Protein 6T3T (pdb70)

Nearest PDB structures (foldseek):
  6t3t-assembly1_D  TM=1.001E+00  e=2.899E-50  Methylacidiphilum fumariolicum SolV
  2ehh-assembly1_D  TM=9.920E-01  e=2.069E-32  Aquifex aeolicus
  2vc6-assembly1_A  TM=9.892E-01  e=1.452E-30  Sinorhizobium meliloti
  3si9-assembly1_C  TM=9.862E-01  e=2.769E-30  Bartonella henselae
  6xgs-assembly1_D  TM=9.864E-01  e=9.546E-30  Brucella suis 1330

Solvent-accessible surface area: 40709 Å² total; per-residue (Å²): 129,25,80,8,0,7,0,3,1,2,1,1,0,87,107,44,125,27,25,131,108,12,0,62,146,16,0,58,82,0,36,113,17,131,5,57,0,0,2,0,2,11,9,3,0,4,28,28,17,18,57,72,120,37,18,14,42,0,3,88,9,0,20,107,27,0,136,169,121,24,103,7,3,0,6,2,20,1,12,13,6,72,84,0,44,84,10,0,86,36,3,60,164,40,43,11,34,0,0,6,0,13,0,0,32,9,6,90,2,27,62,33,0,0,23,107,0,0,21,32,0,2,89,35,14,94,17,48,0,0,0,10,0,17,40,63,20,0,16,20,38,1,31,29,83,1,0,81,73,0,29,116,136,14,190,24,4,43,0,1,12,1,13,25,53,46,6,40,47,0,3,54,1,35,72,33,15,82,63,137,15,0,6,0,0,16,31,12,5,9,5,0,2,0,1,1,0,14,0,15,0,0,2,0,26,0,0,2,12,24,4,75,6,4,0,5,3,1,52,11,2,58,105,26,91,4,75,62,0,48,77,0,0,65,16,0,4,12,0,6,75,5,5,105,51,23,22,18,2,3,0,0,0,2,0,1,24,77,53,66,74,15,52,76,49,28,47,60,0,8,3,56,15,68,99,120,28,71,96,79,0,110,45,4,4,73,150,3,94,104,78,5,52,152,19,86,147,14,47,74,186,20,64,9,0,6,0,4,3,0,1,0,0,86,118,47,126,23,22,132,157,0,0,82,118,12,0,58,64,3,34,112,21,120,6,56,0,0,2,0,4,12,9,4,0,3,24,26,15,17,45,87,116,34,18,13,35,1,3,77,14,0,18,109,27,0,131,138,121,25,84,4,4,0,7,1,17,8,13,14,5,74,67,0,37,79,10,0,103,42,2,68,142,30,32,10,37,0,0,4,0,12,0,0,34,10,6,92,3,26,63,54,0,0,32,106,0,0,20,30,0,2,91,35,16,94,15,47,0,2,0,11,0,16,39,64,20,0,16,17,40,1,32,22,92,2,0,83,70,0,21,86,140,13,173,31,3,38,0,0,13,2,13,32,54,44,7,37,49,0,4,55,0,40,79,31,11,80,85,159,15,12,4,0,0,18,36,15,8,10,4,0,1,0,0,0,0,18,1,36,0,0,2,0,29,0,0,8,11,17,6,72,5,3,1,4,2,1,52,12,0,51,99,27,96,4,74,58,0,58,77,0,0,62,14,0,2,11,0,6,99,9,6,126,46,21,29,16,2,5,0,0,0,3,0,2,22,75,56,58,53,13,56,85,54,28,44,44,0,7,2,68,17,73,101,105,22,52,114,111,0,98,78,16,12,74,139,2,99,94,48,7,64,157,22,86,150,13,53,78,119,15,77,10,1,10,0,4,0,0,0,1,0,76,120,41,123,26,6,130,109,2,0,80,94,16,0,57,79,0,29,118,22,134,5,56,0,0,2,0,2,10,9,4,0,4,26,28,16,18,55,98,131,34,17,14,47,0,2,89,5,0,19,102,22,0,118,157,110,25,98,7,6,0,6,1,20,8,12,12,5,75,68,0,54,87,15,0,79,33,2,49,147,38,38,13,33,0,0,4,0,11,0,0,32,9,8,89,3,30,60,54,0,0,33,101,0,0,20,31,0,2,88,46,13,90,15,49,0,2,0,11,1,17,40,66,20,0,17,20,40,0,31,27,87,1,0,82,71,0,27,115,155,12,175,12,4,42,0,0,14,1,12,31,53,44,9,38,46,0,1,55,0,39,60,28,14,103,51,132,15,1,4,0,0,18,31,11,4,14,6,0,0,1,0,0,3,18,0,21,0,0,2,0,25,0,0,2,10,20,4,58,6,4,1,5,4,2,61,10,2,49,105,23,94,4,74,57,0,53,77,0,1,63,13,0,3,12,0,4,91,8,7,104,44,22,23,22,2,2,0,0,0,1,0,0,27,71,34,79,69,14,48,81,51,27,42,46,0,7,3,63,15,79,93,109,24,57,93,121,0,93,61,12,11,73,166,3,101,120,67,6,64,156,22,86,149,9,54,77,135,16,88,7,1,7,0,4,1,0,1,0,2,88,130,40,127,41,26,114,141,2,0,66,125,14,0,60,75,0,36,115,20,136,6,58,0,0,2,0,2,12,10,4,0,3,26,29,15,17,43,105,123,38,16,10,61,1,2,89,5,0,17,106,27,0,137,145,122,26,85,8,3,0,7,2,19,2,12,11,6,75,86,0,57,86,10,0,67,41,2,55,154,35,33,9,32,0,0,4,0,11,0,0,31,9,6,94,3,26,58,33,0,0,35,95,0,0,20,29,0,2,89,48,12,103,16,44,0,2,0,10,0,18,36,63,18,0,18,18,42,1,31,28,87,1,0,78,74,0,26,113,156,14,200,26,4,42,0,1,15,1,14,31,50,43,7,40,43,0,5,54,1,39,82,26,13,82,71,76,13,1,6,0,0,17,27,14,2,6,4,0,0,0,0,0,0,13,0,23,0,0,2,1,23,0,0,1,13,21,4,61,5,4,1,5,3,0,52,12,0,44,100,22,89,5,72,60,0,58,87,0,0,41,9,0,3,9,0,5,87,9,5,99,49,22,24,20,2,1,0,0,0,10,0,1,28,75,54,62,71,13,62,63,49,29,46,58,0,6,2,63,18,73,97,107,25,57,90,112,0,93,63,9,8,61,119,3,100,121,40,6,64,136,11,84,146,14,54,76

CATH classification: 3.20.20.70

B-factor: mean 24.42, std 7.98, range [11.38, 72.19]

Radius of gyration: 30.97 Å; Cα contacts (8 Å, |Δi|>4): 2619; chains: 4; bounding box: 78×54×77 Å

Structure (mmCIF, N/CA/C/O backbone):
data_6T3T
#
_entry.id   6T3T
#
_cell.length_a   109.060
_cell.length_b   109.060
_cell.length_c   107.840
_cell.angle_alpha   90.000
_cell.angle_beta   90.000
_cell.angle_gamma   90.000
#
_symmetry.space_group_name_H-M   'P 42'
#
loop_
_entity.id
_entity.type
_entity.pdbx_description
1 polymer '4-hydroxy-tetrahydrodipicolinate synthase'
2 non-polymer 'SULFATE ION'
3 water water
#
loop_
_atom_site.group_PDB
_atom_site.id
_atom_site.type_symbol
_atom_site.label_atom_id
_atom_site.label_alt_id
_atom_site.label_comp_id
_atom_site.label_asym_id
_atom_site.label_entity_id
_atom_site.label_seq_id
_atom_site.pdbx_PDB_ins_code
_atom_site.Cartn_x
_atom_site.Cartn_y
_atom_site.Cartn_z
_atom_site.occupancy
_atom_site.B_iso_or_equiv
_atom_site.auth_seq_id
_atom_site.auth_comp_id
_atom_site.auth_asym_id
_atom_site.auth_atom_id
_atom_site.pdbx_PDB_model_num
ATOM 1 N N . LYS A 1 2 ? -5.792 35.386 -31.026 1.00 33.59 2 LYS B N 1
ATOM 2 C CA . LYS A 1 2 ? -4.650 35.147 -30.157 1.00 28.64 2 LYS B CA 1
ATOM 3 C C . LYS A 1 2 ? -4.207 33.674 -30.271 1.00 23.19 2 LYS B C 1
ATOM 4 O O . LYS A 1 2 ? -5.008 32.792 -30.592 1.00 22.48 2 LYS B O 1
ATOM 10 N N . ILE A 1 3 ? -2.971 33.387 -29.888 1.00 28.64 3 ILE B N 1
ATOM 11 C CA . ILE A 1 3 ? -2.409 32.049 -29.989 1.00 23.40 3 ILE B CA 1
ATOM 12 C C . ILE A 1 3 ? -2.547 31.376 -28.634 1.00 23.28 3 ILE B C 1
ATOM 13 O O . ILE A 1 3 ? -2.020 31.870 -27.634 1.00 19.42 3 ILE B O 1
ATOM 18 N N . GLN A 1 4 ? -3.277 30.260 -28.596 1.00 20.01 4 GLN B N 1
ATOM 19 C CA . GLN A 1 4 ? -3.593 29.580 -27.347 1.00 20.74 4 GLN B CA 1
ATOM 20 C C . GLN A 1 4 ? -3.691 28.089 -27.602 1.00 18.77 4 GLN B C 1
ATOM 21 O O . GLN A 1 4 ? -3.831 27.643 -28.740 1.00 15.52 4 GLN B O 1
ATOM 27 N N . GLY A 1 5 ? -3.540 27.318 -26.533 1.00 19.11 5 GLY B N 1
ATOM 28 C CA . GLY A 1 5 ? -3.701 25.889 -26.655 1.00 16.16 5 GLY B CA 1
ATOM 29 C C . GLY A 1 5 ? -2.391 25.144 -26.814 1.00 17.57 5 GLY B C 1
ATOM 30 O O . GLY A 1 5 ? -1.350 25.585 -26.328 1.00 19.70 5 GLY B O 1
ATOM 31 N N . THR A 1 6 ? -2.439 24.013 -27.510 1.00 21.78 6 THR B N 1
ATOM 32 C CA . THR A 1 6 ? -1.322 23.076 -27.583 1.00 20.39 6 THR B CA 1
ATOM 33 C C . THR A 1 6 ? -0.845 22.940 -29.020 1.00 18.81 6 THR B C 1
ATOM 34 O O . THR A 1 6 ? -1.623 22.553 -29.905 1.00 18.88 6 THR B O 1
ATOM 38 N N . TYR A 1 7 ? 0.440 23.217 -29.222 1.00 16.00 7 TYR B N 1
ATOM 39 C CA . TYR A 1 7 ? 1.136 23.107 -30.493 1.00 14.90 7 TYR B CA 1
ATOM 40 C C . TYR A 1 7 ? 2.238 22.066 -30.358 1.00 15.95 7 TYR B C 1
ATOM 41 O O . TYR A 1 7 ? 3.014 22.096 -29.402 1.00 20.84 7 TYR B O 1
ATOM 50 N N . THR A 1 8 ? 2.330 21.148 -31.303 1.00 17.37 8 THR B N 1
ATOM 51 C CA . THR A 1 8 ? 3.273 20.047 -31.185 1.00 14.24 8 THR B CA 1
ATOM 52 C C . THR A 1 8 ? 4.527 20.366 -31.993 1.00 13.03 8 THR B C 1
ATOM 53 O O . THR A 1 8 ? 4.441 20.568 -33.204 1.00 14.66 8 THR B O 1
ATOM 57 N N . ALA A 1 9 ? 5.682 20.449 -31.325 1.00 13.11 9 ALA B N 1
ATOM 58 C CA . ALA A 1 9 ? 6.970 20.488 -32.018 1.00 17.07 9 ALA B CA 1
ATOM 59 C C . ALA A 1 9 ? 7.256 19.065 -32.489 1.00 17.00 9 ALA B C 1
ATOM 60 O O . ALA A 1 9 ? 7.627 18.199 -31.695 1.00 18.45 9 ALA B O 1
ATOM 62 N N . ILE A 1 10 ? 7.003 18.796 -33.770 1.00 16.96 10 ILE B N 1
ATOM 63 C CA . ILE A 1 10 ? 7.072 17.435 -34.281 1.00 17.80 10 ILE B CA 1
ATOM 64 C C . ILE A 1 10 ? 8.511 17.043 -34.558 1.00 15.01 10 ILE B C 1
ATOM 65 O O . ILE A 1 10 ? 9.338 17.871 -34.975 1.00 18.94 10 ILE B O 1
ATOM 70 N N . ILE A 1 11 ? 8.801 15.752 -34.350 1.00 16.13 11 ILE B N 1
ATOM 71 C CA . ILE A 1 11 ? 10.038 15.159 -34.882 1.00 16.16 11 ILE B CA 1
ATOM 72 C C . ILE A 1 11 ? 10.049 15.279 -36.416 1.00 15.79 11 ILE B C 1
ATOM 73 O O . ILE A 1 11 ? 9.009 15.415 -37.060 1.00 18.47 11 ILE B O 1
ATOM 78 N N . SER A 1 12 ? 11.240 15.181 -37.004 1.00 17.75 12 SER B N 1
ATOM 79 C CA . SER A 1 12 ? 11.364 15.013 -38.445 1.00 19.30 12 SER B CA 1
ATOM 80 C C . SER A 1 12 ? 11.589 13.523 -38.647 1.00 22.97 12 SER B C 1
ATOM 81 O O . SER A 1 12 ? 12.682 13.024 -38.338 1.00 24.50 12 SER B O 1
ATOM 84 N N . PRO A 1 13 ? 10.591 12.755 -39.096 1.00 20.83 13 PRO B N 1
ATOM 85 C CA . PRO A 1 13 ? 10.799 11.308 -39.222 1.00 19.67 13 PRO B CA 1
ATOM 86 C C . PRO A 1 13 ? 11.743 11.014 -40.378 1.00 21.91 13 PRO B C 1
ATOM 87 O O . PRO A 1 13 ? 11.638 11.614 -41.448 1.00 20.87 13 PRO B O 1
ATOM 91 N N . PHE A 1 14 ? 12.739 10.168 -40.110 1.00 19.77 14 PHE B N 1
ATOM 92 C CA . PHE A 1 14 ? 13.705 9.757 -41.114 1.00 20.63 14 PHE B CA 1
ATOM 93 C C . PHE A 1 14 ? 13.583 8.270 -41.390 1.00 23.58 14 PHE B C 1
ATOM 94 O O . PHE A 1 14 ? 13.428 7.466 -40.462 1.00 24.37 14 PHE B O 1
ATOM 102 N N . HIS A 1 15 ? 13.797 7.907 -42.651 1.00 25.18 15 HIS B N 1
ATOM 103 C CA . HIS A 1 15 ? 13.864 6.511 -43.054 1.00 29.79 15 HIS B CA 1
ATOM 104 C C . HIS A 1 15 ? 14.893 6.400 -44.166 1.00 29.75 15 HIS B C 1
ATOM 105 O O . HIS A 1 15 ? 14.695 6.960 -45.256 1.00 23.13 15 HIS B O 1
ATOM 112 N N . ASN A 1 16 ? 15.972 5.664 -43.892 1.00 27.86 16 ASN B N 1
ATOM 113 C CA . ASN A 1 16 ? 17.053 5.466 -44.853 1.00 32.73 16 ASN B CA 1
ATOM 114 C C . ASN A 1 16 ? 17.659 6.796 -45.294 1.00 29.43 16 ASN B C 1
ATOM 115 O O . ASN A 1 16 ? 17.833 7.075 -46.480 1.00 32.18 16 ASN B O 1
ATOM 120 N N . GLY A 1 17 ? 17.958 7.630 -44.317 1.00 27.83 17 GLY B N 1
ATOM 121 C CA . GLY A 1 17 ? 18.638 8.871 -44.589 1.00 28.51 17 GLY B CA 1
ATOM 122 C C . GLY A 1 17 ? 17.807 9.931 -45.245 1.00 29.38 17 GLY B C 1
ATOM 123 O O . GLY A 1 17 ? 18.331 10.988 -45.601 1.00 29.20 17 GLY B O 1
ATOM 124 N N . GLN A 1 18 ? 16.502 9.733 -45.354 1.00 31.55 18 GLN B N 1
ATOM 125 C CA . GLN A 1 18 ? 15.672 10.733 -46.025 1.00 34.18 18 GLN B CA 1
ATOM 126 C C . GLN A 1 18 ? 14.416 10.937 -45.194 1.00 31.91 18 GLN B C 1
ATOM 127 O O . GLN A 1 18 ? 14.126 10.151 -44.280 1.00 26.90 18 GLN B O 1
ATOM 133 N N . ILE A 1 19 ? 13.677 12.002 -45.511 1.00 30.56 19 ILE B N 1
ATOM 134 C CA . ILE A 1 19 ? 12.401 12.264 -44.855 1.00 27.58 19 ILE B CA 1
ATOM 135 C C . ILE A 1 19 ? 11.465 11.085 -45.093 1.00 31.80 19 ILE B C 1
ATOM 136 O O . ILE A 1 19 ? 11.330 10.597 -46.219 1.00 36.07 19 ILE B O 1
ATOM 141 N N . ASP A 1 20 ? 10.868 10.579 -44.015 1.00 24.78 20 ASP B N 1
ATOM 142 C CA . ASP A 1 20 ? 9.896 9.491 -44.065 1.00 27.26 20 ASP B CA 1
ATOM 143 C C . ASP A 1 20 ? 8.498 10.099 -44.225 1.00 26.08 20 ASP B C 1
ATOM 144 O O . ASP A 1 20 ? 7.887 10.557 -43.250 1.00 24.78 20 ASP B O 1
ATOM 149 N N . ARG A 1 21 ? 7.988 10.106 -45.464 1.00 24.99 21 ARG B N 1
ATOM 150 C CA . ARG A 1 21 ? 6.745 10.828 -45.745 1.00 29.50 21 ARG B CA 1
ATOM 151 C C . ARG A 1 21 ? 5.531 10.121 -45.161 1.00 21.02 21 ARG B C 1
ATOM 152 O O . ARG A 1 21 ? 4.617 10.770 -44.651 1.00 19.58 21 ARG B O 1
ATOM 160 N N . LYS A 1 22 ? 5.513 8.797 -45.226 1.00 23.70 22 LYS B N 1
ATOM 161 C CA . LYS A 1 22 ? 4.415 8.044 -44.644 1.00 26.54 22 LYS B CA 1
ATOM 162 C C . LYS A 1 22 ? 4.356 8.234 -43.129 1.00 23.61 22 LYS B C 1
ATOM 163 O O . LYS A 1 22 ? 3.277 8.435 -42.560 1.00 20.62 22 LYS B O 1
ATOM 169 N N . ALA A 1 23 ? 5.510 8.177 -42.457 1.00 26.06 23 ALA B N 1
ATOM 170 C CA . ALA A 1 23 ? 5.532 8.378 -41.009 1.00 20.08 23 ALA B CA 1
ATOM 171 C C . ALA A 1 23 ? 5.077 9.783 -40.654 1.00 20.99 23 ALA B C 1
ATOM 172 O O . ALA A 1 23 ? 4.355 9.985 -39.671 1.00 20.35 23 ALA B O 1
ATOM 174 N N . LEU A 1 24 ? 5.494 10.764 -41.447 1.00 17.96 24 LEU B N 1
ATOM 175 C CA . LEU A 1 24 ? 5.080 12.138 -41.207 1.00 20.47 24 LEU B CA 1
ATOM 176 C C . LEU A 1 24 ? 3.570 12.280 -41.343 1.00 22.31 24 LEU B C 1
ATOM 177 O O . LEU A 1 24 ? 2.921 12.925 -40.511 1.00 23.38 24 LEU B O 1
ATOM 182 N N . GLU A 1 25 ? 3.000 11.717 -42.412 1.00 17.01 25 GLU B N 1
ATOM 183 C CA . GLU A 1 25 ? 1.560 11.762 -42.594 1.00 19.28 25 GLU B CA 1
ATOM 184 C C . GLU A 1 25 ? 0.849 11.111 -41.417 1.00 19.89 25 GLU B C 1
ATOM 185 O O . GLU A 1 25 ? -0.145 11.636 -40.911 1.00 18.59 25 GLU B O 1
ATOM 191 N N . ARG A 1 26 ? 1.308 9.932 -40.996 1.00 20.07 26 ARG B N 1
ATOM 192 C CA . ARG A 1 26 ? 0.602 9.278 -39.900 1.00 25.44 26 ARG B CA 1
ATOM 193 C C . ARG A 1 26 ? 0.677 10.115 -38.635 1.00 20.44 26 ARG B C 1
ATOM 194 O O . ARG A 1 26 ? -0.310 10.223 -37.901 1.00 18.59 26 ARG B O 1
ATOM 202 N N . LEU A 1 27 ? 1.853 10.677 -38.341 1.00 19.28 27 LEU B N 1
ATOM 203 C CA . LEU A 1 27 ? 2.012 11.477 -37.128 1.00 20.29 27 LEU B CA 1
ATOM 204 C C . LEU A 1 27 ? 1.135 12.723 -37.178 1.00 20.47 27 LEU B C 1
ATOM 205 O O . LEU A 1 27 ? 0.496 13.090 -36.179 1.00 19.00 27 LEU B O 1
ATOM 210 N N . LEU A 1 28 ? 1.090 13.387 -38.343 1.00 22.21 28 LEU B N 1
ATOM 211 C CA . LEU A 1 28 ? 0.289 14.596 -38.473 1.00 19.35 28 LEU B CA 1
ATOM 212 C C . LEU A 1 28 ? -1.197 14.294 -38.302 1.00 19.23 28 LEU B C 1
ATOM 213 O O . LEU A 1 28 ? -1.909 15.034 -37.622 1.00 22.29 28 LEU B O 1
ATOM 218 N N . GLU A 1 29 ? -1.679 13.200 -38.895 1.00 23.82 29 GLU B N 1
ATOM 219 C CA . GLU A 1 29 ? -3.082 12.827 -38.725 1.00 20.01 29 GLU B CA 1
ATOM 220 C C . GLU A 1 29 ? -3.405 12.519 -37.269 1.00 23.54 29 GLU B C 1
ATOM 221 O O . GLU A 1 29 ? -4.478 12.878 -36.779 1.00 20.46 29 GLU B O 1
ATOM 227 N N . HIS A 1 30 ? -2.509 11.819 -36.570 1.00 21.28 30 HIS B N 1
ATOM 228 C CA . HIS A 1 30 ? -2.760 11.527 -35.158 1.00 22.75 30 HIS B CA 1
ATOM 229 C C . HIS A 1 30 ? -2.872 12.821 -34.352 1.00 19.70 30 HIS B C 1
ATOM 230 O O . HIS A 1 30 ? -3.689 12.910 -33.427 1.00 17.86 30 HIS B O 1
ATOM 237 N N . GLN A 1 31 ? -2.080 13.849 -34.711 1.00 17.84 31 GLN B N 1
ATOM 238 C CA . GLN A 1 31 ? -2.196 15.142 -34.035 1.00 16.65 31 GLN B CA 1
ATOM 239 C C . GLN A 1 31 ? -3.569 15.772 -34.293 1.00 17.78 31 GLN B C 1
ATOM 240 O O . GLN A 1 31 ? -4.265 16.171 -33.352 1.00 13.74 31 GLN B O 1
ATOM 246 N N . ILE A 1 32 ? -3.971 15.859 -35.566 1.00 18.33 32 ILE B N 1
ATOM 247 C CA . ILE A 1 32 ? -5.234 16.502 -35.944 1.00 16.32 32 ILE B CA 1
ATOM 248 C C . ILE A 1 32 ? -6.421 15.811 -35.282 1.00 19.64 32 ILE B C 1
ATOM 249 O O . ILE A 1 32 ? -7.436 16.445 -34.971 1.00 20.97 32 ILE B O 1
ATOM 254 N N . GLU A 1 33 ? -6.339 14.490 -35.119 1.00 16.34 33 GLU B N 1
ATOM 255 C CA . GLU A 1 33 ? -7.433 13.704 -34.547 1.00 23.71 33 GLU B CA 1
ATOM 256 C C . GLU A 1 33 ? -7.534 13.844 -33.043 1.00 17.91 33 GLU B C 1
ATOM 257 O O . GLU A 1 33 ? -8.461 13.291 -32.445 1.00 19.77 33 GLU B O 1
ATOM 263 N N . ASN A 1 34 ? -6.589 14.532 -32.415 1.00 18.29 34 ASN B N 1
ATOM 264 C CA . ASN A 1 34 ? -6.513 14.523 -30.972 1.00 19.43 34 ASN B CA 1
ATOM 265 C C . ASN A 1 34 ? -6.402 15.918 -30.402 1.00 17.91 34 ASN B C 1
ATOM 266 O O . ASN A 1 34 ? -5.691 16.152 -29.422 1.00 20.02 34 ASN B O 1
ATOM 271 N N . ARG A 1 35 ? -7.128 16.861 -31.002 1.00 17.09 35 ARG B N 1
ATOM 272 C CA . ARG A 1 35 ? -7.410 18.169 -30.410 1.00 18.69 35 ARG B CA 1
ATOM 273 C C . ARG A 1 35 ? -6.156 19.033 -30.262 1.00 19.24 35 ARG B C 1
ATOM 274 O O . ARG A 1 35 ? -6.026 19.804 -29.311 1.00 19.86 35 ARG B O 1
ATOM 282 N N . ILE A 1 36 ? -5.223 18.902 -31.188 1.00 12.68 36 ILE B N 1
ATOM 283 C CA . ILE A 1 36 ? -4.033 19.728 -31.214 1.00 14.96 36 ILE B CA 1
ATOM 284 C C . ILE A 1 36 ? -4.326 20.992 -32.023 1.00 20.34 36 ILE B C 1
ATOM 285 O O . ILE A 1 36 ? -4.943 20.939 -33.102 1.00 15.86 36 ILE B O 1
ATOM 290 N N . ASP A 1 37 ? -3.914 22.139 -31.490 1.00 18.94 37 ASP B N 1
ATOM 291 C CA . ASP A 1 37 ? -4.253 23.394 -32.144 1.00 20.92 37 ASP B CA 1
ATOM 292 C C . ASP A 1 37 ? -3.337 23.722 -33.307 1.00 20.69 37 ASP B C 1
ATOM 293 O O . ASP A 1 37 ? -3.750 24.476 -34.199 1.00 16.95 37 ASP B O 1
ATOM 298 N N . GLY A 1 38 ? -2.122 23.190 -33.319 1.00 13.47 38 GLY B N 1
ATOM 299 C CA . GLY A 1 38 ? -1.215 23.525 -34.399 1.00 19.54 38 GLY B CA 1
ATOM 300 C C . GLY A 1 38 ? 0.065 22.736 -34.289 1.00 17.30 38 GLY B C 1
ATOM 301 O O . GLY A 1 38 ? 0.288 21.991 -33.329 1.00 17.58 38 GLY B O 1
ATOM 302 N N . ILE A 1 39 ? 0.919 22.929 -35.290 1.00 16.01 39 ILE B N 1
ATOM 303 C CA . ILE A 1 39 ? 2.144 22.160 -35.473 1.00 15.55 39 ILE B CA 1
ATOM 304 C C . ILE A 1 39 ? 3.317 23.127 -35.610 1.00 17.76 39 ILE B C 1
ATOM 305 O O . ILE A 1 39 ? 3.210 24.155 -36.287 1.00 16.55 39 ILE B O 1
ATOM 310 N N . VAL A 1 40 ? 4.437 22.796 -34.977 1.00 15.58 40 VAL B N 1
ATOM 311 C CA . VAL A 1 40 ? 5.703 23.491 -35.195 1.00 17.62 40 VAL B CA 1
ATOM 312 C C . VAL A 1 40 ? 6.661 22.528 -35.886 1.00 17.04 40 VAL B C 1
ATOM 313 O O . VAL A 1 40 ? 7.313 21.718 -35.220 1.00 18.66 40 VAL B O 1
ATOM 317 N N . PRO A 1 41 ? 6.755 22.548 -37.205 1.00 18.50 41 PRO B N 1
ATOM 318 C CA . PRO A 1 41 ? 7.717 21.679 -37.881 1.00 18.71 41 PRO B CA 1
ATOM 319 C C . PRO A 1 41 ? 9.101 22.295 -37.856 1.00 18.84 41 PRO B C 1
ATOM 320 O O . PRO A 1 41 ? 9.253 23.515 -37.790 1.00 22.60 41 PRO B O 1
ATOM 324 N N . VAL A 1 42 ? 10.106 21.420 -37.909 1.00 20.38 42 VAL B N 1
ATOM 325 C CA . VAL A 1 42 ? 11.532 21.732 -38.046 1.00 24.71 42 VAL B CA 1
ATOM 326 C C . VAL A 1 42 ? 12.032 22.772 -37.047 1.00 25.86 42 VAL B C 1
ATOM 327 O O . VAL A 1 42 ? 12.745 23.719 -37.416 1.00 28.02 42 VAL B O 1
ATOM 331 N N . GLY A 1 43 ? 11.719 22.561 -35.772 1.00 21.98 43 GLY B N 1
ATOM 332 C CA . GLY A 1 43 ? 12.409 23.209 -34.669 1.00 23.55 43 GLY B CA 1
ATOM 333 C C . GLY A 1 43 ? 13.517 22.313 -34.152 1.00 22.37 43 GLY B C 1
ATOM 334 O O . GLY A 1 43 ? 14.034 21.466 -34.881 1.00 20.57 43 GLY B O 1
ATOM 335 N N . THR A 1 44 ? 13.863 22.478 -32.863 1.00 25.33 44 THR B N 1
ATOM 336 C CA . THR A 1 44 ? 14.869 21.609 -32.233 1.00 24.94 44 THR B CA 1
ATOM 337 C C . THR A 1 44 ? 14.423 20.156 -32.255 1.00 22.85 44 THR B C 1
ATOM 338 O O . THR A 1 44 ? 15.202 19.241 -32.567 1.00 22.17 44 THR B O 1
ATOM 342 N N . THR A 1 45 ? 13.167 19.927 -31.886 1.00 21.91 45 THR B N 1
ATOM 343 C CA . THR A 1 45 ? 12.629 18.577 -31.855 1.00 21.54 45 THR B CA 1
ATOM 344 C C . THR A 1 45 ? 12.676 17.949 -33.241 1.00 19.92 45 THR B C 1
ATOM 345 O O . THR A 1 45 ? 12.839 16.729 -33.355 1.00 18.85 45 THR B O 1
ATOM 349 N N . GLY A 1 46 ? 12.600 18.766 -34.299 1.00 22.63 46 GLY B N 1
ATOM 350 C CA . GLY A 1 46 ? 12.743 18.303 -35.665 1.00 16.60 46 GLY B CA 1
ATOM 351 C C . GLY A 1 46 ? 14.163 18.263 -36.185 1.00 18.51 46 GLY B C 1
ATOM 352 O O . GLY A 1 46 ? 14.359 18.064 -37.389 1.00 18.26 46 GLY B O 1
ATOM 353 N N . GLU A 1 47 ? 15.161 18.407 -35.308 1.00 22.82 47 GLU B N 1
ATOM 354 C CA . GLU A 1 47 ? 16.573 18.320 -35.697 1.00 21.78 47 GLU B CA 1
ATOM 355 C C . GLU A 1 47 ? 16.918 19.293 -36.829 1.00 19.21 47 GLU B C 1
ATOM 356 O O . GLU A 1 47 ? 17.586 18.937 -37.804 1.00 19.51 47 GLU B O 1
ATOM 362 N N . SER A 1 48 ? 16.433 20.528 -36.713 1.00 22.23 48 SER B N 1
ATOM 363 C CA . SER A 1 48 ? 16.771 21.535 -37.717 1.00 23.68 48 SER B CA 1
ATOM 364 C C . SER A 1 48 ? 18.267 21.651 -38.008 1.00 24.84 48 SER B C 1
ATOM 365 O O . SER A 1 48 ? 18.606 21.867 -39.183 1.00 22.15 48 SER B O 1
ATOM 368 N N . PRO A 1 49 ? 19.197 21.509 -37.040 1.00 23.40 49 PRO B N 1
ATOM 369 C CA . PRO A 1 49 ? 20.631 21.648 -37.396 1.00 22.82 49 PRO B CA 1
ATOM 370 C C . PRO A 1 49 ? 21.130 20.665 -38.443 1.00 25.40 49 PRO B C 1
ATOM 371 O O . PRO A 1 49 ? 22.088 20.981 -39.160 1.00 21.44 49 PRO B O 1
ATOM 375 N N . THR A 1 50 ? 20.562 19.460 -38.524 1.00 21.54 50 THR B N 1
ATOM 376 C CA . THR A 1 50 ? 21.109 18.435 -39.400 1.00 22.67 50 THR B CA 1
ATOM 377 C C . THR A 1 50 ? 20.273 18.196 -40.643 1.00 21.78 50 THR B C 1
ATOM 378 O O . THR A 1 50 ? 20.540 17.234 -41.365 1.00 23.83 50 THR B O 1
ATOM 382 N N . LEU A 1 51 ? 19.252 19.011 -40.893 1.00 25.12 51 LEU B N 1
ATOM 383 C CA . LEU A 1 51 ? 18.547 19.001 -42.172 1.00 24.67 51 LEU B CA 1
ATOM 384 C C . LEU A 1 51 ? 19.299 19.885 -43.163 1.00 24.48 51 LEU B C 1
ATOM 385 O O . LEU A 1 51 ? 19.797 20.948 -42.787 1.00 19.66 51 LEU B O 1
ATOM 390 N N . SER A 1 52 ? 19.361 19.458 -44.425 1.00 22.12 52 SER B N 1
ATOM 391 C CA . SER A 1 52 ? 19.823 20.368 -45.464 1.00 27.90 52 SER B CA 1
ATOM 392 C C . SER A 1 52 ? 18.800 21.495 -45.654 1.00 33.89 52 SER B C 1
ATOM 393 O O . SER A 1 52 ? 17.658 21.421 -45.182 1.00 29.81 52 SER B O 1
ATOM 396 N N . TYR A 1 53 ? 19.195 22.540 -46.380 1.00 29.79 53 TYR B N 1
ATOM 397 C CA . TYR A 1 53 ? 18.255 23.639 -46.613 1.00 35.27 53 TYR B CA 1
ATOM 398 C C . TYR A 1 53 ? 16.978 23.139 -47.290 1.00 30.56 53 TYR B C 1
ATOM 399 O O . TYR A 1 53 ? 15.852 23.475 -46.901 1.00 32.37 53 TYR B O 1
ATOM 408 N N . GLU A 1 54 ? 17.148 22.359 -48.339 1.00 30.52 54 GLU B N 1
ATOM 409 C CA . GLU A 1 54 ? 16.040 21.792 -49.110 1.00 35.55 54 GLU B CA 1
ATOM 410 C C . GLU A 1 54 ? 15.260 20.738 -48.332 1.00 31.08 54 GLU B C 1
ATOM 411 O O . GLU A 1 54 ? 14.042 20.638 -48.493 1.00 29.35 54 GLU B O 1
ATOM 417 N N . GLU A 1 55 ? 15.916 19.980 -47.456 1.00 31.95 55 GLU B N 1
ATOM 418 C CA . GLU A 1 55 ? 15.135 19.175 -46.533 1.00 26.42 55 GLU B CA 1
ATOM 419 C C . GLU A 1 55 ? 14.320 20.071 -45.596 1.00 25.56 55 GLU B C 1
ATOM 420 O O . GLU A 1 55 ? 13.153 19.784 -45.331 1.00 27.64 55 GLU B O 1
ATOM 426 N N . HIS A 1 56 ? 14.913 21.168 -45.101 1.00 26.75 56 HIS B N 1
ATOM 427 C CA . HIS A 1 56 ? 14.196 22.128 -44.254 1.00 25.38 56 HIS B CA 1
ATOM 428 C C . HIS A 1 56 ? 12.949 22.661 -44.957 1.00 28.22 56 HIS B C 1
ATOM 429 O O . HIS A 1 56 ? 11.861 22.726 -44.376 1.00 29.27 56 HIS B O 1
ATOM 436 N N . ILE A 1 57 ? 13.104 23.057 -46.217 1.00 32.03 57 ILE B N 1
ATOM 437 C CA . ILE A 1 57 ? 11.982 23.579 -46.981 1.00 30.00 57 ILE B CA 1
ATOM 438 C C . ILE A 1 57 ? 10.959 22.483 -47.224 1.00 26.85 57 ILE B C 1
ATOM 439 O O . ILE A 1 57 ? 9.754 22.711 -47.091 1.00 28.02 57 ILE B O 1
ATOM 444 N N . GLU A 1 58 ? 11.420 21.268 -47.537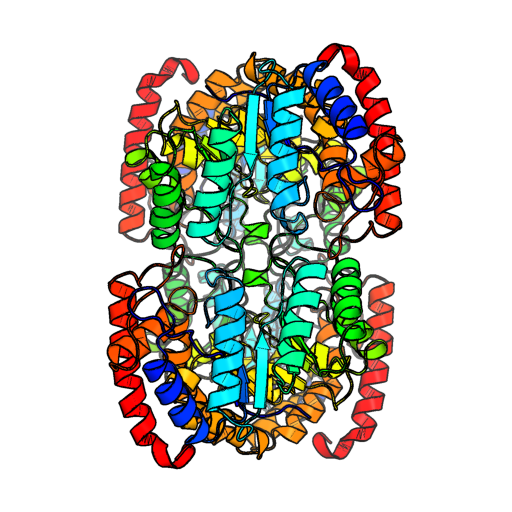 1.00 26.96 58 GLU B N 1
ATOM 445 C CA . GLU A 1 58 ? 10.504 20.175 -47.869 1.00 28.80 58 GLU B CA 1
ATOM 446 C C . GLU A 1 58 ? 9.665 19.718 -46.675 1.00 27.14 58 GLU B C 1
ATOM 447 O O . GLU A 1 58 ? 8.489 19.373 -46.840 1.00 25.18 58 GLU B O 1
ATOM 453 N N . LEU A 1 59 ? 10.245 19.668 -45.479 1.00 29.75 59 LEU B N 1
ATOM 454 C CA . LEU A 1 59 ? 9.456 19.267 -44.315 1.00 25.60 59 LEU B CA 1
ATOM 455 C C . LEU A 1 59 ? 8.351 20.273 -44.047 1.00 26.20 59 LEU B C 1
ATOM 456 O O . LEU A 1 59 ? 7.205 19.890 -43.758 1.00 22.20 59 LEU B O 1
ATOM 461 N N . VAL A 1 60 ? 8.650 21.566 -44.224 1.00 18.06 60 VAL B N 1
ATOM 462 C CA . VAL A 1 60 ? 7.617 22.570 -44.011 1.00 20.82 60 VAL B CA 1
ATOM 463 C C . VAL A 1 60 ? 6.539 22.462 -45.080 1.00 23.99 60 VAL B C 1
ATOM 464 O O . VAL A 1 60 ? 5.339 22.544 -44.784 1.00 22.24 60 VAL B O 1
ATOM 468 N N . ARG A 1 61 ? 6.943 22.221 -46.323 1.00 21.73 61 ARG B N 1
ATOM 469 C CA . ARG A 1 61 ? 5.974 22.087 -47.403 1.00 25.32 61 ARG B CA 1
ATOM 470 C C . ARG A 1 61 ? 5.100 20.858 -47.208 1.00 25.08 61 ARG B C 1
ATOM 471 O O . ARG A 1 61 ? 3.880 20.921 -47.403 1.00 22.35 61 ARG B O 1
ATOM 479 N N . LEU A 1 62 ? 5.716 19.720 -46.867 1.00 22.55 62 LEU B N 1
ATOM 480 C CA . LEU A 1 62 ? 4.949 18.497 -46.651 1.00 22.02 62 LEU B CA 1
ATOM 481 C C . LEU A 1 62 ? 3.943 18.669 -45.532 1.00 23.19 62 LEU B C 1
ATOM 482 O O . LEU A 1 62 ? 2.798 18.219 -45.644 1.00 22.59 62 LEU B O 1
ATOM 487 N N . THR A 1 63 ? 4.370 19.298 -44.432 1.00 18.93 63 THR B N 1
ATOM 488 C CA . THR A 1 63 ? 3.473 19.567 -43.320 1.00 22.85 63 THR B CA 1
ATOM 489 C C . THR A 1 63 ? 2.289 20.413 -43.779 1.00 22.73 63 THR B C 1
ATOM 490 O O . THR A 1 63 ? 1.141 20.094 -43.472 1.00 18.68 63 THR B O 1
ATOM 494 N N . ALA A 1 64 ? 2.550 21.480 -44.545 1.00 19.98 64 ALA B N 1
ATOM 495 C CA . ALA A 1 64 ? 1.452 22.308 -45.039 1.00 22.64 64 ALA B CA 1
ATOM 496 C C . ALA A 1 64 ? 0.553 21.511 -45.955 1.00 20.84 64 ALA B C 1
ATOM 497 O O . ALA A 1 64 ? -0.673 21.588 -45.846 1.00 20.76 64 ALA B O 1
ATOM 499 N N . GLU A 1 65 ? 1.143 20.727 -46.866 1.00 21.48 65 GLU B N 1
ATOM 500 C CA . GLU A 1 65 ? 0.324 19.954 -47.790 1.00 21.66 65 GLU B CA 1
ATOM 501 C C . GLU A 1 65 ? -0.540 18.940 -47.060 1.00 23.85 65 GLU B C 1
ATOM 502 O O . GLU A 1 65 ? -1.740 18.844 -47.338 1.00 22.49 65 GLU B O 1
ATOM 508 N N . ILE A 1 66 ? 0.042 18.214 -46.090 1.00 20.39 66 ILE B N 1
ATOM 509 C CA . ILE A 1 66 ? -0.711 17.185 -45.363 1.00 23.12 66 ILE B CA 1
ATOM 510 C C . ILE A 1 66 ? -1.804 17.816 -44.514 1.00 17.30 66 ILE B C 1
ATOM 511 O O . ILE A 1 66 ? -2.963 17.401 -44.574 1.00 17.46 66 ILE B O 1
ATOM 516 N N . VAL A 1 67 ? -1.460 18.865 -43.764 1.00 16.42 67 VAL B N 1
ATOM 517 C CA . VAL A 1 67 ? -2.391 19.475 -42.824 1.00 21.34 67 VAL B CA 1
ATOM 518 C C . VAL A 1 67 ? -3.517 20.156 -43.573 1.00 15.90 67 VAL B C 1
ATOM 519 O O . VAL A 1 67 ? -4.662 20.150 -43.109 1.00 19.87 67 VAL B O 1
ATOM 523 N N . GLU A 1 68 ? -3.230 20.737 -44.744 1.00 20.50 68 GLU B N 1
ATOM 524 C CA . GLU A 1 68 ? -4.250 21.420 -45.561 1.00 22.49 68 GLU B CA 1
ATOM 525 C C . GLU A 1 68 ? -5.156 22.317 -44.717 1.00 21.75 68 GLU B C 1
ATOM 526 O O . GLU A 1 68 ? -6.392 22.267 -44.810 1.00 17.57 68 GLU B O 1
ATOM 532 N N . LYS A 1 69 ? -4.518 23.150 -43.895 1.00 19.78 69 LYS B N 1
ATOM 533 C CA . LYS A 1 69 ? -5.131 24.220 -43.115 1.00 20.41 69 LYS B CA 1
ATOM 534 C C . LYS A 1 69 ? -6.101 23.736 -42.040 1.00 18.59 69 LYS B C 1
ATOM 535 O O . LYS A 1 69 ? -6.816 24.550 -41.462 1.00 18.76 69 LYS B O 1
ATOM 541 N N . ARG A 1 70 ? -6.157 22.439 -41.745 1.00 19.24 70 ARG B N 1
ATOM 542 C CA . ARG A 1 70 ? -7.091 21.992 -40.712 1.00 18.78 70 ARG B CA 1
ATOM 543 C C . ARG A 1 70 ? -6.683 22.507 -39.335 1.00 19.79 70 ARG B C 1
ATOM 544 O O . ARG A 1 70 ? -7.542 22.854 -38.524 1.00 17.49 70 ARG B O 1
ATOM 552 N N . ILE A 1 71 ? -5.381 22.580 -39.062 1.00 19.30 71 ILE B N 1
ATOM 553 C CA . ILE A 1 71 ? -4.857 23.201 -37.852 1.00 15.28 71 ILE B CA 1
ATOM 554 C C . ILE A 1 71 ? -3.690 24.113 -38.257 1.00 19.96 71 ILE B C 1
ATOM 555 O O . ILE A 1 71 ? -3.197 24.069 -39.391 1.00 17.70 71 ILE B O 1
ATOM 560 N N . LYS A 1 72 ? -3.221 24.921 -37.304 1.00 18.76 72 LYS B N 1
ATOM 561 C CA . LYS A 1 72 ? -2.232 25.949 -37.618 1.00 20.49 72 LYS B CA 1
ATOM 562 C C . LYS A 1 72 ? -0.833 25.368 -37.749 1.00 20.07 72 LYS B C 1
ATOM 563 O O . LYS A 1 72 ? -0.495 24.344 -37.151 1.00 16.98 72 LYS B O 1
ATOM 569 N N . ILE A 1 73 ? -0.002 26.057 -38.516 1.00 17.32 73 ILE B N 1
ATOM 570 C CA . ILE A 1 73 ? 1.407 25.719 -38.634 1.00 20.84 73 ILE B CA 1
ATOM 571 C C . ILE A 1 73 ? 2.228 26.965 -38.333 1.00 24.20 73 ILE B C 1
ATOM 572 O O . ILE A 1 73 ? 2.052 28.004 -38.990 1.00 18.66 73 ILE B O 1
ATOM 577 N N . PHE A 1 74 ? 3.116 26.868 -37.341 1.00 19.66 74 PHE B N 1
ATOM 578 C CA . PHE A 1 74 ? 4.140 27.879 -37.108 1.00 19.94 74 PHE B CA 1
ATOM 579 C C . PHE A 1 74 ? 5.480 27.207 -37.350 1.00 20.27 74 PHE B C 1
ATOM 580 O O . PHE A 1 74 ? 5.935 26.398 -36.532 1.00 17.30 74 PHE B O 1
ATOM 588 N N . ALA A 1 75 ? 6.090 27.525 -38.488 1.00 18.20 75 ALA B N 1
ATOM 589 C CA . ALA A 1 75 ? 7.319 26.877 -38.911 1.00 17.84 75 ALA B CA 1
ATOM 590 C C . ALA A 1 75 ? 8.542 27.459 -38.202 1.00 17.02 75 ALA B C 1
ATOM 591 O O . ALA A 1 75 ? 8.669 28.673 -38.043 1.00 17.81 75 ALA B O 1
ATOM 593 N N . GLY A 1 76 ? 9.459 26.586 -37.810 1.00 16.55 76 GLY B N 1
ATOM 594 C CA . GLY A 1 76 ? 10.743 27.031 -37.312 1.00 22.74 76 GLY B CA 1
ATOM 595 C C . GLY A 1 76 ? 11.646 27.578 -38.406 1.00 22.21 76 GLY B C 1
ATOM 596 O O . GLY A 1 76 ? 12.116 26.849 -39.289 1.00 22.49 76 GLY B O 1
ATOM 597 N N . THR A 1 77 ? 11.905 28.885 -38.346 1.00 24.59 77 THR B N 1
ATOM 598 C CA . THR A 1 77 ? 12.719 29.564 -39.349 1.00 20.40 77 THR B CA 1
ATOM 599 C C . THR A 1 77 ? 13.826 30.404 -38.710 1.00 20.63 77 THR B C 1
ATOM 600 O O . THR A 1 77 ? 14.322 31.347 -39.328 1.00 22.03 77 THR B O 1
ATOM 604 N N . GLY A 1 78 ? 14.201 30.114 -37.479 1.00 20.98 78 GLY B N 1
ATOM 605 C CA . GLY A 1 78 ? 15.260 30.881 -36.852 1.00 23.15 78 GLY B CA 1
ATOM 606 C C . GLY A 1 78 ? 16.668 30.499 -37.304 1.00 21.47 78 GLY B C 1
ATOM 607 O O . GLY A 1 78 ? 16.943 29.442 -37.876 1.00 24.89 78 GLY B O 1
ATOM 608 N N . SER A 1 79 ? 17.603 31.394 -37.018 1.00 23.79 79 SER B N 1
ATOM 609 C CA . SER A 1 79 ? 19.000 31.156 -37.346 1.00 21.99 79 SER B CA 1
ATOM 610 C C . SER A 1 79 ? 19.819 32.091 -36.484 1.00 17.59 79 SER B C 1
ATOM 611 O O . SER A 1 79 ? 19.296 33.066 -35.950 1.00 19.60 79 SER B O 1
ATOM 614 N N . ASN A 1 80 ? 21.100 31.777 -36.317 1.00 18.62 80 ASN B N 1
ATOM 615 C CA . ASN A 1 80 ? 21.958 32.784 -35.700 1.00 21.86 80 ASN B CA 1
ATOM 616 C C . ASN A 1 80 ? 22.530 33.747 -36.736 1.00 19.14 80 ASN B C 1
ATOM 617 O O . ASN A 1 80 ? 23.367 34.586 -36.394 1.00 19.45 80 ASN B O 1
ATOM 622 N N . SER A 1 81 ? 22.123 33.602 -37.995 1.00 18.63 81 SER B N 1
ATOM 623 C CA . SER A 1 81 ? 22.334 34.594 -39.040 1.00 21.09 81 SER B CA 1
ATOM 624 C C . SER A 1 81 ? 21.004 35.268 -39.348 1.00 22.61 81 SER B C 1
ATOM 625 O O . SER A 1 81 ? 20.042 34.601 -39.770 1.00 19.42 81 SER B O 1
ATOM 628 N N . THR A 1 82 ? 20.957 36.586 -39.148 1.00 17.72 82 THR B N 1
ATOM 629 C CA . THR A 1 82 ? 19.733 37.326 -39.415 1.00 20.40 82 THR B CA 1
ATOM 630 C C . THR A 1 82 ? 19.318 37.175 -40.874 1.00 20.09 82 THR B C 1
ATOM 631 O O . THR A 1 82 ? 18.143 36.966 -41.170 1.00 18.92 82 THR B O 1
ATOM 635 N N . ALA A 1 83 ? 20.276 37.253 -41.801 1.00 22.47 83 ALA B N 1
ATOM 636 C CA . ALA A 1 83 ? 19.935 37.088 -43.212 1.00 22.79 83 ALA B CA 1
ATOM 637 C C . ALA A 1 83 ? 19.338 35.713 -43.494 1.00 24.13 83 ALA B C 1
ATOM 638 O O . ALA A 1 83 ? 18.321 35.606 -44.185 1.00 18.51 83 ALA B O 1
ATOM 640 N N . GLU A 1 84 ? 19.934 34.649 -42.944 1.00 23.17 84 GLU B N 1
ATOM 641 C CA . GLU A 1 84 ? 19.399 33.315 -43.205 1.00 25.57 84 GLU B CA 1
ATOM 642 C C . GLU A 1 84 ? 18.016 33.134 -42.597 1.00 25.95 84 GLU B C 1
ATOM 643 O O . GLU A 1 84 ? 17.186 32.406 -43.160 1.00 20.19 84 GLU B O 1
ATOM 649 N N . ALA A 1 85 ? 17.770 33.742 -41.424 1.00 20.12 85 ALA B N 1
ATOM 650 C CA . ALA A 1 85 ? 16.440 33.684 -40.824 1.00 22.69 85 ALA B CA 1
ATOM 651 C C . ALA A 1 85 ? 15.418 34.403 -41.701 1.00 20.81 85 ALA B C 1
ATOM 652 O O . ALA A 1 85 ? 14.284 33.945 -41.854 1.00 19.20 85 ALA B O 1
ATOM 654 N N . ILE A 1 86 ? 15.800 35.542 -42.271 1.00 23.63 86 ILE B N 1
ATOM 655 C CA . ILE A 1 86 ? 14.913 36.250 -43.191 1.00 22.68 86 ILE B CA 1
ATOM 656 C C . ILE A 1 86 ? 14.588 35.369 -44.389 1.00 24.15 86 ILE B C 1
ATOM 657 O O . ILE A 1 86 ? 13.422 35.208 -44.773 1.00 24.86 86 ILE B O 1
ATOM 662 N N . HIS A 1 87 ? 15.608 34.731 -44.956 1.00 20.27 87 HIS B N 1
ATOM 663 C CA . HIS A 1 87 ? 15.393 33.897 -46.134 1.00 23.71 87 HIS B CA 1
ATOM 664 C C . HIS A 1 87 ? 14.491 32.722 -45.807 1.00 22.99 87 HIS B C 1
ATOM 665 O O . HIS A 1 87 ? 13.512 32.468 -46.515 1.00 24.99 87 HIS B O 1
ATOM 672 N N . LEU A 1 88 ? 14.774 32.029 -44.696 1.00 26.21 88 LEU B N 1
ATOM 673 C CA . LEU A 1 88 ? 13.931 30.919 -44.248 1.00 22.07 88 LEU B CA 1
ATOM 674 C C . LEU A 1 88 ? 12.508 31.383 -43.980 1.00 19.43 88 LEU B C 1
ATOM 675 O O . LEU A 1 88 ? 11.545 30.701 -44.351 1.00 23.64 88 LEU B O 1
ATOM 680 N N . THR A 1 89 ? 12.346 32.543 -43.351 1.00 18.79 89 THR B N 1
ATOM 681 C CA . THR A 1 89 ? 10.989 33.004 -43.072 1.00 24.17 89 THR B CA 1
ATOM 682 C C . THR A 1 89 ? 10.241 33.320 -44.359 1.00 23.30 89 THR B C 1
ATOM 683 O O . THR A 1 89 ? 9.059 32.988 -44.500 1.00 17.40 89 THR B O 1
ATOM 687 N N . LYS A 1 90 ? 10.915 33.934 -45.327 1.00 22.26 90 LYS B N 1
ATOM 688 C CA . LYS A 1 90 ? 10.223 34.238 -46.570 1.00 18.96 90 LYS B CA 1
ATOM 689 C C . LYS A 1 90 ? 9.834 32.964 -47.293 1.00 22.28 90 LYS B C 1
ATOM 690 O O . LYS A 1 90 ? 8.742 32.877 -47.862 1.00 24.30 90 LYS B O 1
ATOM 696 N N . GLU A 1 91 ? 10.691 31.946 -47.244 1.00 20.11 91 GLU B N 1
ATOM 697 C CA . GLU A 1 91 ? 10.328 30.689 -47.876 1.00 23.10 91 GLU B CA 1
ATOM 698 C C . GLU A 1 91 ? 9.105 30.071 -47.219 1.00 26.07 91 GLU B C 1
ATOM 699 O O . GLU A 1 91 ? 8.219 29.547 -47.913 1.00 22.84 91 GLU B O 1
ATOM 705 N N . ALA A 1 92 ? 9.012 30.158 -45.889 1.00 23.36 92 ALA B N 1
ATOM 706 C CA . ALA A 1 92 ? 7.836 29.622 -45.208 1.00 23.72 92 ALA B CA 1
ATOM 707 C C . ALA A 1 92 ? 6.585 30.386 -45.600 1.00 19.89 92 ALA B C 1
ATOM 708 O O . ALA A 1 92 ? 5.497 29.805 -45.713 1.00 21.98 92 ALA B O 1
ATOM 710 N N . GLU A 1 93 ? 6.703 31.704 -45.720 1.00 25.08 93 GLU B N 1
ATOM 711 C CA . GLU A 1 93 ? 5.574 32.499 -46.166 1.00 24.92 93 GLU B CA 1
ATOM 712 C C . GLU A 1 93 ? 5.141 32.095 -47.579 1.00 23.29 93 GLU B C 1
ATOM 713 O O . GLU A 1 93 ? 3.944 31.925 -47.842 1.00 23.17 93 GLU B O 1
ATOM 719 N N . LYS A 1 94 ? 6.096 31.848 -48.477 1.00 24.17 94 LYS B N 1
ATOM 720 C CA . LYS A 1 94 ? 5.708 31.419 -49.825 1.00 26.26 94 LYS B CA 1
ATOM 721 C C . LYS A 1 94 ? 5.014 30.068 -49.800 1.00 25.19 94 LYS B C 1
ATOM 722 O O . LYS A 1 94 ? 4.090 29.836 -50.580 1.00 24.56 94 LYS B O 1
ATOM 728 N N . ILE A 1 95 ? 5.445 29.159 -48.916 1.00 25.69 95 ILE B N 1
ATOM 729 C CA . ILE A 1 95 ? 4.747 27.880 -48.775 1.00 26.70 95 ILE B CA 1
ATOM 730 C C . ILE A 1 95 ? 3.334 28.102 -48.229 1.00 29.61 95 ILE B C 1
ATOM 731 O O . ILE A 1 95 ? 2.393 27.372 -48.587 1.00 29.50 95 ILE B O 1
ATOM 736 N N . GLY A 1 96 ? 3.156 29.093 -47.354 1.00 27.96 96 GLY B N 1
ATOM 737 C CA . GLY A 1 96 ? 1.825 29.462 -46.887 1.00 27.39 96 GLY B CA 1
ATOM 738 C C . GLY A 1 96 ? 1.475 29.013 -45.483 1.00 33.72 96 GLY B C 1
ATOM 739 O O . GLY A 1 96 ? 0.339 28.609 -45.225 1.00 41.83 96 GLY B O 1
ATOM 740 N N . VAL A 1 97 ? 2.397 29.160 -44.540 1.00 29.11 97 VAL B N 1
ATOM 741 C CA . VAL A 1 97 ? 2.137 28.746 -43.165 1.00 25.82 97 VAL B CA 1
ATOM 742 C C . VAL A 1 97 ? 1.350 29.838 -42.451 1.00 27.78 97 VAL B C 1
ATOM 743 O O . VAL A 1 97 ? 1.124 30.923 -42.993 1.00 24.79 97 VAL B O 1
ATOM 747 N N . ASP A 1 98 ? 0.925 29.567 -41.224 1.00 20.75 98 ASP B N 1
ATOM 748 C CA . ASP A 1 98 ? 0.230 30.592 -40.470 1.00 24.27 98 ASP B CA 1
ATOM 749 C C . ASP A 1 98 ? 1.167 31.543 -39.735 1.00 24.68 98 ASP B C 1
ATOM 750 O O . ASP A 1 98 ? 0.736 32.648 -39.399 1.00 23.80 98 ASP B O 1
ATOM 755 N N . GLY A 1 99 ? 2.419 31.156 -39.502 1.00 21.19 99 GLY B N 1
ATOM 756 C CA . GLY A 1 99 ? 3.359 31.979 -38.754 1.00 19.64 99 GLY B CA 1
ATOM 757 C C . GLY A 1 99 ? 4.678 31.246 -38.605 1.00 16.36 99 GLY B C 1
ATOM 758 O O . GLY A 1 99 ? 4.816 30.101 -39.026 1.00 22.11 99 GLY B O 1
ATOM 759 N N . VAL A 1 100 ? 5.649 31.894 -37.944 1.00 19.60 100 VAL B N 1
ATOM 760 C CA . VAL A 1 100 ? 6.968 31.288 -37.774 1.00 20.94 100 VAL B CA 1
ATOM 761 C C . VAL A 1 100 ? 7.408 31.385 -36.322 1.00 21.05 100 VAL B C 1
ATOM 762 O O . VAL A 1 100 ? 6.977 32.267 -35.577 1.00 16.67 100 VAL B O 1
ATOM 766 N N . LEU A 1 101 ? 8.229 30.419 -35.912 1.00 20.11 101 LEU B N 1
ATOM 767 C CA . LEU A 1 101 ? 8.864 30.411 -34.600 1.00 21.74 101 LEU B CA 1
ATOM 768 C C . LEU A 1 101 ? 10.337 30.736 -34.783 1.00 21.40 101 LEU B C 1
ATOM 769 O O . LEU A 1 101 ? 11.043 30.020 -35.494 1.00 23.41 101 LEU B O 1
ATOM 774 N N . LEU A 1 102 ? 10.813 31.788 -34.112 1.00 18.39 102 LEU B N 1
ATOM 775 C CA . LEU A 1 102 ? 12.179 32.289 -34.292 1.00 21.66 102 LEU B CA 1
ATOM 776 C C . LEU A 1 102 ? 12.975 32.087 -32.993 1.00 19.60 102 LEU B C 1
ATOM 777 O O . LEU A 1 102 ? 12.812 32.836 -32.030 1.00 19.24 102 LEU B O 1
ATOM 782 N N . VAL A 1 103 ? 13.825 31.063 -32.965 1.00 18.37 103 VAL B N 1
ATOM 783 C CA . VAL A 1 103 ? 14.732 30.900 -31.832 1.00 19.84 103 VAL B CA 1
ATOM 784 C C . VAL A 1 103 ? 15.676 32.090 -31.787 1.00 21.31 103 VAL B C 1
ATOM 785 O O . VAL A 1 103 ? 16.060 32.654 -32.828 1.00 17.62 103 VAL B O 1
ATOM 789 N N . SER A 1 104 ? 16.059 32.493 -30.573 1.00 19.82 104 SER B N 1
ATOM 790 C CA . SER A 1 104 ? 17.063 33.533 -30.491 1.00 21.00 104 SER B CA 1
ATOM 791 C C . SER A 1 104 ? 18.380 32.981 -31.043 1.00 22.12 104 SER B C 1
ATOM 792 O O . SER A 1 104 ? 18.620 31.769 -30.996 1.00 16.56 104 SER B O 1
ATOM 795 N N . PRO A 1 105 ? 19.209 33.839 -31.644 1.00 20.16 105 PRO B N 1
ATOM 796 C CA . PRO A 1 105 ? 20.523 33.395 -32.118 1.00 17.71 105 PRO B CA 1
ATOM 797 C C . PRO A 1 105 ? 21.269 32.588 -31.069 1.00 16.50 105 PRO B C 1
ATOM 798 O O . PRO A 1 105 ? 21.293 32.934 -29.888 1.00 19.00 105 PRO B O 1
ATOM 802 N N . TYR A 1 106 ? 21.830 31.475 -31.507 1.00 14.50 106 TYR B N 1
ATOM 803 C CA . TYR A 1 106 ? 22.624 30.584 -30.682 1.00 16.54 106 TYR B CA 1
ATOM 804 C C . TYR A 1 106 ? 24.101 30.777 -31.045 1.00 16.93 106 TYR B C 1
ATOM 805 O O . TYR A 1 106 ? 24.435 31.197 -32.163 1.00 16.65 106 TYR B O 1
ATOM 814 N N . TYR A 1 107 ? 24.966 30.520 -30.066 1.00 18.24 107 TYR B N 1
ATOM 815 C CA . TYR A 1 107 ? 26.423 30.426 -30.227 1.00 21.42 107 TYR B CA 1
ATOM 816 C C . TYR A 1 107 ? 27.136 31.784 -30.341 1.00 22.88 107 TYR B C 1
ATOM 817 O O . TYR A 1 107 ? 28.169 31.983 -29.695 1.00 17.00 107 TYR B O 1
ATOM 826 N N . ASN A 1 108 ? 26.625 32.717 -31.154 1.00 18.26 108 ASN B N 1
ATOM 827 C CA . ASN A 1 108 ? 27.351 33.984 -31.281 1.00 22.40 108 ASN B CA 1
ATOM 828 C C . ASN A 1 108 ? 26.995 34.982 -30.189 1.00 21.12 108 ASN B C 1
ATOM 829 O O . ASN A 1 108 ? 27.645 36.027 -30.102 1.00 20.33 108 ASN B O 1
ATOM 834 N N . ARG A 1 109 ? 26.045 34.646 -29.322 1.00 18.04 109 ARG B N 1
ATOM 835 C CA . ARG A 1 109 ? 25.763 35.384 -28.093 1.00 20.74 109 ARG B CA 1
ATOM 836 C C . ARG A 1 109 ? 25.604 36.895 -28.274 1.00 19.57 109 ARG B C 1
ATOM 837 O O . ARG A 1 109 ? 26.285 37.674 -27.598 1.00 21.66 109 ARG B O 1
ATOM 845 N N . PRO A 1 110 ? 24.676 37.342 -29.122 1.00 19.76 110 PRO B N 1
ATOM 846 C CA . PRO A 1 110 ? 24.498 38.788 -29.313 1.00 17.63 110 PRO B CA 1
ATOM 847 C C . PRO A 1 110 ? 24.001 39.478 -28.049 1.00 19.69 110 PRO B C 1
ATOM 848 O O . PRO A 1 110 ? 23.356 38.880 -27.190 1.00 20.38 110 PRO B O 1
ATOM 852 N N . SER A 1 111 ? 24.313 40.772 -27.963 1.00 17.96 111 SER B N 1
ATOM 853 C CA . SER A 1 111 ? 23.786 41.643 -26.934 1.00 22.24 111 SER B CA 1
ATOM 854 C C . SER A 1 111 ? 22.270 41.812 -27.107 1.00 21.09 111 SER B C 1
ATOM 855 O O . SER A 1 111 ? 21.686 41.447 -28.132 1.00 16.68 111 SER B O 1
ATOM 858 N N . GLN A 1 112 ? 21.637 42.391 -26.082 1.00 18.01 112 GLN B N 1
ATOM 859 C CA . GLN A 1 112 ? 20.201 42.622 -26.149 1.00 19.24 112 GLN B CA 1
ATOM 860 C C . GLN A 1 112 ? 19.847 43.514 -27.324 1.00 22.22 112 GLN B C 1
ATOM 861 O O . GLN A 1 112 ? 18.806 43.323 -27.960 1.00 18.59 112 GLN B O 1
ATOM 867 N N . GLU A 1 113 ? 20.686 44.517 -27.600 1.00 20.25 113 GLU B N 1
ATOM 868 C CA . GLU A 1 113 ? 20.471 45.370 -28.763 1.00 21.98 113 GLU B CA 1
ATOM 869 C C . GLU A 1 113 ? 20.611 44.577 -30.050 1.00 22.29 113 GLU B C 1
ATOM 870 O O . GLU A 1 113 ? 19.857 44.795 -31.009 1.00 20.86 113 GLU B O 1
ATOM 876 N N . GLY A 1 114 ? 21.579 43.655 -30.093 1.00 20.81 114 GLY B N 1
ATOM 877 C CA . GLY A 1 114 ? 21.667 42.744 -31.217 1.00 18.67 114 GLY B CA 1
ATOM 878 C C . GLY A 1 114 ? 20.412 41.909 -31.394 1.00 21.14 114 GLY B C 1
ATOM 879 O O . GLY A 1 114 ? 19.980 41.657 -32.515 1.00 21.83 114 GLY B O 1
ATOM 880 N N . LEU A 1 115 ? 19.841 41.419 -30.290 1.00 24.42 115 LEU B N 1
ATOM 881 C CA . LEU A 1 115 ? 18.604 40.648 -30.383 1.00 23.46 115 LEU B CA 1
ATOM 882 C C . LEU A 1 115 ? 17.452 41.502 -30.904 1.00 19.05 115 LEU B C 1
ATOM 883 O O . LEU A 1 115 ? 16.667 41.061 -31.755 1.00 17.75 115 LEU B O 1
ATOM 888 N N . PHE A 1 116 ? 17.351 42.730 -30.409 1.00 17.66 116 PHE B N 1
ATOM 889 C CA . PHE A 1 116 ? 16.327 43.656 -30.875 1.00 20.39 116 PHE B CA 1
ATOM 890 C C . PHE A 1 116 ? 16.453 43.922 -32.376 1.00 19.55 116 PHE B C 1
ATOM 891 O O . PHE A 1 116 ? 15.463 43.848 -33.114 1.00 19.70 116 PHE B O 1
ATOM 899 N N . ARG A 1 117 ? 17.665 44.227 -32.852 1.00 21.84 117 ARG B N 1
ATOM 900 C CA . ARG A 1 117 ? 17.860 44.428 -34.291 1.00 20.77 117 ARG B CA 1
ATOM 901 C C . ARG A 1 117 ? 17.603 43.153 -35.085 1.00 20.17 117 ARG B C 1
ATOM 902 O O . ARG A 1 117 ? 17.054 43.209 -36.190 1.00 19.85 117 ARG B O 1
ATOM 910 N N . HIS A 1 118 ? 18.014 41.996 -34.552 1.00 19.18 118 HIS B N 1
ATOM 911 C CA . HIS A 1 118 ? 17.817 40.733 -35.258 1.00 18.65 118 HIS B CA 1
ATOM 912 C C . HIS A 1 118 ? 16.330 40.458 -35.458 1.00 17.31 118 HIS B C 1
ATOM 913 O O . HIS A 1 118 ? 15.859 40.236 -36.582 1.00 19.84 118 HIS B O 1
ATOM 920 N N . PHE A 1 119 ? 15.577 40.452 -34.368 1.00 16.02 119 PHE B N 1
ATOM 921 C CA . PHE A 1 119 ? 14.161 40.125 -34.474 1.00 19.03 119 PHE B CA 1
ATOM 922 C C . PHE A 1 119 ? 13.392 41.229 -35.202 1.00 22.17 119 PHE B C 1
ATOM 923 O O . PHE A 1 119 ? 12.524 40.928 -36.032 1.00 18.64 119 PHE B O 1
ATOM 931 N N . SER A 1 120 ? 13.755 42.509 -34.988 1.00 19.18 120 SER B N 1
ATOM 932 C CA . SER A 1 120 ? 13.059 43.583 -35.706 1.00 21.75 120 SER B CA 1
ATOM 933 C C . SER A 1 120 ? 13.254 43.464 -37.213 1.00 18.29 120 SER B C 1
ATOM 934 O O . SER A 1 120 ? 12.305 43.659 -37.980 1.00 24.54 120 SER B O 1
ATOM 937 N N . ALA A 1 121 ? 14.465 43.143 -37.651 1.00 16.55 121 ALA B N 1
ATOM 938 C CA . ALA A 1 121 ? 14.725 43.022 -39.077 1.00 21.05 121 ALA B CA 1
ATOM 939 C C . ALA A 1 121 ? 13.911 41.892 -39.693 1.00 21.64 121 ALA B C 1
ATOM 940 O O . ALA A 1 121 ? 13.398 42.041 -40.799 1.00 20.96 121 ALA B O 1
ATOM 942 N N . ILE A 1 122 ? 13.790 40.751 -38.987 1.00 19.15 122 ILE B N 1
ATOM 943 C CA . ILE A 1 122 ? 12.996 39.624 -39.488 1.00 21.73 122 ILE B CA 1
ATOM 944 C C . ILE A 1 122 ? 11.515 39.980 -39.496 1.00 22.75 122 ILE B C 1
ATOM 945 O O . ILE A 1 122 ? 10.806 39.731 -40.477 1.00 22.41 122 ILE B O 1
ATOM 950 N N . ALA A 1 123 ? 11.030 40.584 -38.407 1.00 17.34 123 ALA B N 1
ATOM 951 C CA . ALA A 1 123 ? 9.632 40.989 -38.359 1.00 25.56 123 ALA B CA 1
ATOM 952 C C . ALA A 1 123 ? 9.282 41.936 -39.505 1.00 25.75 123 ALA B C 1
ATOM 953 O O . ALA A 1 123 ? 8.224 41.796 -40.137 1.00 23.51 123 ALA B O 1
ATOM 955 N N . ALA A 1 124 ? 10.159 42.903 -39.786 1.00 27.31 124 ALA B N 1
ATOM 956 C CA . ALA A 1 124 ? 9.909 43.866 -40.859 1.00 23.80 124 ALA B CA 1
ATOM 957 C C . ALA A 1 124 ? 9.911 43.226 -42.242 1.00 27.65 124 ALA B C 1
ATOM 958 O O . ALA A 1 124 ? 9.348 43.796 -43.187 1.00 22.99 124 ALA B O 1
ATOM 960 N N . SER A 1 125 ? 10.554 42.076 -42.396 1.00 21.88 125 SER B N 1
ATOM 961 C CA . SER A 1 125 ? 10.637 41.477 -43.710 1.00 21.90 125 SER B CA 1
ATOM 962 C C . SER A 1 125 ? 9.401 40.673 -44.066 1.00 27.38 125 SER B C 1
ATOM 963 O O . SER A 1 125 ? 9.271 40.276 -45.227 1.00 25.12 125 SER B O 1
ATOM 966 N N . THR A 1 126 ? 8.484 40.437 -43.117 1.00 25.94 126 THR B N 1
ATOM 967 C CA . THR A 1 126 ? 7.386 39.513 -43.362 1.00 25.51 126 THR B CA 1
ATOM 968 C C . THR A 1 126 ? 6.080 40.044 -42.793 1.00 20.15 126 THR B C 1
ATOM 969 O O . THR A 1 126 ? 6.072 40.789 -41.813 1.00 21.81 126 THR B O 1
ATOM 973 N N . SER A 1 127 ? 4.969 39.636 -43.406 1.00 23.35 127 SER B N 1
ATOM 974 C CA . SER A 1 127 ? 3.654 39.890 -42.829 1.00 24.57 127 SER B CA 1
ATOM 975 C C . SER A 1 127 ? 3.181 38.762 -41.920 1.00 21.75 127 SER B C 1
ATOM 976 O O . SER A 1 127 ? 2.117 38.888 -41.300 1.00 28.88 127 SER B O 1
ATOM 979 N N . LEU A 1 128 ? 3.927 37.669 -41.835 1.00 21.21 128 LEU B N 1
ATOM 980 C CA . LEU A 1 128 ? 3.525 36.554 -40.987 1.00 24.07 128 LEU B CA 1
ATOM 981 C C . LEU A 1 128 ? 3.556 36.946 -39.505 1.00 21.19 128 LEU B C 1
ATOM 982 O O . LEU A 1 128 ? 4.424 37.725 -39.075 1.00 21.67 128 LEU B O 1
ATOM 987 N N . PRO A 1 129 ? 2.631 36.429 -38.700 1.00 21.67 129 PRO B N 1
ATOM 988 C CA . PRO A 1 129 ? 2.805 36.506 -37.241 1.00 22.27 129 PRO B CA 1
ATOM 989 C C . PRO A 1 129 ? 4.053 35.745 -36.828 1.00 20.09 129 PRO B C 1
ATOM 990 O O . PRO A 1 129 ? 4.414 34.740 -37.441 1.00 18.31 129 PRO B O 1
ATOM 994 N N . ILE A 1 130 ? 4.690 36.214 -35.748 1.00 21.93 130 ILE B N 1
ATOM 995 C CA . ILE A 1 130 ? 5.961 35.675 -35.275 1.00 18.72 130 ILE B CA 1
ATOM 996 C C . ILE A 1 130 ? 5.848 35.276 -33.807 1.00 24.20 130 ILE B C 1
ATOM 997 O O . ILE A 1 130 ? 5.298 36.026 -32.998 1.00 21.21 130 ILE B O 1
ATOM 1002 N N . LEU A 1 131 ? 6.329 34.082 -33.475 1.00 21.46 131 LEU B N 1
ATOM 1003 C CA . LEU A 1 131 ? 6.566 33.685 -32.088 1.00 21.64 131 LEU B CA 1
ATOM 1004 C C . LEU A 1 131 ? 8.069 33.724 -31.835 1.00 18.65 131 LEU B C 1
ATOM 1005 O O . LEU A 1 131 ? 8.837 33.098 -32.572 1.00 16.89 131 LEU B O 1
ATOM 1010 N N . LEU A 1 132 ? 8.487 34.492 -30.834 1.00 17.14 132 LEU B N 1
ATOM 1011 C CA . LEU A 1 132 ? 9.859 34.443 -30.360 1.00 18.67 132 LEU B CA 1
ATOM 1012 C C . LEU A 1 132 ? 10.086 33.132 -29.625 1.00 20.18 132 LEU B C 1
ATOM 1013 O O . LEU A 1 132 ? 9.142 32.458 -29.202 1.00 16.95 132 LEU B O 1
ATOM 1018 N N . TYR A 1 133 ? 11.353 32.764 -29.457 1.00 20.41 133 TYR B N 1
ATOM 1019 C CA . TYR A 1 133 ? 11.649 31.514 -28.774 1.00 15.93 133 TYR B CA 1
ATOM 1020 C C . TYR A 1 133 ? 12.895 31.711 -27.918 1.00 18.53 133 TYR B C 1
ATOM 1021 O O . TYR A 1 133 ? 14.004 31.815 -28.439 1.00 19.31 133 TYR B O 1
ATOM 1030 N N . ASN A 1 134 ? 12.696 31.804 -26.605 1.00 20.15 134 ASN B N 1
ATOM 1031 C CA . ASN A 1 134 ? 13.780 32.034 -25.660 1.00 19.16 134 ASN B CA 1
ATOM 1032 C C . ASN A 1 134 ? 14.185 30.701 -25.050 1.00 17.81 134 ASN B C 1
ATOM 1033 O O . ASN A 1 134 ? 13.370 30.050 -24.390 1.00 20.63 134 ASN B O 1
ATOM 1038 N N . ILE A 1 135 ? 15.426 30.287 -25.278 1.00 19.01 135 ILE B N 1
ATOM 1039 C CA . ILE A 1 135 ? 15.922 29.056 -24.665 1.00 18.67 135 ILE B CA 1
ATOM 1040 C C . ILE A 1 135 ? 17.409 29.230 -24.367 1.00 19.91 135 ILE B C 1
ATOM 1041 O O . ILE A 1 135 ? 18.269 28.805 -25.159 1.00 19.61 135 ILE B O 1
ATOM 1046 N N . PRO A 1 136 ? 17.743 29.876 -23.240 1.00 16.87 136 PRO B N 1
ATOM 1047 C CA . PRO A 1 136 ? 19.150 30.163 -22.927 1.00 18.57 136 PRO B CA 1
ATOM 1048 C C . PRO A 1 136 ? 20.033 28.939 -22.728 1.00 18.31 136 PRO B C 1
ATOM 1049 O O . PRO A 1 136 ? 21.240 29.035 -22.969 1.00 14.89 136 PRO B O 1
ATOM 1053 N N . SER A 1 137 ? 19.501 27.818 -22.226 1.00 19.67 137 SER B N 1
ATOM 1054 C CA . SER A 1 137 ? 20.350 26.645 -22.003 1.00 19.70 137 SER B CA 1
ATOM 1055 C C . SER A 1 137 ? 20.950 26.116 -23.309 1.00 20.80 137 SER B C 1
ATOM 1056 O O . SER A 1 137 ? 22.045 25.538 -23.307 1.00 19.71 137 SER B O 1
ATOM 1059 N N . ARG A 1 138 ? 20.265 26.311 -24.429 1.00 15.49 138 ARG B N 1
ATOM 1060 C CA . ARG A 1 138 ? 20.774 25.883 -25.724 1.00 16.33 138 ARG B CA 1
ATOM 1061 C C . ARG A 1 138 ? 21.478 26.983 -26.503 1.00 21.64 138 ARG B C 1
ATOM 1062 O O . ARG A 1 138 ? 22.375 26.688 -27.299 1.00 19.19 138 ARG B O 1
ATOM 1070 N N . CYS A 1 139 ? 21.093 28.236 -26.297 1.00 14.81 139 CYS B N 1
ATOM 1071 C CA . CYS A 1 139 ? 21.559 29.319 -27.143 1.00 16.52 139 CYS B CA 1
ATOM 1072 C C . CYS A 1 139 ? 22.735 30.073 -26.561 1.00 16.71 139 CYS B C 1
ATOM 1073 O O . CYS A 1 139 ? 23.544 30.606 -27.331 1.00 23.27 139 CYS B O 1
ATOM 1076 N N . GLY A 1 140 ? 22.877 30.097 -25.236 1.00 18.70 140 GLY B N 1
ATOM 1077 C CA . GLY A 1 140 ? 23.895 30.909 -24.603 1.00 20.87 140 GLY B CA 1
ATOM 1078 C C . GLY A 1 140 ? 23.499 32.348 -24.377 1.00 23.17 140 GLY B C 1
ATOM 1079 O O . GLY A 1 140 ? 24.363 33.160 -24.034 1.00 25.57 140 GLY B O 1
ATOM 1080 N N . VAL A 1 141 ? 22.224 32.690 -24.581 1.00 20.08 141 VAL B N 1
ATOM 1081 C CA . VAL A 1 141 ? 21.720 34.048 -24.424 1.00 22.74 141 VAL B CA 1
ATOM 1082 C C . VAL A 1 141 ? 20.236 33.968 -24.073 1.00 22.11 141 VAL B C 1
ATOM 1083 O O . VAL A 1 141 ? 19.544 33.016 -24.444 1.00 20.52 141 VAL B O 1
ATOM 1087 N N . ASP A 1 142 ? 19.750 34.974 -23.353 1.00 21.11 142 ASP B N 1
ATOM 1088 C CA . ASP A 1 142 ? 18.357 35.065 -22.935 1.00 22.41 142 ASP B CA 1
ATOM 1089 C C . ASP A 1 142 ? 17.731 36.284 -23.608 1.00 21.92 142 ASP B C 1
ATOM 1090 O O . ASP A 1 142 ? 18.388 37.318 -23.760 1.00 21.88 142 ASP B O 1
ATOM 1095 N N . ILE A 1 143 ? 16.476 36.182 -24.040 1.00 16.34 143 ILE B N 1
ATOM 1096 C CA . ILE A 1 143 ? 15.793 37.380 -24.507 1.00 15.51 143 ILE B CA 1
ATOM 1097 C C . ILE A 1 143 ? 15.261 38.080 -23.268 1.00 19.53 143 ILE B C 1
ATOM 1098 O O . ILE A 1 143 ? 14.343 37.580 -22.619 1.00 21.67 143 ILE B O 1
ATOM 1103 N N . ALA A 1 144 ? 15.876 39.202 -22.905 1.00 20.93 144 ALA B N 1
ATOM 1104 C CA . ALA A 1 144 ? 15.424 39.952 -21.740 1.00 19.02 144 ALA B CA 1
ATOM 1105 C C . ALA A 1 144 ? 13.983 40.430 -21.924 1.00 22.35 144 ALA B C 1
ATOM 1106 O O . ALA A 1 144 ? 13.525 40.688 -23.048 1.00 19.95 144 ALA B O 1
ATOM 1108 N N . VAL A 1 145 ? 13.284 40.551 -20.788 1.00 17.95 145 VAL B N 1
ATOM 1109 C CA . VAL A 1 145 ? 11.895 41.016 -20.755 1.00 21.95 145 VAL B CA 1
ATOM 1110 C C . VAL A 1 145 ? 11.772 42.380 -21.424 1.00 23.82 145 VAL B C 1
ATOM 1111 O O . VAL A 1 145 ? 10.830 42.634 -22.185 1.00 19.38 145 VAL B O 1
ATOM 1115 N N . ASP A 1 146 ? 12.694 43.295 -21.108 1.00 21.34 146 ASP B N 1
ATOM 1116 C CA . ASP A 1 146 ? 12.641 44.615 -21.720 1.00 23.48 146 ASP B CA 1
ATOM 1117 C C . ASP A 1 146 ? 12.811 44.524 -23.228 1.00 23.59 146 ASP B C 1
ATOM 1118 O O . ASP A 1 146 ? 12.142 45.249 -23.977 1.00 22.05 146 ASP B O 1
ATOM 1123 N N . THR A 1 147 ? 13.656 43.590 -23.689 1.00 19.86 147 THR B N 1
ATOM 1124 C CA . THR A 1 147 ? 13.854 43.381 -25.124 1.00 20.30 147 THR B CA 1
ATOM 1125 C C . THR A 1 147 ? 12.587 42.863 -25.779 1.00 17.89 147 THR B C 1
ATOM 1126 O O . THR A 1 147 ? 12.210 43.337 -26.853 1.00 18.32 147 THR B O 1
ATOM 1130 N N . VAL A 1 148 ? 11.923 41.885 -25.155 1.00 18.51 148 VAL B N 1
ATOM 1131 C CA . VAL A 1 148 ? 10.612 41.440 -25.638 1.00 19.41 148 VAL B CA 1
ATOM 1132 C C . VAL A 1 148 ? 9.632 42.614 -25.698 1.00 20.12 148 VAL B C 1
ATOM 1133 O O . VAL A 1 148 ? 8.881 42.768 -26.671 1.00 18.52 148 VAL B O 1
ATOM 1137 N N . LYS A 1 149 ? 9.620 43.461 -24.664 1.00 21.65 149 LYS B N 1
ATOM 1138 C CA . LYS A 1 149 ? 8.665 44.565 -24.636 1.00 24.23 149 LYS B CA 1
ATOM 1139 C C . LYS A 1 149 ? 8.916 45.540 -25.781 1.00 20.70 149 LYS B C 1
ATOM 1140 O O . LYS A 1 149 ? 7.986 45.908 -26.507 1.00 19.10 149 LYS B O 1
ATOM 1146 N N . ARG A 1 150 ? 10.184 45.921 -25.993 1.00 24.89 150 ARG B N 1
ATOM 1147 C CA . ARG A 1 150 ? 10.526 46.837 -27.088 1.00 24.16 150 ARG B CA 1
ATOM 1148 C C . ARG A 1 150 ? 10.188 46.228 -28.441 1.00 21.88 150 ARG B C 1
ATOM 1149 O O . ARG A 1 150 ? 9.690 46.916 -29.342 1.00 20.54 150 ARG B O 1
ATOM 1157 N N . LEU A 1 151 ? 10.480 44.940 -28.606 1.00 18.72 151 LEU B N 1
ATOM 1158 C CA . LEU A 1 151 ? 10.190 44.265 -29.866 1.00 21.63 151 LEU B CA 1
ATOM 1159 C C . LEU A 1 151 ? 8.696 44.331 -30.188 1.00 20.32 151 LEU B C 1
ATOM 1160 O O . LEU A 1 151 ? 8.309 44.472 -31.350 1.00 18.20 151 LEU B O 1
ATOM 1165 N N . VAL A 1 152 ? 7.843 44.195 -29.175 1.00 22.27 152 VAL B N 1
ATOM 1166 C CA . VAL A 1 152 ? 6.406 44.205 -29.410 1.00 20.03 152 VAL B CA 1
ATOM 1167 C C . VAL A 1 152 ? 5.902 45.622 -29.650 1.00 26.55 152 VAL B C 1
ATOM 1168 O O . VAL A 1 152 ? 5.008 45.835 -30.478 1.00 23.89 152 VAL B O 1
ATOM 1172 N N . GLU A 1 153 ? 6.469 46.606 -28.942 1.00 23.74 153 GLU B N 1
ATOM 1173 C CA . GLU A 1 153 ? 6.132 48.000 -29.222 1.00 25.89 153 GLU B CA 1
ATOM 1174 C C . GLU A 1 153 ? 6.368 48.334 -30.689 1.00 27.64 153 GLU B C 1
ATOM 1175 O O . GLU A 1 153 ? 5.552 49.021 -31.313 1.00 30.59 153 GLU B O 1
ATOM 1181 N N . LYS A 1 154 ? 7.448 47.814 -31.275 1.00 22.82 154 LYS B N 1
ATOM 1182 C CA . LYS A 1 154 ? 7.876 48.254 -32.598 1.00 23.31 154 LYS B CA 1
ATOM 1183 C C . LYS A 1 154 ? 7.510 47.297 -33.723 1.00 23.64 154 LYS B C 1
ATOM 1184 O O . LYS A 1 154 ? 7.594 47.685 -34.887 1.00 24.92 154 LYS B O 1
ATOM 1190 N N . ASN A 1 155 ? 7.047 46.094 -33.420 1.00 23.26 155 ASN B N 1
ATOM 1191 C CA . ASN A 1 155 ? 6.787 45.099 -34.456 1.00 20.69 155 ASN B CA 1
ATOM 1192 C C . ASN A 1 155 ? 5.451 44.459 -34.097 1.00 22.17 155 ASN B C 1
ATOM 1193 O O . ASN A 1 155 ? 5.401 43.554 -33.261 1.00 21.72 155 ASN B O 1
ATOM 1198 N N . LYS A 1 156 ? 4.381 44.939 -34.715 1.00 22.60 156 LYS B N 1
ATOM 1199 C CA . LYS A 1 156 ? 3.041 44.473 -34.419 1.00 26.63 156 LYS B CA 1
ATOM 1200 C C . LYS A 1 156 ? 2.806 43.010 -34.799 1.00 28.75 156 LYS B C 1
ATOM 1201 O O . LYS A 1 156 ? 1.829 42.414 -34.327 1.00 23.63 156 LYS B O 1
ATOM 1207 N N . ASN A 1 157 ? 3.628 42.423 -35.671 1.00 26.65 157 ASN B N 1
ATOM 1208 C CA . ASN A 1 157 ? 3.479 41.007 -36.001 1.00 20.92 157 ASN B CA 1
ATOM 1209 C C . ASN A 1 157 ? 4.245 40.057 -35.054 1.00 24.26 157 ASN B C 1
ATOM 1210 O O . ASN A 1 157 ? 4.218 38.833 -35.256 1.00 23.49 157 ASN B O 1
ATOM 1215 N N . ILE A 1 158 ? 4.885 40.559 -34.007 1.00 26.41 158 ILE B N 1
ATOM 1216 C CA . ILE A 1 158 ? 5.435 39.692 -32.965 1.00 25.73 158 ILE B CA 1
ATOM 1217 C C . ILE A 1 158 ? 4.348 39.496 -31.901 1.00 24.98 158 ILE B C 1
ATOM 1218 O O . ILE A 1 158 ? 4.117 40.374 -31.071 1.00 22.00 158 ILE B O 1
ATOM 1223 N N . VAL A 1 159 ? 3.736 38.310 -31.877 1.00 20.68 159 VAL B N 1
ATOM 1224 C CA . VAL A 1 159 ? 2.470 38.074 -31.195 1.00 21.45 159 VAL B CA 1
ATOM 1225 C C . VAL A 1 159 ? 2.617 37.189 -29.966 1.00 22.17 159 VAL B C 1
ATOM 1226 O O . VAL A 1 159 ? 1.620 36.943 -29.284 1.00 17.77 159 VAL B O 1
ATOM 1230 N N . GLY A 1 160 ? 3.802 36.657 -29.689 1.00 22.48 160 GLY B N 1
ATOM 1231 C CA . GLY A 1 160 ? 3.952 35.802 -28.528 1.00 14.90 160 GLY B CA 1
ATOM 1232 C C . GLY A 1 160 ? 5.369 35.282 -28.432 1.00 21.21 160 GLY B C 1
ATOM 1233 O O . GLY A 1 160 ? 6.239 35.641 -29.227 1.00 18.50 160 GLY B O 1
ATOM 1234 N N . ILE A 1 161 ? 5.575 34.389 -27.473 1.00 17.41 161 ILE B N 1
ATOM 1235 C CA . ILE A 1 161 ? 6.889 33.837 -27.200 1.00 15.14 161 ILE B CA 1
ATOM 1236 C C . ILE A 1 161 ? 6.708 32.412 -26.687 1.00 13.51 161 ILE B C 1
ATOM 1237 O O . ILE A 1 161 ? 5.818 32.131 -25.882 1.00 17.83 161 ILE B O 1
ATOM 1242 N N . LYS A 1 162 ? 7.525 31.508 -27.204 1.00 14.16 162 LYS B N 1
ATOM 1243 C CA . LYS A 1 162 ? 7.758 30.224 -26.564 1.00 15.84 162 LYS B CA 1
ATOM 1244 C C . LYS A 1 162 ? 8.833 30.463 -25.517 1.00 17.94 162 LYS B C 1
ATOM 1245 O O . LYS A 1 162 ? 10.011 30.635 -25.837 1.00 17.70 162 LYS B O 1
ATOM 1251 N N . GLU A 1 163 ? 8.429 30.502 -24.262 1.00 21.29 163 GLU B N 1
ATOM 1252 C CA . GLU A 1 163 ? 9.346 30.788 -23.170 1.00 20.25 163 GLU B CA 1
ATOM 1253 C C . GLU A 1 163 ? 9.904 29.464 -22.653 1.00 20.34 163 GLU B C 1
ATOM 1254 O O . GLU A 1 163 ? 9.179 28.644 -22.075 1.00 19.66 163 GLU B O 1
ATOM 1260 N N . ALA A 1 164 ? 11.177 29.211 -22.943 1.00 20.00 164 ALA B N 1
ATOM 1261 C CA . ALA A 1 164 ? 11.833 27.993 -22.498 1.00 17.26 164 ALA B CA 1
ATOM 1262 C C . ALA A 1 164 ? 13.069 28.332 -21.666 1.00 19.96 164 ALA B C 1
ATOM 1263 O O . ALA A 1 164 ? 14.089 27.644 -21.727 1.00 21.13 164 ALA B O 1
ATOM 1265 N N . GLY A 1 165 ? 12.999 29.423 -20.908 1.00 23.34 165 GLY B N 1
ATOM 1266 C CA . GLY A 1 165 ? 14.081 29.738 -19.994 1.00 20.82 165 GLY B CA 1
ATOM 1267 C C . GLY A 1 165 ? 14.114 28.949 -18.690 1.00 25.37 165 GLY B C 1
ATOM 1268 O O . GLY A 1 165 ? 14.984 29.202 -17.855 1.00 22.33 165 GLY B O 1
ATOM 1269 N N . GLY A 1 166 ? 13.179 28.024 -18.470 1.00 26.39 166 GLY B N 1
ATOM 1270 C CA . GLY A 1 166 ? 13.149 27.254 -17.236 1.00 23.83 166 GLY B CA 1
ATOM 1271 C C . GLY A 1 166 ? 12.793 28.028 -15.982 1.00 26.09 166 GLY B C 1
ATOM 1272 O O . GLY A 1 166 ? 13.041 27.549 -14.875 1.00 27.27 166 GLY B O 1
ATOM 1273 N N . SER A 1 167 ? 12.183 29.198 -16.114 1.00 24.35 167 SER B N 1
ATOM 1274 C CA . SER A 1 167 ? 11.909 30.075 -14.985 1.00 25.27 167 SER B CA 1
ATOM 1275 C C . SER A 1 167 ? 10.467 30.548 -15.079 1.00 23.67 167 SER B C 1
ATOM 1276 O O . SER A 1 167 ? 10.114 31.264 -16.027 1.00 21.50 167 SER B O 1
ATOM 1279 N N . VAL A 1 168 ? 9.640 30.151 -14.101 1.00 25.28 168 VAL B N 1
ATOM 1280 C CA . VAL A 1 168 ? 8.242 30.593 -14.057 1.00 19.50 168 VAL B CA 1
ATOM 1281 C C . VAL A 1 168 ? 8.181 32.074 -13.758 1.00 19.11 168 VAL B C 1
ATOM 1282 O O . VAL A 1 168 ? 7.255 32.771 -14.185 1.00 23.24 168 VAL B O 1
ATOM 1286 N N . ASP A 1 169 ? 9.157 32.574 -13.003 1.00 21.18 169 ASP B N 1
ATOM 1287 C CA . ASP A 1 169 ? 9.229 33.994 -12.691 1.00 26.07 169 ASP B CA 1
ATOM 1288 C C . ASP A 1 169 ? 9.338 34.852 -13.956 1.00 25.26 169 ASP B C 1
ATOM 1289 O O . ASP A 1 169 ? 8.847 35.987 -13.997 1.00 23.08 169 ASP B O 1
ATOM 1294 N N . ARG A 1 170 ? 10.007 34.339 -14.982 1.00 20.73 170 ARG B N 1
ATOM 1295 C CA . ARG A 1 170 ? 10.032 35.032 -16.260 1.00 20.67 170 ARG B CA 1
ATOM 1296 C C . ARG A 1 170 ? 8.625 35.264 -16.795 1.00 20.54 170 ARG B C 1
ATOM 1297 O O . ARG A 1 170 ? 8.338 36.321 -17.374 1.00 21.51 170 ARG B O 1
ATOM 1305 N N . VAL A 1 171 ? 7.719 34.301 -16.599 1.00 17.56 171 VAL B N 1
ATOM 1306 C CA . VAL A 1 171 ? 6.354 34.480 -17.084 1.00 18.86 171 VAL B CA 1
ATOM 1307 C C . VAL A 1 171 ? 5.676 35.638 -16.351 1.00 19.13 171 VAL B C 1
ATOM 1308 O O . VAL A 1 171 ? 5.061 36.516 -16.973 1.00 20.99 171 VAL B O 1
ATOM 1312 N N . SER A 1 172 ? 5.822 35.692 -15.029 1.00 17.43 172 SER B N 1
ATOM 1313 C CA . SER A 1 172 ? 5.248 36.810 -14.277 1.00 22.53 172 SER B CA 1
ATOM 1314 C C . SER A 1 172 ? 5.797 38.150 -14.749 1.00 21.04 172 SER B C 1
ATOM 1315 O O . SER A 1 172 ? 5.052 39.134 -14.824 1.00 22.71 172 SER B O 1
ATOM 1318 N N . GLN A 1 173 ? 7.105 38.220 -15.044 1.00 23.04 173 GLN B N 1
ATOM 1319 C CA . GLN A 1 173 ? 7.678 39.467 -15.559 1.00 20.28 173 GLN B CA 1
ATOM 1320 C C . GLN A 1 173 ? 7.124 39.800 -16.943 1.00 20.96 173 GLN B C 1
ATOM 1321 O O . GLN A 1 173 ? 6.817 40.965 -17.239 1.00 22.43 173 GLN B O 1
ATOM 1327 N N . LEU A 1 174 ? 6.993 38.794 -17.805 1.00 18.22 174 LEU B N 1
ATOM 1328 C CA . LEU A 1 174 ? 6.465 39.036 -19.144 1.00 15.63 174 LEU B CA 1
ATOM 1329 C C . LEU A 1 174 ? 5.024 39.541 -19.086 1.00 22.50 174 LEU B C 1
ATOM 1330 O O . LEU A 1 174 ? 4.658 40.480 -19.812 1.00 18.70 174 LEU B O 1
ATOM 1335 N N . VAL A 1 175 ? 4.181 38.935 -18.230 1.00 23.53 175 VAL B N 1
ATOM 1336 C CA . VAL A 1 175 ? 2.803 39.416 -18.112 1.00 20.24 175 VAL B CA 1
ATOM 1337 C C . VAL A 1 175 ? 2.774 40.836 -17.527 1.00 26.27 175 VAL B C 1
ATOM 1338 O O . VAL A 1 175 ? 2.005 41.686 -17.992 1.00 26.91 175 VAL B O 1
ATOM 1342 N N . GLU A 1 176 ? 3.652 41.148 -16.560 1.00 22.50 176 GLU B N 1
ATOM 1343 C CA . GLU A 1 176 ? 3.752 42.540 -16.107 1.00 26.62 176 GLU B CA 1
ATOM 1344 C C . GLU A 1 176 ? 4.031 43.483 -17.269 1.00 27.86 176 GLU B C 1
ATOM 1345 O O . GLU A 1 176 ? 3.450 44.567 -17.349 1.00 27.15 176 GLU B O 1
ATOM 1351 N N . ALA A 1 177 ? 4.936 43.095 -18.172 1.00 27.60 177 ALA B N 1
ATOM 1352 C CA . ALA A 1 177 ? 5.467 44.053 -19.129 1.00 26.20 177 ALA B CA 1
ATOM 1353 C C . ALA A 1 177 ? 4.700 44.116 -20.439 1.00 27.60 177 ALA B C 1
ATOM 1354 O O . ALA A 1 177 ? 4.797 45.128 -21.138 1.00 31.06 177 ALA B O 1
ATOM 1356 N N . LEU A 1 178 ? 3.932 43.099 -20.790 1.00 28.59 178 LEU B N 1
ATOM 1357 C CA . LEU A 1 178 ? 3.389 43.025 -22.134 1.00 28.84 178 LEU B CA 1
ATOM 1358 C C . LEU A 1 178 ? 1.869 43.062 -22.118 1.00 36.55 178 LEU B C 1
ATOM 1359 O O . LEU A 1 178 ? 1.248 42.842 -21.073 1.00 26.50 178 LEU B O 1
ATOM 1364 N N . PRO A 1 179 ? 1.238 43.442 -23.235 1.00 41.75 179 PRO B N 1
ATOM 1365 C CA . PRO A 1 179 ? -0.231 43.506 -23.267 1.00 40.75 179 PRO B CA 1
ATOM 1366 C C . PRO A 1 179 ? -0.836 42.117 -23.147 1.00 40.11 179 PRO B C 1
ATOM 1367 O O . PRO A 1 179 ? -0.175 41.092 -23.337 1.00 31.96 179 PRO B O 1
ATOM 1371 N N . GLY A 1 180 ? -2.144 42.094 -22.897 1.00 41.44 180 GLY B N 1
ATOM 1372 C CA . GLY A 1 180 ? -2.827 40.819 -22.776 1.00 41.02 180 GLY B CA 1
ATOM 1373 C C . GLY A 1 180 ? -2.904 40.034 -24.071 1.00 35.61 180 GLY B C 1
ATOM 1374 O O . GLY A 1 180 ? -2.984 38.799 -24.047 1.00 38.34 180 GLY B O 1
ATOM 1375 N N . GLU A 1 181 ? -2.892 40.723 -25.216 1.00 27.80 181 GLU B N 1
ATOM 1376 C CA . GLU A 1 181 ? -3.026 40.011 -26.481 1.00 36.05 181 GLU B CA 1
ATOM 1377 C C . GLU A 1 181 ? -1.771 39.223 -26.815 1.00 28.96 181 GLU B C 1
ATOM 1378 O O . GLU A 1 181 ? -1.832 38.309 -27.642 1.00 32.61 181 GLU B O 1
ATOM 1384 N N . PHE A 1 182 ? -0.647 39.566 -26.196 1.00 26.79 182 PHE B N 1
ATOM 1385 C CA . PHE A 1 182 ? 0.604 38.839 -26.380 1.00 25.61 182 PHE B CA 1
ATOM 1386 C C . PHE A 1 182 ? 0.522 37.488 -25.673 1.00 23.13 182 PHE B C 1
ATOM 1387 O O . PHE A 1 182 ? 0.090 37.411 -24.520 1.00 23.62 182 PHE B O 1
ATOM 1395 N N . SER A 1 183 ? 0.897 36.424 -26.369 1.00 20.06 183 SER B N 1
ATOM 1396 C CA . SER A 1 183 ? 0.707 35.063 -25.877 1.00 18.45 183 SER B CA 1
ATOM 1397 C C . SER A 1 183 ? 2.020 34.463 -25.396 1.00 19.22 183 SER B C 1
ATOM 1398 O O . SER A 1 183 ? 2.963 34.334 -26.178 1.00 18.30 183 SER B O 1
ATOM 1401 N N . ILE A 1 184 ? 2.097 34.105 -24.116 1.00 17.84 184 ILE B N 1
ATOM 1402 C CA . ILE A 1 184 ? 3.259 33.395 -23.598 1.00 16.61 184 ILE B CA 1
ATOM 1403 C C . ILE A 1 184 ? 2.943 31.910 -23.571 1.00 16.19 184 ILE B C 1
ATOM 1404 O O . ILE A 1 184 ? 1.962 31.490 -22.947 1.00 18.73 184 ILE B O 1
ATOM 1409 N N . LEU A 1 185 ? 3.777 31.112 -24.229 1.00 18.33 185 LEU B N 1
ATOM 1410 C CA . LEU A 1 185 ? 3.611 29.663 -24.288 1.00 14.50 185 LEU B CA 1
ATOM 1411 C C . LEU A 1 185 ? 4.743 28.974 -23.540 1.00 18.34 185 LEU B C 1
ATOM 1412 O O . LEU A 1 185 ? 5.905 29.420 -23.576 1.00 16.75 185 LEU B O 1
ATOM 1417 N N . SER A 1 186 ? 4.396 27.907 -22.826 1.00 20.02 186 SER B N 1
ATOM 1418 C CA . SER A 1 186 ? 5.432 27.069 -22.242 1.00 16.93 186 SER B CA 1
ATOM 1419 C C . SER A 1 186 ? 6.258 26.435 -23.349 1.00 22.34 186 SER B C 1
ATOM 1420 O O . SER A 1 186 ? 5.725 25.980 -24.367 1.00 18.61 186 SER B O 1
ATOM 1423 N N . GLY A 1 187 ? 7.573 26.428 -23.161 1.00 19.95 187 GLY B N 1
ATOM 1424 C CA . GLY A 1 187 ? 8.431 25.630 -23.992 1.00 20.72 187 GLY B CA 1
ATOM 1425 C C . GLY A 1 187 ? 8.962 24.403 -23.292 1.00 18.30 187 GLY B C 1
ATOM 1426 O O . GLY A 1 187 ? 9.895 23.771 -23.805 1.00 20.94 187 GLY B O 1
ATOM 1427 N N . ASP A 1 188 ? 8.412 24.036 -22.138 1.00 16.97 188 ASP B N 1
ATOM 1428 C CA . ASP A 1 188 ? 8.920 22.914 -21.341 1.00 17.87 188 ASP B CA 1
ATOM 1429 C C . ASP A 1 188 ? 7.705 22.228 -20.747 1.00 16.92 188 ASP B C 1
ATOM 1430 O O . ASP A 1 188 ? 6.988 22.840 -19.956 1.00 19.61 188 ASP B O 1
ATOM 1435 N N . ASP A 1 189 ? 7.454 20.978 -21.157 1.00 17.20 189 ASP B N 1
ATOM 1436 C CA . ASP A 1 189 ? 6.211 20.314 -20.780 1.00 15.99 189 ASP B CA 1
ATOM 1437 C C . ASP A 1 189 ? 6.041 20.262 -19.264 1.00 18.39 189 ASP B C 1
ATOM 1438 O O . ASP A 1 189 ? 4.925 20.412 -18.749 1.00 14.91 189 ASP B O 1
ATOM 1443 N N . ALA A 1 190 ? 7.143 20.048 -18.533 1.00 20.81 190 ALA B N 1
ATOM 1444 C CA . ALA A 1 190 ? 7.075 19.904 -17.084 1.00 18.67 190 ALA B CA 1
ATOM 1445 C C . ALA A 1 190 ? 6.676 21.197 -16.394 1.00 14.90 190 ALA B C 1
ATOM 1446 O O . ALA A 1 190 ? 6.165 21.149 -15.283 1.00 14.00 190 ALA B O 1
ATOM 1448 N N . LEU A 1 191 ? 6.861 22.349 -17.039 1.00 20.46 191 LEU B N 1
ATOM 1449 C CA . LEU A 1 191 ? 6.531 23.633 -16.438 1.00 16.96 191 LEU B CA 1
ATOM 1450 C C . LEU A 1 191 ? 5.248 24.235 -16.995 1.00 16.66 191 LEU B C 1
ATOM 1451 O O . LEU A 1 191 ? 4.884 25.342 -16.589 1.00 16.18 191 LEU B O 1
ATOM 1456 N N . THR A 1 192 ? 4.562 23.538 -17.921 1.00 13.95 192 THR B N 1
ATOM 1457 C CA . THR A 1 192 ? 3.360 24.088 -18.543 1.00 13.79 192 THR B CA 1
ATOM 1458 C C . THR A 1 192 ? 2.337 24.493 -17.487 1.00 19.09 192 THR B C 1
ATOM 1459 O O . THR A 1 192 ? 1.869 25.638 -17.475 1.00 15.37 192 THR B O 1
ATOM 1463 N N . LEU A 1 193 ? 2.007 23.579 -16.562 1.00 16.93 193 LEU B N 1
ATOM 1464 C CA . LEU A 1 193 ? 0.975 23.913 -15.581 1.00 18.61 193 LEU B CA 1
ATOM 1465 C C . LEU A 1 193 ? 1.344 25.105 -14.707 1.00 17.87 193 LEU B C 1
ATOM 1466 O O . LEU A 1 193 ? 0.497 25.997 -14.535 1.00 16.90 193 LEU B O 1
ATOM 1471 N N . PRO A 1 194 ? 2.537 25.179 -14.099 1.00 15.69 194 PRO B N 1
ATOM 1472 C CA . PRO A 1 194 ? 2.862 26.396 -13.338 1.00 16.26 194 PRO B CA 1
ATOM 1473 C C . PRO A 1 194 ? 2.951 27.638 -14.225 1.00 18.25 194 PRO B C 1
ATOM 1474 O O . PRO A 1 194 ? 2.647 28.745 -13.751 1.00 18.76 194 PRO B O 1
ATOM 1478 N N . PHE A 1 195 ? 3.340 27.488 -15.496 1.00 16.97 195 PHE B N 1
ATOM 1479 C CA . PHE A 1 195 ? 3.353 28.629 -16.410 1.00 19.41 195 PHE B CA 1
ATOM 1480 C C . PHE A 1 195 ? 1.943 29.176 -16.602 1.00 17.08 195 PHE B C 1
ATOM 1481 O O . PHE A 1 195 ? 1.729 30.386 -16.540 1.00 16.89 195 PHE B O 1
ATOM 1489 N N . LEU A 1 196 ? 0.970 28.282 -16.839 1.00 15.93 196 LEU B N 1
ATOM 1490 C CA . LEU A 1 196 ? -0.447 28.646 -16.949 1.00 16.13 196 LEU B CA 1
ATOM 1491 C C . LEU A 1 196 ? -0.960 29.415 -15.724 1.00 20.49 196 LEU B C 1
ATOM 1492 O O . LEU A 1 196 ? -1.734 30.371 -15.852 1.00 15.02 196 LEU B O 1
ATOM 1497 N N . SER A 1 197 ? -0.566 28.984 -14.520 1.00 21.01 197 SER B N 1
ATOM 1498 C CA . SER A 1 197 ? -1.106 29.586 -13.302 1.00 17.14 197 SER B CA 1
ATOM 1499 C C . SER A 1 197 ? -0.737 31.065 -13.173 1.00 17.89 197 SER B C 1
ATOM 1500 O O . SER A 1 197 ? -1.435 31.825 -12.489 1.00 16.88 197 SER B O 1
ATOM 1503 N N . VAL A 1 198 ? 0.358 31.495 -13.786 1.00 13.91 198 VAL B N 1
ATOM 1504 C CA . VAL A 1 198 ? 0.718 32.906 -13.715 1.00 17.09 198 VAL B CA 1
ATOM 1505 C C . VAL A 1 198 ? 0.545 33.621 -15.054 1.00 16.00 198 VAL B C 1
ATOM 1506 O O . VAL A 1 198 ? 1.030 34.734 -15.212 1.00 20.76 198 VAL B O 1
ATOM 1510 N N . GLY A 1 199 ? -0.131 33.007 -16.033 1.00 20.30 199 GLY B N 1
ATOM 1511 C CA . GLY A 1 199 ? -0.578 33.769 -17.198 1.00 20.12 199 GLY B CA 1
ATOM 1512 C C . GLY A 1 199 ? -0.246 33.282 -18.602 1.00 21.62 199 GLY B C 1
ATOM 1513 O O . GLY A 1 199 ? -0.739 33.851 -19.587 1.00 19.85 199 GLY B O 1
ATOM 1514 N N . ALA A 1 200 ? 0.520 32.198 -18.715 1.00 22.31 200 ALA B N 1
ATOM 1515 C CA . ALA A 1 200 ? 0.702 31.562 -20.008 1.00 14.55 200 ALA B CA 1
ATOM 1516 C C . ALA A 1 200 ? -0.633 31.006 -20.493 1.00 19.37 200 ALA B C 1
ATOM 1517 O O . ALA A 1 200 ? -1.544 30.738 -19.701 1.00 16.11 200 ALA B O 1
ATOM 1519 N N . VAL A 1 201 ? -0.734 30.808 -21.811 1.00 14.39 201 VAL B N 1
ATOM 1520 C CA . VAL A 1 201 ? -1.993 30.428 -22.435 1.00 15.29 201 VAL B CA 1
ATOM 1521 C C . VAL A 1 201 ? -1.831 29.193 -23.311 1.00 14.51 201 VAL B C 1
ATOM 1522 O O . VAL A 1 201 ? -2.714 28.877 -24.107 1.00 19.62 201 VAL B O 1
ATOM 1526 N N . GLY A 1 202 ? -0.713 28.492 -23.193 1.00 15.41 202 GLY B N 1
ATOM 1527 C CA . GLY A 1 202 ? -0.552 27.267 -23.944 1.00 14.17 202 GLY B CA 1
ATOM 1528 C C . GLY A 1 202 ? 0.884 26.785 -23.914 1.00 17.17 202 GLY B C 1
ATOM 1529 O O . GLY A 1 202 ? 1.709 27.250 -23.117 1.00 14.49 202 GLY B O 1
ATOM 1530 N N . VAL A 1 203 ? 1.165 25.840 -24.804 1.00 16.18 203 VAL B N 1
ATOM 1531 C CA . VAL A 1 203 ? 2.442 25.142 -24.793 1.00 14.02 203 VAL B CA 1
ATOM 1532 C C . VAL A 1 203 ? 2.840 24.795 -26.219 1.00 18.25 203 VAL B C 1
ATOM 1533 O O . VAL A 1 203 ? 2.002 24.425 -27.042 1.00 16.17 203 VAL B O 1
ATOM 1537 N N . VAL A 1 204 ? 4.121 24.948 -26.516 1.00 14.44 204 VAL B N 1
ATOM 1538 C CA . VAL A 1 204 ? 4.743 24.267 -27.633 1.00 13.56 204 VAL B CA 1
ATOM 1539 C C . VAL A 1 204 ? 5.399 23.025 -27.044 1.00 20.08 204 VAL B C 1
ATOM 1540 O O . VAL A 1 204 ? 6.429 23.115 -26.364 1.00 16.11 204 VAL B O 1
ATOM 1544 N N . SER A 1 205 ? 4.801 21.873 -27.313 1.00 14.16 205 SER B N 1
ATOM 1545 C CA . SER A 1 205 ? 4.986 20.668 -26.530 1.00 15.43 205 SER B CA 1
ATOM 1546 C C . SER A 1 205 ? 5.810 19.625 -27.268 1.00 17.43 205 SER B C 1
ATOM 1547 O O . SER A 1 205 ? 5.700 19.476 -28.486 1.00 15.87 205 SER B O 1
ATOM 1550 N N . VAL A 1 206 ? 6.637 18.911 -26.509 1.00 16.35 206 VAL B N 1
ATOM 1551 C CA . VAL A 1 206 ? 7.284 17.700 -26.990 1.00 16.95 206 VAL B CA 1
ATOM 1552 C C . VAL A 1 206 ? 6.445 16.481 -26.690 1.00 15.16 206 VAL B C 1
ATOM 1553 O O . VAL A 1 206 ? 6.290 15.621 -27.551 1.00 13.07 206 VAL B O 1
ATOM 1557 N N . ALA A 1 207 ? 5.910 16.397 -25.455 1.00 13.63 207 ALA B N 1
ATOM 1558 C CA . ALA A 1 207 ? 5.191 15.196 -25.032 1.00 17.69 207 ALA B CA 1
ATOM 1559 C C . ALA A 1 207 ? 3.981 14.917 -25.914 1.00 16.07 207 ALA B C 1
ATOM 1560 O O . ALA A 1 207 ? 3.605 13.756 -26.080 1.00 13.75 207 ALA B O 1
ATOM 1562 N N . SER A 1 208 ? 3.372 15.968 -26.485 1.00 15.73 208 SER B N 1
ATOM 1563 C CA . SER A 1 208 ? 2.181 15.815 -27.305 1.00 16.38 208 SER B CA 1
ATOM 1564 C C . SER A 1 208 ? 2.432 15.004 -28.571 1.00 16.49 208 SER B C 1
ATOM 1565 O O . SER A 1 208 ? 1.458 14.590 -29.201 1.00 15.95 208 SER B O 1
ATOM 1568 N N . ASN A 1 209 ? 3.702 14.792 -28.948 1.00 14.34 209 ASN B N 1
ATOM 1569 C CA . ASN A 1 209 ? 4.063 13.866 -30.021 1.00 16.81 209 ASN B CA 1
ATOM 1570 C C . ASN A 1 209 ? 3.553 12.469 -29.728 1.00 18.88 209 ASN B C 1
ATOM 1571 O O . ASN A 1 209 ? 3.174 11.720 -30.643 1.00 12.62 209 ASN B O 1
ATOM 1576 N N . LEU A 1 210 ? 3.599 12.090 -28.456 1.00 14.74 210 LEU B N 1
ATOM 1577 C CA . LEU A 1 210 ? 3.232 10.775 -27.979 1.00 16.71 210 LEU B CA 1
ATOM 1578 C C . LEU A 1 210 ? 1.807 10.733 -27.473 1.00 19.39 210 LEU B C 1
ATOM 1579 O O . LEU A 1 210 ? 1.062 9.808 -27.815 1.00 20.10 210 LEU B O 1
ATOM 1584 N N . PHE A 1 211 ? 1.412 11.747 -26.698 1.00 16.12 211 PHE B N 1
ATOM 1585 C CA . PHE A 1 211 ? 0.116 11.786 -26.018 1.00 16.08 211 PHE B CA 1
ATOM 1586 C C . PHE A 1 211 ? -0.553 13.122 -26.318 1.00 16.54 211 PHE B C 1
ATOM 1587 O O . PHE A 1 211 ? -0.702 13.972 -25.429 1.00 17.12 211 PHE B O 1
ATOM 1595 N N . PRO A 1 212 ? -0.975 13.332 -27.572 1.00 15.55 212 PRO B N 1
ATOM 1596 C CA . PRO A 1 212 ? -1.597 14.622 -27.938 1.00 14.82 212 PRO B CA 1
ATOM 1597 C C . PRO A 1 212 ? -2.865 14.946 -27.161 1.00 15.93 212 PRO B C 1
ATOM 1598 O O . PRO A 1 212 ? -3.012 16.062 -26.666 1.00 16.36 212 PRO B O 1
ATOM 1602 N N . ARG A 1 213 ? -3.794 14.008 -27.028 1.00 17.82 213 ARG B N 1
ATOM 1603 C CA . ARG A 1 213 ? -5.023 14.334 -26.303 1.00 19.58 213 ARG B CA 1
ATOM 1604 C C . ARG A 1 213 ? -4.796 14.649 -24.833 1.00 17.02 213 ARG B C 1
ATOM 1605 O O . ARG A 1 213 ? -5.361 15.646 -24.353 1.00 14.13 213 ARG B O 1
ATOM 1613 N N . PRO A 1 214 ? -4.051 13.844 -24.054 1.00 16.87 214 PRO B N 1
ATOM 1614 C CA . PRO A 1 214 ? -3.827 14.214 -22.643 1.00 14.18 214 PRO B CA 1
ATOM 1615 C C . PRO A 1 214 ? -3.082 15.534 -22.446 1.00 14.77 214 PRO B C 1
ATOM 1616 O O . PRO A 1 214 ? -3.411 16.294 -21.528 1.00 16.78 214 PRO B O 1
ATOM 1620 N N . VAL A 1 215 ? -2.045 15.803 -23.242 1.00 15.06 215 VAL B N 1
ATOM 1621 C CA . VAL A 1 215 ? -1.289 17.046 -23.084 1.00 16.31 215 VAL B CA 1
ATOM 1622 C C . VAL A 1 215 ? -2.168 18.248 -23.399 1.00 18.78 215 VAL B C 1
ATOM 1623 O O . VAL A 1 215 ? -2.146 19.257 -22.686 1.00 18.49 215 VAL B O 1
ATOM 1627 N N . SER A 1 216 ? -2.903 18.184 -24.516 1.00 18.25 216 SER B N 1
ATOM 1628 C CA . SER A 1 216 ? -3.820 19.267 -24.864 1.00 16.53 216 SER B CA 1
ATOM 1629 C C . SER A 1 216 ? -4.967 19.385 -23.860 1.00 17.01 216 SER B C 1
ATOM 1630 O O . SER A 1 216 ? -5.449 20.496 -23.598 1.00 17.18 216 SER B O 1
ATOM 1633 N N . ALA A 1 217 ? -5.431 18.262 -23.296 1.00 15.40 217 ALA B N 1
ATOM 1634 C CA . ALA A 1 217 ? -6.450 18.347 -22.251 1.00 21.08 217 ALA B CA 1
ATOM 1635 C C . ALA A 1 217 ? -5.899 19.052 -21.015 1.00 15.55 217 ALA B C 1
ATOM 1636 O O . ALA A 1 217 ? -6.607 19.834 -20.367 1.00 17.89 217 ALA B O 1
ATOM 1638 N N . LEU A 1 218 ? -4.627 18.818 -20.700 1.00 17.88 218 LEU B N 1
ATOM 1639 C CA . LEU A 1 218 ? -4.022 19.486 -19.553 1.00 19.11 218 LEU B CA 1
ATOM 1640 C C . LEU A 1 218 ? -4.183 20.994 -19.666 1.00 16.40 218 LEU B C 1
ATOM 1641 O O . LEU A 1 218 ? -4.589 21.666 -18.705 1.00 16.87 218 LEU B O 1
ATOM 1646 N N . VAL A 1 219 ? -3.889 21.545 -20.844 1.00 16.64 219 VAL B N 1
ATOM 1647 C CA . VAL A 1 219 ? -3.971 22.992 -21.016 1.00 18.99 219 VAL B CA 1
ATOM 1648 C C . VAL A 1 219 ? -5.426 23.460 -20.949 1.00 16.11 219 VAL B C 1
ATOM 1649 O O . VAL A 1 219 ? -5.746 24.448 -20.281 1.00 15.90 219 VAL B O 1
ATOM 1653 N N . ARG A 1 220 ? -6.324 22.761 -21.656 1.00 17.00 220 ARG B N 1
ATOM 1654 C CA . ARG A 1 220 ? -7.739 23.131 -21.666 1.00 19.36 220 ARG B CA 1
ATOM 1655 C C . ARG A 1 220 ? -8.328 23.107 -20.258 1.00 16.33 220 ARG B C 1
ATOM 1656 O O . ARG A 1 220 ? -9.046 24.030 -19.876 1.00 18.76 220 ARG B O 1
ATOM 1664 N N . LEU A 1 221 ? -8.021 22.060 -19.471 1.00 14.69 221 LEU B N 1
ATOM 1665 C CA . LEU A 1 221 ? -8.514 21.970 -18.097 1.00 18.23 221 LEU B CA 1
ATOM 1666 C C . LEU A 1 221 ? -8.166 23.218 -17.301 1.00 19.65 221 LEU B C 1
ATOM 1667 O O . LEU A 1 221 ? -9.031 23.822 -16.659 1.00 20.25 221 LEU B O 1
ATOM 1672 N N . TYR A 1 222 ? -6.921 23.669 -17.387 1.00 20.62 222 TYR B N 1
ATOM 1673 C CA . TYR A 1 222 ? -6.577 24.854 -16.619 1.00 23.21 222 TYR B CA 1
ATOM 1674 C C . TYR A 1 222 ? -7.289 26.087 -17.170 1.00 20.95 222 TYR B C 1
ATOM 1675 O O . TYR A 1 222 ? -7.843 26.884 -16.403 1.00 17.93 222 TYR B O 1
ATOM 1684 N N . LEU A 1 223 ? -7.318 26.245 -18.494 1.00 20.03 223 LEU B N 1
ATOM 1685 C CA . LEU A 1 223 ? -7.883 27.474 -19.053 1.00 21.49 223 LEU B CA 1
ATOM 1686 C C . LEU A 1 223 ? -9.377 27.588 -18.794 1.00 21.27 223 LEU B C 1
ATOM 1687 O O . LEU A 1 223 ? -9.918 28.706 -18.800 1.00 22.91 223 LEU B O 1
ATOM 1692 N N . GLU A 1 224 ? -10.076 26.464 -18.599 1.00 18.67 224 GLU B N 1
ATOM 1693 C CA . GLU A 1 224 ? -11.497 26.527 -18.274 1.00 16.72 224 GLU B CA 1
ATOM 1694 C C . GLU A 1 224 ? -11.784 26.485 -16.759 1.00 20.15 224 GLU B C 1
ATOM 1695 O O . GLU A 1 224 ? -12.940 26.299 -16.360 1.00 22.92 224 GLU B O 1
ATOM 1701 N N . GLY A 1 225 ? -10.784 26.743 -15.914 1.00 19.77 225 GLY B N 1
ATOM 1702 C CA . GLY A 1 225 ? -11.033 26.868 -14.488 1.00 21.51 225 GLY B CA 1
ATOM 1703 C C . GLY A 1 225 ? -11.178 25.571 -13.707 1.00 23.81 225 GLY B C 1
ATOM 1704 O O . GLY A 1 225 ? -11.936 25.514 -12.732 1.00 16.05 225 GLY B O 1
ATOM 1705 N N . LYS A 1 226 ? -10.474 24.521 -14.114 1.00 21.34 226 LYS B N 1
ATOM 1706 C CA . LYS A 1 226 ? -10.449 23.244 -13.409 1.00 20.71 226 LYS B CA 1
ATOM 1707 C C . LYS A 1 226 ? -9.018 22.957 -12.960 1.00 17.17 226 LYS B C 1
ATOM 1708 O O . LYS A 1 226 ? -8.359 22.046 -13.471 1.00 17.49 226 LYS B O 1
ATOM 1714 N N . PRO A 1 227 ? -8.504 23.718 -12.005 1.00 18.19 227 PRO B N 1
ATOM 1715 C CA . PRO A 1 227 ? -7.068 23.594 -11.700 1.00 20.52 227 PRO B CA 1
ATOM 1716 C C . PRO A 1 227 ? -6.692 22.237 -11.130 1.00 20.84 227 PRO B C 1
ATOM 1717 O O . PRO A 1 227 ? -5.581 21.754 -11.389 1.00 19.00 227 PRO B O 1
ATOM 1721 N N . PHE A 1 228 ? -7.601 21.585 -10.395 1.00 18.50 228 PHE B N 1
ATOM 1722 C CA . PHE A 1 228 ? -7.253 20.329 -9.731 1.00 22.52 228 PHE B CA 1
ATOM 1723 C C . PHE A 1 228 ? -7.264 19.128 -10.675 1.00 21.14 228 PHE B C 1
ATOM 1724 O O . PHE A 1 228 ? -6.416 18.236 -10.540 1.00 20.05 228 PHE B O 1
ATOM 1732 N N . GLU A 1 229 ? -8.197 19.073 -11.637 1.00 18.92 229 GLU B N 1
ATOM 1733 C CA . GLU A 1 229 ? -8.072 18.076 -12.701 1.00 18.79 229 GLU B CA 1
ATOM 1734 C C . GLU A 1 229 ? -6.821 18.330 -13.525 1.00 16.96 229 GLU B C 1
ATOM 1735 O O . GLU A 1 229 ? -6.110 17.391 -13.887 1.00 19.71 229 GLU B O 1
ATOM 1741 N N . ALA A 1 230 ? -6.517 19.604 -13.824 1.00 18.29 230 ALA B N 1
ATOM 1742 C CA . ALA A 1 230 ? -5.271 19.885 -14.528 1.00 19.20 230 ALA B CA 1
ATOM 1743 C C . ALA A 1 230 ? -4.063 19.366 -13.730 1.00 20.19 230 ALA B C 1
ATOM 1744 O O . ALA A 1 230 ? -3.198 18.669 -14.278 1.00 18.11 230 ALA B O 1
ATOM 1746 N N . ARG A 1 231 ? -4.021 19.644 -12.423 1.00 16.27 231 ARG B N 1
ATOM 1747 C CA . ARG A 1 231 ? -2.898 19.189 -11.599 1.00 20.44 231 ARG B CA 1
ATOM 1748 C C . ARG A 1 231 ? -2.786 17.664 -11.599 1.00 22.25 231 ARG B C 1
ATOM 1749 O O . ARG A 1 231 ? -1.682 17.108 -11.678 1.00 16.87 231 ARG B O 1
ATOM 1757 N N . GLN A 1 232 ? -3.934 16.986 -11.504 1.00 18.04 232 GLN B N 1
ATOM 1758 C CA . GLN A 1 232 ? -4.008 15.532 -11.559 1.00 21.55 232 GLN B CA 1
ATOM 1759 C C . GLN A 1 232 ? -3.382 14.993 -12.847 1.00 22.17 232 GLN B C 1
ATOM 1760 O O . GLN A 1 232 ? -2.611 14.023 -12.816 1.00 16.65 232 GLN B O 1
ATOM 1766 N N . LEU A 1 233 ? -3.720 15.604 -14.000 1.00 19.14 233 LEU B N 1
ATOM 1767 C CA . LEU A 1 233 ? -3.142 15.172 -15.271 1.00 18.52 233 LEU B CA 1
ATOM 1768 C C . LEU A 1 233 ? -1.660 15.469 -15.320 1.00 18.16 233 LEU B C 1
ATOM 1769 O O . LEU A 1 233 ? -0.873 14.638 -15.785 1.00 18.22 233 LEU B O 1
ATOM 1774 N N . HIS A 1 234 ? -1.268 16.646 -14.826 1.00 20.27 234 HIS B N 1
ATOM 1775 C CA . HIS A 1 234 ? 0.142 16.995 -14.718 1.00 16.89 234 HIS B CA 1
ATOM 1776 C C . HIS A 1 234 ? 0.915 15.950 -13.926 1.00 16.94 234 HIS B C 1
ATOM 1777 O O . HIS A 1 234 ? 1.983 15.496 -14.352 1.00 15.20 234 HIS B O 1
ATOM 1784 N N . GLN A 1 235 ? 0.375 15.519 -12.785 1.00 18.71 235 GLN B N 1
ATOM 1785 C CA . GLN A 1 235 ? 1.126 14.561 -11.967 1.00 20.26 235 GLN B CA 1
ATOM 1786 C C . GLN A 1 235 ? 1.165 13.195 -12.640 1.00 20.18 235 GLN B C 1
ATOM 1787 O O . GLN A 1 235 ? 2.177 12.477 -12.551 1.00 21.61 235 GLN B O 1
ATOM 1793 N N . THR A 1 236 ? 0.092 12.843 -13.350 1.00 18.92 236 THR B N 1
ATOM 1794 C CA . THR A 1 236 ? 0.071 11.608 -14.122 1.00 18.02 236 THR B CA 1
ATOM 1795 C C . THR A 1 236 ? 1.154 11.623 -15.188 1.00 18.43 236 THR B C 1
ATOM 1796 O O . THR A 1 236 ? 1.818 10.606 -15.420 1.00 17.33 236 THR B O 1
ATOM 1800 N N . LEU A 1 237 ? 1.326 12.762 -15.870 1.00 15.76 237 LEU B N 1
ATOM 1801 C CA . LEU A 1 237 ? 2.289 12.835 -16.956 1.00 16.41 237 LEU B CA 1
ATOM 1802 C C . LEU A 1 237 ? 3.692 13.220 -16.507 1.00 16.16 237 LEU B C 1
ATOM 1803 O O . LEU A 1 237 ? 4.634 13.017 -17.279 1.00 16.97 237 LEU B O 1
ATOM 1808 N N . TYR A 1 238 ? 3.857 13.753 -15.288 1.00 16.17 238 TYR B N 1
ATOM 1809 C CA . TYR A 1 238 ? 5.130 14.367 -14.899 1.00 18.35 238 TYR B CA 1
ATOM 1810 C C . TYR A 1 238 ? 6.355 13.469 -15.081 1.00 15.40 238 TYR B C 1
ATOM 1811 O O . TYR A 1 238 ? 7.380 13.962 -15.588 1.00 17.21 238 TYR B O 1
ATOM 1820 N N . PRO A 1 239 ? 6.353 12.194 -14.673 1.00 19.06 239 PRO B N 1
ATOM 1821 C CA . PRO A 1 239 ? 7.551 11.371 -14.914 1.00 17.30 239 PRO B CA 1
ATOM 1822 C C . PRO A 1 239 ? 7.881 11.205 -16.388 1.00 18.29 239 PRO B C 1
ATOM 1823 O O . PRO A 1 239 ? 9.069 11.172 -16.751 1.00 16.62 239 PRO B O 1
ATOM 1827 N N . LEU A 1 240 ? 6.873 11.141 -17.255 1.00 14.61 240 LEU B N 1
ATOM 1828 C CA . LEU A 1 240 ? 7.158 11.171 -18.689 1.00 15.57 240 LEU B CA 1
ATOM 1829 C C . LEU A 1 240 ? 7.789 12.505 -19.095 1.00 15.93 240 LEU B C 1
ATOM 1830 O O . LEU A 1 240 ? 8.790 12.528 -19.818 1.00 15.58 240 LEU B O 1
ATOM 1835 N N . PHE A 1 241 ? 7.218 13.631 -18.626 1.00 14.26 241 PHE B N 1
ATOM 1836 C CA . PHE A 1 241 ? 7.797 14.941 -18.934 1.00 14.54 241 PHE B CA 1
ATOM 1837 C C . PHE A 1 241 ? 9.274 14.991 -18.584 1.00 17.37 241 PHE B C 1
ATOM 1838 O O . PHE A 1 241 ? 10.081 15.572 -19.325 1.00 16.54 241 PHE B O 1
ATOM 1846 N N . ARG A 1 242 ? 9.627 14.433 -17.419 1.00 16.10 242 ARG B N 1
ATOM 1847 C CA . ARG A 1 242 ? 11.006 14.364 -16.948 1.00 17.73 242 ARG B CA 1
ATOM 1848 C C . ARG A 1 242 ? 11.873 13.494 -17.861 1.00 20.12 242 ARG B C 1
ATOM 1849 O O . ARG A 1 242 ? 12.960 13.902 -18.290 1.00 17.83 242 ARG B O 1
ATOM 1857 N N . ASP A 1 243 ? 11.420 12.279 -18.156 1.00 17.41 243 ASP B N 1
ATOM 1858 C CA . ASP A 1 243 ? 12.250 11.362 -18.921 1.00 17.39 243 ASP B CA 1
ATOM 1859 C C . ASP A 1 243 ? 12.318 11.699 -20.410 1.00 18.32 243 ASP B C 1
ATOM 1860 O O . ASP A 1 243 ? 13.218 11.206 -21.095 1.00 18.31 243 ASP B O 1
ATOM 1865 N N . LEU A 1 244 ? 11.434 12.549 -20.926 1.00 20.98 244 LEU B N 1
ATOM 1866 C CA . LEU A 1 244 ? 11.631 13.031 -22.294 1.00 17.02 244 LEU B CA 1
ATOM 1867 C C . LEU A 1 244 ? 12.795 14.000 -22.403 1.00 21.72 244 LEU B C 1
ATOM 1868 O O . LEU A 1 244 ? 13.122 14.414 -23.528 1.00 15.96 244 LEU B O 1
ATOM 1873 N N . MET A 1 245 ? 13.407 14.378 -21.261 1.00 17.70 245 MET B N 1
ATOM 1874 C CA . MET A 1 245 ? 14.653 15.144 -21.220 1.00 20.08 245 MET B CA 1
ATOM 1875 C C . MET A 1 245 ? 15.799 14.374 -20.561 1.00 17.82 245 MET B C 1
ATOM 1876 O O . MET A 1 245 ? 16.786 14.989 -20.160 1.00 18.79 245 MET B O 1
ATOM 1881 N N . ILE A 1 246 ? 15.706 13.045 -20.467 1.00 20.65 246 ILE B N 1
ATOM 1882 C CA . ILE A 1 246 ? 16.739 12.264 -19.781 1.00 21.12 246 ILE B CA 1
ATOM 1883 C C . ILE A 1 246 ? 18.093 12.433 -20.471 1.00 20.85 246 ILE B C 1
ATOM 1884 O O . ILE A 1 246 ? 19.142 12.404 -19.819 1.00 21.87 246 ILE B O 1
ATOM 1889 N N . GLU A 1 247 ? 18.092 12.566 -21.799 1.00 20.29 247 GLU B N 1
ATOM 1890 C CA . GLU A 1 247 ? 19.165 13.153 -22.591 1.00 19.39 247 GLU B CA 1
ATOM 1891 C C . GLU A 1 247 ? 18.505 14.167 -23.522 1.00 21.27 247 GLU B C 1
ATOM 1892 O O . GLU A 1 247 ? 17.279 14.312 -23.522 1.00 17.82 247 GLU B O 1
ATOM 1898 N N . THR A 1 248 ? 19.311 14.874 -24.319 1.00 18.26 248 THR B N 1
ATOM 1899 C CA . THR A 1 248 ? 18.804 16.020 -25.070 1.00 19.29 248 THR B CA 1
ATOM 1900 C C . THR A 1 248 ? 17.691 15.649 -26.052 1.00 19.68 248 THR B C 1
ATOM 1901 O O . THR A 1 248 ? 17.834 14.739 -26.878 1.00 18.90 248 THR B O 1
ATOM 1905 N N . ASN A 1 249 ? 16.563 16.337 -25.909 1.00 17.81 249 ASN B N 1
ATOM 1906 C CA . ASN A 1 249 ? 15.506 16.322 -26.901 1.00 20.05 249 ASN B CA 1
ATOM 1907 C C . ASN A 1 249 ? 16.098 16.604 -28.283 1.00 16.11 249 ASN B C 1
ATOM 1908 O O . ASN A 1 249 ? 16.914 17.515 -28.417 1.00 18.76 249 ASN B O 1
ATOM 1913 N N . PRO A 1 250 ? 15.707 15.864 -29.342 1.00 20.52 250 PRO B N 1
ATOM 1914 C CA . PRO A 1 250 ? 14.626 14.866 -29.455 1.00 18.06 250 PRO B CA 1
ATOM 1915 C C . PRO A 1 250 ? 14.996 13.395 -29.322 1.00 15.81 250 PRO B C 1
ATOM 1916 O O . PRO A 1 250 ? 14.195 12.576 -29.784 1.00 18.19 250 PRO B O 1
ATOM 1920 N N . VAL A 1 251 ? 16.149 13.031 -28.743 1.00 16.58 251 VAL B N 1
ATOM 1921 C CA . VAL A 1 251 ? 16.499 11.611 -28.662 1.00 15.46 251 VAL B CA 1
ATOM 1922 C C . VAL A 1 251 ? 15.472 10.812 -27.874 1.00 15.68 251 VAL B C 1
ATOM 1923 O O . VAL A 1 251 ? 15.020 9.769 -28.381 1.00 17.11 251 VAL B O 1
ATOM 1927 N N . PRO A 1 252 ? 15.055 11.218 -26.660 1.00 18.31 252 PRO B N 1
ATOM 1928 C CA . PRO A 1 252 ? 14.022 10.418 -25.959 1.00 18.59 252 PRO B CA 1
ATOM 1929 C C . PRO A 1 252 ? 12.695 10.358 -26.700 1.00 16.97 252 PRO B C 1
ATOM 1930 O O . PRO A 1 252 ? 12.136 9.265 -26.846 1.00 13.03 252 PRO B O 1
ATOM 1934 N N . VAL A 1 253 ? 12.162 11.491 -27.171 1.00 12.31 253 VAL B N 1
ATOM 1935 C CA . VAL A 1 253 ? 10.852 11.427 -27.814 1.00 13.24 253 VAL B CA 1
ATOM 1936 C C . VAL A 1 253 ? 10.927 10.635 -29.119 1.00 15.38 253 VAL B C 1
ATOM 1937 O O . VAL A 1 253 ? 10.018 9.869 -29.443 1.00 13.56 253 VAL B O 1
ATOM 1941 N N . LYS A 1 254 ? 12.017 10.758 -29.869 1.00 18.94 254 LYS B N 1
ATOM 1942 C CA . LYS A 1 254 ? 12.084 9.950 -31.085 1.00 18.66 254 LYS B CA 1
ATOM 1943 C C . LYS A 1 254 ? 12.299 8.473 -30.739 1.00 18.99 254 LYS B C 1
ATOM 1944 O O . LYS A 1 254 ? 11.759 7.592 -31.412 1.00 17.88 254 LYS B O 1
ATOM 1950 N N . THR A 1 255 ? 13.075 8.190 -29.690 1.00 15.18 255 THR B N 1
ATOM 1951 C CA . THR A 1 255 ? 13.212 6.820 -29.197 1.00 18.16 255 THR B CA 1
ATOM 1952 C C . THR A 1 255 ? 11.868 6.246 -28.753 1.00 21.79 255 THR B C 1
ATOM 1953 O O . THR A 1 255 ? 11.569 5.069 -28.999 1.00 15.75 255 THR B O 1
ATOM 1957 N N . ALA A 1 256 ? 11.057 7.052 -28.068 1.00 16.67 256 ALA B N 1
ATOM 1958 C CA . ALA A 1 256 ? 9.751 6.570 -27.629 1.00 15.92 256 ALA B CA 1
ATOM 1959 C C . ALA A 1 256 ? 8.857 6.248 -28.821 1.00 17.40 256 ALA B C 1
ATOM 1960 O O . ALA A 1 256 ? 8.262 5.170 -28.886 1.00 19.85 256 ALA B O 1
ATOM 1962 N N . LEU A 1 257 ? 8.793 7.155 -29.808 1.00 18.86 257 LEU B N 1
ATOM 1963 C CA . LEU A 1 257 ? 7.947 6.915 -30.975 1.00 22.33 257 LEU B CA 1
ATOM 1964 C C . LEU A 1 257 ? 8.423 5.693 -31.755 1.00 21.92 257 LEU B C 1
ATOM 1965 O O . LEU A 1 257 ? 7.606 4.936 -32.296 1.00 19.83 257 LEU B O 1
ATOM 1970 N N . ALA A 1 258 ? 9.741 5.472 -31.817 1.00 19.66 258 ALA B N 1
ATOM 1971 C CA . ALA A 1 258 ? 10.225 4.263 -32.492 1.00 20.81 258 ALA B CA 1
ATOM 1972 C C . ALA A 1 258 ? 9.864 3.008 -31.708 1.00 26.36 258 ALA B C 1
ATOM 1973 O O . ALA A 1 258 ? 9.615 1.950 -32.303 1.00 30.52 258 ALA B O 1
ATOM 1975 N N . MET A 1 259 ? 9.855 3.087 -30.378 1.00 22.24 259 MET B N 1
ATOM 1976 C CA . MET A 1 259 ? 9.450 1.928 -29.597 1.00 23.87 259 MET B CA 1
ATOM 1977 C C . MET A 1 259 ? 7.988 1.566 -29.869 1.00 23.60 259 MET B C 1
ATOM 1978 O O . MET A 1 259 ? 7.622 0.385 -29.821 1.00 22.55 259 MET B O 1
ATOM 1983 N N . GLU A 1 260 ? 7.158 2.556 -30.215 1.00 24.33 260 GLU B N 1
ATOM 1984 C CA . GLU A 1 260 ? 5.771 2.348 -30.619 1.00 23.83 260 GLU B CA 1
ATOM 1985 C C . GLU A 1 260 ? 5.619 1.984 -32.093 1.00 26.32 260 GLU B C 1
ATOM 1986 O O . GLU A 1 260 ? 4.486 1.842 -32.557 1.00 25.73 260 GLU B O 1
ATOM 1992 N N . GLY A 1 261 ? 6.725 1.803 -32.814 1.00 22.90 261 GLY B N 1
ATOM 1993 C CA . GLY A 1 261 ? 6.691 1.465 -34.226 1.00 21.43 261 GLY B CA 1
ATOM 1994 C C . GLY A 1 261 ? 6.258 2.595 -35.120 1.00 23.81 261 GLY B C 1
ATOM 1995 O O . GLY A 1 261 ? 5.770 2.351 -36.215 1.00 29.10 261 GLY B O 1
ATOM 1996 N N . LEU A 1 262 ? 6.392 3.838 -34.669 1.00 23.75 262 LEU B N 1
ATOM 1997 C CA . LEU A 1 262 ? 5.803 4.972 -35.358 1.00 22.82 262 LEU B CA 1
ATOM 1998 C C . LEU A 1 262 ? 6.805 5.711 -36.229 1.00 22.44 262 LEU B C 1
ATOM 1999 O O . LEU A 1 262 ? 6.403 6.501 -37.085 1.00 25.63 262 LEU B O 1
ATOM 2004 N N . THR A 1 263 ? 8.096 5.486 -36.008 1.00 20.02 263 THR B N 1
ATOM 2005 C CA . THR A 1 263 ? 9.141 6.084 -36.814 1.00 20.52 263 THR B CA 1
ATOM 2006 C C . THR A 1 263 ? 10.369 5.192 -36.668 1.00 24.10 263 THR B C 1
ATOM 2007 O O . THR A 1 263 ? 10.404 4.309 -35.810 1.00 23.83 263 THR B O 1
ATOM 2011 N N . ASP A 1 264 ? 11.331 5.357 -37.575 1.00 23.25 264 ASP B N 1
ATOM 2012 C CA . ASP A 1 264 ? 12.639 4.739 -37.398 1.00 26.43 264 ASP B CA 1
ATOM 2013 C C . ASP A 1 264 ? 13.448 5.497 -36.355 1.00 25.22 264 ASP B C 1
ATOM 2014 O O . ASP A 1 264 ? 13.449 6.730 -36.323 1.00 21.09 264 ASP B O 1
ATOM 2019 N N . LEU A 1 265 ? 14.167 4.757 -35.516 1.00 24.57 265 LEU B N 1
ATOM 2020 C CA . LEU A 1 265 ? 15.108 5.409 -34.613 1.00 23.44 265 LEU B CA 1
ATOM 2021 C C . LEU A 1 265 ? 16.352 5.726 -35.439 1.00 21.78 265 LEU B C 1
ATOM 2022 O O . LEU A 1 265 ? 17.366 5.027 -35.405 1.00 23.09 265 LEU B O 1
ATOM 2027 N N . GLU A 1 266 ? 16.197 6.724 -36.292 1.00 24.28 266 GLU B N 1
ATOM 2028 C CA . GLU A 1 266 ? 17.283 7.294 -37.076 1.00 26.31 266 GLU B CA 1
ATOM 2029 C C . GLU A 1 266 ? 17.539 8.706 -36.570 1.00 23.40 266 GLU B C 1
ATOM 2030 O O . GLU A 1 266 ? 16.674 9.578 -36.687 1.00 23.45 266 GLU B O 1
ATOM 2036 N N . LEU A 1 267 ? 18.702 8.912 -35.981 1.00 21.72 267 LEU B N 1
ATOM 2037 C CA . LEU A 1 267 ? 19.146 10.218 -35.535 1.00 27.97 267 LEU B CA 1
ATOM 2038 C C . LEU A 1 267 ? 20.350 10.640 -36.366 1.00 24.77 267 LEU B C 1
ATOM 2039 O O . LEU A 1 267 ? 21.209 9.814 -36.701 1.00 31.10 267 LEU B O 1
ATOM 2044 N N . ARG A 1 268 ? 20.425 11.916 -36.677 1.00 18.57 268 ARG B N 1
ATOM 2045 C CA . ARG A 1 268 ? 21.579 12.435 -37.398 1.00 18.78 268 ARG B CA 1
ATOM 2046 C C . ARG A 1 268 ? 22.615 12.969 -36.419 1.00 19.46 268 ARG B C 1
ATOM 2047 O O . ARG A 1 268 ? 22.283 13.743 -35.510 1.00 20.01 268 ARG B O 1
ATOM 2055 N N . LEU A 1 269 ? 23.862 12.553 -36.621 1.00 21.27 269 LEU B N 1
ATOM 2056 C CA . LEU A 1 269 ? 24.973 13.031 -35.822 1.00 17.97 269 LEU B CA 1
ATOM 2057 C C . LEU A 1 269 ? 25.059 14.551 -35.909 1.00 18.32 269 LEU B C 1
ATOM 2058 O O . LEU A 1 269 ? 24.918 15.119 -36.993 1.00 16.36 269 LEU B O 1
ATOM 2063 N N . PRO A 1 270 ? 25.362 15.242 -34.801 1.00 22.80 270 PRO B N 1
ATOM 2064 C CA . PRO A 1 270 ? 25.957 14.710 -33.565 1.00 18.93 270 PRO B CA 1
ATOM 2065 C C . PRO A 1 270 ? 24.999 14.071 -32.531 1.00 16.62 270 PRO B C 1
ATOM 2066 O O . PRO A 1 270 ? 25.458 13.706 -31.451 1.00 20.66 270 PRO B O 1
ATOM 2070 N N . LEU A 1 271 ? 23.710 13.937 -32.823 1.00 19.14 271 LEU B N 1
ATOM 2071 C CA . LEU A 1 271 ? 22.825 13.200 -31.918 1.00 22.08 271 LEU B CA 1
ATOM 2072 C C . LEU A 1 271 ? 23.072 11.692 -32.024 1.00 22.63 271 LEU B C 1
ATOM 2073 O O . LEU A 1 271 ? 23.343 11.167 -33.110 1.00 18.77 271 LEU B O 1
ATOM 2078 N N . ALA A 1 272 ? 22.981 11.001 -30.889 1.00 17.63 272 ALA B N 1
ATOM 2079 C CA . ALA A 1 272 ? 23.259 9.577 -30.766 1.00 23.28 272 ALA B CA 1
ATOM 2080 C C . ALA A 1 272 ? 22.195 8.948 -29.880 1.00 24.47 272 ALA B C 1
ATOM 2081 O O . ALA A 1 272 ? 21.555 9.646 -29.085 1.00 20.69 272 ALA B O 1
ATOM 2083 N N . PRO A 1 273 ? 21.979 7.633 -29.999 1.00 24.35 273 PRO B N 1
ATOM 2084 C CA . PRO A 1 273 ? 20.961 6.956 -29.174 1.00 21.31 273 PRO B CA 1
ATOM 2085 C C . PRO A 1 273 ? 21.264 7.044 -27.688 1.00 18.39 273 PRO B C 1
ATOM 2086 O O . PRO A 1 273 ? 22.391 7.296 -27.270 1.00 21.14 273 PRO B O 1
ATOM 2090 N N . LEU A 1 274 ? 20.228 6.804 -26.886 1.00 19.77 274 LEU B N 1
ATOM 2091 C CA . LEU A 1 274 ? 20.342 6.881 -25.433 1.00 20.21 274 LEU B CA 1
ATOM 2092 C C . LEU A 1 274 ? 21.334 5.856 -24.890 1.00 18.89 274 LEU B C 1
ATOM 2093 O O . LEU A 1 274 ? 21.497 4.765 -25.434 1.00 17.39 274 LEU B O 1
ATOM 2098 N N . GLN A 1 275 ? 21.984 6.214 -23.791 1.00 18.78 275 GLN B N 1
ATOM 2099 C CA . GLN A 1 275 ? 22.726 5.223 -23.021 1.00 24.57 275 GLN B CA 1
ATOM 2100 C C . GLN A 1 275 ? 21.757 4.170 -22.484 1.00 23.55 275 GLN B C 1
ATOM 2101 O O . GLN A 1 275 ? 20.617 4.498 -22.153 1.00 21.81 275 GLN B O 1
ATOM 2107 N N . PRO A 1 276 ? 22.184 2.902 -22.383 1.00 22.04 276 PRO B N 1
ATOM 2108 C CA . PRO A 1 276 ? 21.208 1.820 -22.123 1.00 23.88 276 PRO B CA 1
ATOM 2109 C C . PRO A 1 276 ? 20.384 2.003 -20.862 1.00 21.77 276 PRO B C 1
ATOM 2110 O O . PRO A 1 276 ? 19.194 1.676 -20.859 1.00 23.95 276 PRO B O 1
ATOM 2114 N N . GLN A 1 277 ? 20.977 2.529 -19.792 1.00 23.64 277 GLN B N 1
ATOM 2115 C CA . GLN A 1 277 ? 20.210 2.730 -18.571 1.00 24.96 277 GLN B CA 1
ATOM 2116 C C . GLN A 1 277 ? 19.119 3.765 -18.756 1.00 21.41 277 GLN B C 1
ATOM 2117 O O . GLN A 1 277 ? 18.060 3.659 -18.123 1.00 21.26 277 GLN B O 1
ATOM 2123 N N . ASN A 1 278 ? 19.354 4.779 -19.597 1.00 20.94 278 ASN B N 1
ATOM 2124 C CA . ASN A 1 278 ? 18.346 5.809 -19.824 1.00 18.68 278 ASN B CA 1
ATOM 2125 C C . ASN A 1 278 ? 17.262 5.303 -20.752 1.00 20.31 278 ASN B C 1
ATOM 2126 O O . ASN A 1 278 ? 16.087 5.668 -20.595 1.00 20.37 278 ASN B O 1
ATOM 2131 N N . LEU A 1 279 ? 17.647 4.454 -21.707 1.00 21.43 279 LEU B N 1
ATOM 2132 C CA . LEU A 1 279 ? 16.677 3.760 -22.539 1.00 22.25 279 LEU B CA 1
ATOM 2133 C C . LEU A 1 279 ? 15.727 2.933 -21.683 1.00 24.40 279 LEU B C 1
ATOM 2134 O O . LEU A 1 279 ? 14.509 2.955 -21.894 1.00 20.87 279 LEU B O 1
ATOM 2139 N N . GLU A 1 280 ? 16.274 2.191 -20.705 1.00 20.98 280 GLU B N 1
ATOM 2140 C CA . GLU A 1 280 ? 15.423 1.352 -19.872 1.00 21.01 280 GLU B CA 1
ATOM 2141 C C . GLU A 1 280 ? 14.493 2.193 -19.017 1.00 23.05 280 GLU B C 1
ATOM 2142 O O . GLU A 1 280 ? 13.314 1.857 -18.855 1.00 24.99 280 GLU B O 1
ATOM 2148 N N . LYS A 1 281 ? 15.025 3.258 -18.420 1.00 17.81 281 LYS B N 1
ATOM 2149 C CA . LYS A 1 281 ? 14.200 4.171 -17.645 1.00 21.35 281 LYS B CA 1
ATOM 2150 C C . LYS A 1 281 ? 13.076 4.740 -18.503 1.00 21.52 281 LYS B C 1
ATOM 2151 O O . LYS A 1 281 ? 11.917 4.770 -18.079 1.00 20.76 281 LYS B O 1
ATOM 2157 N N . LEU A 1 282 ? 13.409 5.196 -19.719 1.00 19.88 282 LEU B N 1
ATOM 2158 C CA . LEU A 1 282 ? 12.394 5.732 -20.622 1.00 22.42 282 LEU B CA 1
ATOM 2159 C C . LEU A 1 282 ? 11.342 4.672 -20.935 1.00 21.87 282 LEU B C 1
ATOM 2160 O O . LEU A 1 282 ? 10.137 4.940 -20.899 1.00 23.59 282 LEU B O 1
ATOM 2165 N N . LYS A 1 283 ? 11.791 3.467 -21.278 1.00 24.81 283 LYS B N 1
ATOM 2166 C CA . LYS A 1 283 ? 10.875 2.377 -21.594 1.00 26.31 283 LYS B CA 1
ATOM 2167 C C . LYS A 1 283 ? 9.930 2.097 -20.428 1.00 23.52 283 LYS B C 1
ATOM 2168 O O . LYS A 1 283 ? 8.716 1.986 -20.607 1.00 24.04 283 LYS B O 1
ATOM 2174 N N . THR A 1 284 ? 10.473 1.973 -19.217 1.00 25.80 284 THR B N 1
ATOM 2175 C CA . THR A 1 284 ? 9.604 1.690 -18.085 1.00 25.00 284 THR B CA 1
ATOM 2176 C C . THR A 1 284 ? 8.666 2.865 -17.803 1.00 25.35 284 THR B C 1
ATOM 2177 O O . THR A 1 284 ? 7.477 2.649 -17.539 1.00 20.43 284 THR B O 1
ATOM 2181 N N . THR A 1 285 ? 9.169 4.116 -17.868 1.00 21.94 285 THR B N 1
ATOM 2182 C CA . THR A 1 285 ? 8.285 5.269 -17.679 1.00 18.92 285 THR B CA 1
ATOM 2183 C C . THR A 1 285 ? 7.171 5.299 -18.736 1.00 20.92 285 THR B C 1
ATOM 2184 O O . THR A 1 285 ? 6.016 5.600 -18.422 1.00 20.24 285 THR B O 1
ATOM 2188 N N . LEU A 1 286 ? 7.500 4.996 -19.989 1.00 22.72 286 LEU B N 1
ATOM 2189 C CA . LEU A 1 286 ? 6.477 4.949 -21.038 1.00 20.47 286 LEU B CA 1
ATOM 2190 C C . LEU A 1 286 ? 5.344 3.997 -20.677 1.00 21.92 286 LEU B C 1
ATOM 2191 O O . LEU A 1 286 ? 4.160 4.341 -20.803 1.00 16.83 286 LEU B O 1
ATOM 2196 N N . SER A 1 287 ? 5.688 2.775 -20.265 1.00 21.73 287 SER B N 1
ATOM 2197 C CA . SER A 1 287 ? 4.663 1.785 -19.942 1.00 24.91 287 SER B CA 1
ATOM 2198 C C . SER A 1 287 ? 3.771 2.264 -18.805 1.00 19.86 287 SER B C 1
ATOM 2199 O O . SER A 1 287 ? 2.543 2.198 -18.894 1.00 23.96 287 SER B O 1
ATOM 2202 N N . ARG A 1 288 ? 4.382 2.750 -17.729 1.00 20.20 288 ARG B N 1
ATOM 2203 C CA . ARG A 1 288 ? 3.641 3.218 -16.559 1.00 24.02 288 ARG B CA 1
ATOM 2204 C C . ARG A 1 288 ? 2.697 4.357 -16.916 1.00 21.65 288 ARG B C 1
ATOM 2205 O O . ARG A 1 288 ? 1.597 4.464 -16.363 1.00 19.96 288 ARG B O 1
ATOM 2213 N N . THR A 1 289 ? 3.136 5.247 -17.802 1.00 20.19 289 THR B N 1
ATOM 2214 C CA . THR A 1 289 ? 2.328 6.404 -18.175 1.00 19.21 289 THR B CA 1
ATOM 2215 C C . THR A 1 289 ? 1.050 5.993 -18.891 1.00 17.94 289 THR B C 1
ATOM 2216 O O . THR A 1 289 ? -0.023 6.577 -18.665 1.00 16.09 289 THR B O 1
ATOM 2220 N N . LYS A 1 290 ? 1.154 5.011 -19.780 1.00 16.17 290 LYS B N 1
ATOM 2221 C CA . LYS A 1 290 ? -0.011 4.572 -20.535 1.00 20.92 290 LYS B CA 1
ATOM 2222 C C . LYS A 1 290 ? -1.087 4.041 -19.614 1.00 21.47 290 LYS B C 1
ATOM 2223 O O . LYS A 1 290 ? -2.262 4.419 -19.726 1.00 22.84 290 LYS B O 1
ATOM 2229 N N . GLU A 1 291 ? -0.693 3.179 -18.668 1.00 21.78 291 GLU B N 1
ATOM 2230 C CA . GLU A 1 291 ? -1.665 2.633 -17.732 1.00 19.50 291 GLU B CA 1
ATOM 2231 C C . GLU A 1 291 ? -2.213 3.723 -16.811 1.00 21.71 291 GLU B C 1
ATOM 2232 O O . GLU A 1 291 ? -3.421 3.765 -16.555 1.00 16.63 291 GLU B O 1
ATOM 2238 N N . LYS A 1 292 ? -1.361 4.633 -16.328 1.00 17.70 292 LYS B N 1
ATOM 2239 C CA . LYS A 1 292 ? -1.869 5.684 -15.443 1.00 15.33 292 LYS B CA 1
ATOM 2240 C C . LYS A 1 292 ? -2.845 6.610 -16.178 1.00 18.66 292 LYS B C 1
ATOM 2241 O O . LYS A 1 292 ? -3.872 7.013 -15.616 1.00 20.11 292 LYS B O 1
ATOM 2247 N N . LEU A 1 293 ? -2.542 6.958 -17.434 1.00 15.20 293 LEU B N 1
ATOM 2248 C CA . LEU A 1 293 ? -3.452 7.765 -18.238 1.00 14.86 293 LEU B CA 1
ATOM 2249 C C . LEU A 1 293 ? -4.800 7.068 -18.432 1.00 20.76 293 LEU B C 1
ATOM 2250 O O . LEU A 1 293 ? -5.854 7.724 -18.443 1.00 19.90 293 LEU B O 1
ATOM 2255 N N . ALA A 1 294 ? -4.786 5.737 -18.596 1.00 20.01 294 ALA B N 1
ATOM 2256 C CA . ALA A 1 294 ? -6.037 5.006 -18.761 1.00 19.94 294 ALA B CA 1
ATOM 2257 C C . ALA A 1 294 ? -6.900 5.117 -17.506 1.00 18.77 294 ALA B C 1
ATOM 2258 O O . ALA A 1 294 ? -8.123 5.219 -17.604 1.00 21.65 294 ALA B O 1
ATOM 2260 N N . LYS A 1 295 ? -6.278 5.213 -16.333 1.00 19.40 295 LYS B N 1
ATOM 2261 C CA . LYS A 1 295 ? -7.025 5.294 -15.089 1.00 18.96 295 LYS B CA 1
ATOM 2262 C C . LYS A 1 295 ? -7.604 6.682 -14.850 1.00 23.53 295 LYS B C 1
ATOM 2263 O O . LYS A 1 295 ? -8.493 6.823 -14.001 1.00 26.09 295 LYS B O 1
ATOM 2269 N N . VAL A 1 296 ? -7.122 7.707 -15.557 1.00 19.53 296 VAL B N 1
ATOM 2270 C CA . VAL A 1 296 ? -7.710 9.040 -15.432 1.00 20.45 296 VAL B CA 1
ATOM 2271 C C . VAL A 1 296 ? -8.278 9.451 -16.781 1.00 24.01 296 VAL B C 1
ATOM 2272 O O . VAL A 1 296 ? -8.280 10.638 -17.126 1.00 23.60 296 VAL B O 1
ATOM 2276 N N . GLU A 1 297 ? -8.784 8.470 -17.539 1.00 22.16 297 GLU B N 1
ATOM 2277 C CA . GLU A 1 297 ? -9.244 8.741 -18.894 1.00 22.79 297 GLU B CA 1
ATOM 2278 C C . GLU A 1 297 ? -10.372 9.765 -18.918 1.00 21.99 297 GLU B C 1
ATOM 2279 O O . GLU A 1 297 ? -10.478 10.536 -19.873 1.00 19.23 297 GLU B O 1
ATOM 2285 N N . HIS A 1 298 ? -11.170 9.845 -17.851 1.00 24.07 298 HIS B N 1
ATOM 2286 C CA . HIS A 1 298 ? -12.248 10.821 -17.822 1.00 26.01 298 HIS B CA 1
ATOM 2287 C C . HIS A 1 298 ? -11.736 12.258 -17.856 1.00 26.82 298 HIS B C 1
ATOM 2288 O O . HIS A 1 298 ? -12.512 13.170 -18.161 1.00 24.97 298 HIS B O 1
ATOM 2295 N N . LEU A 1 299 ? -10.453 12.484 -17.557 1.00 22.89 299 LEU B N 1
ATOM 2296 C CA . LEU A 1 299 ? -9.910 13.843 -17.577 1.00 23.24 299 LEU B CA 1
ATOM 2297 C C . LEU A 1 299 ? -9.555 14.316 -18.985 1.00 24.47 299 LEU B C 1
ATOM 2298 O O . LEU A 1 299 ? -9.521 15.523 -19.235 1.00 22.48 299 LEU B O 1
ATOM 2303 N N . TRP A 1 300 ? -9.256 13.412 -19.918 1.00 19.61 300 TRP B N 1
ATOM 2304 C CA . TRP A 1 300 ? -8.703 13.863 -21.193 1.00 20.61 300 TRP B CA 1
ATOM 2305 C C . TRP A 1 300 ? -9.385 13.329 -22.440 1.00 20.51 300 TRP B C 1
ATOM 2306 O O . TRP A 1 300 ? -9.154 13.898 -23.517 1.00 22.72 300 TRP B O 1
ATOM 2317 N N . ALA A 1 301 ? -10.203 12.278 -22.356 1.00 24.52 301 ALA B N 1
ATOM 2318 C CA . ALA A 1 301 ? -10.734 11.630 -23.571 1.00 28.91 301 ALA B CA 1
ATOM 2319 C C . ALA A 1 301 ? -11.909 12.353 -24.231 1.00 28.67 301 ALA B C 1
ATOM 2320 O O . ALA A 1 301 ? -12.416 13.345 -23.702 1.00 31.15 301 ALA B O 1
ATOM 2322 N N . LYS B 1 2 ? -2.307 19.290 10.176 1.00 36.56 2 LYS A N 1
ATOM 2323 C CA . LYS B 1 2 ? -2.813 20.071 9.031 1.00 42.04 2 LYS A CA 1
ATOM 2324 C C . LYS B 1 2 ? -2.050 21.376 8.831 1.00 25.58 2 LYS A C 1
ATOM 2325 O O . LYS B 1 2 ? -2.324 22.371 9.496 1.00 31.07 2 LYS A O 1
ATOM 2331 N N . ILE B 1 3 ? -1.062 21.359 7.946 1.00 35.40 3 ILE A N 1
ATOM 2332 C CA . ILE B 1 3 ? -0.266 22.545 7.661 1.00 27.53 3 ILE A CA 1
ATOM 2333 C C . ILE B 1 3 ? -0.677 23.066 6.290 1.00 29.72 3 ILE A C 1
ATOM 2334 O O . ILE B 1 3 ? -0.322 22.483 5.259 1.00 37.46 3 ILE A O 1
ATOM 2339 N N . GLN B 1 4 ? -1.406 24.170 6.268 1.00 24.04 4 GLN A N 1
ATOM 2340 C CA . GLN B 1 4 ? -1.865 24.692 4.993 1.00 28.10 4 GLN A CA 1
ATOM 2341 C C . GLN B 1 4 ? -2.120 26.181 5.166 1.00 21.56 4 GLN A C 1
ATOM 2342 O O . GLN B 1 4 ? -2.444 26.630 6.264 1.00 28.88 4 GLN A O 1
ATOM 2348 N N . GLY B 1 5 ? -2.024 26.943 4.084 1.00 22.90 5 GLY A N 1
ATOM 2349 C CA . GLY B 1 5 ? -2.299 28.373 4.223 1.00 22.45 5 GLY A CA 1
ATOM 2350 C C . GLY B 1 5 ? -1.089 29.287 4.284 1.00 20.38 5 GLY A C 1
ATOM 2351 O O . GLY B 1 5 ? -0.071 29.010 3.651 1.00 22.38 5 GLY A O 1
ATOM 2352 N N . THR B 1 6 ? -1.181 30.390 5.021 1.00 19.16 6 THR A N 1
ATOM 2353 C CA . THR B 1 6 ? -0.154 31.423 4.996 1.00 22.24 6 THR A CA 1
ATOM 2354 C C . THR B 1 6 ? 0.490 31.551 6.366 1.00 17.34 6 THR A C 1
ATOM 2355 O O . THR B 1 6 ? -0.194 31.847 7.347 1.00 19.15 6 THR A O 1
ATOM 2359 N N . TYR B 1 7 ? 1.808 31.389 6.417 1.00 14.72 7 TYR A N 1
ATOM 2360 C CA . TYR B 1 7 ? 2.564 31.547 7.647 1.00 17.32 7 TYR A CA 1
ATOM 2361 C C . TYR B 1 7 ? 3.550 32.682 7.445 1.00 17.07 7 TYR A C 1
ATOM 2362 O O . TYR B 1 7 ? 4.223 32.748 6.410 1.00 17.99 7 TYR A O 1
ATOM 2371 N N . THR B 1 8 ? 3.614 33.592 8.406 1.00 15.78 8 THR A N 1
ATOM 2372 C CA . THR B 1 8 ? 4.434 34.785 8.260 1.00 16.13 8 THR A CA 1
ATOM 2373 C C . THR B 1 8 ? 5.765 34.590 8.975 1.00 16.87 8 THR A C 1
ATOM 2374 O O . THR B 1 8 ? 5.791 34.332 10.181 1.00 13.81 8 THR A O 1
ATOM 2378 N N . ALA B 1 9 ? 6.861 34.681 8.219 1.00 14.07 9 ALA A N 1
ATOM 2379 C CA . ALA B 1 9 ? 8.206 34.812 8.782 1.00 18.11 9 ALA A CA 1
ATOM 2380 C C . ALA B 1 9 ? 8.368 36.254 9.251 1.00 14.00 9 ALA A C 1
ATOM 2381 O O . ALA B 1 9 ? 8.678 37.137 8.449 1.00 17.48 9 ALA A O 1
ATOM 2383 N N . ILE B 1 10 ? 8.164 36.506 10.548 1.00 17.92 10 ILE A N 1
ATOM 2384 C CA . ILE B 1 10 ? 8.111 37.877 11.062 1.00 15.44 10 ILE A CA 1
ATOM 2385 C C . ILE B 1 10 ? 9.518 38.448 11.192 1.00 18.59 10 ILE A C 1
ATOM 2386 O O . ILE B 1 10 ? 10.490 37.740 11.484 1.00 16.74 10 ILE A O 1
ATOM 2391 N N . ILE B 1 11 ? 9.619 39.760 10.980 1.00 13.42 11 ILE A N 1
ATOM 2392 C CA . ILE B 1 11 ? 10.817 40.483 11.375 1.00 14.82 11 ILE A CA 1
ATOM 2393 C C . ILE B 1 11 ? 10.995 40.375 12.882 1.00 18.99 11 ILE A C 1
ATOM 2394 O O . ILE B 1 11 ? 10.047 40.091 13.633 1.00 17.21 11 ILE A O 1
ATOM 2399 N N . SER B 1 12 ? 12.227 40.651 13.335 1.00 15.98 12 SER A N 1
ATOM 2400 C CA . SER B 1 12 ? 12.480 40.893 14.752 1.00 19.27 12 SER A CA 1
ATOM 2401 C C . SER B 1 12 ? 12.564 42.401 14.977 1.00 20.79 12 SER A C 1
ATOM 2402 O O . SER B 1 12 ? 13.588 43.017 14.628 1.00 18.67 12 SER A O 1
ATOM 2405 N N . PRO B 1 13 ? 11.542 43.039 15.554 1.00 16.94 13 PRO A N 1
ATOM 2406 C CA . PRO B 1 13 ? 11.603 44.494 15.764 1.00 20.15 13 PRO A CA 1
ATOM 2407 C C . PRO B 1 13 ? 12.570 44.869 16.882 1.00 21.07 13 PRO A C 1
ATOM 2408 O O . PRO B 1 13 ? 12.501 44.328 17.992 1.00 20.46 13 PRO A O 1
ATOM 2412 N N . PHE B 1 14 ? 13.460 45.819 16.588 1.00 24.28 14 PHE A N 1
ATOM 2413 C CA . PHE B 1 14 ? 14.460 46.324 17.522 1.00 21.66 14 PHE A CA 1
ATOM 2414 C C . PHE B 1 14 ? 14.216 47.787 17.907 1.00 26.53 14 PHE A C 1
ATOM 2415 O O . PHE B 1 14 ? 13.717 48.590 17.112 1.00 22.89 14 PHE A O 1
ATOM 2423 N N . HIS B 1 15 ? 14.616 48.137 19.133 1.00 25.19 15 HIS A N 1
ATOM 2424 C CA . HIS B 1 15 ? 14.584 49.519 19.598 1.00 27.60 15 HIS A CA 1
ATOM 2425 C C . HIS B 1 15 ? 15.718 49.737 20.595 1.00 28.64 15 HIS A C 1
ATOM 2426 O O . HIS B 1 15 ? 15.775 49.046 21.615 1.00 24.23 15 HIS A O 1
ATOM 2433 N N . ASN B 1 16 ? 16.642 50.655 20.290 1.00 23.29 16 ASN A N 1
ATOM 2434 C CA . ASN B 1 16 ? 17.754 50.957 21.193 1.00 31.06 16 ASN A CA 1
ATOM 2435 C C . ASN B 1 16 ? 18.544 49.694 21.538 1.00 30.31 16 ASN A C 1
ATOM 2436 O O . ASN B 1 16 ? 18.809 49.402 22.702 1.00 28.08 16 ASN A O 1
ATOM 2441 N N . GLY B 1 17 ? 18.884 48.918 20.509 1.00 30.20 17 GLY A N 1
ATOM 2442 C CA . GLY B 1 17 ? 19.679 47.715 20.682 1.00 23.24 17 GLY A CA 1
ATOM 2443 C C . GLY B 1 17 ? 18.975 46.536 21.326 1.00 23.25 17 GLY A C 1
ATOM 2444 O O . GLY B 1 17 ? 19.626 45.538 21.633 1.00 26.38 17 GLY A O 1
ATOM 2445 N N . GLN B 1 18 ? 17.666 46.580 21.530 1.00 23.80 18 GLN A N 1
ATOM 2446 C CA . GLN B 1 18 ? 17.006 45.443 22.156 1.00 29.98 18 GLN A CA 1
ATOM 2447 C C . GLN B 1 18 ? 15.705 45.120 21.431 1.00 24.04 18 GLN A C 1
ATOM 2448 O O . GLN B 1 18 ? 15.206 45.914 20.630 1.00 23.03 18 GLN A O 1
ATOM 2454 N N . ILE B 1 19 ? 15.149 43.936 21.743 1.00 23.83 19 ILE A N 1
ATOM 2455 C CA . ILE B 1 19 ? 13.847 43.534 21.202 1.00 23.90 19 ILE A CA 1
ATOM 2456 C C . ILE B 1 19 ? 12.785 44.542 21.618 1.00 25.60 19 ILE A C 1
ATOM 2457 O O . ILE B 1 19 ? 12.639 44.872 22.802 1.00 25.37 19 ILE A O 1
ATOM 2462 N N . ASP B 1 20 ? 12.029 45.028 20.637 1.00 25.18 20 ASP A N 1
ATOM 2463 C CA . ASP B 1 20 ? 10.939 45.975 20.858 1.00 27.11 20 ASP A CA 1
ATOM 2464 C C . ASP B 1 20 ? 9.661 45.178 21.096 1.00 23.91 20 ASP A C 1
ATOM 2465 O O . ASP B 1 20 ? 8.963 44.815 20.151 1.00 21.84 20 ASP A O 1
ATOM 2470 N N . ARG B 1 21 ? 9.317 44.961 22.366 1.00 22.76 21 ARG A N 1
ATOM 2471 C CA . ARG B 1 21 ? 8.185 44.094 22.679 1.00 23.68 21 ARG A CA 1
ATOM 2472 C C . ARG B 1 21 ? 6.876 44.739 22.254 1.00 27.49 21 ARG A C 1
ATOM 2473 O O . ARG B 1 21 ? 5.943 44.059 21.832 1.00 24.38 21 ARG A O 1
ATOM 2481 N N . LYS B 1 22 ? 6.787 46.056 22.407 1.00 24.25 22 LYS A N 1
ATOM 2482 C CA . LYS B 1 22 ? 5.579 46.780 22.064 1.00 25.66 22 LYS A CA 1
ATOM 2483 C C . LYS B 1 22 ? 5.346 46.683 20.558 1.00 26.96 22 LYS A C 1
ATOM 2484 O O . LYS B 1 22 ? 4.235 46.361 20.112 1.00 25.24 22 LYS A O 1
ATOM 2490 N N . ALA B 1 23 ? 6.398 46.881 19.760 1.00 22.22 23 ALA A N 1
ATOM 2491 C CA . ALA B 1 23 ? 6.289 46.722 18.298 1.00 27.07 23 ALA A CA 1
ATOM 2492 C C . ALA B 1 23 ? 5.949 45.291 17.923 1.00 23.12 23 ALA A C 1
ATOM 2493 O O . ALA B 1 23 ? 5.117 45.045 17.035 1.00 23.09 23 ALA A O 1
ATOM 2495 N N . LEU B 1 24 ? 6.592 44.333 18.594 1.00 21.66 24 LEU A N 1
ATOM 2496 C CA . LEU B 1 24 ? 6.300 42.930 18.351 1.00 19.46 24 LEU A CA 1
ATOM 2497 C C . LEU B 1 24 ? 4.837 42.622 18.631 1.00 22.39 24 LEU A C 1
ATOM 2498 O O . LEU B 1 24 ? 4.201 41.917 17.845 1.00 23.21 24 LEU A O 1
ATOM 2503 N N . GLU B 1 25 ? 4.286 43.137 19.749 1.00 21.97 25 GLU A N 1
ATOM 2504 C CA . GLU B 1 25 ? 2.868 42.941 20.052 1.00 22.19 25 GLU A CA 1
ATOM 2505 C C . GLU B 1 25 ? 1.995 43.437 18.914 1.00 20.89 25 GLU A C 1
ATOM 2506 O O . GLU B 1 25 ? 1.076 42.739 18.469 1.00 20.06 25 GLU A O 1
ATOM 2512 N N . ARG B 1 26 ? 2.269 44.647 18.435 1.00 25.22 26 ARG A N 1
ATOM 2513 C CA . ARG B 1 26 ? 1.477 45.238 17.358 1.00 23.50 26 ARG A CA 1
ATOM 2514 C C . ARG B 1 26 ? 1.573 44.423 16.066 1.00 25.03 26 ARG A C 1
ATOM 2515 O O . ARG B 1 26 ? 0.564 44.170 15.400 1.00 24.67 26 ARG A O 1
ATOM 2523 N N . LEU B 1 27 ? 2.783 44.031 15.670 1.00 22.53 27 LEU A N 1
ATOM 2524 C CA . LEU B 1 27 ? 2.940 43.253 14.436 1.00 19.78 27 LEU A CA 1
ATOM 2525 C C . LEU B 1 27 ? 2.153 41.951 14.494 1.00 21.87 27 LEU A C 1
ATOM 2526 O O . LEU B 1 27 ? 1.538 41.538 13.498 1.00 18.88 27 LEU A O 1
ATOM 2531 N N . LEU B 1 28 ? 2.203 41.270 15.639 1.00 19.08 28 LEU A N 1
ATOM 2532 C CA . LEU B 1 28 ? 1.528 39.983 15.789 1.00 19.58 28 LEU A CA 1
ATOM 2533 C C . LEU B 1 28 ? 0.009 40.128 15.735 1.00 22.29 28 LEU A C 1
ATOM 2534 O O . LEU B 1 28 ? -0.675 39.325 15.081 1.00 18.90 28 LEU A O 1
ATOM 2539 N N . GLU B 1 29 ? -0.541 41.135 16.422 1.00 20.41 29 GLU A N 1
ATOM 2540 C CA . GLU B 1 29 ? -1.981 41.368 16.356 1.00 21.84 29 GLU A CA 1
ATOM 2541 C C . GLU B 1 29 ? -2.421 41.700 14.931 1.00 20.94 29 GLU A C 1
ATOM 2542 O O . GLU B 1 29 ? -3.472 41.235 14.476 1.00 24.91 29 GLU A O 1
ATOM 2548 N N . HIS B 1 30 ? -1.629 42.508 14.213 1.00 21.62 30 HIS A N 1
ATOM 2549 C CA . HIS B 1 30 ? -1.930 42.822 12.821 1.00 19.80 30 HIS A CA 1
ATOM 2550 C C . HIS B 1 30 ? -1.972 41.556 11.965 1.00 23.92 30 HIS A C 1
ATOM 2551 O O . HIS B 1 30 ? -2.784 41.465 11.041 1.00 27.51 30 HIS A O 1
ATOM 2558 N N . GLN B 1 31 ? -1.101 40.568 12.247 1.00 19.84 31 GLN A N 1
ATOM 2559 C CA . GLN B 1 31 ? -1.167 39.287 11.535 1.00 18.55 31 GLN A CA 1
ATOM 2560 C C . GLN B 1 31 ? -2.437 38.526 11.885 1.00 16.44 31 GLN A C 1
ATOM 2561 O O . GLN B 1 31 ? -3.172 38.090 10.991 1.00 14.78 31 GLN A O 1
ATOM 2567 N N . ILE B 1 32 ? -2.725 38.371 13.189 1.00 16.71 32 ILE A N 1
ATOM 2568 C CA . ILE B 1 32 ? -3.865 37.552 13.614 1.00 18.74 32 ILE A CA 1
ATOM 2569 C C . ILE B 1 32 ? -5.177 38.076 13.025 1.00 17.51 32 ILE A C 1
ATOM 2570 O O . ILE B 1 32 ? -6.040 37.292 12.615 1.00 17.69 32 ILE A O 1
ATOM 2575 N N . GLU B 1 33 ? -5.330 39.406 12.941 1.00 22.67 33 GLU A N 1
ATOM 2576 C CA . GLU B 1 33 ? -6.519 40.084 12.420 1.00 17.09 33 GLU A CA 1
ATOM 2577 C C . GLU B 1 33 ? -6.609 40.055 10.903 1.00 25.14 33 GLU A C 1
ATOM 2578 O O . GLU B 1 33 ? -7.556 40.630 10.349 1.00 19.40 33 GLU A O 1
ATOM 2584 N N . ASN B 1 34 ? -5.628 39.487 10.206 1.00 22.32 34 ASN A N 1
ATOM 2585 C CA . ASN B 1 34 ? -5.638 39.566 8.756 1.00 19.71 34 ASN A CA 1
ATOM 2586 C C . ASN B 1 34 ? -5.474 38.202 8.133 1.00 17.41 34 ASN A C 1
ATOM 2587 O O . ASN B 1 34 ? -4.837 38.049 7.087 1.00 16.74 34 ASN A O 1
ATOM 2592 N N . ARG B 1 35 ? -6.105 37.210 8.762 1.00 20.91 35 ARG A N 1
ATOM 2593 C CA . ARG B 1 35 ? -6.361 35.877 8.203 1.00 21.02 35 ARG A CA 1
ATOM 2594 C C . ARG B 1 35 ? -5.078 35.061 7.990 1.00 20.57 35 ARG A C 1
ATOM 2595 O O . ARG B 1 35 ? -5.003 34.206 7.099 1.00 17.47 35 ARG A O 1
ATOM 2603 N N . ILE B 1 36 ? -4.097 35.280 8.865 1.00 16.76 36 ILE A N 1
ATOM 2604 C CA . ILE B 1 36 ? -2.833 34.557 8.863 1.00 15.56 36 ILE A CA 1
ATOM 2605 C C . ILE B 1 36 ? -2.975 33.277 9.690 1.00 18.83 36 ILE A C 1
ATOM 2606 O O . ILE B 1 36 ? -3.536 33.289 10.796 1.00 17.48 36 ILE A O 1
ATOM 2611 N N . ASP B 1 37 ? -2.479 32.160 9.145 1.00 20.52 37 ASP A N 1
ATOM 2612 C CA . ASP B 1 37 ? -2.624 30.854 9.780 1.00 17.50 37 ASP A CA 1
ATOM 2613 C C . ASP B 1 37 ? -1.571 30.592 10.854 1.00 19.21 37 ASP A C 1
ATOM 2614 O O . ASP B 1 37 ? -1.794 29.757 11.741 1.00 17.45 37 ASP A O 1
ATOM 2619 N N . GLY B 1 38 ? -0.426 31.262 10.796 1.00 15.03 38 GLY A N 1
ATOM 2620 C CA . GLY B 1 38 ? 0.580 31.017 11.817 1.00 18.94 38 GLY A CA 1
ATOM 2621 C C . GLY B 1 38 ? 1.773 31.929 11.644 1.00 17.97 38 GLY A C 1
ATOM 2622 O O . GLY B 1 38 ? 1.858 32.705 10.689 1.00 16.88 38 GLY A O 1
ATOM 2623 N N . ILE B 1 39 ? 2.724 31.792 12.571 1.00 15.20 39 ILE A N 1
ATOM 2624 C CA . ILE B 1 39 ? 3.890 32.661 12.661 1.00 14.86 39 ILE A CA 1
ATOM 2625 C C . ILE B 1 39 ? 5.143 31.803 12.692 1.00 18.50 39 ILE A C 1
ATOM 2626 O O . ILE B 1 39 ? 5.173 30.756 13.349 1.00 17.27 39 ILE A O 1
ATOM 2631 N N . VAL B 1 40 ? 6.176 32.250 11.983 1.00 15.29 40 VAL A N 1
ATOM 2632 C CA . VAL B 1 40 ? 7.508 31.654 12.073 1.00 16.06 40 VAL A CA 1
ATOM 2633 C C . VAL B 1 40 ? 8.435 32.698 12.677 1.00 17.48 40 VAL A C 1
ATOM 2634 O O . VAL B 1 40 ? 8.944 33.571 11.948 1.00 20.96 40 VAL A O 1
ATOM 2638 N N . PRO B 1 41 ? 8.652 32.684 13.988 1.00 16.25 41 PRO A N 1
ATOM 2639 C CA . PRO B 1 41 ? 9.595 33.633 14.582 1.00 18.34 41 PRO A CA 1
ATOM 2640 C C . PRO B 1 41 ? 11.028 33.179 14.391 1.00 19.55 41 PRO A C 1
ATOM 2641 O O . PRO B 1 41 ? 11.309 31.992 14.274 1.00 23.10 41 PRO A O 1
ATOM 2645 N N . VAL B 1 42 ? 11.937 34.155 14.398 1.00 21.43 42 VAL A N 1
ATOM 2646 C CA . VAL B 1 42 ? 13.388 33.944 14.408 1.00 24.84 42 VAL A CA 1
ATOM 2647 C C . VAL B 1 42 ? 13.871 33.000 13.293 1.00 26.37 42 VAL A C 1
ATOM 2648 O O . VAL B 1 42 ? 14.613 32.044 13.533 1.00 26.16 42 VAL A O 1
ATOM 2652 N N . GLY B 1 43 ? 13.460 33.278 12.064 1.00 22.61 43 GLY A N 1
ATOM 2653 C CA . GLY B 1 43 ? 14.120 32.783 10.872 1.00 24.71 43 GLY A CA 1
ATOM 2654 C C . GLY B 1 43 ? 15.045 33.827 10.289 1.00 23.08 43 GLY A C 1
ATOM 2655 O O . GLY B 1 43 ? 15.479 34.762 10.976 1.00 25.55 43 GLY A O 1
ATOM 2656 N N . THR B 1 44 ? 15.280 33.730 8.979 1.00 23.34 44 THR A N 1
ATOM 2657 C CA . THR B 1 44 ? 16.123 34.716 8.305 1.00 22.69 44 THR A CA 1
ATOM 2658 C C . THR B 1 44 ? 15.539 36.117 8.422 1.00 20.25 44 THR A C 1
ATOM 2659 O O . THR B 1 44 ? 16.248 37.089 8.730 1.00 19.28 44 THR A O 1
ATOM 2663 N N . THR B 1 45 ? 14.244 36.233 8.157 1.00 15.81 45 THR A N 1
ATOM 2664 C CA . THR B 1 45 ? 13.556 37.518 8.200 1.00 20.99 45 THR A CA 1
ATOM 2665 C C . THR B 1 45 ? 13.620 38.141 9.592 1.00 20.27 45 THR A C 1
ATOM 2666 O O . THR B 1 45 ? 13.609 39.376 9.725 1.00 20.89 45 THR A O 1
ATOM 2670 N N . GLY B 1 46 ? 13.698 37.320 10.638 1.00 21.85 46 GLY A N 1
ATOM 2671 C CA . GLY B 1 46 ? 13.884 37.810 11.996 1.00 18.56 46 GLY A CA 1
ATOM 2672 C C . GLY B 1 46 ? 15.331 38.022 12.417 1.00 20.24 46 GLY A C 1
ATOM 2673 O O . GLY B 1 46 ? 15.614 38.129 13.621 1.00 18.04 46 GLY A O 1
ATOM 2674 N N . GLU B 1 47 ? 16.263 38.041 11.456 1.00 18.24 47 GLU A N 1
ATOM 2675 C CA . GLU B 1 47 ? 17.682 38.300 11.726 1.00 20.63 47 GLU A CA 1
ATOM 2676 C C . GLU B 1 47 ? 18.238 37.365 12.804 1.00 21.45 47 GLU A C 1
ATOM 2677 O O . GLU B 1 47 ? 18.994 37.788 13.673 1.00 17.19 47 GLU A O 1
ATOM 2683 N N . SER B 1 48 ? 17.859 36.085 12.750 1.00 19.63 48 SER A N 1
ATOM 2684 C CA . SER B 1 48 ? 18.387 35.112 13.704 1.00 21.69 48 SER A CA 1
ATOM 2685 C C . SER B 1 48 ? 19.901 35.125 13.849 1.00 22.39 48 SER A C 1
ATOM 2686 O O . SER B 1 48 ? 20.364 34.954 14.987 1.00 23.05 48 SER A O 1
ATOM 2689 N N . PRO B 1 49 ? 20.719 35.330 12.797 1.00 21.68 49 PRO A N 1
ATOM 2690 C CA . PRO B 1 49 ? 22.179 35.323 13.017 1.00 21.52 49 PRO A CA 1
ATOM 2691 C C . PRO B 1 49 ? 22.669 36.346 14.022 1.00 24.78 49 PRO A C 1
ATOM 2692 O O . PRO B 1 49 ? 23.638 36.051 14.739 1.00 19.43 49 PRO A O 1
ATOM 2696 N N . THR B 1 50 ? 22.018 37.513 14.137 1.00 21.34 50 THR A N 1
ATOM 2697 C CA . THR B 1 50 ? 22.507 38.582 14.999 1.00 20.18 50 THR A CA 1
ATOM 2698 C C . THR B 1 50 ? 21.749 38.682 16.317 1.00 20.79 50 THR A C 1
ATOM 2699 O O . THR B 1 50 ? 21.981 39.619 17.084 1.00 19.51 50 THR A O 1
ATOM 2703 N N . LEU B 1 51 ? 20.859 37.739 16.601 1.00 20.51 51 LEU A N 1
ATOM 2704 C CA . LEU B 1 51 ? 20.286 37.621 17.931 1.00 21.23 51 LEU A CA 1
ATOM 2705 C C . LEU B 1 51 ? 21.255 36.856 18.829 1.00 22.74 51 LEU A C 1
ATOM 2706 O O . LEU B 1 51 ? 21.952 35.945 18.385 1.00 24.27 51 LEU A O 1
ATOM 2711 N N . SER B 1 52 ? 21.343 37.258 20.081 1.00 23.85 52 SER A N 1
ATOM 2712 C CA . SER B 1 52 ? 22.015 36.390 21.030 1.00 23.26 52 SER A CA 1
ATOM 2713 C C . SER B 1 52 ? 21.165 35.140 21.261 1.00 26.95 52 SER A C 1
ATOM 2714 O O . SER B 1 52 ? 19.950 35.140 21.028 1.00 25.90 52 SER A O 1
ATOM 2717 N N . TYR B 1 53 ? 21.790 34.104 21.825 1.00 24.85 53 TYR A N 1
ATOM 2718 C CA . TYR B 1 53 ? 21.055 32.872 22.096 1.00 30.01 53 TYR A CA 1
ATOM 2719 C C . TYR B 1 53 ? 19.852 33.150 22.981 1.00 28.42 53 TYR A C 1
ATOM 2720 O O . TYR B 1 53 ? 18.740 32.668 22.723 1.00 25.86 53 TYR A O 1
ATOM 2729 N N . GLU B 1 54 ? 20.070 33.909 24.049 1.00 22.97 54 GLU A N 1
ATOM 2730 C CA . GLU B 1 54 ? 18.986 34.279 24.944 1.00 23.27 54 GLU A CA 1
ATOM 2731 C C . GLU B 1 54 ? 17.915 35.115 24.229 1.00 28.46 54 GLU A C 1
ATOM 2732 O O . GLU B 1 54 ? 16.719 35.010 24.553 1.00 22.69 54 GLU A O 1
ATOM 2738 N N . GLU B 1 55 ? 18.320 35.987 23.289 1.00 21.88 55 GLU A N 1
ATOM 2739 C CA . GLU B 1 55 ? 17.320 36.726 22.507 1.00 26.36 55 GLU A CA 1
ATOM 2740 C C . GLU B 1 55 ? 16.507 35.777 21.620 1.00 23.13 55 GLU A C 1
ATOM 2741 O O . GLU B 1 55 ? 15.307 35.983 21.411 1.00 21.44 55 GLU A O 1
ATOM 2747 N N . HIS B 1 56 ? 17.170 34.774 21.045 1.00 23.25 56 HIS A N 1
ATOM 2748 C CA . HIS B 1 56 ? 16.499 33.774 20.231 1.00 26.66 56 HIS A CA 1
ATOM 2749 C C . HIS B 1 56 ? 15.389 33.099 21.023 1.00 27.66 56 HIS A C 1
ATOM 2750 O O . HIS B 1 56 ? 14.256 32.984 20.551 1.00 24.19 56 HIS A O 1
ATOM 2757 N N . ILE B 1 57 ? 15.688 32.667 22.247 1.00 24.77 57 ILE A N 1
ATOM 2758 C CA . ILE B 1 57 ? 14.659 32.027 23.061 1.00 24.02 57 ILE A CA 1
ATOM 2759 C C . ILE B 1 57 ? 13.599 33.042 23.458 1.00 22.01 57 ILE A C 1
ATOM 2760 O O . ILE B 1 57 ? 12.398 32.744 23.444 1.00 22.84 57 ILE A O 1
ATOM 2765 N N . GLU B 1 58 ? 14.024 34.268 23.788 1.00 25.35 58 GLU A N 1
ATOM 2766 C CA . GLU B 1 58 ? 13.089 35.276 24.277 1.00 25.29 58 GLU A CA 1
ATOM 2767 C C . GLU B 1 58 ? 12.099 35.703 23.197 1.00 28.69 58 GLU A C 1
ATOM 2768 O O . GLU B 1 58 ? 10.900 35.877 23.473 1.00 23.49 58 GLU A O 1
ATOM 2774 N N . LEU B 1 59 ? 12.561 35.847 21.957 1.00 22.38 59 LEU A N 1
ATOM 2775 C CA . LEU B 1 59 ? 11.629 36.199 20.893 1.00 24.04 59 LEU A CA 1
ATOM 2776 C C . LEU B 1 59 ? 10.606 35.086 20.701 1.00 22.19 59 LEU A C 1
ATOM 2777 O O . LEU B 1 59 ? 9.416 35.352 20.469 1.00 21.50 59 LEU A O 1
ATOM 2782 N N . VAL B 1 60 ? 11.042 33.831 20.845 1.00 19.06 60 VAL A N 1
ATOM 2783 C CA . VAL B 1 60 ? 10.100 32.725 20.739 1.00 20.20 60 VAL A CA 1
ATOM 2784 C C . VAL B 1 60 ? 9.136 32.726 21.918 1.00 21.84 60 VAL A C 1
ATOM 2785 O O . VAL B 1 60 ? 7.931 32.505 21.742 1.00 20.61 60 VAL A O 1
ATOM 2789 N N . ARG B 1 61 ? 9.629 33.029 23.122 1.00 20.97 61 ARG A N 1
ATOM 2790 C CA . ARG B 1 61 ? 8.740 33.099 24.281 1.00 25.26 61 ARG A CA 1
ATOM 2791 C C . ARG B 1 61 ? 7.709 34.203 24.122 1.00 18.90 61 ARG A C 1
ATOM 2792 O O . ARG B 1 61 ? 6.521 33.987 24.376 1.00 23.25 61 ARG A O 1
ATOM 2800 N N . LEU B 1 62 ? 8.148 35.397 23.713 1.00 15.13 62 LEU A N 1
ATOM 2801 C CA . LEU B 1 62 ? 7.224 36.519 23.545 1.00 22.86 62 LEU A CA 1
ATOM 2802 C C . LEU B 1 62 ? 6.168 36.226 22.485 1.00 24.85 62 LEU A C 1
ATOM 2803 O O . LEU B 1 62 ? 4.996 36.590 22.654 1.00 24.23 62 LEU A O 1
ATOM 2808 N N . THR B 1 63 ? 6.570 35.630 21.355 1.00 19.91 63 THR A N 1
ATOM 2809 C CA . THR B 1 63 ? 5.590 35.302 20.319 1.00 21.35 63 THR A CA 1
ATOM 2810 C C . THR B 1 63 ? 4.509 34.385 20.879 1.00 21.31 63 THR A C 1
ATOM 2811 O O . THR B 1 63 ? 3.311 34.657 20.734 1.00 18.05 63 THR A O 1
ATOM 2815 N N . ALA B 1 64 ? 4.923 33.332 21.591 1.00 18.94 64 ALA A N 1
ATOM 2816 C CA . ALA B 1 64 ? 3.961 32.408 22.179 1.00 18.85 64 ALA A CA 1
ATOM 2817 C C . ALA B 1 64 ? 3.060 33.115 23.195 1.00 22.98 64 ALA A C 1
ATOM 2818 O O . ALA B 1 64 ? 1.829 32.963 23.158 1.00 23.55 64 ALA A O 1
ATOM 2820 N N . GLU B 1 65 ? 3.656 33.934 24.080 1.00 22.56 65 GLU A N 1
ATOM 2821 C CA . GLU B 1 65 ? 2.884 34.657 25.098 1.00 25.51 65 GLU A CA 1
ATOM 2822 C C . GLU B 1 65 ? 1.898 35.651 24.479 1.00 24.41 65 GLU A C 1
ATOM 2823 O O . GLU B 1 65 ? 0.794 35.847 24.996 1.00 23.38 65 GLU A O 1
ATOM 2829 N N . ILE B 1 66 ? 2.314 36.364 23.439 1.00 23.08 66 ILE A N 1
ATOM 2830 C CA . ILE B 1 66 ? 1.398 37.280 22.775 1.00 23.78 66 ILE A CA 1
ATOM 2831 C C . ILE B 1 66 ? 0.315 36.505 22.018 1.00 23.17 66 ILE A C 1
ATOM 2832 O O . ILE B 1 66 ? -0.869 36.867 22.039 1.00 23.60 66 ILE A O 1
ATOM 2837 N N . VAL B 1 67 ? 0.703 35.431 21.332 1.00 26.24 67 VAL A N 1
ATOM 2838 C CA . VAL B 1 67 ? -0.219 34.756 20.430 1.00 21.19 67 VAL A CA 1
ATOM 2839 C C . VAL B 1 67 ? -1.315 34.000 21.203 1.00 19.23 67 VAL A C 1
ATOM 2840 O O . VAL B 1 67 ? -2.445 33.889 20.714 1.00 17.97 67 VAL A O 1
ATOM 2844 N N . GLU B 1 68 ? -0.990 33.434 22.390 1.00 24.33 68 GLU A N 1
ATOM 2845 C CA . GLU B 1 68 ? -1.877 32.489 23.134 1.00 27.08 68 GLU A CA 1
ATOM 2846 C C . GLU B 1 68 ? -2.627 31.518 22.288 1.00 25.18 68 GLU A C 1
ATOM 2847 O O . GLU B 1 68 ? -3.864 31.489 22.327 1.00 25.72 68 GLU A O 1
ATOM 2853 N N . LYS B 1 69 ? -1.923 30.736 21.493 1.00 24.15 69 LYS A N 1
ATOM 2854 C CA . LYS B 1 69 ? -2.579 29.616 20.851 1.00 20.13 69 LYS A CA 1
ATOM 2855 C C . LYS B 1 69 ? -3.668 30.055 19.875 1.00 20.68 69 LYS A C 1
ATOM 2856 O O . LYS B 1 69 ? -4.395 29.214 19.358 1.00 20.99 69 LYS A O 1
ATOM 2862 N N . ARG B 1 70 ? -3.790 31.349 19.599 1.00 18.33 70 ARG A N 1
ATOM 2863 C CA . ARG B 1 70 ? -4.813 31.754 18.640 1.00 18.78 70 ARG A CA 1
ATOM 2864 C C . ARG B 1 70 ? -4.440 31.345 17.224 1.00 17.48 70 ARG A C 1
ATOM 2865 O O . ARG B 1 70 ? -5.308 30.956 16.439 1.00 22.60 70 ARG A O 1
ATOM 2873 N N . ILE B 1 71 ? -3.155 31.417 16.872 1.00 18.24 71 ILE A N 1
ATOM 2874 C CA . ILE B 1 71 ? -2.694 30.867 15.604 1.00 19.31 71 ILE A CA 1
ATOM 2875 C C . ILE B 1 71 ? -1.433 30.045 15.861 1.00 18.22 71 ILE A C 1
ATOM 2876 O O . ILE B 1 71 ? -0.869 30.051 16.959 1.00 17.80 71 ILE A O 1
ATOM 2881 N N . LYS B 1 72 ? -1.009 29.311 14.834 1.00 16.06 72 LYS A N 1
ATOM 2882 C CA . LYS B 1 72 ? 0.067 28.354 14.990 1.00 17.60 72 LYS A CA 1
ATOM 2883 C C . LYS B 1 72 ? 1.415 29.050 15.046 1.00 17.14 72 LYS A C 1
ATOM 2884 O O . LYS B 1 72 ? 1.587 30.158 14.532 1.00 19.43 72 LYS A O 1
ATOM 2890 N N . ILE B 1 73 ? 2.364 28.413 15.733 1.00 16.62 73 ILE A N 1
ATOM 2891 C CA . ILE B 1 73 ? 3.743 28.879 15.774 1.00 19.70 73 ILE A CA 1
ATOM 2892 C C . ILE B 1 73 ? 4.674 27.737 15.396 1.00 19.56 73 ILE A C 1
ATOM 2893 O O . ILE B 1 73 ? 4.683 26.696 16.064 1.00 15.14 73 ILE A O 1
ATOM 2898 N N . PHE B 1 74 ? 5.480 27.944 14.342 1.00 19.00 74 PHE A N 1
ATOM 2899 C CA . PHE B 1 74 ? 6.612 27.071 14.042 1.00 19.36 74 PHE A CA 1
ATOM 2900 C C . PHE B 1 74 ? 7.888 27.892 14.226 1.00 19.91 74 PHE A C 1
ATOM 2901 O O . PHE B 1 74 ? 8.214 28.739 13.385 1.00 18.57 74 PHE A O 1
ATOM 2909 N N . ALA B 1 75 ? 8.604 27.651 15.329 1.00 16.98 75 ALA A N 1
ATOM 2910 C CA . ALA B 1 75 ? 9.790 28.443 15.624 1.00 20.38 75 ALA A CA 1
ATOM 2911 C C . ALA B 1 75 ? 10.996 27.984 14.799 1.00 16.14 75 ALA A C 1
ATOM 2912 O O . ALA B 1 75 ? 11.225 26.788 14.593 1.00 22.39 75 ALA A O 1
ATOM 2914 N N . GLY B 1 76 ? 11.767 28.949 14.321 1.00 18.97 76 GLY A N 1
ATOM 2915 C CA . GLY B 1 76 ? 13.045 28.651 13.701 1.00 16.12 76 GLY A CA 1
ATOM 2916 C C . GLY B 1 76 ? 14.052 28.219 14.749 1.00 19.04 76 GLY A C 1
ATOM 2917 O O . GLY B 1 76 ? 14.402 29.007 15.633 1.00 22.94 76 GLY A O 1
ATOM 2918 N N . THR B 1 77 ? 14.480 26.952 14.709 1.00 15.12 77 THR A N 1
ATOM 2919 C CA . THR B 1 77 ? 15.417 26.443 15.705 1.00 16.69 77 THR A CA 1
ATOM 2920 C C . THR B 1 77 ? 16.580 25.716 15.044 1.00 19.70 77 THR A C 1
ATOM 2921 O O . THR B 1 77 ? 17.309 24.967 15.717 1.00 19.07 77 THR A O 1
ATOM 2925 N N . GLY B 1 78 ? 16.780 25.926 13.742 1.00 18.72 78 GLY A N 1
ATOM 2926 C CA . GLY B 1 78 ? 17.867 25.262 13.048 1.00 16.93 78 GLY A CA 1
ATOM 2927 C C . GLY B 1 78 ? 19.197 25.911 13.344 1.00 16.76 78 GLY A C 1
ATOM 2928 O O . GLY B 1 78 ? 19.275 27.016 13.894 1.00 17.16 78 GLY A O 1
ATOM 2929 N N . SER B 1 79 ? 20.250 25.183 12.992 1.00 18.40 79 SER A N 1
ATOM 2930 C CA . SER B 1 79 ? 21.625 25.604 13.211 1.00 16.05 79 SER A CA 1
ATOM 2931 C C . SER B 1 79 ? 22.487 24.786 12.279 1.00 17.12 79 SER A C 1
ATOM 2932 O O . SER B 1 79 ? 22.058 23.748 11.772 1.00 20.01 79 SER A O 1
ATOM 2935 N N . ASN B 1 80 ? 23.693 25.262 12.028 1.00 18.25 80 ASN A N 1
ATOM 2936 C CA . ASN B 1 80 ? 24.605 24.392 11.316 1.00 18.91 80 ASN A CA 1
ATOM 2937 C C . ASN B 1 80 ? 25.399 23.495 12.263 1.00 19.52 80 ASN A C 1
ATOM 2938 O O . ASN B 1 80 ? 26.237 22.727 11.789 1.00 18.21 80 ASN A O 1
ATOM 2943 N N . SER B 1 81 ? 25.117 23.545 13.571 1.00 12.83 81 SER A N 1
ATOM 2944 C CA . SER B 1 81 ? 25.534 22.522 14.534 1.00 15.44 81 SER A CA 1
ATOM 2945 C C . SER B 1 81 ? 24.312 21.692 14.936 1.00 16.04 81 SER A C 1
ATOM 2946 O O . SER B 1 81 ? 23.292 22.248 15.358 1.00 15.13 81 SER A O 1
ATOM 2949 N N . THR B 1 82 ? 24.403 20.371 14.772 1.00 15.67 82 THR A N 1
ATOM 2950 C CA . THR B 1 82 ? 23.290 19.494 15.142 1.00 18.00 82 THR A CA 1
ATOM 2951 C C . THR B 1 82 ? 22.948 19.599 16.630 1.00 17.13 82 THR A C 1
ATOM 2952 O O . THR B 1 82 ? 21.771 19.714 17.002 1.00 18.10 82 THR A O 1
ATOM 2956 N N . ALA B 1 83 ? 23.973 19.567 17.492 1.00 14.44 83 ALA A N 1
ATOM 2957 C CA . ALA B 1 83 ? 23.783 19.715 18.935 1.00 20.12 83 ALA A CA 1
ATOM 2958 C C . ALA B 1 83 ? 23.102 21.040 19.280 1.00 18.37 83 ALA A C 1
ATOM 2959 O O . ALA B 1 83 ? 22.267 21.104 20.190 1.00 15.78 83 ALA A O 1
ATOM 2961 N N . GLU B 1 84 ? 23.472 22.114 18.593 1.00 12.71 84 GLU A N 1
ATOM 2962 C CA . GLU B 1 84 ? 22.841 23.397 18.861 1.00 15.80 84 GLU A CA 1
ATOM 2963 C C . GLU B 1 84 ? 21.382 23.408 18.429 1.00 23.10 84 GLU A C 1
ATOM 2964 O O . GLU B 1 84 ? 20.536 24.005 19.106 1.00 23.48 84 GLU A O 1
ATOM 2970 N N . ALA B 1 85 ? 21.070 22.781 17.293 1.00 16.50 85 ALA A N 1
ATOM 2971 C CA . ALA B 1 85 ? 19.678 22.738 16.848 1.00 17.62 85 ALA A CA 1
ATOM 2972 C C . ALA B 1 85 ? 18.819 21.953 17.820 1.00 17.64 85 ALA A C 1
ATOM 2973 O O . ALA B 1 85 ? 17.683 22.347 18.115 1.00 16.30 85 ALA A O 1
ATOM 2975 N N . ILE B 1 86 ? 19.347 20.830 18.325 1.00 19.17 86 ILE A N 1
ATOM 2976 C CA . ILE B 1 86 ? 18.607 20.025 19.298 1.00 19.58 86 ILE A CA 1
ATOM 2977 C C . ILE B 1 86 ? 18.267 20.860 20.526 1.00 20.23 86 ILE A C 1
ATOM 2978 O O . ILE B 1 86 ? 17.115 20.883 20.986 1.00 20.46 86 ILE A O 1
ATOM 2983 N N . HIS B 1 87 ? 19.254 21.605 21.036 1.00 17.49 87 HIS A N 1
ATOM 2984 C CA . HIS B 1 87 ? 19.032 22.447 22.213 1.00 21.56 87 HIS A CA 1
ATOM 2985 C C . HIS B 1 87 ? 18.018 23.554 21.931 1.00 20.06 87 HIS A C 1
ATOM 2986 O O . HIS B 1 87 ? 17.124 23.802 22.745 1.00 22.41 87 HIS A O 1
ATOM 2993 N N . LEU B 1 88 ? 18.131 24.230 20.783 1.00 17.35 88 LEU A N 1
ATOM 2994 C CA . LEU B 1 88 ? 17.153 25.259 20.445 1.00 18.78 88 LEU A CA 1
ATOM 2995 C C . LEU B 1 88 ? 15.758 24.672 20.338 1.00 21.88 88 LEU A C 1
ATOM 2996 O O . LEU B 1 88 ? 14.767 25.309 20.735 1.00 19.75 88 LEU A O 1
ATOM 3001 N N . THR B 1 89 ? 15.657 23.479 19.750 1.00 21.48 89 THR A N 1
ATOM 3002 C CA . THR B 1 89 ? 14.360 22.840 19.552 1.00 19.06 89 THR A CA 1
ATOM 3003 C C . THR B 1 89 ? 13.724 22.478 20.888 1.00 19.62 89 THR A C 1
ATOM 3004 O O . THR B 1 89 ? 12.515 22.662 21.081 1.00 19.30 89 THR A O 1
ATOM 3008 N N . LYS B 1 90 ? 14.527 21.983 21.831 1.00 20.29 90 LYS A N 1
ATOM 3009 C CA . LYS B 1 90 ? 13.989 21.661 23.143 1.00 17.65 90 LYS A CA 1
ATOM 3010 C C . LYS B 1 90 ? 13.529 22.922 23.876 1.00 19.71 90 LYS A C 1
ATOM 3011 O O . LYS B 1 90 ? 12.470 22.921 24.503 1.00 18.62 90 LYS A O 1
ATOM 3017 N N . GLU B 1 91 ? 14.271 24.022 23.761 1.00 20.10 91 GLU A N 1
ATOM 3018 C CA . GLU B 1 91 ? 13.816 25.252 24.395 1.00 23.00 91 GLU A CA 1
ATOM 3019 C C . GLU B 1 91 ? 12.470 25.690 23.825 1.00 24.41 91 GLU A C 1
ATOM 3020 O O . GLU B 1 91 ? 11.593 26.144 24.569 1.00 22.71 91 GLU A O 1
ATOM 3026 N N . ALA B 1 92 ? 12.281 25.526 22.510 1.00 23.14 92 ALA A N 1
ATOM 3027 C CA . ALA B 1 92 ? 11.001 25.840 21.879 1.00 20.40 92 ALA A CA 1
ATOM 3028 C C . ALA B 1 92 ? 9.906 24.907 22.372 1.00 23.28 92 ALA A C 1
ATOM 3029 O O . ALA B 1 92 ? 8.778 25.350 22.636 1.00 23.87 92 ALA A O 1
ATOM 3031 N N . GLU B 1 93 ? 10.218 23.611 22.512 1.00 23.29 93 GLU A N 1
ATOM 3032 C CA . GLU B 1 93 ? 9.229 22.680 23.053 1.00 27.42 93 GLU A CA 1
ATOM 3033 C C . GLU B 1 93 ? 8.814 23.082 24.460 1.00 26.33 93 GLU A C 1
ATOM 3034 O O . GLU B 1 93 ? 7.640 22.960 24.823 1.00 25.97 93 GLU A O 1
ATOM 3040 N N . LYS B 1 94 ? 9.767 23.558 25.269 1.00 23.25 94 LYS A N 1
ATOM 3041 C CA . LYS B 1 94 ? 9.435 23.991 26.624 1.00 25.19 94 LYS A CA 1
ATOM 3042 C C . LYS B 1 94 ? 8.556 25.235 26.616 1.00 32.74 94 LYS A C 1
ATOM 3043 O O . LYS B 1 94 ? 7.666 25.373 27.465 1.00 31.88 94 LYS A O 1
ATOM 3049 N N . ILE B 1 95 ? 8.792 26.156 25.674 1.00 29.82 95 ILE A N 1
ATOM 3050 C CA . ILE B 1 95 ? 7.944 27.340 25.557 1.00 26.26 95 ILE A CA 1
ATOM 3051 C C . ILE B 1 95 ? 6.519 26.936 25.196 1.00 25.38 95 ILE A C 1
ATOM 3052 O O . ILE B 1 95 ? 5.545 27.531 25.678 1.00 33.25 95 ILE A O 1
ATOM 3057 N N . GLY B 1 96 ? 6.372 25.921 24.350 1.00 27.38 96 GLY A N 1
ATOM 3058 C CA . GLY B 1 96 ? 5.074 25.399 23.980 1.00 28.68 96 GLY A CA 1
ATOM 3059 C C . GLY B 1 96 ? 4.592 25.740 22.577 1.00 35.96 96 GLY A C 1
ATOM 3060 O O . GLY B 1 96 ? 3.436 26.139 22.408 1.00 39.06 96 GLY A O 1
ATOM 3061 N N . VAL B 1 97 ? 5.436 25.575 21.564 1.00 26.50 97 VAL A N 1
ATOM 3062 C CA . VAL B 1 97 ? 5.067 25.888 20.183 1.00 23.10 97 VAL A CA 1
ATOM 3063 C C . VAL B 1 97 ? 4.348 24.736 19.487 1.00 21.28 97 VAL A C 1
ATOM 3064 O O . VAL B 1 97 ? 4.315 23.608 19.977 1.00 18.52 97 VAL A O 1
ATOM 3068 N N . ASP B 1 98 ? 3.849 24.986 18.284 1.00 19.70 98 ASP A N 1
ATOM 3069 C CA . ASP B 1 98 ? 3.196 23.922 17.538 1.00 19.82 98 ASP A CA 1
ATOM 3070 C C . ASP B 1 98 ? 4.193 23.066 16.782 1.00 20.93 98 ASP A C 1
ATOM 3071 O O . ASP B 1 98 ? 3.885 21.929 16.424 1.00 20.37 98 ASP A O 1
ATOM 3076 N N . GLY B 1 99 ? 5.381 23.588 16.542 1.00 19.56 99 GLY A N 1
ATOM 3077 C CA . GLY B 1 99 ? 6.318 22.863 15.723 1.00 21.66 99 GLY A CA 1
ATOM 3078 C C . GLY B 1 99 ? 7.547 23.698 15.510 1.00 19.79 99 GLY A C 1
ATOM 3079 O O . GLY B 1 99 ? 7.672 24.825 16.007 1.00 16.62 99 GLY A O 1
ATOM 3080 N N . VAL B 1 100 ? 8.438 23.144 14.720 1.00 18.18 100 VAL A N 1
ATOM 3081 C CA . VAL B 1 100 ? 9.717 23.788 14.514 1.00 20.05 100 VAL A CA 1
ATOM 3082 C C . VAL B 1 100 ? 10.072 23.760 13.030 1.00 17.89 100 VAL A C 1
ATOM 3083 O O . VAL B 1 100 ? 9.721 22.832 12.301 1.00 16.96 100 VAL A O 1
ATOM 3087 N N . LEU B 1 101 ? 10.717 24.817 12.574 1.00 21.54 101 LEU A N 1
ATOM 3088 C CA . LEU B 1 101 ? 11.220 24.930 11.207 1.00 19.22 101 LEU A CA 1
ATOM 3089 C C . LEU B 1 101 ? 12.742 24.882 11.253 1.00 15.95 101 LEU A C 1
ATOM 3090 O O . LEU B 1 101 ? 13.357 25.688 11.954 1.00 18.62 101 LEU A O 1
ATOM 3095 N N . LEU B 1 102 ? 13.340 23.941 10.526 1.00 16.72 102 LEU A N 1
ATOM 3096 C CA . LEU B 1 102 ? 14.778 23.655 10.597 1.00 18.75 102 LEU A CA 1
ATOM 3097 C C . LEU B 1 102 ? 15.439 23.924 9.245 1.00 17.47 102 LEU A C 1
ATOM 3098 O O . LEU B 1 102 ? 15.331 23.122 8.311 1.00 14.94 102 LEU A O 1
ATOM 3103 N N . VAL B 1 103 ? 16.119 25.065 9.150 1.00 22.30 103 VAL A N 1
ATOM 3104 C CA . VAL B 1 103 ? 16.904 25.364 7.970 1.00 18.09 103 VAL A CA 1
ATOM 3105 C C . VAL B 1 103 ? 18.006 24.334 7.857 1.00 18.15 103 VAL A C 1
ATOM 3106 O O . VAL B 1 103 ? 18.498 23.799 8.860 1.00 19.04 103 VAL A O 1
ATOM 3110 N N . SER B 1 104 ? 18.379 24.016 6.622 1.00 16.27 104 SER A N 1
ATOM 3111 C CA . SER B 1 104 ? 19.489 23.105 6.450 1.00 19.59 104 SER A CA 1
ATOM 3112 C C . SER B 1 104 ? 20.768 23.771 6.951 1.00 17.72 104 SER A C 1
ATOM 3113 O O . SER B 1 104 ? 20.867 25.003 6.963 1.00 18.48 104 SER A O 1
ATOM 3116 N N . PRO B 1 105 ? 21.720 22.987 7.468 1.00 18.04 105 PRO A N 1
ATOM 3117 C CA . PRO B 1 105 ? 23.002 23.564 7.895 1.00 14.65 105 PRO A CA 1
ATOM 3118 C C . PRO B 1 105 ? 23.593 24.434 6.796 1.00 20.72 105 PRO A C 1
ATOM 3119 O O . PRO B 1 105 ? 23.689 24.022 5.639 1.00 21.45 105 PRO A O 1
ATOM 3123 N N . TYR B 1 106 ? 24.009 25.636 7.169 1.00 19.45 106 TYR A N 1
ATOM 3124 C CA . TYR B 1 106 ? 24.590 26.604 6.251 1.00 14.75 106 TYR A CA 1
ATOM 3125 C C . TYR B 1 106 ? 26.101 26.579 6.436 1.00 22.24 106 TYR A C 1
ATOM 3126 O O . TYR B 1 106 ? 26.604 26.150 7.481 1.00 17.85 106 TYR A O 1
ATOM 3135 N N . TYR B 1 107 ? 26.820 26.914 5.366 1.00 17.17 107 TYR A N 1
ATOM 3136 C CA . TYR B 1 107 ? 28.265 27.126 5.448 1.00 18.76 107 TYR A CA 1
ATOM 3137 C C . TYR B 1 107 ? 29.116 25.855 5.511 1.00 18.11 107 TYR A C 1
ATOM 3138 O O . TYR B 1 107 ? 30.122 25.787 4.808 1.00 20.35 107 TYR A O 1
ATOM 3147 N N . ASN B 1 108 ? 28.790 24.860 6.346 1.00 18.74 108 ASN A N 1
ATOM 3148 C CA . ASN B 1 108 ? 29.667 23.687 6.393 1.00 18.04 108 ASN A CA 1
ATOM 3149 C C . ASN B 1 108 ? 29.328 22.623 5.346 1.00 17.41 108 ASN A C 1
ATOM 3150 O O . ASN B 1 108 ? 30.059 21.628 5.240 1.00 16.00 108 ASN A O 1
ATOM 3155 N N . ARG B 1 109 ? 28.257 22.817 4.578 1.00 16.67 109 ARG A N 1
ATOM 3156 C CA . ARG B 1 109 ? 27.933 22.006 3.409 1.00 17.10 109 ARG A CA 1
ATOM 3157 C C . ARG B 1 109 ? 27.971 20.491 3.633 1.00 17.09 109 ARG A C 1
ATOM 3158 O O . ARG B 1 109 ? 28.666 19.769 2.908 1.00 17.99 109 ARG A O 1
ATOM 3166 N N . PRO B 1 110 ? 27.175 19.958 4.554 1.00 19.85 110 PRO A N 1
ATOM 3167 C CA . PRO B 1 110 ? 27.238 18.512 4.796 1.00 19.91 110 PRO A CA 1
ATOM 3168 C C . PRO B 1 110 ? 26.788 17.715 3.571 1.00 20.53 110 PRO A C 1
ATOM 3169 O O . PRO B 1 110 ? 26.096 18.219 2.682 1.00 18.44 110 PRO A O 1
ATOM 3173 N N . SER B 1 111 ? 27.288 16.487 3.492 1.00 16.06 111 SER A N 1
ATOM 3174 C CA . SER B 1 111 ? 26.825 15.537 2.495 1.00 21.48 111 SER A CA 1
ATOM 3175 C C . SER B 1 111 ? 25.350 15.196 2.760 1.00 18.80 111 SER A C 1
ATOM 3176 O O . SER B 1 111 ? 24.795 15.523 3.817 1.00 15.89 111 SER A O 1
ATOM 3179 N N . GLN B 1 112 ? 24.713 14.534 1.784 1.00 17.13 112 GLN A N 1
ATOM 3180 C CA . GLN B 1 112 ? 23.310 14.144 1.933 1.00 17.13 112 GLN A CA 1
ATOM 3181 C C . GLN B 1 112 ? 23.111 13.239 3.128 1.00 17.33 112 GLN A C 1
ATOM 3182 O O . GLN B 1 112 ? 22.112 13.344 3.854 1.00 19.09 112 GLN A O 1
ATOM 3188 N N . GLU B 1 113 ? 24.039 12.323 3.338 1.00 15.92 113 GLU A N 1
ATOM 3189 C CA . GLU B 1 113 ? 23.975 11.482 4.518 1.00 19.95 113 GLU A CA 1
ATOM 3190 C C . GLU B 1 113 ? 24.147 12.313 5.786 1.00 19.21 113 GLU A C 1
ATOM 3191 O O . GLU B 1 113 ? 23.466 12.079 6.795 1.00 17.72 113 GLU A O 1
ATOM 3197 N N . GLY B 1 114 ? 25.040 13.299 5.744 1.00 19.72 114 GLY A N 1
ATOM 3198 C CA . GLY B 1 114 ? 25.141 14.232 6.853 1.00 12.74 114 GLY A CA 1
ATOM 3199 C C . GLY B 1 114 ? 23.833 14.952 7.134 1.00 15.39 114 GLY A C 1
ATOM 3200 O O . GLY B 1 114 ? 23.421 15.062 8.287 1.00 13.58 114 GLY A O 1
ATOM 3201 N N . LEU B 1 115 ? 23.147 15.431 6.075 1.00 12.31 115 LEU A N 1
ATOM 3202 C CA . LEU B 1 115 ? 21.847 16.072 6.251 1.00 13.99 115 LEU A CA 1
ATOM 3203 C C . LEU B 1 115 ? 20.829 15.092 6.835 1.00 16.07 115 LEU A C 1
ATOM 3204 O O . LEU B 1 115 ? 20.070 15.446 7.749 1.00 13.10 115 LEU A O 1
ATOM 3209 N N . PHE B 1 116 ? 20.829 13.843 6.346 1.00 14.73 116 PHE A N 1
ATOM 3210 C CA . PHE B 1 116 ? 19.934 12.821 6.897 1.00 18.24 116 PHE A CA 1
ATOM 3211 C C . PHE B 1 116 ? 20.150 12.641 8.405 1.00 14.42 116 PHE A C 1
ATOM 3212 O O . PHE B 1 116 ? 19.197 12.634 9.191 1.00 14.04 116 PHE A O 1
ATOM 3220 N N . ARG B 1 117 ? 21.403 12.505 8.829 1.00 15.57 117 ARG A N 1
ATOM 3221 C CA . ARG B 1 117 ? 21.667 12.296 10.251 1.00 16.96 117 ARG A CA 1
ATOM 3222 C C . ARG B 1 117 ? 21.397 13.545 11.068 1.00 14.80 117 ARG A C 1
ATOM 3223 O O . ARG B 1 117 ? 20.921 13.447 12.198 1.00 18.06 117 ARG A O 1
ATOM 3231 N N . HIS B 1 118 ? 21.685 14.721 10.510 1.00 13.07 118 HIS A N 1
ATOM 3232 C CA . HIS B 1 118 ? 21.428 15.976 11.209 1.00 18.02 118 HIS A CA 1
ATOM 3233 C C . HIS B 1 118 ? 19.950 16.102 11.543 1.00 18.62 118 HIS A C 1
ATOM 3234 O O . HIS B 1 118 ? 19.562 16.232 12.715 1.00 16.44 118 HIS A O 1
ATOM 3241 N N . PHE B 1 119 ? 19.105 16.042 10.511 1.00 17.76 119 PHE A N 1
ATOM 3242 C CA . PHE B 1 119 ? 17.679 16.208 10.710 1.00 14.65 119 PHE A CA 1
ATOM 3243 C C . PHE B 1 119 ? 17.078 15.037 11.490 1.00 17.69 119 PHE A C 1
ATOM 3244 O O . PHE B 1 119 ? 16.160 15.245 12.295 1.00 17.09 119 PHE A O 1
ATOM 3252 N N . SER B 1 120 ? 17.582 13.814 11.278 1.00 18.08 120 SER A N 1
ATOM 3253 C CA . SER B 1 120 ? 17.089 12.659 12.040 1.00 16.03 120 SER A CA 1
ATOM 3254 C C . SER B 1 120 ? 17.391 12.796 13.525 1.00 18.88 120 SER A C 1
ATOM 3255 O O . SER B 1 120 ? 16.574 12.402 14.361 1.00 19.05 120 SER A O 1
ATOM 3258 N N . ALA B 1 121 ? 18.587 13.291 13.878 1.00 17.97 121 ALA A N 1
ATOM 3259 C CA . ALA B 1 121 ? 18.915 13.430 15.294 1.00 18.41 121 ALA A CA 1
ATOM 3260 C C . ALA B 1 121 ? 18.013 14.456 15.973 1.00 18.15 121 ALA A C 1
ATOM 3261 O O . ALA B 1 121 ? 17.574 14.249 17.107 1.00 21.09 121 ALA A O 1
ATOM 3263 N N . ILE B 1 122 ? 17.714 15.566 15.299 1.00 16.33 122 ILE A N 1
ATOM 3264 C CA . ILE B 1 122 ? 16.832 16.555 15.909 1.00 15.28 122 ILE A CA 1
ATOM 3265 C C . ILE B 1 122 ? 15.432 15.981 16.043 1.00 18.50 122 ILE A C 1
ATOM 3266 O O . ILE B 1 122 ? 14.818 16.058 17.116 1.00 18.04 122 ILE A O 1
ATOM 3271 N N . ALA B 1 123 ? 14.928 15.329 14.980 1.00 15.75 123 ALA A N 1
ATOM 3272 C CA . ALA B 1 123 ? 13.584 14.750 15.046 1.00 17.37 123 ALA A CA 1
ATOM 3273 C C . ALA B 1 123 ? 13.463 13.738 16.179 1.00 20.76 123 ALA A C 1
ATOM 3274 O O . ALA B 1 123 ? 12.478 13.745 16.921 1.00 14.34 123 ALA A O 1
ATOM 3276 N N . ALA B 1 124 ? 14.455 12.867 16.329 1.00 19.03 124 ALA A N 1
ATOM 3277 C CA . ALA B 1 124 ? 14.417 11.891 17.410 1.00 22.93 124 ALA A CA 1
ATOM 3278 C C . ALA B 1 124 ? 14.507 12.546 18.777 1.00 22.64 124 ALA A C 1
ATOM 3279 O O . ALA B 1 124 ? 14.231 11.885 19.782 1.00 23.33 124 ALA A O 1
ATOM 3281 N N . SER B 1 125 ? 14.987 13.782 18.849 1.00 16.79 125 SER A N 1
ATOM 3282 C CA . SER B 1 125 ? 15.143 14.440 20.134 1.00 22.20 125 SER A CA 1
ATOM 3283 C C . SER B 1 125 ? 13.874 15.132 20.625 1.00 23.93 125 SER A C 1
ATOM 3284 O O . SER B 1 125 ? 13.826 15.521 21.793 1.00 20.55 125 SER A O 1
ATOM 3287 N N . THR B 1 126 ? 12.831 15.249 19.801 1.00 23.45 126 THR A N 1
ATOM 3288 C CA . THR B 1 126 ? 11.689 16.096 20.137 1.00 18.64 126 THR A CA 1
ATOM 3289 C C . THR B 1 126 ? 10.402 15.385 19.780 1.00 20.61 126 THR A C 1
ATOM 3290 O O . THR B 1 126 ? 10.369 14.509 18.917 1.00 21.71 126 THR A O 1
ATOM 3294 N N . SER B 1 127 ? 9.337 15.766 20.456 1.00 24.28 127 SER A N 1
ATOM 3295 C CA . SER B 1 127 ? 8.026 15.335 20.016 1.00 23.88 127 SER A CA 1
ATOM 3296 C C . SER B 1 127 ? 7.381 16.316 19.047 1.00 23.01 127 SER A C 1
ATOM 3297 O O . SER B 1 127 ? 6.338 15.988 18.469 1.00 26.88 127 SER A O 1
ATOM 3300 N N . LEU B 1 128 ? 7.972 17.494 18.827 1.00 23.89 128 LEU A N 1
ATOM 3301 C CA . LEU B 1 128 ? 7.337 18.475 17.950 1.00 19.92 128 LEU A CA 1
ATOM 3302 C C . LEU B 1 128 ? 7.325 18.001 16.495 1.00 21.88 128 LEU A C 1
ATOM 3303 O O . LEU B 1 128 ? 8.247 17.306 16.053 1.00 19.85 128 LEU A O 1
ATOM 3308 N N . PRO B 1 129 ? 6.279 18.357 15.734 1.00 21.51 129 PRO A N 1
ATOM 3309 C CA . PRO B 1 129 ? 6.359 18.267 14.269 1.00 20.20 129 PRO A CA 1
ATOM 3310 C C . PRO B 1 129 ? 7.438 19.190 13.728 1.00 17.95 129 PRO A C 1
ATOM 3311 O O . PRO B 1 129 ? 7.708 20.262 14.285 1.00 19.62 129 PRO A O 1
ATOM 3315 N N . ILE B 1 130 ? 8.022 18.780 12.603 1.00 17.98 130 ILE A N 1
ATOM 3316 C CA . ILE B 1 130 ? 9.168 19.463 12.010 1.00 16.05 130 ILE A CA 1
ATOM 3317 C C . ILE B 1 130 ? 8.912 19.787 10.531 1.00 16.94 130 ILE A C 1
ATOM 3318 O O . ILE B 1 130 ? 8.538 18.915 9.730 1.00 15.28 130 ILE A O 1
ATOM 3323 N N . LEU B 1 131 ? 9.158 21.030 10.165 1.00 16.98 131 LEU A N 1
ATOM 3324 C CA . LEU B 1 131 ? 9.227 21.437 8.771 1.00 15.28 131 LEU A CA 1
ATOM 3325 C C . LEU B 1 131 ? 10.698 21.578 8.392 1.00 18.24 131 LEU A C 1
ATOM 3326 O O . LEU B 1 131 ? 11.441 22.338 9.034 1.00 17.68 131 LEU A O 1
ATOM 3331 N N . LEU B 1 132 ? 11.118 20.852 7.364 1.00 18.38 132 LEU A N 1
ATOM 3332 C CA . LEU B 1 132 ? 12.423 21.119 6.783 1.00 17.48 132 LEU A CA 1
ATOM 3333 C C . LEU B 1 132 ? 12.366 22.445 6.040 1.00 16.13 132 LEU A C 1
ATOM 3334 O O . LEU B 1 132 ? 11.288 22.921 5.683 1.00 15.60 132 LEU A O 1
ATOM 3339 N N . TYR B 1 133 ? 13.543 23.034 5.792 1.00 12.48 133 TYR A N 1
ATOM 3340 C CA . TYR B 1 133 ? 13.659 24.336 5.138 1.00 14.94 133 TYR A CA 1
ATOM 3341 C C . TYR B 1 133 ? 14.871 24.284 4.213 1.00 21.00 133 TYR A C 1
ATOM 3342 O O . TYR B 1 133 ? 16.019 24.305 4.681 1.00 19.49 133 TYR A O 1
ATOM 3351 N N . ASN B 1 134 ? 14.601 24.188 2.907 1.00 21.50 134 ASN A N 1
ATOM 3352 C CA . ASN B 1 134 ? 15.620 24.047 1.870 1.00 21.00 134 ASN A CA 1
ATOM 3353 C C . ASN B 1 134 ? 15.871 25.410 1.239 1.00 17.16 134 ASN A C 1
ATOM 3354 O O . ASN B 1 134 ? 14.985 25.948 0.574 1.00 15.70 134 ASN A O 1
ATOM 3359 N N . ILE B 1 135 ? 17.074 25.959 1.427 1.00 17.43 135 ILE A N 1
ATOM 3360 C CA . ILE B 1 135 ? 17.417 27.228 0.780 1.00 16.06 135 ILE A CA 1
ATOM 3361 C C . ILE B 1 135 ? 18.905 27.284 0.422 1.00 19.69 135 ILE A C 1
ATOM 3362 O O . ILE B 1 135 ? 19.714 27.931 1.113 1.00 15.36 135 ILE A O 1
ATOM 3367 N N . PRO B 1 136 ? 19.286 26.644 -0.699 1.00 16.59 136 PRO A N 1
ATOM 3368 C CA . PRO B 1 136 ? 20.710 26.574 -1.097 1.00 17.39 136 PRO A CA 1
ATOM 3369 C C . PRO B 1 136 ? 21.372 27.933 -1.346 1.00 20.51 136 PRO A C 1
ATOM 3370 O O . PRO B 1 136 ? 22.578 28.064 -1.112 1.00 18.69 136 PRO A O 1
ATOM 3374 N N . SER B 1 137 ? 20.637 28.944 -1.838 1.00 18.42 137 SER A N 1
ATOM 3375 C CA . SER B 1 137 ? 21.282 30.230 -2.107 1.00 21.36 137 SER A CA 1
ATOM 3376 C C . SER B 1 137 ? 21.856 30.844 -0.840 1.00 21.58 137 SER A C 1
ATOM 3377 O O . SER B 1 137 ? 22.778 31.658 -0.911 1.00 24.43 137 SER A O 1
ATOM 3380 N N . ARG B 1 138 ? 21.270 30.548 0.318 1.00 22.07 138 ARG A N 1
ATOM 3381 C CA . ARG B 1 138 ? 21.838 31.020 1.571 1.00 18.01 138 ARG A CA 1
ATOM 3382 C C . ARG B 1 138 ? 22.686 29.963 2.266 1.00 19.97 138 ARG A C 1
ATOM 3383 O O . ARG B 1 138 ? 23.559 30.314 3.060 1.00 23.98 138 ARG A O 1
ATOM 3391 N N . CYS B 1 139 ? 22.427 28.683 2.029 1.00 16.29 139 CYS A N 1
ATOM 3392 C CA . CYS B 1 139 ? 23.084 27.630 2.787 1.00 20.63 139 CYS A CA 1
ATOM 3393 C C . CYS B 1 139 ? 24.286 27.051 2.068 1.00 18.77 139 CYS A C 1
ATOM 3394 O O . CYS B 1 139 ? 25.230 26.613 2.725 1.00 18.19 139 CYS A O 1
ATOM 3397 N N . GLY B 1 140 ? 24.294 27.063 0.741 1.00 16.41 140 GLY A N 1
ATOM 3398 C CA . GLY B 1 140 ? 25.356 26.393 0.039 1.00 16.15 140 GLY A CA 1
ATOM 3399 C C . GLY B 1 140 ? 25.154 24.910 -0.102 1.00 21.02 140 GLY A C 1
ATOM 3400 O O . GLY B 1 140 ? 26.080 24.217 -0.545 1.00 21.99 140 GLY A O 1
ATOM 3401 N N . VAL B 1 141 ? 23.976 24.398 0.266 1.00 17.13 141 VAL A N 1
ATOM 3402 C CA . VAL B 1 141 ? 23.670 22.982 0.161 1.00 18.11 141 VAL A CA 1
ATOM 3403 C C . VAL B 1 141 ? 22.177 22.858 -0.083 1.00 23.03 141 VAL A C 1
ATOM 3404 O O . VAL B 1 141 ? 21.388 23.727 0.304 1.00 19.65 141 VAL A O 1
ATOM 3408 N N . ASP B 1 142 ? 21.798 21.782 -0.755 1.00 17.00 142 ASP A N 1
ATOM 3409 C CA . ASP B 1 142 ? 20.418 21.478 -1.083 1.00 23.65 142 ASP A CA 1
ATOM 3410 C C . ASP B 1 142 ? 20.011 20.167 -0.406 1.00 21.95 142 ASP A C 1
ATOM 3411 O O . ASP B 1 142 ? 20.843 19.271 -0.234 1.00 22.36 142 ASP A O 1
ATOM 3416 N N . ILE B 1 143 ? 18.756 20.078 0.049 1.00 23.20 143 ILE A N 1
ATOM 3417 C CA . ILE B 1 143 ? 18.205 18.823 0.562 1.00 20.31 143 ILE A CA 1
ATOM 3418 C C . ILE B 1 143 ? 17.663 18.037 -0.625 1.00 20.57 143 ILE A C 1
ATOM 3419 O O . ILE B 1 143 ? 16.581 18.349 -1.138 1.00 20.09 143 ILE A O 1
ATOM 3424 N N . ALA B 1 144 ? 18.375 16.990 -1.027 1.00 20.50 144 ALA A N 1
ATOM 3425 C CA . ALA B 1 144 ? 17.959 16.223 -2.192 1.00 20.01 144 ALA A CA 1
ATOM 3426 C C . 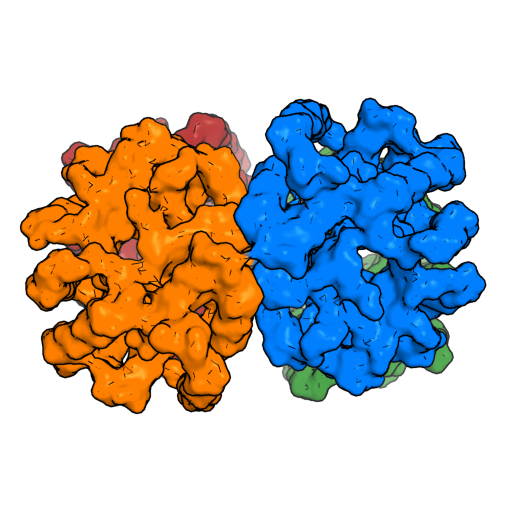ALA B 1 144 ? 16.606 15.573 -1.949 1.00 19.79 144 ALA A C 1
ATOM 3427 O O . ALA B 1 144 ? 16.261 15.217 -0.818 1.00 18.54 144 ALA A O 1
ATOM 3429 N N . VAL B 1 145 ? 15.843 15.394 -3.037 1.00 17.06 145 VAL A N 1
ATOM 3430 C CA . VAL B 1 145 ? 14.509 14.805 -2.915 1.00 18.32 145 VAL A CA 1
ATOM 3431 C C . VAL B 1 145 ? 14.568 13.459 -2.206 1.00 18.78 145 VAL A C 1
ATOM 3432 O O . VAL B 1 145 ? 13.755 13.178 -1.318 1.00 16.13 145 VAL A O 1
ATOM 3436 N N . ASP B 1 146 ? 15.515 12.595 -2.599 1.00 17.62 146 ASP A N 1
ATOM 3437 C CA . ASP B 1 146 ? 15.607 11.282 -1.964 1.00 21.40 146 ASP A CA 1
ATOM 3438 C C . ASP B 1 146 ? 15.957 11.403 -0.478 1.00 23.32 146 ASP A C 1
ATOM 3439 O O . ASP B 1 146 ? 15.540 10.557 0.329 1.00 18.51 146 ASP A O 1
ATOM 3444 N N . THR B 1 147 ? 16.726 12.435 -0.101 1.00 16.40 147 THR A N 1
ATOM 3445 C CA . THR B 1 147 ? 16.997 12.661 1.316 1.00 16.69 147 THR A CA 1
ATOM 3446 C C . THR B 1 147 ? 15.721 13.063 2.057 1.00 16.56 147 THR A C 1
ATOM 3447 O O . THR B 1 147 ? 15.425 12.515 3.123 1.00 16.92 147 THR A O 1
ATOM 3451 N N . VAL B 1 148 ? 14.931 13.999 1.498 1.00 16.64 148 VAL A N 1
ATOM 3452 C CA . VAL B 1 148 ? 13.632 14.295 2.100 1.00 16.72 148 VAL A CA 1
ATOM 3453 C C . VAL B 1 148 ? 12.809 13.018 2.227 1.00 20.27 148 VAL A C 1
ATOM 3454 O O . VAL B 1 148 ? 12.192 12.761 3.264 1.00 16.42 148 VAL A O 1
ATOM 3458 N N . LYS B 1 149 ? 12.815 12.185 1.183 1.00 18.77 149 LYS A N 1
ATOM 3459 C CA . LYS B 1 149 ? 12.011 10.968 1.195 1.00 21.13 149 LYS A CA 1
ATOM 3460 C C . LYS B 1 149 ? 12.454 10.011 2.307 1.00 20.97 149 LYS A C 1
ATOM 3461 O O . LYS B 1 149 ? 11.617 9.469 3.034 1.00 22.57 149 LYS A O 1
ATOM 3467 N N . ARG B 1 150 ? 13.763 9.794 2.462 1.00 18.18 150 ARG A N 1
ATOM 3468 C CA . ARG B 1 150 ? 14.227 8.946 3.569 1.00 19.90 150 ARG A CA 1
ATOM 3469 C C . ARG B 1 150 ? 13.913 9.557 4.938 1.00 19.98 150 ARG A C 1
ATOM 3470 O O . ARG B 1 150 ? 13.538 8.833 5.866 1.00 22.65 150 ARG A O 1
ATOM 3478 N N . LEU B 1 151 ? 14.074 10.882 5.085 1.00 16.50 151 LEU A N 1
ATOM 3479 C CA . LEU B 1 151 ? 13.788 11.542 6.358 1.00 18.71 151 LEU A CA 1
ATOM 3480 C C . LEU B 1 151 ? 12.358 11.285 6.792 1.00 18.63 151 LEU A C 1
ATOM 3481 O O . LEU B 1 151 ? 12.105 10.920 7.942 1.00 17.58 151 LEU A O 1
ATOM 3486 N N . VAL B 1 152 ? 11.418 11.381 5.854 1.00 18.99 152 VAL A N 1
ATOM 3487 C CA . VAL B 1 152 ? 10.014 11.217 6.194 1.00 20.22 152 VAL A CA 1
ATOM 3488 C C . VAL B 1 152 ? 9.699 9.747 6.464 1.00 17.87 152 VAL A C 1
ATOM 3489 O O . VAL B 1 152 ? 8.965 9.429 7.409 1.00 19.70 152 VAL A O 1
ATOM 3493 N N . GLU B 1 153 ? 10.302 8.829 5.689 1.00 18.76 153 GLU A N 1
ATOM 3494 C CA . GLU B 1 153 ? 10.164 7.391 5.958 1.00 17.60 153 GLU A CA 1
ATOM 3495 C C . GLU B 1 153 ? 10.618 7.016 7.365 1.00 18.77 153 GLU A C 1
ATOM 3496 O O . GLU B 1 153 ? 9.986 6.187 8.026 1.00 20.74 153 GLU A O 1
ATOM 3502 N N . LYS B 1 154 ? 11.728 7.586 7.831 1.00 18.03 154 LYS A N 1
ATOM 3503 C CA . LYS B 1 154 ? 12.369 7.134 9.066 1.00 18.56 154 LYS A CA 1
ATOM 3504 C C . LYS B 1 154 ? 12.135 8.061 10.267 1.00 20.57 154 LYS A C 1
ATOM 3505 O O . LYS B 1 154 ? 12.643 7.786 11.359 1.00 21.82 154 LYS A O 1
ATOM 3511 N N . ASN B 1 155 ? 11.419 9.166 10.088 1.00 18.71 155 ASN A N 1
ATOM 3512 C CA . ASN B 1 155 ? 11.133 10.133 11.161 1.00 22.54 155 ASN A CA 1
ATOM 3513 C C . ASN B 1 155 ? 9.670 10.527 11.007 1.00 24.33 155 ASN A C 1
ATOM 3514 O O . ASN B 1 155 ? 9.352 11.354 10.152 1.00 23.27 155 ASN A O 1
ATOM 3519 N N . LYS B 1 156 ? 8.782 9.939 11.808 1.00 22.88 156 LYS A N 1
ATOM 3520 C CA . LYS B 1 156 ? 7.358 10.241 11.637 1.00 28.82 156 LYS A CA 1
ATOM 3521 C C . LYS B 1 156 ? 7.000 11.699 11.935 1.00 24.09 156 LYS A C 1
ATOM 3522 O O . LYS B 1 156 ? 5.966 12.179 11.449 1.00 21.20 156 LYS A O 1
ATOM 3528 N N . ASN B 1 157 ? 7.811 12.425 12.704 1.00 23.63 157 ASN A N 1
ATOM 3529 C CA . ASN B 1 157 ? 7.499 13.822 12.967 1.00 22.00 157 ASN A CA 1
ATOM 3530 C C . ASN B 1 157 ? 8.076 14.813 11.941 1.00 22.43 157 ASN A C 1
ATOM 3531 O O . ASN B 1 157 ? 8.009 16.023 12.188 1.00 23.85 157 ASN A O 1
ATOM 3536 N N . ILE B 1 158 ? 8.660 14.358 10.834 1.00 21.27 158 ILE A N 1
ATOM 3537 C CA . ILE B 1 158 ? 9.017 15.270 9.740 1.00 22.10 158 ILE A CA 1
ATOM 3538 C C . ILE B 1 158 ? 7.819 15.320 8.798 1.00 24.16 158 ILE A C 1
ATOM 3539 O O . ILE B 1 158 ? 7.516 14.337 8.113 1.00 21.96 158 ILE A O 1
ATOM 3544 N N . VAL B 1 159 ? 7.094 16.436 8.803 1.00 19.45 159 VAL A N 1
ATOM 3545 C CA . VAL B 1 159 ? 5.770 16.475 8.201 1.00 21.93 159 VAL A CA 1
ATOM 3546 C C . VAL B 1 159 ? 5.666 17.462 7.040 1.00 21.77 159 VAL A C 1
ATOM 3547 O O . VAL B 1 159 ? 4.624 17.511 6.375 1.00 18.43 159 VAL A O 1
ATOM 3551 N N . GLY B 1 160 ? 6.716 18.219 6.749 1.00 18.56 160 GLY A N 1
ATOM 3552 C CA . GLY B 1 160 ? 6.646 19.138 5.625 1.00 18.52 160 GLY A CA 1
ATOM 3553 C C . GLY B 1 160 ? 7.968 19.829 5.371 1.00 18.93 160 GLY A C 1
ATOM 3554 O O . GLY B 1 160 ? 9.000 19.498 5.979 1.00 19.11 160 GLY A O 1
ATOM 3555 N N . ILE B 1 161 ? 7.931 20.770 4.424 1.00 16.51 161 ILE A N 1
ATOM 3556 C CA . ILE B 1 161 ? 9.120 21.482 3.970 1.00 14.75 161 ILE A CA 1
ATOM 3557 C C . ILE B 1 161 ? 8.744 22.867 3.450 1.00 18.21 161 ILE A C 1
ATOM 3558 O O . ILE B 1 161 ? 7.771 23.029 2.702 1.00 16.73 161 ILE A O 1
ATOM 3563 N N . LYS B 1 162 ? 9.513 23.860 3.878 1.00 12.71 162 LYS A N 1
ATOM 3564 C CA . LYS B 1 162 ? 9.574 25.165 3.233 1.00 14.91 162 LYS A CA 1
ATOM 3565 C C . LYS B 1 162 ? 10.600 25.020 2.122 1.00 17.62 162 LYS A C 1
ATOM 3566 O O . LYS B 1 162 ? 11.796 24.881 2.392 1.00 16.41 162 LYS A O 1
ATOM 3572 N N . GLU B 1 163 ? 10.119 24.948 0.885 1.00 16.63 163 GLU A N 1
ATOM 3573 C CA . GLU B 1 163 ? 10.957 24.738 -0.289 1.00 15.43 163 GLU A CA 1
ATOM 3574 C C . GLU B 1 163 ? 11.292 26.104 -0.878 1.00 18.39 163 GLU A C 1
ATOM 3575 O O . GLU B 1 163 ? 10.445 26.744 -1.500 1.00 18.76 163 GLU A O 1
ATOM 3581 N N . ALA B 1 164 ? 12.528 26.564 -0.673 1.00 17.95 164 ALA A N 1
ATOM 3582 C CA . ALA B 1 164 ? 12.980 27.863 -1.166 1.00 16.50 164 ALA A CA 1
ATOM 3583 C C . ALA B 1 164 ? 14.184 27.718 -2.091 1.00 18.15 164 ALA A C 1
ATOM 3584 O O . ALA B 1 164 ? 15.053 28.585 -2.126 1.00 21.50 164 ALA A O 1
ATOM 3586 N N . GLY B 1 165 ? 14.253 26.613 -2.825 1.00 22.24 165 GLY A N 1
ATOM 3587 C CA . GLY B 1 165 ? 15.285 26.335 -3.806 1.00 22.74 165 GLY A CA 1
ATOM 3588 C C . GLY B 1 165 ? 15.115 27.060 -5.111 1.00 21.17 165 GLY A C 1
ATOM 3589 O O . GLY B 1 165 ? 15.911 26.857 -6.029 1.00 28.87 165 GLY A O 1
ATOM 3590 N N . GLY B 1 166 ? 14.082 27.893 -5.226 1.00 23.79 166 GLY A N 1
ATOM 3591 C CA . GLY B 1 166 ? 13.818 28.646 -6.441 1.00 18.36 166 GLY A CA 1
ATOM 3592 C C . GLY B 1 166 ? 13.350 27.840 -7.627 1.00 22.00 166 GLY A C 1
ATOM 3593 O O . GLY B 1 166 ? 13.441 28.324 -8.752 1.00 29.10 166 GLY A O 1
ATOM 3594 N N . SER B 1 167 ? 12.841 26.629 -7.422 1.00 21.24 167 SER A N 1
ATOM 3595 C CA . SER B 1 167 ? 12.547 25.728 -8.532 1.00 21.43 167 SER A CA 1
ATOM 3596 C C . SER B 1 167 ? 11.177 25.102 -8.349 1.00 20.66 167 SER A C 1
ATOM 3597 O O . SER B 1 167 ? 10.991 24.274 -7.451 1.00 18.79 167 SER A O 1
ATOM 3600 N N . VAL B 1 168 ? 10.234 25.442 -9.227 1.00 18.26 168 VAL A N 1
ATOM 3601 C CA . VAL B 1 168 ? 8.921 24.822 -9.108 1.00 15.24 168 VAL A CA 1
ATOM 3602 C C . VAL B 1 168 ? 8.990 23.359 -9.508 1.00 17.09 168 VAL A C 1
ATOM 3603 O O . VAL B 1 168 ? 8.223 22.539 -9.000 1.00 16.72 168 VAL A O 1
ATOM 3607 N N . ASP B 1 169 ? 9.895 23.004 -10.423 1.00 20.53 169 ASP A N 1
ATOM 3608 C CA . ASP B 1 169 ? 10.059 21.601 -10.777 1.00 18.98 169 ASP A CA 1
ATOM 3609 C C . ASP B 1 169 ? 10.407 20.745 -9.563 1.00 18.13 169 ASP A C 1
ATOM 3610 O O . ASP B 1 169 ? 10.025 19.574 -9.502 1.00 19.26 169 ASP A O 1
ATOM 3615 N N . ARG B 1 170 ? 11.158 21.300 -8.612 1.00 20.44 170 ARG A N 1
ATOM 3616 C CA . ARG B 1 170 ? 11.466 20.578 -7.374 1.00 21.14 170 ARG A CA 1
ATOM 3617 C C . ARG B 1 170 ? 10.185 20.138 -6.650 1.00 18.23 170 ARG A C 1
ATOM 3618 O O . ARG B 1 170 ? 10.122 19.045 -6.067 1.00 17.66 170 ARG A O 1
ATOM 3626 N N . VAL B 1 171 ? 9.145 20.963 -6.708 1.00 17.16 171 VAL A N 1
ATOM 3627 C CA . VAL B 1 171 ? 7.873 20.626 -6.083 1.00 16.75 171 VAL A CA 1
ATOM 3628 C C . VAL B 1 171 ? 7.236 19.416 -6.760 1.00 19.06 171 VAL A C 1
ATOM 3629 O O . VAL B 1 171 ? 6.719 18.516 -6.089 1.00 13.67 171 VAL A O 1
ATOM 3633 N N . SER B 1 172 ? 7.227 19.392 -8.101 1.00 16.39 172 SER A N 1
ATOM 3634 C CA . SER B 1 172 ? 6.686 18.228 -8.805 1.00 19.66 172 SER A CA 1
ATOM 3635 C C . SER B 1 172 ? 7.437 16.955 -8.407 1.00 18.13 172 SER A C 1
ATOM 3636 O O . SER B 1 172 ? 6.842 15.889 -8.256 1.00 16.13 172 SER A O 1
ATOM 3639 N N . GLN B 1 173 ? 8.753 17.053 -8.234 1.00 15.80 173 GLN A N 1
ATOM 3640 C CA . GLN B 1 173 ? 9.524 15.892 -7.806 1.00 19.59 173 GLN A CA 1
ATOM 3641 C C . GLN B 1 173 ? 9.180 15.477 -6.385 1.00 18.95 173 GLN A C 1
ATOM 3642 O O . GLN B 1 173 ? 9.057 14.280 -6.097 1.00 16.21 173 GLN A O 1
ATOM 3648 N N . LEU B 1 174 ? 9.025 16.448 -5.478 1.00 22.72 174 LEU A N 1
ATOM 3649 C CA . LEU B 1 174 ? 8.688 16.118 -4.096 1.00 17.22 174 LEU A CA 1
ATOM 3650 C C . LEU B 1 174 ? 7.330 15.426 -4.012 1.00 17.32 174 LEU A C 1
ATOM 3651 O O . LEU B 1 174 ? 7.176 14.426 -3.300 1.00 20.25 174 LEU A O 1
ATOM 3656 N N . VAL B 1 175 ? 6.331 15.936 -4.733 1.00 14.28 175 VAL A N 1
ATOM 3657 C CA . VAL B 1 175 ? 5.002 15.325 -4.678 1.00 21.89 175 VAL A CA 1
ATOM 3658 C C . VAL B 1 175 ? 5.040 13.921 -5.262 1.00 22.06 175 VAL A C 1
ATOM 3659 O O . VAL B 1 175 ? 4.376 13.008 -4.762 1.00 21.57 175 VAL A O 1
ATOM 3663 N N . GLU B 1 176 ? 5.810 13.730 -6.340 1.00 20.98 176 GLU A N 1
ATOM 3664 C CA . GLU B 1 176 ? 6.011 12.397 -6.895 1.00 18.94 176 GLU A CA 1
ATOM 3665 C C . GLU B 1 176 ? 6.646 11.459 -5.876 1.00 21.87 176 GLU A C 1
ATOM 3666 O O . GLU B 1 176 ? 6.231 10.308 -5.734 1.00 20.16 176 GLU A O 1
ATOM 3672 N N . ALA B 1 177 ? 7.624 11.939 -5.118 1.00 20.84 177 ALA A N 1
ATOM 3673 C CA . ALA B 1 177 ? 8.403 11.015 -4.310 1.00 18.00 177 ALA A CA 1
ATOM 3674 C C . ALA B 1 177 ? 7.805 10.805 -2.925 1.00 26.90 177 ALA A C 1
ATOM 3675 O O . ALA B 1 177 ? 8.115 9.798 -2.278 1.00 24.12 177 ALA A O 1
ATOM 3677 N N . LEU B 1 178 ? 6.932 11.700 -2.475 1.00 18.53 178 LEU A N 1
ATOM 3678 C CA . LEU B 1 178 ? 6.523 11.746 -1.083 1.00 24.64 178 LEU A CA 1
ATOM 3679 C C . LEU B 1 178 ? 5.029 11.508 -0.921 1.00 28.46 178 LEU A C 1
ATOM 3680 O O . LEU B 1 178 ? 4.253 11.653 -1.879 1.00 26.60 178 LEU A O 1
ATOM 3685 N N . PRO B 1 179 ? 4.597 11.093 0.277 1.00 34.40 179 PRO A N 1
ATOM 3686 C CA . PRO B 1 179 ? 3.164 10.860 0.502 1.00 35.72 179 PRO A CA 1
ATOM 3687 C C . PRO B 1 179 ? 2.388 12.166 0.362 1.00 31.12 179 PRO A C 1
ATOM 3688 O O . PRO B 1 179 ? 2.881 13.239 0.724 1.00 32.49 179 PRO A O 1
ATOM 3692 N N . GLY B 1 180 ? 1.158 12.059 -0.162 1.00 34.92 180 GLY A N 1
ATOM 3693 C CA . GLY B 1 180 ? 0.314 13.241 -0.359 1.00 28.65 180 GLY A CA 1
ATOM 3694 C C . GLY B 1 180 ? 0.104 14.059 0.899 1.00 28.20 180 GLY A C 1
ATOM 3695 O O . GLY B 1 180 ? -0.098 15.277 0.828 1.00 30.19 180 GLY A O 1
ATOM 3696 N N . GLU B 1 181 ? 0.188 13.411 2.062 1.00 22.92 181 GLU A N 1
ATOM 3697 C CA . GLU B 1 181 ? 0.053 14.054 3.366 1.00 30.49 181 GLU A CA 1
ATOM 3698 C C . GLU B 1 181 ? 1.218 14.997 3.711 1.00 35.03 181 GLU A C 1
ATOM 3699 O O . GLU B 1 181 ? 1.083 15.833 4.618 1.00 34.44 181 GLU A O 1
ATOM 3705 N N . PHE B 1 182 ? 2.363 14.851 3.051 1.00 26.32 182 PHE A N 1
ATOM 3706 C CA . PHE B 1 182 ? 3.512 15.711 3.295 1.00 22.84 182 PHE A CA 1
ATOM 3707 C C . PHE B 1 182 ? 3.184 17.117 2.789 1.00 22.17 182 PHE A C 1
ATOM 3708 O O . PHE B 1 182 ? 2.670 17.262 1.680 1.00 20.00 182 PHE A O 1
ATOM 3716 N N . SER B 1 183 ? 3.439 18.151 3.602 1.00 17.37 183 SER A N 1
ATOM 3717 C CA . SER B 1 183 ? 3.000 19.517 3.273 1.00 21.50 183 SER A CA 1
ATOM 3718 C C . SER B 1 183 ? 4.185 20.309 2.725 1.00 14.41 183 SER A C 1
ATOM 3719 O O . SER B 1 183 ? 5.149 20.593 3.448 1.00 19.94 183 SER A O 1
ATOM 3722 N N . ILE B 1 184 ? 4.096 20.689 1.463 1.00 16.93 184 ILE A N 1
ATOM 3723 C CA . ILE B 1 184 ? 5.109 21.501 0.801 1.00 14.70 184 ILE A CA 1
ATOM 3724 C C . ILE B 1 184 ? 4.626 22.946 0.823 1.00 15.89 184 ILE A C 1
ATOM 3725 O O . ILE B 1 184 ? 3.507 23.238 0.385 1.00 13.48 184 ILE A O 1
ATOM 3730 N N . LEU B 1 185 ? 5.434 23.833 1.395 1.00 17.88 185 LEU A N 1
ATOM 3731 C CA . LEU B 1 185 ? 5.121 25.256 1.479 1.00 18.67 185 LEU A CA 1
ATOM 3732 C C . LEU B 1 185 ? 6.102 26.046 0.621 1.00 18.55 185 LEU A C 1
ATOM 3733 O O . LEU B 1 185 ? 7.317 25.794 0.651 1.00 17.96 185 LEU A O 1
ATOM 3738 N N . SER B 1 186 ? 5.576 27.018 -0.112 1.00 13.78 186 SER A N 1
ATOM 3739 C CA . SER B 1 186 ? 6.447 27.950 -0.809 1.00 17.89 186 SER A CA 1
ATOM 3740 C C . SER B 1 186 ? 7.278 28.713 0.207 1.00 17.88 186 SER A C 1
ATOM 3741 O O . SER B 1 186 ? 6.788 29.086 1.281 1.00 16.95 186 SER A O 1
ATOM 3744 N N . GLY B 1 187 ? 8.558 28.892 -0.109 1.00 19.28 187 GLY A N 1
ATOM 3745 C CA . GLY B 1 187 ? 9.418 29.793 0.628 1.00 16.12 187 GLY A CA 1
ATOM 3746 C C . GLY B 1 187 ? 9.739 31.060 -0.126 1.00 22.02 187 GLY A C 1
ATOM 3747 O O . GLY B 1 187 ? 10.705 31.746 0.231 1.00 22.04 187 GLY A O 1
ATOM 3748 N N . ASP B 1 188 ? 9.011 31.370 -1.197 1.00 22.45 188 ASP A N 1
ATOM 3749 C CA . ASP B 1 188 ? 9.329 32.528 -2.032 1.00 20.93 188 ASP A CA 1
ATOM 3750 C C . ASP B 1 188 ? 7.996 33.078 -2.509 1.00 20.26 188 ASP A C 1
ATOM 3751 O O . ASP B 1 188 ? 7.334 32.420 -3.310 1.00 17.29 188 ASP A O 1
ATOM 3756 N N . ASP B 1 189 ? 7.631 34.289 -2.058 1.00 17.41 189 ASP A N 1
ATOM 3757 C CA . ASP B 1 189 ? 6.287 34.799 -2.322 1.00 18.00 189 ASP A CA 1
ATOM 3758 C C . ASP B 1 189 ? 5.970 34.790 -3.813 1.00 17.97 189 ASP A C 1
ATOM 3759 O O . ASP B 1 189 ? 4.832 34.511 -4.205 1.00 18.04 189 ASP A O 1
ATOM 3764 N N . ALA B 1 190 ? 6.961 35.107 -4.658 1.00 17.10 190 ALA A N 1
ATOM 3765 C CA . ALA B 1 190 ? 6.745 35.194 -6.102 1.00 19.68 190 ALA A CA 1
ATOM 3766 C C . ALA B 1 190 ? 6.478 33.842 -6.749 1.00 19.32 190 ALA A C 1
ATOM 3767 O O . ALA B 1 190 ? 5.965 33.809 -7.871 1.00 17.20 190 ALA A O 1
ATOM 3769 N N . LEU B 1 191 ? 6.839 32.735 -6.093 1.00 18.24 191 LEU A N 1
ATOM 3770 C CA . LEU B 1 191 ? 6.610 31.393 -6.626 1.00 17.54 191 LEU A CA 1
ATOM 3771 C C . LEU B 1 191 ? 5.429 30.689 -5.968 1.00 18.97 191 LEU A C 1
ATOM 3772 O O . LEU B 1 191 ? 5.098 29.568 -6.369 1.00 15.24 191 LEU A O 1
ATOM 3777 N N . THR B 1 192 ? 4.750 31.343 -5.010 1.00 12.69 192 THR A N 1
ATOM 3778 C CA . THR B 1 192 ? 3.668 30.677 -4.288 1.00 16.82 192 THR A CA 1
ATOM 3779 C C . THR B 1 192 ? 2.607 30.132 -5.244 1.00 18.07 192 THR A C 1
ATOM 3780 O O . THR B 1 192 ? 2.251 28.946 -5.172 1.00 18.18 192 THR A O 1
ATOM 3784 N N . LEU B 1 193 ? 2.084 30.981 -6.145 1.00 16.37 193 LEU A N 1
ATOM 3785 C CA . LEU B 1 193 ? 1.007 30.525 -7.026 1.00 15.29 193 LEU A CA 1
ATOM 3786 C C . LEU B 1 193 ? 1.449 29.372 -7.916 1.00 15.77 193 LEU A C 1
ATOM 3787 O O . LEU B 1 193 ? 0.694 28.391 -8.029 1.00 17.84 193 LEU A O 1
ATOM 3792 N N . PRO B 1 194 ? 2.603 29.422 -8.598 1.00 15.86 194 PRO A N 1
ATOM 3793 C CA . PRO B 1 194 ? 3.029 28.231 -9.352 1.00 15.08 194 PRO A CA 1
ATOM 3794 C C . PRO B 1 194 ? 3.293 27.013 -8.480 1.00 16.60 194 PRO A C 1
ATOM 3795 O O . PRO B 1 194 ? 3.048 25.893 -8.949 1.00 13.61 194 PRO A O 1
ATOM 3799 N N . PHE B 1 195 ? 3.778 27.179 -7.241 1.00 14.40 195 PHE A N 1
ATOM 3800 C CA . PHE B 1 195 ? 3.951 26.013 -6.375 1.00 15.04 195 PHE A CA 1
ATOM 3801 C C . PHE B 1 195 ? 2.593 25.379 -6.069 1.00 17.64 195 PHE A C 1
ATOM 3802 O O . PHE B 1 195 ? 2.422 24.154 -6.153 1.00 17.36 195 PHE A O 1
ATOM 3810 N N . LEU B 1 196 ? 1.625 26.207 -5.684 1.00 13.53 196 LEU A N 1
ATOM 3811 C CA . LEU B 1 196 ? 0.270 25.723 -5.426 1.00 19.37 196 LEU A CA 1
ATOM 3812 C C . LEU B 1 196 ? -0.279 24.952 -6.626 1.00 22.16 196 LEU A C 1
ATOM 3813 O O . LEU B 1 196 ? -0.932 23.912 -6.458 1.00 20.92 196 LEU A O 1
ATOM 3818 N N . SER B 1 197 ? -0.015 25.436 -7.853 1.00 16.46 197 SER A N 1
ATOM 3819 C CA . SER B 1 197 ? -0.627 24.795 -9.013 1.00 20.18 197 SER A CA 1
ATOM 3820 C C . SER B 1 197 ? -0.178 23.344 -9.174 1.00 17.26 197 SER A C 1
ATOM 3821 O O . SER B 1 197 ? -0.925 22.541 -9.732 1.00 17.72 197 SER A O 1
ATOM 3824 N N . VAL B 1 198 ? 1.007 22.982 -8.684 1.00 18.10 198 VAL A N 1
ATOM 3825 C CA . VAL B 1 198 ? 1.499 21.615 -8.800 1.00 16.61 198 VAL A CA 1
ATOM 3826 C C . VAL B 1 198 ? 1.515 20.891 -7.457 1.00 16.94 198 VAL A C 1
ATOM 3827 O O . VAL B 1 198 ? 2.188 19.881 -7.331 1.00 22.51 198 VAL A O 1
ATOM 3831 N N . GLY B 1 199 ? 0.843 21.406 -6.429 1.00 17.29 199 GLY A N 1
ATOM 3832 C CA . GLY B 1 199 ? 0.575 20.592 -5.247 1.00 20.03 199 GLY A CA 1
ATOM 3833 C C . GLY B 1 199 ? 1.088 21.116 -3.920 1.00 23.76 199 GLY A C 1
ATOM 3834 O O . GLY B 1 199 ? 0.862 20.449 -2.902 1.00 23.61 199 GLY A O 1
ATOM 3835 N N . ALA B 1 200 ? 1.804 22.244 -3.846 1.00 16.06 200 ALA A N 1
ATOM 3836 C CA . ALA B 1 200 ? 2.070 22.844 -2.537 1.00 17.60 200 ALA A CA 1
ATOM 3837 C C . ALA B 1 200 ? 0.751 23.275 -1.886 1.00 19.10 200 ALA A C 1
ATOM 3838 O O . ALA B 1 200 ? -0.288 23.382 -2.547 1.00 16.31 200 ALA A O 1
ATOM 3840 N N . VAL B 1 201 ? 0.797 23.528 -0.577 1.00 16.02 201 VAL A N 1
ATOM 3841 C CA . VAL B 1 201 ? -0.426 23.809 0.171 1.00 15.53 201 VAL A CA 1
ATOM 3842 C C . VAL B 1 201 ? -0.341 25.109 0.957 1.00 14.97 201 VAL A C 1
ATOM 3843 O O . VAL B 1 201 ? -1.224 25.400 1.763 1.00 22.51 201 VAL A O 1
ATOM 3847 N N . GLY B 1 202 ? 0.679 25.927 0.724 1.00 15.68 202 GLY A N 1
ATOM 3848 C CA . GLY B 1 202 ? 0.728 27.202 1.411 1.00 13.97 202 GLY A CA 1
ATOM 3849 C C . GLY B 1 202 ? 2.076 27.873 1.258 1.00 16.15 202 GLY A C 1
ATOM 3850 O O . GLY B 1 202 ? 2.861 27.503 0.394 1.00 15.76 202 GLY A O 1
ATOM 3851 N N . VAL B 1 203 ? 2.328 28.858 2.130 1.00 17.54 203 VAL A N 1
ATOM 3852 C CA . VAL B 1 203 ? 3.507 29.714 2.047 1.00 15.67 203 VAL A CA 1
ATOM 3853 C C . VAL B 1 203 ? 3.970 30.098 3.453 1.00 15.53 203 VAL A C 1
ATOM 3854 O O . VAL B 1 203 ? 3.171 30.350 4.360 1.00 18.69 203 VAL A O 1
ATOM 3858 N N . VAL B 1 204 ? 5.278 30.074 3.633 1.00 17.19 204 VAL A N 1
ATOM 3859 C CA . VAL B 1 204 ? 5.956 30.826 4.673 1.00 12.48 204 VAL A CA 1
ATOM 3860 C C . VAL B 1 204 ? 6.438 32.091 3.984 1.00 19.07 204 VAL A C 1
ATOM 3861 O O . VAL B 1 204 ? 7.397 32.038 3.198 1.00 15.77 204 VAL A O 1
ATOM 3865 N N . SER B 1 205 ? 5.775 33.215 4.284 1.00 15.69 205 SER A N 1
ATOM 3866 C CA . SER B 1 205 ? 5.797 34.419 3.465 1.00 16.69 205 SER A CA 1
ATOM 3867 C C . SER B 1 205 ? 6.590 35.535 4.125 1.00 18.76 205 SER A C 1
ATOM 3868 O O . SER B 1 205 ? 6.482 35.757 5.335 1.00 18.15 205 SER A O 1
ATOM 3871 N N . VAL B 1 206 ? 7.326 36.287 3.309 1.00 17.15 206 VAL A N 1
ATOM 3872 C CA . VAL B 1 206 ? 7.880 37.555 3.769 1.00 17.99 206 VAL A CA 1
ATOM 3873 C C . VAL B 1 206 ? 6.880 38.679 3.554 1.00 16.78 206 VAL A C 1
ATOM 3874 O O . VAL B 1 206 ? 6.688 39.519 4.436 1.00 15.75 206 VAL A O 1
ATOM 3878 N N . ALA B 1 207 ? 6.245 38.706 2.370 1.00 17.29 207 ALA A N 1
ATOM 3879 C CA . ALA B 1 207 ? 5.362 39.809 2.017 1.00 14.60 207 ALA A CA 1
ATOM 3880 C C . ALA B 1 207 ? 4.176 39.916 2.978 1.00 18.00 207 ALA A C 1
ATOM 3881 O O . ALA B 1 207 ? 3.626 41.006 3.159 1.00 15.38 207 ALA A O 1
ATOM 3883 N N . SER B 1 208 ? 3.760 38.798 3.590 1.00 14.39 208 SER A N 1
ATOM 3884 C CA . SER B 1 208 ? 2.617 38.876 4.494 1.00 17.74 208 SER A CA 1
ATOM 3885 C C . SER B 1 208 ? 2.895 39.763 5.704 1.00 15.78 208 SER A C 1
ATOM 3886 O O . SER B 1 208 ? 1.942 40.143 6.380 1.00 18.31 208 SER A O 1
ATOM 3889 N N . ASN B 1 209 ? 4.161 40.105 5.977 1.00 16.95 209 ASN A N 1
ATOM 3890 C CA . ASN B 1 209 ? 4.484 41.106 7.002 1.00 19.38 209 ASN A CA 1
ATOM 3891 C C . ASN B 1 209 ? 3.798 42.437 6.728 1.00 20.15 209 ASN A C 1
ATOM 3892 O O . ASN B 1 209 ? 3.458 43.156 7.666 1.00 17.66 209 ASN A O 1
ATOM 3897 N N . LEU B 1 210 ? 3.687 42.821 5.450 1.00 20.36 210 LEU A N 1
ATOM 3898 C CA . LEU B 1 210 ? 3.113 44.093 5.009 1.00 17.83 210 LEU A CA 1
ATOM 3899 C C . LEU B 1 210 ? 1.668 43.963 4.568 1.00 21.27 210 LEU A C 1
ATOM 3900 O O . LEU B 1 210 ? 0.826 44.777 4.963 1.00 16.67 210 LEU A O 1
ATOM 3905 N N . PHE B 1 211 ? 1.369 42.910 3.800 1.00 20.79 211 PHE A N 1
ATOM 3906 C CA . PHE B 1 211 ? 0.063 42.698 3.183 1.00 17.64 211 PHE A CA 1
ATOM 3907 C C . PHE B 1 211 ? -0.455 41.314 3.576 1.00 18.71 211 PHE A C 1
ATOM 3908 O O . PHE B 1 211 ? -0.576 40.414 2.741 1.00 17.37 211 PHE A O 1
ATOM 3916 N N . PRO B 1 212 ? -0.757 41.110 4.860 1.00 16.59 212 PRO A N 1
ATOM 3917 C CA . PRO B 1 212 ? -1.219 39.773 5.291 1.00 17.03 212 PRO A CA 1
ATOM 3918 C C . PRO B 1 212 ? -2.520 39.331 4.630 1.00 18.20 212 PRO A C 1
ATOM 3919 O O . PRO B 1 212 ? -2.614 38.191 4.137 1.00 16.65 212 PRO A O 1
ATOM 3923 N N . ARG B 1 213 ? -3.523 40.200 4.563 1.00 14.68 213 ARG A N 1
ATOM 3924 C CA . ARG B 1 213 ? -4.779 39.757 3.957 1.00 19.94 213 ARG A CA 1
ATOM 3925 C C . ARG B 1 213 ? -4.628 39.442 2.477 1.00 18.22 213 ARG A C 1
ATOM 3926 O O . ARG B 1 213 ? -5.023 38.333 2.062 1.00 19.16 213 ARG A O 1
ATOM 3934 N N . PRO B 1 214 ? -4.029 40.307 1.640 1.00 15.02 214 PRO A N 1
ATOM 3935 C CA . PRO B 1 214 ? -3.889 39.937 0.217 1.00 16.64 214 PRO A CA 1
ATOM 3936 C C . PRO B 1 214 ? -3.047 38.687 -0.000 1.00 15.74 214 PRO A C 1
ATOM 3937 O O . PRO B 1 214 ? -3.437 37.856 -0.822 1.00 21.09 214 PRO A O 1
ATOM 3941 N N . VAL B 1 215 ? -1.906 38.520 0.694 1.00 15.42 215 VAL A N 1
ATOM 3942 C CA . VAL B 1 215 ? -1.103 37.310 0.485 1.00 16.97 215 VAL A CA 1
ATOM 3943 C C . VAL B 1 215 ? -1.905 36.087 0.899 1.00 18.95 215 VAL A C 1
ATOM 3944 O O . VAL B 1 215 ? -2.001 35.098 0.165 1.00 18.62 215 VAL A O 1
ATOM 3948 N N . SER B 1 216 ? -2.538 36.167 2.062 1.00 17.53 216 SER A N 1
ATOM 3949 C CA . SER B 1 216 ? -3.348 35.059 2.547 1.00 17.84 216 SER A CA 1
ATOM 3950 C C . SER B 1 216 ? -4.505 34.758 1.603 1.00 19.67 216 SER A C 1
ATOM 3951 O O . SER B 1 216 ? -4.834 33.586 1.371 1.00 19.24 216 SER A O 1
ATOM 3954 N N . ALA B 1 217 ? -5.126 35.800 1.033 1.00 17.74 217 ALA A N 1
ATOM 3955 C CA . ALA B 1 217 ? -6.212 35.583 0.072 1.00 17.28 217 ALA A CA 1
ATOM 3956 C C . ALA B 1 217 ? -5.716 34.920 -1.217 1.00 18.93 217 ALA A C 1
ATOM 3957 O O . ALA B 1 217 ? -6.406 34.063 -1.795 1.00 17.11 217 ALA A O 1
ATOM 3959 N N . LEU B 1 218 ? -4.512 35.282 -1.672 1.00 18.93 218 LEU A N 1
ATOM 3960 C CA . LEU B 1 218 ? -3.961 34.640 -2.860 1.00 16.89 218 LEU A CA 1
ATOM 3961 C C . LEU B 1 218 ? -3.973 33.114 -2.709 1.00 18.87 218 LEU A C 1
ATOM 3962 O O . LEU B 1 218 ? -4.397 32.392 -3.621 1.00 16.64 218 LEU A O 1
ATOM 3967 N N . VAL B 1 219 ? -3.525 32.609 -1.553 1.00 18.79 219 VAL A N 1
ATOM 3968 C CA . VAL B 1 219 ? -3.449 31.162 -1.332 1.00 19.16 219 VAL A CA 1
ATOM 3969 C C . VAL B 1 219 ? -4.847 30.543 -1.237 1.00 22.56 219 VAL A C 1
ATOM 3970 O O . VAL B 1 219 ? -5.113 29.487 -1.821 1.00 22.20 219 VAL A O 1
ATOM 3974 N N . ARG B 1 220 ? -5.743 31.169 -0.463 1.00 15.31 220 ARG A N 1
ATOM 3975 C CA . ARG B 1 220 ? -7.116 30.675 -0.304 1.00 18.62 220 ARG A CA 1
ATOM 3976 C C . ARG B 1 220 ? -7.847 30.605 -1.642 1.00 19.09 220 ARG A C 1
ATOM 3977 O O . ARG B 1 220 ? -8.581 29.648 -1.908 1.00 19.63 220 ARG A O 1
ATOM 3985 N N . LEU B 1 221 ? -7.705 31.638 -2.472 1.00 17.09 221 LEU A N 1
ATOM 3986 C CA . LEU B 1 221 ? -8.366 31.633 -3.771 1.00 21.96 221 LEU A CA 1
ATOM 3987 C C . LEU B 1 221 ? -7.983 30.406 -4.583 1.00 21.94 221 LEU A C 1
ATOM 3988 O O . LEU B 1 221 ? -8.848 29.767 -5.189 1.00 18.56 221 LEU A O 1
ATOM 3993 N N . TYR B 1 222 ? -6.684 30.061 -4.625 1.00 19.74 222 TYR A N 1
ATOM 3994 C CA . TYR B 1 222 ? -6.330 28.890 -5.423 1.00 25.41 222 TYR A CA 1
ATOM 3995 C C . TYR B 1 222 ? -6.883 27.627 -4.786 1.00 21.45 222 TYR A C 1
ATOM 3996 O O . TYR B 1 222 ? -7.389 26.744 -5.487 1.00 21.07 222 TYR A O 1
ATOM 4005 N N . LEU B 1 223 ? -6.768 27.515 -3.463 1.00 20.25 223 LEU A N 1
ATOM 4006 C CA . LEU B 1 223 ? -7.225 26.315 -2.761 1.00 26.15 223 LEU A CA 1
ATOM 4007 C C . LEU B 1 223 ? -8.740 26.142 -2.857 1.00 24.68 223 LEU A C 1
ATOM 4008 O O . LEU B 1 223 ? -9.238 25.016 -2.774 1.00 24.81 223 LEU A O 1
ATOM 4013 N N . GLU B 1 224 ? -9.488 27.227 -3.031 1.00 24.95 224 GLU A N 1
ATOM 4014 C CA . GLU B 1 224 ? -10.919 27.113 -3.271 1.00 22.81 224 GLU A CA 1
ATOM 4015 C C . GLU B 1 224 ? -11.250 27.007 -4.757 1.00 22.28 224 GLU A C 1
ATOM 4016 O O . GLU B 1 224 ? -12.408 27.207 -5.135 1.00 25.02 224 GLU A O 1
ATOM 4022 N N . GLY B 1 225 ? -10.259 26.722 -5.606 1.00 22.49 225 GLY A N 1
ATOM 4023 C CA . GLY B 1 225 ? -10.539 26.449 -6.998 1.00 18.09 225 GLY A CA 1
ATOM 4024 C C . GLY B 1 225 ? -10.880 27.679 -7.808 1.00 25.13 225 GLY A C 1
ATOM 4025 O O . GLY B 1 225 ? -11.669 27.594 -8.752 1.00 18.94 225 GLY A O 1
ATOM 4026 N N . LYS B 1 226 ? -10.309 28.830 -7.455 1.00 20.63 226 LYS A N 1
ATOM 4027 C CA . LYS B 1 226 ? -10.529 30.091 -8.161 1.00 21.22 226 LYS A CA 1
ATOM 4028 C C . LYS B 1 226 ? -9.196 30.563 -8.730 1.00 24.32 226 LYS A C 1
ATOM 4029 O O . LYS B 1 226 ? -8.674 31.616 -8.338 1.00 20.30 226 LYS A O 1
ATOM 4035 N N . PRO B 1 227 ? -8.642 29.829 -9.694 1.00 21.40 227 PRO A N 1
ATOM 4036 C CA . PRO B 1 227 ? -7.287 30.155 -10.155 1.00 23.00 227 PRO A CA 1
ATOM 4037 C C . PRO B 1 227 ? -7.170 31.526 -10.801 1.00 21.64 227 PRO A C 1
ATOM 4038 O O . PRO B 1 227 ? -6.103 32.143 -10.728 1.00 20.40 227 PRO A O 1
ATOM 4042 N N . PHE B 1 228 ? -8.224 32.024 -11.447 1.00 21.97 228 PHE A N 1
ATOM 4043 C CA . PHE B 1 228 ? -8.067 33.262 -12.204 1.00 23.81 228 PHE A CA 1
ATOM 4044 C C . PHE B 1 228 ? -8.056 34.469 -11.286 1.00 21.71 228 PHE A C 1
ATOM 4045 O O . PHE B 1 228 ? -7.340 35.440 -11.548 1.00 20.15 228 PHE A O 1
ATOM 4053 N N . GLU B 1 229 ? -8.860 34.427 -10.218 1.00 19.58 229 GLU A N 1
ATOM 4054 C CA . GLU B 1 229 ? -8.776 35.440 -9.178 1.00 21.99 229 GLU A CA 1
ATOM 4055 C C . GLU B 1 229 ? -7.451 35.347 -8.421 1.00 24.74 229 GLU A C 1
ATOM 4056 O O . GLU B 1 229 ? -6.847 36.372 -8.102 1.00 17.04 229 GLU A O 1
ATOM 4062 N N . ALA B 1 230 ? -6.983 34.133 -8.106 1.00 19.72 230 ALA A N 1
ATOM 4063 C CA . ALA B 1 230 ? -5.666 34.028 -7.483 1.00 22.32 230 ALA A CA 1
ATOM 4064 C C . ALA B 1 230 ? -4.605 34.669 -8.374 1.00 20.24 230 ALA A C 1
ATOM 4065 O O . ALA B 1 230 ? -3.766 35.444 -7.902 1.00 20.78 230 ALA A O 1
ATOM 4067 N N . ARG B 1 231 ? -4.649 34.382 -9.672 1.00 19.87 231 ARG A N 1
ATOM 4068 C CA . ARG B 1 231 ? -3.686 34.975 -10.594 1.00 20.63 231 ARG A CA 1
ATOM 4069 C C . ARG B 1 231 ? -3.796 36.496 -10.602 1.00 23.82 231 ARG A C 1
ATOM 4070 O O . ARG B 1 231 ? -2.789 37.211 -10.709 1.00 17.36 231 ARG A O 1
ATOM 4078 N N . GLN B 1 232 ? -5.022 37.005 -10.517 1.00 24.48 232 GLN A N 1
ATOM 4079 C CA . GLN B 1 232 ? -5.244 38.443 -10.426 1.00 25.20 232 GLN A CA 1
ATOM 4080 C C . GLN B 1 232 ? -4.504 39.038 -9.230 1.00 21.23 232 GLN A C 1
ATOM 4081 O O . GLN B 1 232 ? -3.865 40.088 -9.339 1.00 21.34 232 GLN A O 1
ATOM 4087 N N . LEU B 1 233 ? -4.616 38.395 -8.066 1.00 20.62 233 LEU A N 1
ATOM 4088 C CA . LEU B 1 233 ? -3.911 38.860 -6.873 1.00 18.72 233 LEU A CA 1
ATOM 4089 C C . LEU B 1 233 ? -2.404 38.674 -6.986 1.00 19.58 233 LEU A C 1
ATOM 4090 O O . LEU B 1 233 ? -1.632 39.556 -6.560 1.00 14.79 233 LEU A O 1
ATOM 4095 N N . HIS B 1 234 ? -1.962 37.534 -7.539 1.00 13.16 234 HIS A N 1
ATOM 4096 C CA . HIS B 1 234 ? -0.538 37.313 -7.737 1.00 17.45 234 HIS A CA 1
ATOM 4097 C C . HIS B 1 234 ? 0.041 38.438 -8.558 1.00 17.50 234 HIS A C 1
ATOM 4098 O O . HIS B 1 234 ? 1.064 39.036 -8.186 1.00 16.08 234 HIS A O 1
ATOM 4105 N N . GLN B 1 235 ? -0.667 38.780 -9.655 1.00 20.48 235 GLN A N 1
ATOM 4106 C CA . GLN B 1 235 ? -0.157 39.760 -10.584 1.00 19.66 235 GLN A CA 1
ATOM 4107 C C . GLN B 1 235 ? -0.223 41.156 -9.950 1.00 21.32 235 GLN A C 1
ATOM 4108 O O . GLN B 1 235 ? 0.678 41.961 -10.167 1.00 17.28 235 GLN A O 1
ATOM 4114 N N . THR B 1 236 ? -1.227 41.415 -9.085 1.00 17.84 236 THR A N 1
ATOM 4115 C CA . THR B 1 236 ? -1.274 42.681 -8.324 1.00 18.77 236 THR A CA 1
ATOM 4116 C C . THR B 1 236 ? -0.090 42.851 -7.369 1.00 17.45 236 THR A C 1
ATOM 4117 O O . THR B 1 236 ? 0.459 43.941 -7.255 1.00 18.59 236 THR A O 1
ATOM 4121 N N . LEU B 1 237 ? 0.303 41.778 -6.667 1.00 15.71 237 LEU A N 1
ATOM 4122 C CA . LEU B 1 237 ? 1.372 41.831 -5.675 1.00 13.95 237 LEU A CA 1
ATOM 4123 C C . LEU B 1 237 ? 2.752 41.555 -6.264 1.00 17.73 237 LEU A C 1
ATOM 4124 O O . LEU B 1 237 ? 3.758 41.774 -5.573 1.00 14.86 237 LEU A O 1
ATOM 4129 N N . TYR B 1 238 ? 2.822 41.056 -7.501 1.00 14.85 238 TYR A N 1
ATOM 4130 C CA . TYR B 1 238 ? 4.095 40.564 -8.010 1.00 15.23 238 TYR A CA 1
ATOM 4131 C C . TYR B 1 238 ? 5.216 41.598 -7.951 1.00 14.86 238 TYR A C 1
ATOM 4132 O O . TYR B 1 238 ? 6.327 41.232 -7.541 1.00 16.98 238 TYR A O 1
ATOM 4141 N N . PRO B 1 239 ? 5.027 42.859 -8.362 1.00 19.58 239 PRO A N 1
ATOM 4142 C CA . PRO B 1 239 ? 6.142 43.831 -8.268 1.00 18.71 239 PRO A CA 1
ATOM 4143 C C . PRO B 1 239 ? 6.633 44.054 -6.854 1.00 20.76 239 PRO A C 1
ATOM 4144 O O . PRO B 1 239 ? 7.838 44.245 -6.637 1.00 16.89 239 PRO A O 1
ATOM 4148 N N . LEU B 1 240 ? 5.727 44.009 -5.874 1.00 17.95 240 LEU A N 1
ATOM 4149 C CA . LEU B 1 240 ? 6.140 44.057 -4.479 1.00 18.11 240 LEU A CA 1
ATOM 4150 C C . LEU B 1 240 ? 6.965 42.819 -4.090 1.00 17.92 240 LEU A C 1
ATOM 4151 O O . LEU B 1 240 ? 7.992 42.937 -3.412 1.00 18.19 240 LEU A O 1
ATOM 4156 N N . PHE B 1 241 ? 6.501 41.621 -4.463 1.00 18.64 241 PHE A N 1
ATOM 4157 C CA . PHE B 1 241 ? 7.262 40.396 -4.197 1.00 16.72 241 PHE A CA 1
ATOM 4158 C C . PHE B 1 241 ? 8.688 40.538 -4.733 1.00 17.84 241 PHE A C 1
ATOM 4159 O O . PHE B 1 241 ? 9.664 40.103 -4.113 1.00 20.48 241 PHE A O 1
ATOM 4167 N N . ARG B 1 242 ? 8.809 41.118 -5.915 1.00 20.51 242 ARG A N 1
ATOM 4168 C CA . ARG B 1 242 ? 10.108 41.346 -6.527 1.00 27.94 242 ARG A CA 1
ATOM 4169 C C . ARG B 1 242 ? 10.943 42.306 -5.692 1.00 22.99 242 ARG A C 1
ATOM 4170 O O . ARG B 1 242 ? 12.093 42.009 -5.345 1.00 18.38 242 ARG A O 1
ATOM 4178 N N . ASP B 1 243 ? 10.362 43.455 -5.329 1.00 18.95 243 ASP A N 1
ATOM 4179 C CA . ASP B 1 243 ? 11.139 44.475 -4.641 1.00 20.62 243 ASP A CA 1
ATOM 4180 C C . ASP B 1 243 ? 11.422 44.133 -3.182 1.00 21.83 243 ASP A C 1
ATOM 4181 O O . ASP B 1 243 ? 12.308 44.755 -2.586 1.00 19.57 243 ASP A O 1
ATOM 4186 N N . LEU B 1 244 ? 10.718 43.150 -2.596 1.00 18.83 244 LEU A N 1
ATOM 4187 C CA . LEU B 1 244 ? 11.121 42.709 -1.257 1.00 19.80 244 LEU A CA 1
ATOM 4188 C C . LEU B 1 244 ? 12.429 41.914 -1.291 1.00 17.62 244 LEU A C 1
ATOM 4189 O O . LEU B 1 244 ? 12.968 41.547 -0.241 1.00 16.33 244 LEU A O 1
ATOM 4194 N N . MET B 1 245 ? 12.966 41.659 -2.478 1.00 18.11 245 MET A N 1
ATOM 4195 C CA . MET B 1 245 ? 14.296 41.083 -2.612 1.00 21.16 245 MET A CA 1
ATOM 4196 C C . MET B 1 245 ? 15.255 42.023 -3.338 1.00 20.42 245 MET A C 1
ATOM 4197 O O . MET B 1 245 ? 16.324 41.586 -3.785 1.00 21.55 245 MET A O 1
ATOM 4202 N N . ILE B 1 246 ? 14.927 43.319 -3.424 1.00 20.49 246 ILE A N 1
ATOM 4203 C CA . ILE B 1 246 ? 15.795 44.252 -4.152 1.00 23.33 246 ILE A CA 1
ATOM 4204 C C . ILE B 1 246 ? 17.183 44.296 -3.513 1.00 27.55 246 ILE A C 1
ATOM 4205 O O . ILE B 1 246 ? 18.202 44.413 -4.208 1.00 26.52 246 ILE A O 1
ATOM 4210 N N . GLU B 1 247 ? 17.250 44.184 -2.184 1.00 22.56 247 GLU A N 1
ATOM 4211 C CA . GLU B 1 247 ? 18.463 43.769 -1.496 1.00 24.21 247 GLU A CA 1
ATOM 4212 C C . GLU B 1 247 ? 18.054 42.667 -0.529 1.00 23.37 247 GLU A C 1
ATOM 4213 O O . GLU B 1 247 ? 16.873 42.341 -0.414 1.00 22.53 247 GLU A O 1
ATOM 4219 N N . THR B 1 248 ? 19.027 42.097 0.172 1.00 24.00 248 THR A N 1
ATOM 4220 C CA . THR B 1 248 ? 18.772 40.890 0.944 1.00 21.40 248 THR A CA 1
ATOM 4221 C C . THR B 1 248 ? 17.666 41.108 1.966 1.00 17.73 248 THR A C 1
ATOM 4222 O O . THR B 1 248 ? 17.760 41.997 2.816 1.00 20.96 248 THR A O 1
ATOM 4226 N N . ASN B 1 249 ? 16.630 40.287 1.869 1.00 19.03 249 ASN A N 1
ATOM 4227 C CA . ASN B 1 249 ? 15.665 40.121 2.944 1.00 19.07 249 ASN A CA 1
ATOM 4228 C C . ASN B 1 249 ? 16.403 39.857 4.257 1.00 19.81 249 ASN A C 1
ATOM 4229 O O . ASN B 1 249 ? 17.282 38.976 4.300 1.00 19.14 249 ASN A O 1
ATOM 4234 N N . PRO B 1 250 ? 16.027 40.529 5.369 1.00 17.00 250 PRO A N 1
ATOM 4235 C CA . PRO B 1 250 ? 14.846 41.389 5.551 1.00 17.51 250 PRO A CA 1
ATOM 4236 C C . PRO B 1 250 ? 15.017 42.906 5.399 1.00 19.05 250 PRO A C 1
ATOM 4237 O O . PRO B 1 250 ? 14.139 43.609 5.904 1.00 14.75 250 PRO A O 1
ATOM 4241 N N . VAL B 1 251 ? 16.072 43.424 4.771 1.00 16.64 251 VAL A N 1
ATOM 4242 C CA . VAL B 1 251 ? 16.231 44.880 4.707 1.00 19.07 251 VAL A CA 1
ATOM 4243 C C . VAL B 1 251 ? 15.036 45.547 4.028 1.00 16.58 251 VAL A C 1
ATOM 4244 O O . VAL B 1 251 ? 14.482 46.499 4.602 1.00 16.44 251 VAL A O 1
ATOM 4248 N N . PRO B 1 252 ? 14.570 45.102 2.859 1.00 16.10 252 PRO A N 1
ATOM 4249 C CA . PRO B 1 252 ? 13.399 45.788 2.277 1.00 19.99 252 PRO A CA 1
ATOM 4250 C C . PRO B 1 252 ? 12.186 45.740 3.187 1.00 15.60 252 PRO A C 1
ATOM 4251 O O . PRO B 1 252 ? 11.596 46.794 3.468 1.00 19.11 252 PRO A O 1
ATOM 4255 N N . VAL B 1 253 ? 11.841 44.557 3.708 1.00 15.49 253 VAL A N 1
ATOM 4256 C CA . VAL B 1 253 ? 10.588 44.409 4.440 1.00 16.89 253 VAL A CA 1
ATOM 4257 C C . VAL B 1 253 ? 10.638 45.187 5.749 1.00 18.43 253 VAL A C 1
ATOM 4258 O O . VAL B 1 253 ? 9.662 45.855 6.122 1.00 15.29 253 VAL A O 1
ATOM 4262 N N . LYS B 1 254 ? 11.790 45.188 6.423 1.00 16.66 254 LYS A N 1
ATOM 4263 C CA . LYS B 1 254 ? 11.881 45.957 7.664 1.00 19.07 254 LYS A CA 1
ATOM 4264 C C . LYS B 1 254 ? 11.889 47.463 7.378 1.00 19.06 254 LYS A C 1
ATOM 4265 O O . LYS B 1 254 ? 11.212 48.234 8.078 1.00 17.05 254 LYS A O 1
ATOM 4271 N N . THR B 1 255 ? 12.563 47.883 6.295 1.00 14.60 255 THR A N 1
ATOM 4272 C CA . THR B 1 255 ? 12.492 49.282 5.860 1.00 18.47 255 THR A CA 1
ATOM 4273 C C . THR B 1 255 ? 11.052 49.686 5.535 1.00 21.62 255 THR A C 1
ATOM 4274 O O . THR B 1 255 ? 10.583 50.750 5.961 1.00 20.38 255 THR A O 1
ATOM 4278 N N . ALA B 1 256 ? 10.321 48.829 4.814 1.00 21.95 256 ALA A N 1
ATOM 4279 C CA . ALA B 1 256 ? 8.930 49.142 4.492 1.00 20.51 256 ALA A CA 1
ATOM 4280 C C . ALA B 1 256 ? 8.086 49.261 5.753 1.00 19.80 256 ALA A C 1
ATOM 4281 O O . ALA B 1 256 ? 7.275 50.183 5.875 1.00 22.06 256 ALA A O 1
ATOM 4283 N N . LEU B 1 257 ? 8.259 48.340 6.706 1.00 18.28 257 LEU A N 1
ATOM 4284 C CA . LEU B 1 257 ? 7.512 48.454 7.951 1.00 18.25 257 LEU A CA 1
ATOM 4285 C C . LEU B 1 257 ? 7.897 49.709 8.717 1.00 18.25 257 LEU A C 1
ATOM 4286 O O . LEU B 1 257 ? 7.039 50.361 9.317 1.00 19.96 257 LEU A O 1
ATOM 4291 N N . ALA B 1 258 ? 9.180 50.068 8.692 1.00 18.91 258 ALA A N 1
ATOM 4292 C CA . ALA B 1 258 ? 9.635 51.261 9.387 1.00 20.81 258 ALA A CA 1
ATOM 4293 C C . ALA B 1 258 ? 9.037 52.512 8.763 1.00 23.50 258 ALA A C 1
ATOM 4294 O O . ALA B 1 258 ? 8.636 53.434 9.476 1.00 27.98 258 ALA A O 1
ATOM 4296 N N . MET B 1 259 ? 8.907 52.531 7.439 1.00 26.95 259 MET A N 1
ATOM 4297 C CA . MET B 1 259 ? 8.242 53.649 6.775 1.00 30.21 259 MET A CA 1
ATOM 4298 C C . MET B 1 259 ? 6.771 53.724 7.133 1.00 31.32 259 MET A C 1
ATOM 4299 O O . MET B 1 259 ? 6.177 54.797 7.053 1.00 29.98 259 MET A O 1
ATOM 4304 N N . GLU B 1 260 ? 6.166 52.605 7.506 1.00 29.20 260 GLU A N 1
ATOM 4305 C CA . GLU B 1 260 ? 4.789 52.622 7.973 1.00 32.30 260 GLU A CA 1
ATOM 4306 C C . GLU B 1 260 ? 4.638 52.946 9.454 1.00 25.11 260 GLU A C 1
ATOM 4307 O O . GLU B 1 260 ? 3.509 52.946 9.945 1.00 27.07 260 GLU A O 1
ATOM 4313 N N . GLY B 1 261 ? 5.721 53.227 10.168 1.00 25.58 261 GLY A N 1
ATOM 4314 C CA . GLY B 1 261 ? 5.646 53.521 11.591 1.00 24.55 261 GLY A CA 1
ATOM 4315 C C . GLY B 1 261 ? 5.453 52.325 12.498 1.00 32.12 261 GLY A C 1
ATOM 4316 O O . GLY B 1 261 ? 4.989 52.482 13.634 1.00 31.21 261 GLY A O 1
ATOM 4317 N N . LEU B 1 262 ? 5.778 51.123 12.033 1.00 26.59 262 LEU A N 1
ATOM 4318 C CA . LEU B 1 262 ? 5.444 49.921 12.781 1.00 27.34 262 LEU A CA 1
ATOM 4319 C C . LEU B 1 262 ? 6.640 49.351 13.522 1.00 26.20 262 LEU A C 1
ATOM 4320 O O . LEU B 1 262 ? 6.463 48.526 14.422 1.00 28.43 262 LEU A O 1
ATOM 4325 N N . THR B 1 263 ? 7.844 49.765 13.152 1.00 22.29 263 THR A N 1
ATOM 4326 C CA . THR B 1 263 ? 9.049 49.356 13.851 1.00 24.46 263 THR A CA 1
ATOM 4327 C C . THR B 1 263 ? 10.111 50.409 13.583 1.00 25.14 263 THR A C 1
ATOM 4328 O O . THR B 1 263 ? 10.019 51.172 12.617 1.00 25.64 263 THR A O 1
ATOM 4332 N N . ASP B 1 264 ? 11.139 50.424 14.430 1.00 27.33 264 ASP A N 1
ATOM 4333 C CA . ASP B 1 264 ? 12.325 51.222 14.141 1.00 28.38 264 ASP A CA 1
ATOM 4334 C C . ASP B 1 264 ? 13.077 50.601 12.976 1.00 26.84 264 ASP A C 1
ATOM 4335 O O . ASP B 1 264 ? 13.099 49.379 12.819 1.00 23.29 264 ASP A O 1
ATOM 4340 N N . LEU B 1 265 ? 13.671 51.445 12.129 1.00 26.11 265 LEU A N 1
ATOM 4341 C CA . LEU B 1 265 ? 14.570 50.927 11.101 1.00 28.95 265 LEU A CA 1
ATOM 4342 C C . LEU B 1 265 ? 15.924 50.661 11.763 1.00 25.72 265 LEU A C 1
ATOM 4343 O O . LEU B 1 265 ? 16.923 51.346 11.544 1.00 26.45 265 LEU A O 1
ATOM 4348 N N . GLU B 1 266 ? 15.944 49.641 12.605 1.00 18.17 266 GLU A N 1
ATOM 4349 C CA . GLU B 1 266 ? 17.174 49.209 13.261 1.00 22.61 266 GLU A CA 1
ATOM 4350 C C . GLU B 1 266 ? 17.566 47.839 12.753 1.00 19.53 266 GLU A C 1
ATOM 4351 O O . GLU B 1 266 ? 16.812 46.875 12.934 1.00 21.02 266 GLU A O 1
ATOM 4357 N N . LEU B 1 267 ? 18.705 47.780 12.071 1.00 23.19 267 LEU A N 1
ATOM 4358 C CA . LEU B 1 267 ? 19.295 46.554 11.558 1.00 24.09 267 LEU A CA 1
ATOM 4359 C C . LEU B 1 267 ? 20.604 46.281 12.278 1.00 28.14 267 LEU A C 1
ATOM 4360 O O . LEU B 1 267 ? 21.378 47.205 12.530 1.00 27.17 267 LEU A O 1
ATOM 4365 N N . ARG B 1 268 ? 20.880 45.012 12.552 1.00 20.60 268 ARG A N 1
ATOM 4366 C CA . ARG B 1 268 ? 22.145 44.631 13.159 1.00 19.47 268 ARG A CA 1
ATOM 4367 C C . ARG B 1 268 ? 23.150 44.270 12.079 1.00 19.84 268 ARG A C 1
ATOM 4368 O O . ARG B 1 268 ? 22.805 43.594 11.110 1.00 17.62 268 ARG A O 1
ATOM 4376 N N . LEU B 1 269 ? 24.364 44.803 12.206 1.00 16.35 269 LEU A N 1
ATOM 4377 C CA . LEU B 1 269 ? 25.418 44.464 11.270 1.00 17.80 269 LEU A CA 1
ATOM 4378 C C . LEU B 1 269 ? 25.653 42.954 11.282 1.00 17.49 269 LEU A C 1
ATOM 4379 O O . LEU B 1 269 ? 25.637 42.322 12.355 1.00 16.94 269 LEU A O 1
ATOM 4384 N N . PRO B 1 270 ? 25.899 42.338 10.120 1.00 19.90 270 PRO A N 1
ATOM 4385 C CA . PRO B 1 270 ? 26.292 42.939 8.834 1.00 17.80 270 PRO A CA 1
ATOM 4386 C C . PRO B 1 270 ? 25.186 43.483 7.900 1.00 18.27 270 PRO A C 1
ATOM 4387 O O . PRO B 1 270 ? 25.520 43.954 6.812 1.00 16.96 270 PRO A O 1
ATOM 4391 N N . LEU B 1 271 ? 23.913 43.431 8.285 1.00 15.30 271 LEU A N 1
ATOM 4392 C CA . LEU B 1 271 ? 22.895 44.062 7.461 1.00 17.45 271 LEU A CA 1
ATOM 4393 C C . LEU B 1 271 ? 23.021 45.577 7.591 1.00 21.63 271 LEU A C 1
ATOM 4394 O O . LEU B 1 271 ? 23.374 46.091 8.659 1.00 20.36 271 LEU A O 1
ATOM 4399 N N . ALA B 1 272 ? 22.771 46.277 6.479 1.00 16.01 272 ALA A N 1
ATOM 4400 C CA . ALA B 1 272 ? 22.919 47.714 6.308 1.00 21.31 272 ALA A CA 1
ATOM 4401 C C . ALA B 1 272 ? 21.716 48.240 5.544 1.00 24.66 272 ALA A C 1
ATOM 4402 O O . ALA B 1 272 ? 21.105 47.493 4.766 1.00 21.72 272 ALA A O 1
ATOM 4404 N N . PRO B 1 273 ? 21.373 49.527 5.712 1.00 23.35 273 PRO A N 1
ATOM 4405 C CA . PRO B 1 273 ? 20.209 50.080 5.013 1.00 22.17 273 PRO A CA 1
ATOM 4406 C C . PRO B 1 273 ? 20.363 50.041 3.500 1.00 23.66 273 PRO A C 1
ATOM 4407 O O . PRO B 1 273 ? 21.468 49.998 2.956 1.00 23.99 273 PRO A O 1
ATOM 4411 N N . LEU B 1 274 ? 19.215 50.126 2.822 1.00 20.59 274 LEU A N 1
ATOM 4412 C CA . LEU B 1 274 ? 19.165 50.040 1.364 1.00 24.23 274 LEU A CA 1
ATOM 4413 C C . LEU B 1 274 ? 19.962 51.150 0.690 1.00 24.65 274 LEU A C 1
ATOM 4414 O O . LEU B 1 274 ? 20.029 52.280 1.176 1.00 25.95 274 LEU A O 1
ATOM 4419 N N . GLN B 1 275 ? 20.473 50.840 -0.494 1.00 25.91 275 GLN A N 1
ATOM 4420 C CA . GLN B 1 275 ? 20.976 51.883 -1.383 1.00 31.58 275 GLN A CA 1
ATOM 4421 C C . GLN B 1 275 ? 19.859 52.871 -1.724 1.00 25.94 275 GLN A C 1
ATOM 4422 O O . GLN B 1 275 ? 18.694 52.474 -1.861 1.00 25.77 275 GLN A O 1
ATOM 4428 N N . PRO B 1 276 ? 20.170 54.168 -1.852 1.00 28.85 276 PRO A N 1
ATOM 4429 C CA . PRO B 1 276 ? 19.086 55.165 -1.996 1.00 28.14 276 PRO A CA 1
ATOM 4430 C C . PRO B 1 276 ? 18.198 54.932 -3.215 1.00 25.09 276 PRO A C 1
ATOM 4431 O O . PRO B 1 276 ? 16.983 55.152 -3.146 1.00 28.45 276 PRO A O 1
ATOM 4435 N N . GLN B 1 277 ? 18.770 54.493 -4.336 1.00 30.86 277 GLN A N 1
ATOM 4436 C CA . GLN B 1 277 ? 17.949 54.206 -5.511 1.00 32.25 277 GLN A CA 1
ATOM 4437 C C . GLN B 1 277 ? 17.008 53.026 -5.270 1.00 30.49 277 GLN A C 1
ATOM 4438 O O . GLN B 1 277 ? 15.916 52.977 -5.850 1.00 29.12 277 GLN A O 1
ATOM 4444 N N . ASN B 1 278 ? 17.416 52.059 -4.439 1.00 31.41 278 ASN A N 1
ATOM 4445 C CA . ASN B 1 278 ? 16.544 50.930 -4.129 1.00 27.18 278 ASN A CA 1
ATOM 4446 C C . ASN B 1 278 ? 15.464 51.315 -3.128 1.00 24.22 278 ASN A C 1
ATOM 4447 O O . ASN B 1 278 ? 14.315 50.858 -3.236 1.00 25.96 278 ASN A O 1
ATOM 4452 N N . LEU B 1 279 ? 15.807 52.187 -2.179 1.00 22.88 279 LEU A N 1
ATOM 4453 C CA . LEU B 1 279 ? 14.806 52.755 -1.295 1.00 24.93 279 LEU A CA 1
ATOM 4454 C C . LEU B 1 279 ? 13.701 53.432 -2.089 1.00 25.96 279 LEU A C 1
ATOM 4455 O O . LEU B 1 279 ? 12.513 53.249 -1.786 1.00 24.82 279 LEU A O 1
ATOM 4460 N N . GLU B 1 280 ? 14.064 54.207 -3.118 1.00 24.44 280 GLU A N 1
ATOM 4461 C CA . GLU B 1 280 ? 13.023 54.891 -3.883 1.00 23.39 280 GLU A CA 1
ATOM 4462 C C . GLU B 1 280 ? 12.135 53.899 -4.622 1.00 22.11 280 GLU A C 1
ATOM 4463 O O . GLU B 1 280 ? 10.906 54.052 -4.621 1.00 19.70 280 GLU A O 1
ATOM 4469 N N . LYS B 1 281 ? 12.731 52.876 -5.247 1.00 24.57 281 LYS A N 1
ATOM 4470 C CA . LYS B 1 281 ? 11.927 51.848 -5.908 1.00 21.99 281 LYS A CA 1
ATOM 4471 C C . LYS B 1 281 ? 10.961 51.211 -4.927 1.00 23.11 281 LYS A C 1
ATOM 4472 O O . LYS B 1 281 ? 9.766 51.057 -5.214 1.00 24.09 281 LYS A O 1
ATOM 4478 N N . LEU B 1 282 ? 11.466 50.840 -3.753 1.00 21.72 282 LEU A N 1
ATOM 4479 C CA . LEU B 1 282 ? 10.613 50.232 -2.747 1.00 22.10 282 LEU A CA 1
ATOM 4480 C C . LEU B 1 282 ? 9.457 51.152 -2.391 1.00 22.77 282 LEU A C 1
ATOM 4481 O O . LEU B 1 282 ? 8.299 50.719 -2.382 1.00 22.32 282 LEU A O 1
ATOM 4486 N N . LYS B 1 283 ? 9.750 52.448 -2.138 1.00 22.07 283 LYS A N 1
ATOM 4487 C CA . LYS B 1 283 ? 8.698 53.378 -1.724 1.00 27.21 283 LYS A CA 1
ATOM 4488 C C . LYS B 1 283 ? 7.576 53.452 -2.748 1.00 22.16 283 LYS A C 1
ATOM 4489 O O . LYS B 1 283 ? 6.404 53.303 -2.402 1.00 28.43 283 LYS A O 1
ATOM 4495 N N . THR B 1 284 ? 7.918 53.694 -4.021 1.00 24.68 284 THR A N 1
ATOM 4496 C CA . THR B 1 284 ? 6.890 53.812 -5.052 1.00 25.26 284 THR A CA 1
ATOM 4497 C C . THR B 1 284 ? 6.161 52.483 -5.266 1.00 27.19 284 THR A C 1
ATOM 4498 O O . THR B 1 284 ? 4.936 52.464 -5.433 1.00 27.80 284 THR A O 1
ATOM 4502 N N . THR B 1 285 ? 6.888 51.361 -5.254 1.00 21.80 285 THR A N 1
ATOM 4503 C CA . THR B 1 285 ? 6.210 50.072 -5.377 1.00 27.58 285 THR A CA 1
ATOM 4504 C C . THR B 1 285 ? 5.206 49.875 -4.243 1.00 22.72 285 THR A C 1
ATOM 4505 O O . THR B 1 285 ? 4.097 49.395 -4.466 1.00 24.47 285 THR A O 1
ATOM 4509 N N . LEU B 1 286 ? 5.575 50.254 -3.022 1.00 24.61 286 LEU A N 1
ATOM 4510 C CA . LEU B 1 286 ? 4.648 50.129 -1.906 1.00 22.39 286 LEU A CA 1
ATOM 4511 C C . LEU B 1 286 ? 3.340 50.857 -2.193 1.00 24.23 286 LEU A C 1
ATOM 4512 O O . LEU B 1 286 ? 2.252 50.276 -2.079 1.00 25.51 286 LEU A O 1
ATOM 4517 N N . SER B 1 287 ? 3.434 52.139 -2.560 1.00 25.85 287 SER A N 1
ATOM 4518 C CA . SER B 1 287 ? 2.236 52.939 -2.819 1.00 28.33 287 SER A CA 1
ATOM 4519 C C . SER B 1 287 ? 1.472 52.405 -4.016 1.00 23.47 287 SER A C 1
ATOM 4520 O O . SER B 1 287 ? 0.241 52.289 -3.971 1.00 28.29 287 SER A O 1
ATOM 4523 N N . ARG B 1 288 ? 2.188 52.041 -5.084 1.00 25.45 288 ARG A N 1
ATOM 4524 C CA . ARG B 1 288 ? 1.545 51.462 -6.263 1.00 27.41 288 ARG A CA 1
ATOM 4525 C C . ARG B 1 288 ? 0.760 50.196 -5.903 1.00 25.00 288 ARG A C 1
ATOM 4526 O O . ARG B 1 288 ? -0.364 49.988 -6.387 1.00 24.73 288 ARG A O 1
ATOM 4534 N N . THR B 1 289 ? 1.319 49.356 -5.024 1.00 24.23 289 THR A N 1
ATOM 4535 C CA . THR B 1 289 ? 0.637 48.117 -4.642 1.00 21.38 289 THR A CA 1
ATOM 4536 C C . THR B 1 289 ? -0.675 48.418 -3.918 1.00 18.53 289 THR A C 1
ATOM 4537 O O . THR B 1 289 ? -1.711 47.804 -4.198 1.00 17.26 289 THR A O 1
ATOM 4541 N N . LYS B 1 290 ? -0.644 49.370 -2.985 1.00 21.74 290 LYS A N 1
ATOM 4542 C CA . LYS B 1 290 ? -1.852 49.788 -2.285 1.00 22.95 290 LYS A CA 1
ATOM 4543 C C . LYS B 1 290 ? -2.879 50.355 -3.261 1.00 23.61 290 LYS A C 1
ATOM 4544 O O . LYS B 1 290 ? -4.081 50.093 -3.137 1.00 23.79 290 LYS A O 1
ATOM 4550 N N . GLU B 1 291 ? -2.426 51.132 -4.242 1.00 20.38 291 GLU A N 1
ATOM 4551 C CA . GLU B 1 291 ? -3.353 51.657 -5.234 1.00 22.88 291 GLU A CA 1
ATOM 4552 C C . GLU B 1 291 ? -4.039 50.526 -5.983 1.00 26.23 291 GLU A C 1
ATOM 4553 O O . GLU B 1 291 ? -5.266 50.540 -6.175 1.00 26.25 291 GLU A O 1
ATOM 4559 N N . LYS B 1 292 ? -3.265 49.518 -6.392 1.00 22.23 292 LYS A N 1
ATOM 4560 C CA . LYS B 1 292 ? -3.838 48.410 -7.147 1.00 20.34 292 LYS A CA 1
ATOM 4561 C C . LYS B 1 292 ? -4.726 47.537 -6.275 1.00 23.03 292 LYS A C 1
ATOM 4562 O O . LYS B 1 292 ? -5.763 47.035 -6.737 1.00 26.07 292 LYS A O 1
ATOM 4568 N N . LEU B 1 293 ? -4.318 47.301 -5.026 1.00 22.45 293 LEU A N 1
ATOM 4569 C CA . LEU B 1 293 ? -5.148 46.507 -4.121 1.00 20.93 293 LEU A CA 1
ATOM 4570 C C . LEU B 1 293 ? -6.494 47.167 -3.891 1.00 20.32 293 LEU A C 1
ATOM 4571 O O . LEU B 1 293 ? -7.498 46.480 -3.676 1.00 22.69 293 LEU A O 1
ATOM 4576 N N . ALA B 1 294 ? -6.521 48.500 -3.872 1.00 25.21 294 ALA A N 1
ATOM 4577 C CA . ALA B 1 294 ? -7.777 49.211 -3.665 1.00 25.09 294 ALA A CA 1
ATOM 4578 C C . ALA B 1 294 ? -8.766 48.904 -4.788 1.00 27.93 294 ALA A C 1
ATOM 4579 O O . ALA B 1 294 ? -9.982 48.949 -4.578 1.00 31.87 294 ALA A O 1
ATOM 4581 N N . LYS B 1 295 ? -8.261 48.586 -5.984 1.00 27.65 295 LYS A N 1
ATOM 4582 C CA . LYS B 1 295 ? -9.112 48.302 -7.131 1.00 29.21 295 LYS A CA 1
ATOM 4583 C C . LYS B 1 295 ? -9.614 46.856 -7.199 1.00 32.60 295 LYS A C 1
ATOM 4584 O O . LYS B 1 295 ? -10.584 46.589 -7.912 1.00 36.87 295 LYS A O 1
ATOM 4590 N N . VAL B 1 296 ? -8.993 45.917 -6.485 1.00 29.52 296 VAL A N 1
ATOM 4591 C CA . VAL B 1 296 ? -9.422 44.522 -6.544 1.00 30.83 296 VAL A CA 1
ATOM 4592 C C . VAL B 1 296 ? -9.863 44.037 -5.178 1.00 28.10 296 VAL A C 1
ATOM 4593 O O . VAL B 1 296 ? -9.645 42.878 -4.815 1.00 24.05 296 VAL A O 1
ATOM 4597 N N . GLU B 1 297 ? -10.495 44.934 -4.425 1.00 28.51 297 GLU A N 1
ATOM 4598 C CA . GLU B 1 297 ? -10.771 44.697 -3.020 1.00 27.39 297 GLU A CA 1
ATOM 4599 C C . GLU B 1 297 ? -11.668 43.490 -2.792 1.00 29.14 297 GLU A C 1
ATOM 4600 O O . GLU B 1 297 ? -11.546 42.825 -1.757 1.00 24.84 297 GLU A O 1
ATOM 4606 N N . HIS B 1 298 ? -12.543 43.161 -3.750 1.00 27.12 298 HIS A N 1
ATOM 4607 C CA . HIS B 1 298 ? -13.416 42.012 -3.530 1.00 33.17 298 HIS A CA 1
ATOM 4608 C C . HIS B 1 298 ? -12.653 40.691 -3.473 1.00 30.80 298 HIS A C 1
ATOM 4609 O O . HIS B 1 298 ? -13.181 39.720 -2.921 1.00 26.06 298 HIS A O 1
ATOM 4616 N N . LEU B 1 299 ? -11.410 40.649 -3.967 1.00 29.61 299 LEU A N 1
ATOM 4617 C CA . LEU B 1 299 ? -10.658 39.399 -3.964 1.00 25.37 299 LEU A CA 1
ATOM 4618 C C . LEU B 1 299 ? -10.041 39.079 -2.597 1.00 21.90 299 LEU A C 1
ATOM 4619 O O . LEU B 1 299 ? -9.899 37.906 -2.246 1.00 29.88 299 LEU A O 1
ATOM 4624 N N . TRP B 1 300 ? -9.710 40.076 -1.798 1.00 20.80 300 TRP A N 1
ATOM 4625 C CA . TRP B 1 300 ? -8.940 39.838 -0.588 1.00 22.53 300 TRP A CA 1
ATOM 4626 C C . TRP B 1 300 ? -9.542 40.452 0.655 1.00 23.54 300 TRP A C 1
ATOM 4627 O O . TRP B 1 300 ? -9.140 40.070 1.767 1.00 22.39 300 TRP A O 1
ATOM 4638 N N . ALA B 1 301 ? -10.430 41.427 0.513 1.00 26.01 301 ALA A N 1
ATOM 4639 C CA . ALA B 1 301 ? -10.997 42.131 1.641 1.00 26.96 301 ALA A CA 1
ATOM 4640 C C . ALA B 1 301 ? -12.157 41.326 2.238 1.00 33.69 301 ALA A C 1
ATOM 4641 O O . ALA B 1 301 ? -11.994 40.617 3.225 1.00 35.82 301 ALA A O 1
ATOM 4643 N N . LYS C 1 2 ? 55.526 40.922 4.812 1.00 46.64 2 LYS C N 1
ATOM 4644 C CA . LYS C 1 2 ? 54.078 40.719 4.758 1.00 41.41 2 LYS C CA 1
ATOM 4645 C C . LYS C 1 2 ? 53.702 39.228 4.852 1.00 39.81 2 LYS C C 1
ATOM 4646 O O . LYS C 1 2 ? 54.450 38.430 5.422 1.00 47.64 2 LYS C O 1
ATOM 4652 N N . ILE C 1 3 ? 52.544 38.838 4.326 1.00 33.09 3 ILE C N 1
ATOM 4653 C CA . ILE C 1 3 ? 52.053 37.471 4.464 1.00 27.70 3 ILE C CA 1
ATOM 4654 C C . ILE C 1 3 ? 52.256 36.713 3.161 1.00 29.22 3 ILE C C 1
ATOM 4655 O O . ILE C 1 3 ? 51.652 37.043 2.136 1.00 30.88 3 ILE C O 1
ATOM 4660 N N . GLN C 1 4 ? 53.099 35.686 3.203 1.00 21.74 4 GLN C N 1
ATOM 4661 C CA . GLN C 1 4 ? 53.497 34.939 2.015 1.00 27.03 4 GLN C CA 1
ATOM 4662 C C . GLN C 1 4 ? 53.717 33.495 2.428 1.00 18.75 4 GLN C C 1
ATOM 4663 O O . GLN C 1 4 ? 53.915 33.198 3.603 1.00 21.56 4 GLN C O 1
ATOM 4669 N N . GLY C 1 5 ? 53.634 32.590 1.470 1.00 21.92 5 GLY C N 1
ATOM 4670 C CA . GLY C 1 5 ? 53.950 31.208 1.749 1.00 19.77 5 GLY C CA 1
ATOM 4671 C C . GLY C 1 5 ? 52.771 30.294 1.997 1.00 16.94 5 GLY C C 1
ATOM 4672 O O . GLY C 1 5 ? 51.685 30.505 1.467 1.00 19.99 5 GLY C O 1
ATOM 4673 N N . THR C 1 6 ? 52.973 29.277 2.819 1.00 15.33 6 THR C N 1
ATOM 4674 C CA . THR C 1 6 ? 52.003 28.204 3.017 1.00 17.72 6 THR C CA 1
ATOM 4675 C C . THR C 1 6 ? 51.507 28.222 4.460 1.00 20.44 6 THR C C 1
ATOM 4676 O O . THR C 1 6 ? 52.308 28.102 5.403 1.00 19.72 6 THR C O 1
ATOM 4680 N N . TYR C 1 7 ? 50.190 28.345 4.623 1.00 19.04 7 TYR C N 1
ATOM 4681 C CA . TYR C 1 7 ? 49.512 28.308 5.907 1.00 17.95 7 TYR C CA 1
ATOM 4682 C C . TYR C 1 7 ? 48.557 27.120 5.931 1.00 19.64 7 TYR C C 1
ATOM 4683 O O . TYR C 1 7 ? 47.859 26.856 4.947 1.00 23.08 7 TYR C O 1
ATOM 4692 N N . THR C 1 8 ? 48.563 26.365 7.031 1.00 19.81 8 THR C N 1
ATOM 4693 C CA . THR C 1 8 ? 47.764 25.156 7.142 1.00 17.79 8 THR C CA 1
ATOM 4694 C C . THR C 1 8 ? 46.490 25.476 7.923 1.00 18.93 8 THR C C 1
ATOM 4695 O O . THR C 1 8 ? 46.553 25.967 9.054 1.00 19.68 8 THR C O 1
ATOM 4699 N N . ALA C 1 9 ? 45.332 25.261 7.304 1.00 16.69 9 ALA C N 1
ATOM 4700 C CA . ALA C 1 9 ? 44.083 25.312 8.059 1.00 17.44 9 ALA C CA 1
ATOM 4701 C C . ALA C 1 9 ? 43.963 23.985 8.801 1.00 20.45 9 ALA C C 1
ATOM 4702 O O . ALA C 1 9 ? 43.561 22.984 8.214 1.00 20.04 9 ALA C O 1
ATOM 4704 N N . ILE C 1 10 ? 44.297 23.947 10.103 1.00 15.56 10 ILE C N 1
ATOM 4705 C CA . ILE C 1 10 ? 44.387 22.641 10.758 1.00 19.38 10 ILE C CA 1
ATOM 4706 C C . ILE C 1 10 ? 43.002 22.078 11.061 1.00 18.39 10 ILE C C 1
ATOM 4707 O O . ILE C 1 10 ? 42.061 22.799 11.402 1.00 16.71 10 ILE C O 1
ATOM 4712 N N . ILE C 1 11 ? 42.889 20.750 10.976 1.00 19.09 11 ILE C N 1
ATOM 4713 C CA . ILE C 1 11 ? 41.702 20.100 11.529 1.00 16.31 11 ILE C CA 1
ATOM 4714 C C . ILE C 1 11 ? 41.642 20.352 13.041 1.00 22.22 11 ILE C C 1
ATOM 4715 O O . ILE C 1 11 ? 42.636 20.706 13.685 1.00 19.30 11 ILE C O 1
ATOM 4720 N N . SER C 1 12 ? 40.453 20.142 13.614 1.00 17.06 12 SER C N 1
ATOM 4721 C CA . SER C 1 12 ? 40.348 20.058 15.062 1.00 20.42 12 SER C CA 1
ATOM 4722 C C . SER C 1 12 ? 40.277 18.582 15.461 1.00 20.90 12 SER C C 1
ATOM 4723 O O . SER C 1 12 ? 39.223 17.951 15.303 1.00 18.14 12 SER C O 1
ATOM 4726 N N . PRO C 1 13 ? 41.351 17.984 15.965 1.00 22.97 13 PRO C N 1
ATOM 4727 C CA . PRO C 1 13 ? 41.302 16.551 16.297 1.00 21.78 13 PRO C CA 1
ATOM 4728 C C . PRO C 1 13 ? 40.457 16.290 17.546 1.00 24.84 13 PRO C C 1
ATOM 4729 O O . PRO C 1 13 ? 40.591 16.973 18.571 1.00 22.52 13 PRO C O 1
ATOM 4733 N N . PHE C 1 14 ? 39.544 15.327 17.438 1.00 23.71 14 PHE C N 1
ATOM 4734 C CA . PHE C 1 14 ? 38.684 14.951 18.549 1.00 21.89 14 PHE C CA 1
ATOM 4735 C C . PHE C 1 14 ? 38.984 13.529 19.036 1.00 29.24 14 PHE C C 1
ATOM 4736 O O . PHE C 1 14 ? 39.321 12.634 18.249 1.00 24.27 14 PHE C O 1
ATOM 4744 N N . HIS C 1 15 ? 38.804 13.314 20.341 1.00 25.20 15 HIS C N 1
ATOM 4745 C CA . HIS C 1 15 ? 38.898 11.978 20.928 1.00 28.70 15 HIS C CA 1
ATOM 4746 C C . HIS C 1 15 ? 37.914 11.884 22.084 1.00 23.42 15 HIS C C 1
ATOM 4747 O O . HIS C 1 15 ? 38.043 12.631 23.052 1.00 28.66 15 HIS C O 1
ATOM 4754 N N . ASN C 1 16 ? 36.942 10.969 21.985 1.00 24.19 16 ASN C N 1
ATOM 4755 C CA . ASN C 1 16 ? 35.922 10.761 23.018 1.00 23.35 16 ASN C CA 1
ATOM 4756 C C . ASN C 1 16 ? 35.115 12.044 23.272 1.00 26.24 16 ASN C C 1
ATOM 4757 O O . ASN C 1 16 ? 34.854 12.429 24.408 1.00 26.82 16 ASN C O 1
ATOM 4762 N N . GLY C 1 17 ? 34.697 12.698 22.185 1.00 26.64 17 GLY C N 1
ATOM 4763 C CA . GLY C 1 17 ? 33.876 13.889 22.252 1.00 23.50 17 GLY C CA 1
ATOM 4764 C C . GLY C 1 17 ? 34.589 15.142 22.712 1.00 26.77 17 GLY C C 1
ATOM 4765 O O . GLY C 1 17 ? 33.941 16.152 22.993 1.00 26.45 17 GLY C O 1
ATOM 4766 N N . GLN C 1 18 ? 35.900 15.125 22.811 1.00 26.37 18 GLN C N 1
ATOM 4767 C CA . GLN C 1 18 ? 36.604 16.296 23.307 1.00 29.87 18 GLN C CA 1
ATOM 4768 C C . GLN C 1 18 ? 37.811 16.551 22.422 1.00 25.35 18 GLN C C 1
ATOM 4769 O O . GLN C 1 18 ? 38.225 15.691 21.637 1.00 24.80 18 GLN C O 1
ATOM 4775 N N . ILE C 1 19 ? 38.382 17.747 22.572 1.00 23.68 19 ILE C N 1
ATOM 4776 C CA . ILE C 1 19 ? 39.605 18.086 21.850 1.00 25.02 19 ILE C CA 1
ATOM 4777 C C . ILE C 1 19 ? 40.693 17.097 22.243 1.00 29.27 19 ILE C C 1
ATOM 4778 O O . ILE C 1 19 ? 40.929 16.831 23.429 1.00 28.57 19 ILE C O 1
ATOM 4783 N N . ASP C 1 20 ? 41.324 16.506 21.242 1.00 28.04 20 ASP C N 1
ATOM 4784 C CA . ASP C 1 20 ? 42.425 15.576 21.459 1.00 26.64 20 ASP C CA 1
ATOM 4785 C C . ASP C 1 20 ? 43.733 16.392 21.458 1.00 28.07 20 ASP C C 1
ATOM 4786 O O . ASP C 1 20 ? 44.266 16.728 20.403 1.00 21.60 20 ASP C O 1
ATOM 4791 N N . ARG C 1 21 ? 44.238 16.730 22.653 1.00 25.81 21 ARG C N 1
ATOM 4792 C CA . ARG C 1 21 ? 45.379 17.640 22.746 1.00 27.96 21 ARG C CA 1
ATOM 4793 C C . ARG C 1 21 ? 46.671 16.988 22.267 1.00 26.65 21 ARG C C 1
ATOM 4794 O O . ARG C 1 21 ? 47.485 17.641 21.618 1.00 25.70 21 ARG C O 1
ATOM 4802 N N . LYS C 1 22 ? 46.865 15.702 22.547 1.00 25.54 22 LYS C N 1
ATOM 4803 C CA . LYS C 1 22 ? 48.034 14.972 22.030 1.00 27.89 22 LYS C CA 1
ATOM 4804 C C . LYS C 1 22 ? 48.039 14.981 20.518 1.00 31.67 22 LYS C C 1
ATOM 4805 O O . LYS C 1 22 ? 49.104 15.095 19.884 1.00 26.70 22 LYS C O 1
ATOM 4811 N N . ALA C 1 23 ? 46.864 14.791 19.922 1.00 25.82 23 ALA C N 1
ATOM 4812 C CA . ALA C 1 23 ? 46.761 14.811 18.464 1.00 32.41 23 ALA C CA 1
ATOM 4813 C C . ALA C 1 23 ? 47.146 16.184 17.886 1.00 25.25 23 ALA C C 1
ATOM 4814 O O . ALA C 1 23 ? 47.892 16.264 16.911 1.00 22.17 23 ALA C O 1
ATOM 4816 N N . LEU C 1 24 ? 46.659 17.266 18.491 1.00 23.44 24 LEU C N 1
ATOM 4817 C CA . LEU C 1 24 ? 46.956 18.608 18.028 1.00 23.17 24 LEU C CA 1
ATOM 4818 C C . LEU C 1 24 ? 48.446 18.917 18.106 1.00 25.99 24 LEU C C 1
ATOM 4819 O O . LEU C 1 24 ? 49.045 19.428 17.141 1.00 21.13 24 LEU C O 1
ATOM 4824 N N . GLU C 1 25 ? 49.069 18.573 19.238 1.00 24.66 25 GLU C N 1
ATOM 4825 C CA . GLU C 1 25 ? 50.497 18.813 19.433 1.00 24.86 25 GLU C CA 1
ATOM 4826 C C . GLU C 1 25 ? 51.331 18.148 18.363 1.00 18.29 25 GLU C C 1
ATOM 4827 O O . GLU C 1 25 ? 52.233 18.751 17.788 1.00 26.95 25 GLU C O 1
ATOM 4833 N N . ARG C 1 26 ? 51.086 16.876 18.135 1.00 22.21 26 ARG C N 1
ATOM 4834 C CA . ARG C 1 26 ? 51.876 16.137 17.172 1.00 27.34 26 ARG C CA 1
ATOM 4835 C C . ARG C 1 26 ? 51.646 16.710 15.763 1.00 23.14 26 ARG C C 1
ATOM 4836 O O . ARG C 1 26 ? 52.593 16.928 14.994 1.00 21.09 26 ARG C O 1
ATOM 4844 N N . LEU C 1 27 ? 50.376 16.954 15.399 1.00 18.65 27 LEU C N 1
ATOM 4845 C CA . LEU C 1 27 ? 50.099 17.540 14.083 1.00 21.31 27 LEU C CA 1
ATOM 4846 C C . LEU C 1 27 ? 50.765 18.907 13.937 1.00 21.05 27 LEU C C 1
ATOM 4847 O O . LEU C 1 27 ? 51.386 19.197 12.914 1.00 25.41 27 LEU C O 1
ATOM 4852 N N . LEU C 1 28 ? 50.701 19.735 14.978 1.00 24.11 28 LEU C N 1
ATOM 4853 C CA . LEU C 1 28 ? 51.355 21.035 14.918 1.00 22.57 28 LEU C CA 1
ATOM 4854 C C . LEU C 1 28 ? 52.870 20.874 14.781 1.00 23.84 28 LEU C C 1
ATOM 4855 O O . LEU C 1 28 ? 53.509 21.574 13.984 1.00 22.26 28 LEU C O 1
ATOM 4860 N N . GLU C 1 29 ? 53.462 19.944 15.534 1.00 22.88 29 GLU C N 1
ATOM 4861 C CA . GLU C 1 29 ? 54.896 19.710 15.393 1.00 23.19 29 GLU C CA 1
ATOM 4862 C C . GLU C 1 29 ? 55.253 19.270 13.976 1.00 25.87 29 GLU C C 1
ATOM 4863 O O . GLU C 1 29 ? 56.205 19.782 13.379 1.00 24.06 29 GLU C O 1
ATOM 4869 N N . HIS C 1 30 ? 54.469 18.364 13.397 1.00 23.38 30 HIS C N 1
ATOM 4870 C CA . HIS C 1 30 ? 54.768 17.901 12.047 1.00 26.07 30 HIS C CA 1
ATOM 4871 C C . HIS C 1 30 ? 54.740 19.053 11.038 1.00 26.32 30 HIS C C 1
ATOM 4872 O O . HIS C 1 30 ? 55.556 19.087 10.106 1.00 23.48 30 HIS C O 1
ATOM 4879 N N . GLN C 1 31 ? 53.828 20.015 11.225 1.00 21.54 31 GLN C N 1
ATOM 4880 C CA . GLN C 1 31 ? 53.787 21.205 10.371 1.00 19.42 31 GLN C CA 1
ATOM 4881 C C . GLN C 1 31 ? 55.036 22.072 10.551 1.00 24.55 31 GLN C C 1
ATOM 4882 O O . GLN C 1 31 ? 55.719 22.420 9.573 1.00 22.43 31 GLN C O 1
ATOM 4888 N N . ILE C 1 32 ? 55.351 22.424 11.804 1.00 19.58 32 ILE C N 1
ATOM 4889 C CA . ILE C 1 32 ? 56.457 23.330 12.096 1.00 20.65 32 ILE C CA 1
ATOM 4890 C C . ILE C 1 32 ? 57.768 22.770 11.564 1.00 27.97 32 ILE C C 1
ATOM 4891 O O . ILE C 1 32 ? 58.614 23.516 11.055 1.00 27.20 32 ILE C O 1
ATOM 4896 N N . GLU C 1 33 ? 57.938 21.448 11.637 1.00 22.44 33 GLU C N 1
ATOM 4897 C CA . GLU C 1 33 ? 59.147 20.760 11.207 1.00 24.34 33 GLU C CA 1
ATOM 4898 C C . GLU C 1 33 ? 59.253 20.652 9.700 1.00 29.25 33 GLU C C 1
ATOM 4899 O O . GLU C 1 33 ? 60.258 20.131 9.197 1.00 26.58 33 GLU C O 1
ATOM 4905 N N . ASN C 1 34 ? 58.232 21.087 8.971 1.00 22.57 34 ASN C N 1
ATOM 4906 C CA . ASN C 1 34 ? 58.184 20.830 7.547 1.00 26.70 34 ASN C CA 1
ATOM 4907 C C . ASN C 1 34 ? 57.937 22.101 6.757 1.00 25.12 34 ASN C C 1
ATOM 4908 O O . ASN C 1 34 ? 57.185 22.110 5.774 1.00 25.18 34 ASN C O 1
ATOM 4913 N N . ARG C 1 35 ? 58.570 23.199 7.181 1.00 23.52 35 ARG C N 1
ATOM 4914 C CA . ARG C 1 35 ? 58.702 24.411 6.371 1.00 27.80 35 ARG C CA 1
ATOM 4915 C C . ARG C 1 35 ? 57.359 25.095 6.104 1.00 28.48 35 ARG C C 1
ATOM 4916 O O . ARG C 1 35 ? 57.162 25.728 5.060 1.00 24.41 35 ARG C O 1
ATOM 4924 N N . ILE C 1 36 ? 56.441 24.967 7.032 1.00 23.02 36 ILE C N 1
ATOM 4925 C CA . ILE C 1 36 ? 55.147 25.630 6.969 1.00 22.63 36 ILE C CA 1
ATOM 4926 C C . ILE C 1 36 ? 55.308 26.998 7.603 1.00 22.12 36 ILE C C 1
ATOM 4927 O O . ILE C 1 36 ? 55.998 27.133 8.623 1.00 21.51 36 ILE C O 1
ATOM 4932 N N . ASP C 1 37 ? 54.712 28.023 6.982 1.00 20.68 37 ASP C N 1
ATOM 4933 C CA . ASP C 1 37 ? 54.852 29.397 7.456 1.00 18.92 37 ASP C CA 1
ATOM 4934 C C . ASP C 1 37 ? 53.897 29.726 8.594 1.00 23.49 37 ASP C C 1
ATOM 4935 O O . ASP C 1 37 ? 54.176 30.630 9.386 1.00 25.96 37 ASP C O 1
ATOM 4940 N N . GLY C 1 38 ? 52.773 29.034 8.705 1.00 22.80 38 GLY C N 1
ATOM 4941 C CA . GLY C 1 38 ? 51.832 29.402 9.753 1.00 23.54 38 GLY C CA 1
ATOM 4942 C C . GLY C 1 38 ? 50.650 28.461 9.792 1.00 22.21 38 GLY C C 1
ATOM 4943 O O . GLY C 1 38 ? 50.525 27.551 8.967 1.00 19.77 38 GLY C O 1
ATOM 4944 N N . ILE C 1 39 ? 49.773 28.712 10.771 1.00 21.22 39 ILE C N 1
ATOM 4945 C CA . ILE C 1 39 ? 48.635 27.857 11.098 1.00 19.40 39 ILE C CA 1
ATOM 4946 C C . ILE C 1 39 ? 47.380 28.724 11.121 1.00 20.14 39 ILE C C 1
ATOM 4947 O O . ILE C 1 39 ? 47.411 29.860 11.613 1.00 21.20 39 ILE C O 1
ATOM 4952 N N . VAL C 1 40 ? 46.282 28.193 10.588 1.00 17.17 40 VAL C N 1
ATOM 4953 C CA . VAL C 1 40 ? 44.947 28.776 10.766 1.00 19.56 40 VAL C CA 1
ATOM 4954 C C . VAL C 1 40 ? 44.133 27.815 11.621 1.00 19.07 40 VAL C C 1
ATOM 4955 O O . VAL C 1 40 ? 43.576 26.849 11.099 1.00 20.99 40 VAL C O 1
ATOM 4959 N N . PRO C 1 41 ? 44.066 28.011 12.930 1.00 22.37 41 PRO C N 1
ATOM 4960 C CA . PRO C 1 41 ? 43.173 27.197 13.752 1.00 21.02 41 PRO C CA 1
ATOM 4961 C C . PRO C 1 41 ? 41.738 27.703 13.656 1.00 20.28 41 PRO C C 1
ATOM 4962 O O . PRO C 1 41 ? 41.465 28.852 13.284 1.00 20.95 41 PRO C O 1
ATOM 4966 N N . VAL C 1 42 ? 40.820 26.781 13.935 1.00 20.16 42 VAL C N 1
ATOM 4967 C CA . VAL C 1 42 ? 39.371 26.969 14.053 1.00 21.90 42 VAL C CA 1
ATOM 4968 C C . VAL C 1 42 ? 38.752 27.727 12.883 1.00 24.84 42 VAL C C 1
ATOM 4969 O O . VAL C 1 42 ? 37.888 28.589 13.070 1.00 27.93 42 VAL C O 1
ATOM 4973 N N . GLY C 1 43 ? 39.113 27.356 11.671 1.00 23.63 43 GLY C N 1
ATOM 4974 C CA . GLY C 1 43 ? 38.339 27.715 10.499 1.00 22.63 43 GLY C CA 1
ATOM 4975 C C . GLY C 1 43 ? 37.386 26.599 10.108 1.00 23.50 43 GLY C C 1
ATOM 4976 O O . GLY C 1 43 ? 36.956 25.794 10.950 1.00 21.68 43 GLY C O 1
ATOM 4977 N N . THR C 1 44 ? 37.055 26.556 8.814 1.00 24.47 44 THR C N 1
ATOM 4978 C CA . THR C 1 44 ? 36.182 25.514 8.281 1.00 23.31 44 THR C CA 1
ATOM 4979 C C . THR C 1 44 ? 36.809 24.139 8.423 1.00 22.11 44 THR C C 1
ATOM 4980 O O . THR C 1 44 ? 36.135 23.165 8.798 1.00 20.44 44 THR C O 1
ATOM 4984 N N . THR C 1 45 ? 38.090 24.029 8.065 1.00 22.60 45 THR C N 1
ATOM 4985 C CA . THR C 1 45 ? 38.772 22.746 8.183 1.00 21.61 45 THR C CA 1
ATOM 4986 C C . THR C 1 45 ? 38.789 22.283 9.622 1.00 19.86 45 THR C C 1
ATOM 4987 O O . THR C 1 45 ? 38.755 21.074 9.881 1.00 20.02 45 THR C O 1
ATOM 4991 N N . GLY C 1 46 ? 38.792 23.226 10.570 1.00 16.81 46 GLY C N 1
ATOM 4992 C CA . GLY C 1 46 ? 38.720 22.894 11.975 1.00 17.28 46 GLY C CA 1
ATOM 4993 C C . GLY C 1 46 ? 37.318 22.717 12.527 1.00 19.73 46 GLY C C 1
ATOM 4994 O O . GLY C 1 46 ? 37.161 22.697 13.751 1.00 18.55 46 GLY C O 1
ATOM 4995 N N . GLU C 1 47 ? 36.294 22.590 11.672 1.00 16.03 47 GLU C N 1
ATOM 4996 C CA . GLU C 1 47 ? 34.906 22.333 12.114 1.00 17.44 47 GLU C CA 1
ATOM 4997 C C . GLU C 1 47 ? 34.431 23.374 13.121 1.00 17.58 47 GLU C C 1
ATOM 4998 O O . GLU C 1 47 ? 33.708 23.059 14.073 1.00 18.37 47 GLU C O 1
ATOM 5004 N N . SER C 1 48 ? 34.817 24.626 12.904 1.00 16.67 48 SER C N 1
ATOM 5005 C CA . SER C 1 48 ? 34.382 25.694 13.798 1.00 18.81 48 SER C CA 1
ATOM 5006 C C . SER C 1 48 ? 32.876 25.725 14.037 1.00 18.20 48 SER C C 1
ATOM 5007 O O . SER C 1 48 ? 32.470 26.012 15.180 1.00 15.92 48 SER C O 1
ATOM 5010 N N . PRO C 1 49 ? 32.004 25.426 13.067 1.00 17.28 49 PRO C N 1
ATOM 5011 C CA . PRO C 1 49 ? 30.564 25.458 13.377 1.00 13.84 49 PRO C CA 1
ATOM 5012 C C . PRO C 1 49 ? 30.167 24.558 14.525 1.00 19.20 49 PRO C C 1
ATOM 5013 O O . PRO C 1 49 ? 29.170 24.841 15.200 1.00 21.15 49 PRO C O 1
ATOM 5017 N N . THR C 1 50 ? 30.878 23.457 14.759 1.00 18.38 50 THR C N 1
ATOM 5018 C CA . THR C 1 50 ? 30.429 22.498 15.767 1.00 19.30 50 THR C CA 1
ATOM 5019 C C . THR C 1 50 ? 31.247 22.553 17.050 1.00 19.84 50 THR C C 1
ATOM 5020 O O . THR C 1 50 ? 31.028 21.728 17.950 1.00 22.73 50 THR C O 1
ATOM 5024 N N . LEU C 1 51 ? 32.165 23.518 17.164 1.00 18.90 51 LEU C N 1
ATOM 5025 C CA . LEU C 1 51 ? 32.854 23.777 18.419 1.00 24.42 51 LEU C CA 1
ATOM 5026 C C . LEU C 1 51 ? 31.997 24.673 19.302 1.00 22.69 51 LEU C C 1
ATOM 5027 O O . LEU C 1 51 ? 31.367 25.617 18.829 1.00 19.54 51 LEU C O 1
ATOM 5032 N N . SER C 1 52 ? 31.982 24.378 20.593 1.00 26.38 52 SER C N 1
ATOM 5033 C CA . SER C 1 52 ? 31.426 25.335 21.525 1.00 24.90 52 SER C CA 1
ATOM 5034 C C . SER C 1 52 ? 32.317 26.575 21.565 1.00 27.44 52 SER C C 1
ATOM 5035 O O . SER C 1 52 ? 33.455 26.570 21.088 1.00 24.57 52 SER C O 1
ATOM 5038 N N . TYR C 1 53 ? 31.798 27.643 22.165 1.00 26.53 53 TYR C N 1
ATOM 5039 C CA . TYR C 1 53 ? 32.597 28.856 22.294 1.00 28.51 53 TYR C CA 1
ATOM 5040 C C . TYR C 1 53 ? 33.889 28.615 23.068 1.00 29.55 53 TYR C C 1
ATOM 5041 O O . TYR C 1 53 ? 34.969 29.026 22.626 1.00 28.77 53 TYR C O 1
ATOM 5050 N N . GLU C 1 54 ? 33.815 27.972 24.237 1.00 28.13 54 GLU C N 1
ATOM 5051 C CA . GLU C 1 54 ? 35.070 27.763 24.949 1.00 32.74 54 GLU C CA 1
ATOM 5052 C C . GLU C 1 54 ? 36.004 26.833 24.193 1.00 30.60 54 GLU C C 1
ATOM 5053 O O . GLU C 1 54 ? 37.221 26.970 24.317 1.00 30.55 54 GLU C O 1
ATOM 5059 N N . GLU C 1 55 ? 35.473 25.805 23.516 1.00 29.14 55 GLU C N 1
ATOM 5060 C CA . GLU C 1 55 ? 36.339 24.956 22.699 1.00 25.17 55 GLU C CA 1
ATOM 5061 C C . GLU C 1 55 ? 36.998 25.781 21.601 1.00 26.22 55 GLU C C 1
ATOM 5062 O O . GLU C 1 55 ? 38.182 25.593 21.296 1.00 25.14 55 GLU C O 1
ATOM 5068 N N . HIS C 1 56 ? 36.236 26.695 20.985 1.00 22.45 56 HIS C N 1
ATOM 5069 C CA . HIS C 1 56 ? 36.812 27.588 19.985 1.00 27.12 56 HIS C CA 1
ATOM 5070 C C . HIS C 1 56 ? 37.986 28.349 20.580 1.00 26.96 56 HIS C C 1
ATOM 5071 O O . HIS C 1 56 ? 39.082 28.368 20.021 1.00 24.32 56 HIS C O 1
ATOM 5078 N N . ILE C 1 57 ? 37.780 28.942 21.751 1.00 28.99 57 ILE C N 1
ATOM 5079 C CA . ILE C 1 57 ? 38.842 29.706 22.381 1.00 27.25 57 ILE C CA 1
ATOM 5080 C C . ILE C 1 57 ? 39.964 28.778 22.806 1.00 29.72 57 ILE C C 1
ATOM 5081 O O . ILE C 1 57 ? 41.148 29.066 22.583 1.00 27.37 57 ILE C O 1
ATOM 5086 N N . GLU C 1 58 ? 39.604 27.622 23.362 1.00 24.60 58 GLU C N 1
ATOM 5087 C CA . GLU C 1 58 ? 40.580 26.665 23.861 1.00 25.21 58 GLU C CA 1
ATOM 5088 C C . GLU C 1 58 ? 41.426 26.100 22.725 1.00 26.31 58 GLU C C 1
ATOM 5089 O O . GLU C 1 58 ? 42.618 25.821 22.906 1.00 25.11 58 GLU C O 1
ATOM 5095 N N . LEU C 1 59 ? 40.833 25.906 21.547 1.00 25.67 59 LEU C N 1
ATOM 5096 C CA . LEU C 1 59 ? 41.655 25.432 20.444 1.00 24.91 59 LEU C CA 1
ATOM 5097 C C . LEU C 1 59 ? 42.695 26.477 20.043 1.00 24.39 59 LEU C C 1
ATOM 5098 O O . LEU C 1 59 ? 43.840 26.130 19.746 1.00 23.69 59 LEU C O 1
ATOM 5103 N N . VAL C 1 60 ? 42.323 27.764 20.050 1.00 24.89 60 VAL C N 1
ATOM 5104 C CA . VAL C 1 60 ? 43.289 28.826 19.752 1.00 25.48 60 VAL C CA 1
ATOM 5105 C C . VAL C 1 60 ? 44.344 28.908 20.856 1.00 25.80 60 VAL C C 1
ATOM 5106 O O . VAL C 1 60 ? 45.523 29.167 20.592 1.00 20.37 60 VAL C O 1
ATOM 5110 N N . ARG C 1 61 ? 43.941 28.694 22.107 1.00 24.78 61 ARG C N 1
ATOM 5111 C CA . ARG C 1 61 ? 44.898 28.758 23.208 1.00 26.72 61 ARG C CA 1
ATOM 5112 C C . ARG C 1 61 ? 45.949 27.653 23.101 1.00 24.73 61 ARG C C 1
ATOM 5113 O O . ARG C 1 61 ? 47.150 27.911 23.229 1.00 25.94 61 ARG C O 1
ATOM 5121 N N . LEU C 1 62 ? 45.519 26.412 22.842 1.00 24.92 62 LEU C N 1
ATOM 5122 C CA . LEU C 1 62 ? 46.482 25.316 22.706 1.00 26.10 62 LEU C CA 1
ATOM 5123 C C . LEU C 1 62 ? 47.423 25.548 21.537 1.00 24.31 62 LEU C C 1
ATOM 5124 O O . LEU C 1 62 ? 48.636 25.344 21.654 1.00 22.59 62 LEU C O 1
ATOM 5129 N N . THR C 1 63 ? 46.873 25.969 20.398 1.00 23.26 63 THR C N 1
ATOM 5130 C CA . THR C 1 63 ? 47.689 26.222 19.222 1.00 23.90 63 THR C CA 1
ATOM 5131 C C . THR C 1 63 ? 48.784 27.237 19.536 1.00 22.17 63 THR C C 1
ATOM 5132 O O . THR C 1 63 ? 49.959 27.025 19.204 1.00 23.70 63 THR C O 1
ATOM 5136 N N . ALA C 1 64 ? 48.422 28.329 20.209 1.00 22.34 64 ALA C N 1
ATOM 5137 C CA . ALA C 1 64 ? 49.416 29.334 20.574 1.00 26.87 64 ALA C CA 1
ATOM 5138 C C . ALA C 1 64 ? 50.441 28.755 21.533 1.00 24.73 64 ALA C C 1
ATOM 5139 O O . ALA C 1 64 ? 51.641 29.005 21.391 1.00 27.30 64 ALA C O 1
ATOM 5141 N N . GLU C 1 65 ? 49.981 28.007 22.536 1.00 24.74 65 GLU C N 1
ATOM 5142 C CA . GLU C 1 65 ? 50.903 27.402 23.496 1.00 28.36 65 GLU C CA 1
ATOM 5143 C C . GLU C 1 65 ? 51.803 26.368 22.838 1.00 28.31 65 GLU C C 1
ATOM 5144 O O . GLU C 1 65 ? 52.997 26.298 23.147 1.00 33.30 65 GLU C O 1
ATOM 5150 N N . ILE C 1 66 ? 51.255 25.530 21.951 1.00 23.43 66 ILE C N 1
ATOM 5151 C CA . ILE C 1 66 ? 52.100 24.537 21.289 1.00 26.29 66 ILE C CA 1
ATOM 5152 C C . ILE C 1 66 ? 53.101 25.214 20.354 1.00 27.00 66 ILE C C 1
ATOM 5153 O O . ILE C 1 66 ? 54.282 24.852 20.315 1.00 26.99 66 ILE C O 1
ATOM 5158 N N . VAL C 1 67 ? 52.647 26.197 19.572 1.00 25.49 67 VAL C N 1
ATOM 5159 C CA . VAL C 1 67 ? 53.519 26.764 18.548 1.00 24.82 67 VAL C CA 1
ATOM 5160 C C . VAL C 1 67 ? 54.629 27.618 19.169 1.00 25.83 67 VAL C C 1
ATOM 5161 O O . VAL C 1 67 ? 55.768 27.626 18.684 1.00 24.47 67 VAL C O 1
ATOM 5165 N N . GLU C 1 68 ? 54.327 28.320 20.259 1.00 26.07 68 GLU C N 1
ATOM 5166 C CA . GLU C 1 68 ? 55.281 29.190 20.956 1.00 29.81 68 GLU C CA 1
ATOM 5167 C C . GLU C 1 68 ? 56.078 30.078 19.999 1.00 31.98 68 GLU C C 1
ATOM 5168 O O . GLU C 1 68 ? 57.309 30.132 20.045 1.00 24.91 68 GLU C O 1
ATOM 5174 N N . LYS C 1 69 ? 55.348 30.813 19.155 1.00 24.38 69 LYS C N 1
ATOM 5175 C CA . LYS C 1 69 ? 55.855 31.851 18.259 1.00 26.39 69 LYS C CA 1
ATOM 5176 C C . LYS C 1 69 ? 56.775 31.321 17.173 1.00 27.95 69 LYS C C 1
ATOM 5177 O O . LYS C 1 69 ? 57.379 32.129 16.461 1.00 30.61 69 LYS C O 1
ATOM 5183 N N . ARG C 1 70 ? 56.890 29.993 17.007 1.00 23.07 70 ARG C N 1
ATOM 5184 C CA . ARG C 1 70 ? 57.839 29.464 16.033 1.00 26.62 70 ARG C CA 1
ATOM 5185 C C . ARG C 1 70 ? 57.424 29.781 14.604 1.00 30.43 70 ARG C C 1
ATOM 5186 O O . ARG C 1 70 ? 58.289 30.000 13.748 1.00 25.28 70 ARG C O 1
ATOM 5194 N N . ILE C 1 71 ? 56.112 29.738 14.320 1.00 27.01 71 ILE C N 1
ATOM 5195 C CA . ILE C 1 71 ? 55.522 30.138 13.041 1.00 24.81 71 ILE C CA 1
ATOM 5196 C C . ILE C 1 71 ? 54.271 30.962 13.340 1.00 24.35 71 ILE C C 1
ATOM 5197 O O . ILE C 1 71 ? 53.862 31.120 14.493 1.00 26.07 71 ILE C O 1
ATOM 5202 N N . LYS C 1 72 ? 53.672 31.517 12.293 1.00 19.66 72 LYS C N 1
ATOM 5203 C CA . LYS C 1 72 ? 52.581 32.462 12.502 1.00 25.60 72 LYS C CA 1
ATOM 5204 C C . LYS C 1 72 ? 51.261 31.745 12.800 1.00 20.22 72 LYS C C 1
ATOM 5205 O O . LYS C 1 72 ? 51.035 30.616 12.369 1.00 21.34 72 LYS C O 1
ATOM 5211 N N . ILE C 1 73 ? 50.380 32.424 13.531 1.00 19.22 73 ILE C N 1
ATOM 5212 C CA . ILE C 1 73 ? 49.028 31.944 13.783 1.00 19.76 73 ILE C CA 1
ATOM 5213 C C . ILE C 1 73 ? 48.047 33.041 13.386 1.00 21.60 73 ILE C C 1
ATOM 5214 O O . ILE C 1 73 ? 48.076 34.135 13.964 1.00 22.65 73 ILE C O 1
ATOM 5219 N N . PHE C 1 74 ? 47.148 32.734 12.426 1.00 16.34 74 PHE C N 1
ATOM 5220 C CA . PHE C 1 74 ? 46.001 33.574 12.108 1.00 20.31 74 PHE C CA 1
ATOM 5221 C C . PHE C 1 74 ? 44.742 32.803 12.443 1.00 18.75 74 PHE C C 1
ATOM 5222 O O . PHE C 1 74 ? 44.363 31.881 11.715 1.00 21.39 74 PHE C O 1
ATOM 5230 N N . ALA C 1 75 ? 44.087 33.183 13.534 1.00 18.62 75 ALA C N 1
ATOM 5231 C CA . ALA C 1 75 ? 42.940 32.426 13.996 1.00 23.35 75 ALA C CA 1
ATOM 5232 C C . ALA C 1 75 ? 41.690 32.772 13.194 1.00 19.79 75 ALA C C 1
ATOM 5233 O O . ALA C 1 75 ? 41.440 33.934 12.851 1.00 20.70 75 ALA C O 1
ATOM 5235 N N . GLY C 1 76 ? 40.909 31.745 12.881 1.00 17.98 76 GLY C N 1
ATOM 5236 C CA . GLY C 1 76 ? 39.597 31.981 12.323 1.00 22.53 76 GLY C CA 1
ATOM 5237 C C . GLY C 1 76 ? 38.673 32.528 13.390 1.00 18.33 76 GLY C C 1
ATOM 5238 O O . GLY C 1 76 ? 38.366 31.856 14.380 1.00 20.08 76 GLY C O 1
ATOM 5239 N N . THR C 1 77 ? 38.253 33.770 13.217 1.00 21.13 77 THR C N 1
ATOM 5240 C CA . THR C 1 77 ? 37.421 34.431 14.213 1.00 21.72 77 THR C CA 1
ATOM 5241 C C . THR C 1 77 ? 36.226 35.123 13.580 1.00 21.10 77 THR C C 1
ATOM 5242 O O . THR C 1 77 ? 35.591 35.954 14.234 1.00 20.01 77 THR C O 1
ATOM 5246 N N . GLY C 1 78 ? 35.917 34.801 12.314 1.00 21.26 78 GLY C N 1
ATOM 5247 C CA . GLY C 1 78 ? 34.802 35.402 11.627 1.00 22.16 78 GLY C CA 1
ATOM 5248 C C . GLY C 1 78 ? 33.463 34.806 12.049 1.00 22.65 78 GLY C C 1
ATOM 5249 O O . GLY C 1 78 ? 33.369 33.734 12.644 1.00 22.38 78 GLY C O 1
ATOM 5250 N N . SER C 1 79 ? 32.408 35.523 11.695 1.00 19.28 79 SER C N 1
ATOM 5251 C CA . SER C 1 79 ? 31.051 35.168 12.064 1.00 18.49 79 SER C CA 1
ATOM 5252 C C . SER C 1 79 ? 30.130 35.924 11.125 1.00 20.02 79 SER C C 1
ATOM 5253 O O . SER C 1 79 ? 30.539 36.908 10.507 1.00 20.43 79 SER C O 1
ATOM 5256 N N . ASN C 1 80 ? 28.889 35.465 11.020 1.00 15.91 80 ASN C N 1
ATOM 5257 C CA . ASN C 1 80 ? 27.884 36.263 10.322 1.00 21.67 80 ASN C CA 1
ATOM 5258 C C . ASN C 1 80 ? 27.148 37.220 11.248 1.00 18.91 80 ASN C C 1
ATOM 5259 O O . ASN C 1 80 ? 26.190 37.863 10.813 1.00 16.92 80 ASN C O 1
ATOM 5264 N N . SER C 1 81 ? 27.547 37.293 12.513 1.00 16.96 81 SER C N 1
ATOM 5265 C CA . SER C 1 81 ? 27.190 38.384 13.410 1.00 20.99 81 SER C CA 1
ATOM 5266 C C . SER C 1 81 ? 28.414 39.288 13.591 1.00 17.36 81 SER C C 1
ATOM 5267 O O . SER C 1 81 ? 29.466 38.825 14.030 1.00 15.52 81 SER C O 1
ATOM 5270 N N . THR C 1 82 ? 28.281 40.577 13.266 1.00 16.33 82 THR C N 1
ATOM 5271 C CA . THR C 1 82 ? 29.429 41.474 13.431 1.00 15.12 82 THR C CA 1
ATOM 5272 C C . THR C 1 82 ? 29.879 41.532 14.891 1.00 17.26 82 THR C C 1
ATOM 5273 O O . THR C 1 82 ? 31.082 41.534 15.180 1.00 17.03 82 THR C O 1
ATOM 5277 N N . ALA C 1 83 ? 28.922 41.597 15.824 1.00 18.90 83 ALA C N 1
ATOM 5278 C CA . ALA C 1 83 ? 29.254 41.631 17.250 1.00 20.30 83 ALA C CA 1
ATOM 5279 C C . ALA C 1 83 ? 30.034 40.390 17.666 1.00 21.70 83 ALA C C 1
ATOM 5280 O O . ALA C 1 83 ? 30.987 40.471 18.453 1.00 19.36 83 ALA C O 1
ATOM 5282 N N . GLU C 1 84 ? 29.623 39.228 17.162 1.00 21.79 84 GLU C N 1
ATOM 5283 C CA . GLU C 1 84 ? 30.290 37.981 17.511 1.00 22.04 84 GLU C CA 1
ATOM 5284 C C . GLU C 1 84 ? 31.709 37.919 16.953 1.00 24.55 84 GLU C C 1
ATOM 5285 O O . GLU C 1 84 ? 32.644 37.493 17.648 1.00 21.98 84 GLU C O 1
ATOM 5291 N N . ALA C 1 85 ? 31.905 38.377 15.713 1.00 17.78 85 ALA C N 1
ATOM 5292 C CA . ALA C 1 85 ? 33.255 38.358 15.156 1.00 24.14 85 ALA C CA 1
ATOM 5293 C C . ALA C 1 85 ? 34.175 39.285 15.951 1.00 20.67 85 ALA C C 1
ATOM 5294 O O . ALA C 1 85 ? 35.360 38.990 16.139 1.00 18.66 85 ALA C O 1
ATOM 5296 N N . ILE C 1 86 ? 33.650 40.429 16.391 1.00 18.42 86 ILE C N 1
ATOM 5297 C CA . ILE C 1 86 ? 34.437 41.333 17.215 1.00 20.30 86 ILE C CA 1
ATOM 5298 C C . ILE C 1 86 ? 34.858 40.649 18.515 1.00 22.85 86 ILE C C 1
ATOM 5299 O O . ILE C 1 86 ? 36.019 40.735 18.935 1.00 19.55 86 ILE C O 1
ATOM 5304 N N . HIS C 1 87 ? 33.912 39.972 19.175 1.00 18.56 87 HIS C N 1
ATOM 5305 C CA . HIS C 1 87 ? 34.209 39.281 20.429 1.00 22.37 87 HIS C CA 1
ATOM 5306 C C . HIS C 1 87 ? 35.197 38.133 20.216 1.00 22.40 87 HIS C C 1
ATOM 5307 O O . HIS C 1 87 ? 36.121 37.954 21.010 1.00 21.31 87 HIS C O 1
ATOM 5314 N N . LEU C 1 88 ? 35.005 37.324 19.169 1.00 22.46 88 LEU C N 1
ATOM 5315 C CA . LEU C 1 88 ? 35.951 36.242 18.887 1.00 18.60 88 LEU C CA 1
ATOM 5316 C C . LEU C 1 88 ? 37.328 36.776 18.522 1.00 19.45 88 LEU C C 1
ATOM 5317 O O . LEU C 1 88 ? 38.348 36.223 18.948 1.00 19.34 88 LEU C O 1
ATOM 5322 N N . THR C 1 89 ? 37.376 37.833 17.708 1.00 17.22 89 THR C N 1
ATOM 5323 C CA . THR C 1 89 ? 38.660 38.407 17.340 1.00 19.09 89 THR C CA 1
ATOM 5324 C C . THR C 1 89 ? 39.378 38.968 18.563 1.00 21.05 89 THR C C 1
ATOM 5325 O O . THR C 1 89 ? 40.589 38.757 18.740 1.00 19.90 89 THR C O 1
ATOM 5329 N N . LYS C 1 90 ? 38.626 39.625 19.454 1.00 20.74 90 LYS C N 1
ATOM 5330 C CA . LYS C 1 90 ? 39.210 40.206 20.663 1.00 24.23 90 LYS C CA 1
ATOM 5331 C C . LYS C 1 90 ? 39.797 39.129 21.562 1.00 22.20 90 LYS C C 1
ATOM 5332 O O . LYS C 1 90 ? 40.905 39.281 22.099 1.00 24.14 90 LYS C O 1
ATOM 5338 N N . GLU C 1 91 ? 39.081 38.011 21.698 1.00 24.74 91 GLU C N 1
ATOM 5339 C CA . GLU C 1 91 ? 39.561 36.901 22.504 1.00 25.31 91 GLU C CA 1
ATOM 5340 C C . GLU C 1 91 ? 40.820 36.280 21.906 1.00 27.40 91 GLU C C 1
ATOM 5341 O O . GLU C 1 91 ? 41.726 35.883 22.649 1.00 32.36 91 GLU C O 1
ATOM 5347 N N . ALA C 1 92 ? 40.907 36.190 20.567 1.00 21.64 92 ALA C N 1
ATOM 5348 C CA . ALA C 1 92 ? 42.137 35.682 19.951 1.00 23.78 92 ALA C CA 1
ATOM 5349 C C . ALA C 1 92 ? 43.316 36.619 20.200 1.00 23.07 92 ALA C C 1
ATOM 5350 O O . ALA C 1 92 ? 44.441 36.165 20.423 1.00 21.25 92 ALA C O 1
ATOM 5352 N N . GLU C 1 93 ? 43.089 37.932 20.126 1.00 23.59 93 GLU C N 1
ATOM 5353 C CA . GLU C 1 93 ? 44.166 38.871 20.392 1.00 26.57 93 GLU C CA 1
ATOM 5354 C C . GLU C 1 93 ? 44.686 38.702 21.821 1.00 27.25 93 GLU C C 1
ATOM 5355 O O . GLU C 1 93 ? 45.899 38.741 22.055 1.00 22.65 93 GLU C O 1
ATOM 5361 N N . LYS C 1 94 ? 43.786 38.437 22.771 1.00 24.89 94 LYS C N 1
ATOM 5362 C CA . LYS C 1 94 ? 44.191 38.216 24.155 1.00 28.69 94 LYS C CA 1
ATOM 5363 C C . LYS C 1 94 ? 45.044 36.958 24.309 1.00 34.67 94 LYS C C 1
ATOM 5364 O O . LYS C 1 94 ? 45.947 36.922 25.158 1.00 29.89 94 LYS C O 1
ATOM 5370 N N . ILE C 1 95 ? 44.765 35.913 23.526 1.00 32.31 95 ILE C N 1
ATOM 5371 C CA . ILE C 1 95 ? 45.588 34.707 23.578 1.00 30.50 95 ILE C CA 1
ATOM 5372 C C . ILE C 1 95 ? 47.003 35.003 23.106 1.00 33.90 95 ILE C C 1
ATOM 5373 O O . ILE C 1 95 ? 47.978 34.433 23.615 1.00 29.63 95 ILE C O 1
ATOM 5378 N N . GLY C 1 96 ? 47.136 35.894 22.126 1.00 28.15 96 GLY C N 1
ATOM 5379 C CA . GLY C 1 96 ? 48.427 36.272 21.583 1.00 34.40 96 GLY C CA 1
ATOM 5380 C C . GLY C 1 96 ? 48.721 35.765 20.178 1.00 33.27 96 GLY C C 1
ATOM 5381 O O . GLY C 1 96 ? 49.807 35.246 19.933 1.00 42.61 96 GLY C O 1
ATOM 5382 N N . VAL C 1 97 ? 47.782 35.894 19.243 1.00 26.67 97 VAL C N 1
ATOM 5383 C CA . VAL C 1 97 ? 48.035 35.456 17.874 1.00 29.26 97 VAL C CA 1
ATOM 5384 C C . VAL C 1 97 ? 48.707 36.551 17.044 1.00 32.01 97 VAL C C 1
ATOM 5385 O O . VAL C 1 97 ? 48.886 37.680 17.508 1.00 25.88 97 VAL C O 1
ATOM 5389 N N . ASP C 1 98 ? 49.094 36.211 15.814 1.00 25.81 98 ASP C N 1
ATOM 5390 C CA . ASP C 1 98 ? 49.669 37.162 14.869 1.00 29.46 98 ASP C CA 1
ATOM 5391 C C . ASP C 1 98 ? 48.614 37.889 14.040 1.00 31.14 98 ASP C C 1
ATOM 5392 O O . ASP C 1 98 ? 48.917 38.921 13.442 1.00 28.01 98 ASP C O 1
ATOM 5397 N N . GLY C 1 99 ? 47.406 37.350 13.961 1.00 26.09 99 GLY C N 1
ATOM 5398 C CA . GLY C 1 99 ? 46.366 37.947 13.149 1.00 24.39 99 GLY C CA 1
ATOM 5399 C C . GLY C 1 99 ? 45.146 37.058 13.193 1.00 22.61 99 GLY C C 1
ATOM 5400 O O . GLY C 1 99 ? 45.109 36.058 13.914 1.00 23.80 99 GLY C O 1
ATOM 5401 N N . VAL C 1 100 ? 44.128 37.447 12.425 1.00 20.23 100 VAL C N 1
ATOM 5402 C CA . VAL C 1 100 ? 42.896 36.676 12.364 1.00 22.28 100 VAL C CA 1
ATOM 5403 C C . VAL C 1 100 ? 42.467 36.525 10.909 1.00 19.88 100 VAL C C 1
ATOM 5404 O O . VAL C 1 100 ? 42.807 37.346 10.046 1.00 17.07 100 VAL C O 1
ATOM 5408 N N . LEU C 1 101 ? 41.755 35.431 10.634 1.00 19.96 101 LEU C N 1
ATOM 5409 C CA . LEU C 1 101 ? 41.151 35.183 9.327 1.00 22.10 101 LEU C CA 1
ATOM 5410 C C . LEU C 1 101 ? 39.647 35.351 9.472 1.00 16.22 101 LEU C C 1
ATOM 5411 O O . LEU C 1 101 ? 39.029 34.674 10.298 1.00 22.81 101 LEU C O 1
ATOM 5416 N N . LEU C 1 102 ? 39.054 36.255 8.681 1.00 18.17 102 LEU C N 1
ATOM 5417 C CA . LEU C 1 102 ? 37.638 36.619 8.813 1.00 19.45 102 LEU C CA 1
ATOM 5418 C C . LEU C 1 102 ? 36.858 36.189 7.565 1.00 19.85 102 LEU C C 1
ATOM 5419 O O . LEU C 1 102 ? 36.874 36.889 6.552 1.00 18.38 102 LEU C O 1
ATOM 5424 N N . VAL C 1 103 ? 36.150 35.053 7.639 1.00 22.49 103 VAL C N 1
ATOM 5425 C CA . VAL C 1 103 ? 35.275 34.671 6.532 1.00 18.88 103 VAL C CA 1
ATOM 5426 C C . VAL C 1 103 ? 34.173 35.719 6.403 1.00 21.07 103 VAL C C 1
ATOM 5427 O O . VAL C 1 103 ? 33.745 36.325 7.390 1.00 23.14 103 VAL C O 1
ATOM 5431 N N . SER C 1 104 ? 33.721 35.962 5.173 1.00 16.71 104 SER C N 1
ATOM 5432 C CA . SER C 1 104 ? 32.619 36.890 5.018 1.00 20.39 104 SER C CA 1
ATOM 5433 C C . SER C 1 104 ? 31.348 36.282 5.613 1.00 19.56 104 SER C C 1
ATOM 5434 O O . SER C 1 104 ? 31.189 35.056 5.631 1.00 21.22 104 SER C O 1
ATOM 5437 N N . PRO C 1 105 ? 30.452 37.114 6.140 1.00 15.57 105 PRO C N 1
ATOM 5438 C CA . PRO C 1 105 ? 29.191 36.598 6.682 1.00 21.69 105 PRO C CA 1
ATOM 5439 C C . PRO C 1 105 ? 28.498 35.640 5.725 1.00 21.53 105 PRO C C 1
ATOM 5440 O O . PRO C 1 105 ? 28.279 35.953 4.547 1.00 20.77 105 PRO C O 1
ATOM 5444 N N . TYR C 1 106 ? 28.116 34.486 6.272 1.00 20.20 106 TYR C N 1
ATOM 5445 C CA . TYR C 1 106 ? 27.470 33.380 5.576 1.00 19.52 106 TYR C CA 1
ATOM 5446 C C . TYR C 1 106 ? 25.992 33.384 5.930 1.00 18.48 106 TYR C C 1
ATOM 5447 O O . TYR C 1 106 ? 25.589 33.892 6.988 1.00 20.86 106 TYR C O 1
ATOM 5456 N N . TYR C 1 107 ? 25.190 32.905 4.987 1.00 20.69 107 TYR C N 1
ATOM 5457 C CA . TYR C 1 107 ? 23.762 32.661 5.220 1.00 18.37 107 TYR C CA 1
ATOM 5458 C C . TYR C 1 107 ? 22.895 33.924 5.164 1.00 18.77 107 TYR C C 1
ATOM 5459 O O . TYR C 1 107 ? 21.880 33.914 4.458 1.00 18.23 107 TYR C O 1
ATOM 5468 N N . ASN C 1 108 ? 23.254 35.026 5.845 1.00 17.83 108 ASN C N 1
ATOM 5469 C CA . ASN C 1 108 ? 22.373 36.199 5.791 1.00 16.16 108 ASN C CA 1
ATOM 5470 C C . ASN C 1 108 ? 22.647 37.123 4.597 1.00 19.09 108 ASN C C 1
ATOM 5471 O O . ASN C 1 108 ? 21.900 38.087 4.391 1.00 15.82 108 ASN C O 1
ATOM 5476 N N . ARG C 1 109 ? 23.657 36.826 3.781 1.00 21.08 109 ARG C N 1
ATOM 5477 C CA . ARG C 1 109 ? 23.866 37.479 2.489 1.00 21.23 109 ARG C CA 1
ATOM 5478 C C . ARG C 1 109 ? 23.816 39.005 2.541 1.00 21.73 109 ARG C C 1
ATOM 5479 O O . ARG C 1 109 ? 23.030 39.637 1.807 1.00 21.99 109 ARG C O 1
ATOM 5487 N N . PRO C 1 110 ? 24.647 39.643 3.351 1.00 20.90 110 PRO C N 1
ATOM 5488 C CA . PRO C 1 110 ? 24.602 41.100 3.449 1.00 16.78 110 PRO C CA 1
ATOM 5489 C C . PRO C 1 110 ? 24.996 41.770 2.137 1.00 19.95 110 PRO C C 1
ATOM 5490 O O . PRO C 1 110 ? 25.675 41.192 1.287 1.00 18.57 110 PRO C O 1
ATOM 5494 N N . SER C 1 111 ? 24.517 43.004 1.970 1.00 15.18 111 SER C N 1
ATOM 5495 C CA . SER C 1 111 ? 24.919 43.820 0.829 1.00 20.12 111 SER C CA 1
ATOM 5496 C C . SER C 1 111 ? 26.406 44.192 0.931 1.00 22.17 111 SER C C 1
ATOM 5497 O O . SER C 1 111 ? 27.036 44.074 1.992 1.00 15.30 111 SER C O 1
ATOM 5500 N N . GLN C 1 112 ? 26.963 44.687 -0.191 1.00 20.21 112 GLN C N 1
ATOM 5501 C CA . GLN C 1 112 ? 28.370 45.092 -0.181 1.00 20.40 112 GLN C CA 1
ATOM 5502 C C . GLN C 1 112 ? 28.624 46.192 0.843 1.00 19.74 112 GLN C C 1
ATOM 5503 O O . GLN C 1 112 ? 29.626 46.149 1.563 1.00 18.63 112 GLN C O 1
ATOM 5509 N N . GLU C 1 113 ? 27.709 47.157 0.956 1.00 17.80 113 GLU C N 1
ATOM 5510 C CA . GLU C 1 113 ? 27.842 48.169 2.000 1.00 20.53 113 GLU C CA 1
ATOM 5511 C C . GLU C 1 113 ? 27.756 47.539 3.389 1.00 23.27 113 GLU C C 1
ATOM 5512 O O . GLU C 1 113 ? 28.492 47.930 4.313 1.00 21.29 113 GLU C O 1
ATOM 5518 N N . GLY C 1 114 ? 26.868 46.554 3.560 1.00 14.13 114 GLY C N 1
ATOM 5519 C CA . GLY C 1 114 ? 26.893 45.792 4.792 1.00 18.20 114 GLY C CA 1
ATOM 5520 C C . GLY C 1 114 ? 28.238 45.129 5.050 1.00 14.98 114 GLY C C 1
ATOM 5521 O O . GLY C 1 114 ? 28.728 45.125 6.180 1.00 14.15 114 GLY C O 1
ATOM 5522 N N . LEU C 1 115 ? 28.850 44.540 4.014 1.00 15.50 115 LEU C N 1
ATOM 5523 C CA . LEU C 1 115 ? 30.176 43.936 4.197 1.00 13.45 115 LEU C CA 1
ATOM 5524 C C . LEU C 1 115 ? 31.220 44.987 4.552 1.00 18.27 115 LEU C C 1
ATOM 5525 O O . LEU C 1 115 ? 32.140 44.724 5.337 1.00 12.84 115 LEU C O 1
ATOM 5530 N N . PHE C 1 116 ? 31.130 46.173 3.934 1.00 17.36 116 PHE C N 1
ATOM 5531 C CA . PHE C 1 116 ? 32.063 47.245 4.260 1.00 18.20 116 PHE C CA 1
ATOM 5532 C C . PHE C 1 116 ? 31.988 47.611 5.740 1.00 15.82 116 PHE C C 1
ATOM 5533 O O . PHE C 1 116 ? 33.012 47.749 6.416 1.00 12.99 116 PHE C O 1
ATOM 5541 N N . ARG C 1 117 ? 30.782 47.802 6.249 1.00 16.59 117 ARG C N 1
ATOM 5542 C CA A ARG C 1 117 ? 30.645 48.170 7.654 0.50 18.53 117 ARG C CA 1
ATOM 5543 C CA B ARG C 1 117 ? 30.632 48.169 7.652 0.50 18.51 117 ARG C CA 1
ATOM 5544 C C . ARG C 1 117 ? 30.966 47.001 8.577 1.00 16.37 117 ARG C C 1
ATOM 5545 O O . ARG C 1 117 ? 31.502 47.209 9.676 1.00 16.86 117 ARG C O 1
ATOM 5560 N N . HIS C 1 118 ? 30.678 45.772 8.142 1.00 17.05 118 HIS C N 1
ATOM 5561 C CA . HIS C 1 118 ? 31.014 44.586 8.918 1.00 13.13 118 HIS C CA 1
ATOM 5562 C C . HIS C 1 118 ? 32.518 44.496 9.144 1.00 18.46 118 HIS C C 1
ATOM 5563 O O . HIS C 1 118 ? 32.992 44.492 10.287 1.00 16.45 118 HIS C O 1
ATOM 5570 N N . PHE C 1 119 ? 33.296 44.457 8.050 1.00 16.90 119 PHE C N 1
ATOM 5571 C CA . PHE C 1 119 ? 34.733 44.268 8.183 1.00 16.13 119 PHE C CA 1
ATOM 5572 C C . PHE C 1 119 ? 35.422 45.495 8.783 1.00 14.86 119 PHE C C 1
ATOM 5573 O O . PHE C 1 119 ? 36.393 45.342 9.532 1.00 14.61 119 PHE C O 1
ATOM 5581 N N . SER C 1 120 ? 34.940 46.708 8.483 1.00 14.56 120 SER C N 1
ATOM 5582 C CA . SER C 1 120 ? 35.494 47.909 9.119 1.00 16.92 120 SER C CA 1
ATOM 5583 C C . SER C 1 120 ? 35.300 47.879 10.638 1.00 16.88 120 SER C C 1
ATOM 5584 O O . SER C 1 120 ? 36.228 48.201 11.397 1.00 16.37 120 SER C O 1
ATOM 5587 N N . ALA C 1 121 ? 34.108 47.455 11.098 1.00 16.90 121 ALA C N 1
ATOM 5588 C CA . ALA C 1 121 ? 33.830 47.397 12.534 1.00 16.87 121 ALA C CA 1
ATOM 5589 C C . ALA C 1 121 ? 34.750 46.406 13.236 1.00 17.64 121 ALA C C 1
ATOM 5590 O O . ALA C 1 121 ? 35.222 46.679 14.340 1.00 14.74 121 ALA C O 1
ATOM 5592 N N . ILE C 1 122 ? 35.023 45.251 12.612 1.00 15.49 122 ILE C N 1
ATOM 5593 C CA . ILE C 1 122 ? 35.966 44.301 13.200 1.00 15.39 122 ILE C CA 1
ATOM 5594 C C . ILE C 1 122 ? 37.397 44.834 13.144 1.00 16.01 122 ILE C C 1
ATOM 5595 O O . ILE C 1 122 ? 38.155 44.719 14.118 1.00 15.01 122 ILE C O 1
ATOM 5600 N N . ALA C 1 123 ? 37.804 45.373 11.985 1.00 13.21 123 ALA C N 1
ATOM 5601 C CA . ALA C 1 123 ? 39.167 45.883 11.825 1.00 17.46 123 ALA C CA 1
ATOM 5602 C C . ALA C 1 123 ? 39.488 46.980 12.830 1.00 20.72 123 ALA C C 1
ATOM 5603 O O . ALA C 1 123 ? 40.599 47.022 13.380 1.00 17.52 123 ALA C O 1
ATOM 5605 N N . ALA C 1 124 ? 38.539 47.903 13.033 1.00 18.17 124 ALA C N 1
ATOM 5606 C CA . ALA C 1 124 ? 38.688 49.001 13.976 1.00 18.84 124 ALA C CA 1
ATOM 5607 C C . ALA C 1 124 ? 38.723 48.517 15.408 1.00 22.40 124 ALA C C 1
ATOM 5608 O O . ALA C 1 124 ? 39.214 49.237 16.279 1.00 20.33 124 ALA C O 1
ATOM 5610 N N . SER C 1 125 ? 38.212 47.314 15.669 1.00 23.46 125 SER C N 1
ATOM 5611 C CA . SER C 1 125 ? 38.167 46.815 17.029 1.00 20.39 125 SER C CA 1
ATOM 5612 C C . SER C 1 125 ? 39.484 46.187 17.462 1.00 21.45 125 SER C C 1
ATOM 5613 O O . SER C 1 125 ? 39.632 45.868 18.646 1.00 19.66 125 SER C O 1
ATOM 5616 N N . THR C 1 126 ? 40.453 46.032 16.558 1.00 24.00 126 THR C N 1
ATOM 5617 C CA . THR C 1 126 ? 41.662 45.294 16.884 1.00 23.52 126 THR C CA 1
ATOM 5618 C C . THR C 1 126 ? 42.902 45.951 16.289 1.00 24.35 126 THR C C 1
ATOM 5619 O O . THR C 1 126 ? 42.839 46.657 15.277 1.00 23.16 126 THR C O 1
ATOM 5623 N N . SER C 1 127 ? 44.041 45.714 16.937 1.00 22.96 127 SER C N 1
ATOM 5624 C CA . SER C 1 127 ? 45.325 46.075 16.341 1.00 27.98 127 SER C CA 1
ATOM 5625 C C . SER C 1 127 ? 45.904 44.958 15.490 1.00 24.75 127 SER C C 1
ATOM 5626 O O . SER C 1 127 ? 46.893 45.187 14.784 1.00 32.39 127 SER C O 1
ATOM 5629 N N . LEU C 1 128 ? 45.276 43.790 15.505 1.00 23.18 128 LEU C N 1
ATOM 5630 C CA . LEU C 1 128 ? 45.753 42.626 14.776 1.00 25.03 128 LEU C CA 1
ATOM 5631 C C . LEU C 1 128 ? 45.686 42.844 13.266 1.00 21.78 128 LEU C C 1
ATOM 5632 O O . LEU C 1 128 ? 44.723 43.438 12.772 1.00 23.50 128 LEU C O 1
ATOM 5637 N N . PRO C 1 129 ? 46.649 42.320 12.505 1.00 23.76 129 PRO C N 1
ATOM 5638 C CA . PRO C 1 129 ? 46.463 42.218 11.046 1.00 22.78 129 PRO C CA 1
ATOM 5639 C C . PRO C 1 129 ? 45.295 41.301 10.698 1.00 19.53 129 PRO C C 1
ATOM 5640 O O . PRO C 1 129 ? 45.008 40.318 11.392 1.00 17.93 129 PRO C O 1
ATOM 5644 N N . ILE C 1 130 ? 44.621 41.610 9.596 1.00 18.25 130 ILE C N 1
ATOM 5645 C CA . ILE C 1 130 ? 43.406 40.887 9.233 1.00 16.26 130 ILE C CA 1
ATOM 5646 C C . ILE C 1 130 ? 43.529 40.356 7.816 1.00 15.83 130 ILE C C 1
ATOM 5647 O O . ILE C 1 130 ? 43.918 41.090 6.898 1.00 15.47 130 ILE C O 1
ATOM 5652 N N . LEU C 1 131 ? 43.218 39.074 7.650 1.00 19.54 131 LEU C N 1
ATOM 5653 C CA . LEU C 1 131 ? 43.018 38.475 6.338 1.00 16.09 131 LEU C CA 1
ATOM 5654 C C . LEU C 1 131 ? 41.519 38.292 6.134 1.00 16.63 131 LEU C C 1
ATOM 5655 O O . LEU C 1 131 ? 40.856 37.660 6.965 1.00 16.51 131 LEU C O 1
ATOM 5660 N N . LEU C 1 132 ? 40.983 38.882 5.062 1.00 15.06 132 LEU C N 1
ATOM 5661 C CA . LEU C 1 132 ? 39.633 38.582 4.619 1.00 17.95 132 LEU C CA 1
ATOM 5662 C C . LEU C 1 132 ? 39.598 37.182 4.017 1.00 16.43 132 LEU C C 1
ATOM 5663 O O . LEU C 1 132 ? 40.635 36.603 3.674 1.00 15.17 132 LEU C O 1
ATOM 5668 N N . TYR C 1 133 ? 38.391 36.630 3.891 1.00 17.57 133 TYR C N 1
ATOM 5669 C CA . TYR C 1 133 ? 38.235 35.267 3.382 1.00 16.17 133 TYR C CA 1
ATOM 5670 C C . TYR C 1 133 ? 36.953 35.209 2.555 1.00 19.64 133 TYR C C 1
ATOM 5671 O O . TYR C 1 133 ? 35.849 35.276 3.108 1.00 17.34 133 TYR C O 1
ATOM 5680 N N . ASN C 1 134 ? 37.110 35.140 1.231 1.00 16.82 134 ASN C N 1
ATOM 5681 C CA . ASN C 1 134 ? 36.003 35.114 0.278 1.00 18.29 134 ASN C CA 1
ATOM 5682 C C . ASN C 1 134 ? 35.746 33.669 -0.140 1.00 20.41 134 ASN C C 1
ATOM 5683 O O . ASN C 1 134 ? 36.615 33.032 -0.748 1.00 17.99 134 ASN C O 1
ATOM 5688 N N . ILE C 1 135 ? 34.567 33.152 0.181 1.00 17.97 135 ILE C N 1
ATOM 5689 C CA . ILE C 1 135 ? 34.212 31.814 -0.287 1.00 22.30 135 ILE C CA 1
ATOM 5690 C C . ILE C 1 135 ? 32.711 31.762 -0.569 1.00 19.59 135 ILE C C 1
ATOM 5691 O O . ILE C 1 135 ? 31.907 31.296 0.261 1.00 19.67 135 ILE C O 1
ATOM 5696 N N . PRO C 1 136 ? 32.300 32.244 -1.743 1.00 14.82 136 PRO C N 1
ATOM 5697 C CA . PRO C 1 136 ? 30.864 32.321 -2.060 1.00 21.40 136 PRO C CA 1
ATOM 5698 C C . PRO C 1 136 ? 30.140 30.988 -2.015 1.00 22.25 136 PRO C C 1
ATOM 5699 O O . PRO C 1 136 ? 28.951 30.953 -1.662 1.00 20.16 136 PRO C O 1
ATOM 5703 N N . SER C 1 137 ? 30.825 29.894 -2.361 1.00 20.98 137 SER C N 1
ATOM 5704 C CA . SER C 1 137 ? 30.163 28.596 -2.415 1.00 18.01 137 SER C CA 1
ATOM 5705 C C . SER C 1 137 ? 29.653 28.150 -1.048 1.00 19.39 137 SER C C 1
ATOM 5706 O O . SER C 1 137 ? 28.648 27.447 -0.968 1.00 19.70 137 SER C O 1
ATOM 5709 N N . ARG C 1 138 ? 30.300 28.572 0.037 1.00 21.20 138 ARG C N 1
ATOM 5710 C CA . ARG C 1 138 ? 29.831 28.260 1.383 1.00 21.16 138 ARG C CA 1
ATOM 5711 C C . ARG C 1 138 ? 28.985 29.370 1.997 1.00 21.82 138 ARG C C 1
ATOM 5712 O O . ARG C 1 138 ? 28.153 29.089 2.865 1.00 22.90 138 ARG C O 1
ATOM 5720 N N . CYS C 1 139 ? 29.181 30.623 1.587 1.00 18.75 139 CYS C N 1
ATOM 5721 C CA . CYS C 1 139 ? 28.572 31.744 2.292 1.00 20.72 139 CYS C CA 1
ATOM 5722 C C . CYS C 1 139 ? 27.295 32.251 1.655 1.00 20.66 139 CYS C C 1
ATOM 5723 O O . CYS C 1 139 ? 26.425 32.755 2.373 1.00 22.05 139 CYS C O 1
ATOM 5726 N N . GLY C 1 140 ? 27.160 32.112 0.338 1.00 21.94 140 GLY C N 1
ATOM 5727 C CA . GLY C 1 140 ? 26.056 32.696 -0.388 1.00 18.95 140 GLY C CA 1
ATOM 5728 C C . GLY C 1 140 ? 26.254 34.141 -0.765 1.00 20.25 140 GLY C C 1
ATOM 5729 O O . GLY C 1 140 ? 25.311 34.771 -1.245 1.00 20.45 140 GLY C O 1
ATOM 5730 N N . VAL C 1 141 ? 27.448 34.691 -0.554 1.00 20.66 141 VAL C N 1
ATOM 5731 C CA . VAL C 1 141 ? 27.746 36.073 -0.896 1.00 21.49 141 VAL C CA 1
ATOM 5732 C C . VAL C 1 141 ? 29.224 36.148 -1.223 1.00 21.85 141 VAL C C 1
ATOM 5733 O O . VAL C 1 141 ? 30.035 35.365 -0.719 1.00 19.61 141 VAL C O 1
ATOM 5737 N N . ASP C 1 142 ? 29.564 37.110 -2.071 1.00 18.07 142 ASP C N 1
ATOM 5738 C CA . ASP C 1 142 ? 30.917 37.355 -2.514 1.00 19.66 142 ASP C CA 1
ATOM 5739 C C . ASP C 1 142 ? 31.367 38.726 -2.031 1.00 18.80 142 ASP C C 1
ATOM 5740 O O . ASP C 1 142 ? 30.575 39.667 -2.025 1.00 23.01 142 ASP C O 1
ATOM 5745 N N . ILE C 1 143 ? 32.625 38.847 -1.605 1.00 19.30 143 ILE C N 1
ATOM 5746 C CA . ILE C 1 143 ? 33.189 40.164 -1.319 1.00 20.61 143 ILE C CA 1
ATOM 5747 C C . ILE C 1 143 ? 33.662 40.734 -2.651 1.00 19.73 143 ILE C C 1
ATOM 5748 O O . ILE C 1 143 ? 34.634 40.238 -3.218 1.00 25.71 143 ILE C O 1
ATOM 5753 N N . ALA C 1 144 ? 32.954 41.738 -3.171 1.00 19.51 144 ALA C N 1
ATOM 5754 C CA . ALA C 1 144 ? 33.324 42.335 -4.452 1.00 21.95 144 ALA C CA 1
ATOM 5755 C C . ALA C 1 144 ? 34.696 42.998 -4.366 1.00 21.62 144 ALA C C 1
ATOM 5756 O O . ALA C 1 144 ? 35.144 43.431 -3.297 1.00 17.41 144 ALA C O 1
ATOM 5758 N N . VAL C 1 145 ? 35.382 43.042 -5.510 1.00 22.35 145 VAL C N 1
ATOM 5759 C CA . VAL C 1 145 ? 36.709 43.649 -5.564 1.00 21.48 145 VAL C CA 1
ATOM 5760 C C . VAL C 1 145 ? 36.658 45.087 -5.066 1.00 20.45 145 VAL C C 1
ATOM 5761 O O . VAL C 1 145 ? 37.490 45.513 -4.258 1.00 20.60 145 VAL C O 1
ATOM 5765 N N . ASP C 1 146 ? 35.657 45.847 -5.523 1.00 21.51 146 ASP C N 1
ATOM 5766 C CA . ASP C 1 146 ? 35.502 47.234 -5.092 1.00 22.94 146 ASP C CA 1
ATOM 5767 C C . ASP C 1 146 ? 35.319 47.338 -3.585 1.00 21.50 146 ASP C C 1
ATOM 5768 O O . ASP C 1 146 ? 35.765 48.317 -2.977 1.00 20.09 146 ASP C O 1
ATOM 5773 N N . THR C 1 147 ? 34.663 46.349 -2.971 1.00 22.28 147 THR C N 1
ATOM 5774 C CA . THR C 1 147 ? 34.527 46.333 -1.520 1.00 18.79 147 THR C CA 1
ATOM 5775 C C . THR C 1 147 ? 35.875 46.105 -0.843 1.00 18.61 147 THR C C 1
ATOM 5776 O O . THR C 1 147 ? 36.232 46.825 0.094 1.00 15.35 147 THR C O 1
ATOM 5780 N N . VAL C 1 148 ? 36.652 45.125 -1.322 1.00 17.87 148 VAL C N 1
ATOM 5781 C CA . VAL C 1 148 ? 37.981 44.892 -0.747 1.00 17.18 148 VAL C CA 1
ATOM 5782 C C . VAL C 1 148 ? 38.822 46.161 -0.815 1.00 19.67 148 VAL C C 1
ATOM 5783 O O . VAL C 1 148 ? 39.534 46.519 0.144 1.00 15.60 148 VAL C O 1
ATOM 5787 N N . LYS C 1 149 ? 38.766 46.846 -1.956 1.00 15.24 149 LYS C N 1
ATOM 5788 C CA . LYS C 1 149 ? 39.578 48.041 -2.171 1.00 21.67 149 LYS C CA 1
ATOM 5789 C C . LYS C 1 149 ? 39.184 49.162 -1.213 1.00 19.23 149 LYS C C 1
ATOM 5790 O O . LYS C 1 149 ? 40.050 49.840 -0.651 1.00 17.40 149 LYS C O 1
ATOM 5796 N N . ARG C 1 150 ? 37.883 49.386 -1.048 1.00 17.01 150 ARG C N 1
ATOM 5797 C CA . ARG C 1 150 ? 37.396 50.378 -0.081 1.00 24.25 150 ARG C CA 1
ATOM 5798 C C . ARG C 1 150 ? 37.756 49.988 1.342 1.00 23.13 150 ARG C C 1
ATOM 5799 O O . ARG C 1 150 ? 38.123 50.846 2.154 1.00 22.95 150 ARG C O 1
ATOM 5807 N N . LEU C 1 151 ? 37.624 48.694 1.668 1.00 19.93 151 LEU C N 1
ATOM 5808 C CA . LEU C 1 151 ? 37.970 48.231 3.006 1.00 19.79 151 LEU C CA 1
ATOM 5809 C C . LEU C 1 151 ? 39.426 48.536 3.341 1.00 21.78 151 LEU C C 1
ATOM 5810 O O . LEU C 1 151 ? 39.707 49.085 4.410 1.00 23.13 151 LEU C O 1
ATOM 5815 N N . VAL C 1 152 ? 40.345 48.288 2.394 1.00 18.95 152 VAL C N 1
ATOM 5816 C CA . VAL C 1 152 ? 41.772 48.489 2.631 1.00 17.86 152 VAL C CA 1
ATOM 5817 C C . VAL C 1 152 ? 42.115 49.974 2.673 1.00 19.10 152 VAL C C 1
ATOM 5818 O O . VAL C 1 152 ? 42.979 50.394 3.438 1.00 18.37 152 VAL C O 1
ATOM 5822 N N . GLU C 1 153 ? 41.459 50.783 1.835 1.00 19.08 153 GLU C N 1
ATOM 5823 C CA . GLU C 1 153 ? 41.604 52.240 1.902 1.00 19.96 153 GLU C CA 1
ATOM 5824 C C . GLU C 1 153 ? 41.315 52.786 3.299 1.00 24.74 153 GLU C C 1
ATOM 5825 O O . GLU C 1 153 ? 41.985 53.714 3.762 1.00 25.67 153 GLU C O 1
ATOM 5831 N N . LYS C 1 154 ? 40.298 52.257 3.970 1.00 23.22 154 LYS C N 1
ATOM 5832 C CA . LYS C 1 154 ? 39.867 52.821 5.238 1.00 19.63 154 LYS C CA 1
ATOM 5833 C C . LYS C 1 154 ? 40.335 52.022 6.441 1.00 21.99 154 LYS C C 1
ATOM 5834 O O . LYS C 1 154 ? 40.078 52.463 7.564 1.00 23.14 154 LYS C O 1
ATOM 5840 N N . ASN C 1 155 ? 40.977 50.854 6.240 1.00 20.01 155 ASN C N 1
ATOM 5841 C CA . ASN C 1 155 ? 41.370 49.947 7.326 1.00 18.44 155 ASN C CA 1
ATOM 5842 C C . ASN C 1 155 ? 42.786 49.433 7.069 1.00 21.74 155 ASN C C 1
ATOM 5843 O O . ASN C 1 155 ? 42.965 48.402 6.401 1.00 20.12 155 ASN C O 1
ATOM 5848 N N . LYS C 1 156 ? 43.768 50.090 7.697 1.00 16.48 156 LYS C N 1
ATOM 5849 C CA . LYS C 1 156 ? 45.182 49.786 7.486 1.00 21.00 156 LYS C CA 1
ATOM 5850 C C . LYS C 1 156 ? 45.566 48.377 7.920 1.00 22.67 156 LYS C C 1
ATOM 5851 O O . LYS C 1 156 ? 46.572 47.849 7.437 1.00 27.54 156 LYS C O 1
ATOM 5857 N N . ASN C 1 157 ? 44.823 47.762 8.845 1.00 22.59 157 ASN C N 1
ATOM 5858 C CA . ASN C 1 157 ? 45.186 46.421 9.293 1.00 18.80 157 ASN C CA 1
ATOM 5859 C C . ASN C 1 157 ? 44.543 45.310 8.467 1.00 21.12 157 ASN C C 1
ATOM 5860 O O . ASN C 1 157 ? 44.757 44.134 8.766 1.00 21.31 157 ASN C O 1
ATOM 5865 N N . ILE C 1 158 ? 43.808 45.630 7.414 1.00 19.77 158 ILE C N 1
ATOM 5866 C CA . ILE C 1 158 ? 43.351 44.601 6.491 1.00 16.03 158 ILE C CA 1
ATOM 5867 C C . ILE C 1 158 ? 44.454 44.403 5.452 1.00 18.98 158 ILE C C 1
ATOM 5868 O O . ILE C 1 158 ? 44.720 45.278 4.630 1.00 20.46 158 ILE C O 1
ATOM 5873 N N . VAL C 1 159 ? 45.157 43.277 5.542 1.00 16.88 159 VAL C N 1
ATOM 5874 C CA . VAL C 1 159 ? 46.422 43.106 4.836 1.00 17.70 159 VAL C CA 1
ATOM 5875 C C . VAL C 1 159 ? 46.347 42.074 3.736 1.00 22.63 159 VAL C C 1
ATOM 5876 O O . VAL C 1 159 ? 47.310 41.947 2.970 1.00 23.29 159 VAL C O 1
ATOM 5880 N N . GLY C 1 160 ? 45.249 41.340 3.607 1.00 22.77 160 GLY C N 1
ATOM 5881 C CA . GLY C 1 160 ? 45.226 40.344 2.555 1.00 22.37 160 GLY C CA 1
ATOM 5882 C C . GLY C 1 160 ? 43.910 39.621 2.516 1.00 18.69 160 GLY C C 1
ATOM 5883 O O . GLY C 1 160 ? 42.982 39.940 3.265 1.00 19.84 160 GLY C O 1
ATOM 5884 N N . ILE C 1 161 ? 43.849 38.602 1.664 1.00 16.96 161 ILE C N 1
ATOM 5885 C CA . ILE C 1 161 ? 42.585 37.903 1.454 1.00 20.55 161 ILE C CA 1
ATOM 5886 C C . ILE C 1 161 ? 42.880 36.448 1.132 1.00 21.21 161 ILE C C 1
ATOM 5887 O O . ILE C 1 161 ? 43.758 36.147 0.324 1.00 22.05 161 ILE C O 1
ATOM 5892 N N . LYS C 1 162 ? 42.164 35.544 1.790 1.00 18.43 162 LYS C N 1
ATOM 5893 C CA . LYS C 1 162 ? 42.129 34.158 1.343 1.00 18.12 162 LYS C CA 1
ATOM 5894 C C . LYS C 1 162 ? 41.060 34.127 0.278 1.00 21.17 162 LYS C C 1
ATOM 5895 O O . LYS C 1 162 ? 39.873 34.247 0.572 1.00 15.02 162 LYS C O 1
ATOM 5901 N N . GLU C 1 163 ? 41.479 34.049 -0.973 1.00 22.53 163 GLU C N 1
ATOM 5902 C CA . GLU C 1 163 ? 40.545 34.140 -2.080 1.00 20.13 163 GLU C CA 1
ATOM 5903 C C . GLU C 1 163 ? 40.132 32.723 -2.449 1.00 19.55 163 GLU C C 1
ATOM 5904 O O . GLU C 1 163 ? 40.922 31.959 -3.010 1.00 22.25 163 GLU C O 1
ATOM 5910 N N . ALA C 1 164 ? 38.907 32.354 -2.092 1.00 21.51 164 ALA C N 1
ATOM 5911 C CA . ALA C 1 164 ? 38.398 31.020 -2.360 1.00 19.51 164 ALA C CA 1
ATOM 5912 C C . ALA C 1 164 ? 37.153 31.102 -3.238 1.00 19.81 164 ALA C C 1
ATOM 5913 O O . ALA C 1 164 ? 36.209 30.329 -3.089 1.00 24.36 164 ALA C O 1
ATOM 5915 N N . GLY C 1 165 ? 37.110 32.075 -4.127 1.00 20.40 165 GLY C N 1
ATOM 5916 C CA . GLY C 1 165 ? 35.982 32.105 -5.022 1.00 24.29 165 GLY C CA 1
ATOM 5917 C C . GLY C 1 165 ? 36.044 31.147 -6.188 1.00 23.88 165 GLY C C 1
ATOM 5918 O O . GLY C 1 165 ? 35.148 31.170 -7.028 1.00 30.26 165 GLY C O 1
ATOM 5919 N N . GLY C 1 166 ? 37.076 30.326 -6.300 1.00 27.07 166 GLY C N 1
ATOM 5920 C CA . GLY C 1 166 ? 37.180 29.442 -7.449 1.00 24.02 166 GLY C CA 1
ATOM 5921 C C . GLY C 1 166 ? 37.444 30.138 -8.766 1.00 30.95 166 GLY C C 1
ATOM 5922 O O . GLY C 1 166 ? 37.221 29.550 -9.822 1.00 34.29 166 GLY C O 1
ATOM 5923 N N . SER C 1 167 ? 37.941 31.370 -8.746 1.00 30.41 167 SER C N 1
ATOM 5924 C CA . SER C 1 167 ? 38.085 32.160 -9.968 1.00 29.21 167 SER C CA 1
ATOM 5925 C C . SER C 1 167 ? 39.482 32.763 -10.034 1.00 23.83 167 SER C C 1
ATOM 5926 O O . SER C 1 167 ? 39.823 33.621 -9.220 1.00 22.13 167 SER C O 1
ATOM 5929 N N . VAL C 1 168 ? 40.303 32.319 -10.993 1.00 23.90 168 VAL C N 1
ATOM 5930 C CA . VAL C 1 168 ? 41.620 32.937 -11.099 1.00 19.81 168 VAL C CA 1
ATOM 5931 C C . VAL C 1 168 ? 41.501 34.355 -11.653 1.00 21.66 168 VAL C C 1
ATOM 5932 O O . VAL C 1 168 ? 42.330 35.208 -11.334 1.00 22.20 168 VAL C O 1
ATOM 5936 N N . ASP C 1 169 ? 40.470 34.651 -12.458 1.00 22.83 169 ASP C N 1
ATOM 5937 C CA . ASP C 1 169 ? 40.283 36.028 -12.938 1.00 20.90 169 ASP C CA 1
ATOM 5938 C C . ASP C 1 169 ? 40.164 37.006 -11.779 1.00 25.28 169 ASP C C 1
ATOM 5939 O O . ASP C 1 169 ? 40.643 38.149 -11.859 1.00 21.35 169 ASP C O 1
ATOM 5944 N N . ARG C 1 170 ? 39.521 36.568 -10.690 1.00 21.63 170 ARG C N 1
ATOM 5945 C CA . ARG C 1 170 ? 39.373 37.402 -9.500 1.00 24.61 170 ARG C CA 1
ATOM 5946 C C . ARG C 1 170 ? 40.726 37.853 -8.949 1.00 19.58 170 ARG C C 1
ATOM 5947 O O . ARG C 1 170 ? 40.861 38.980 -8.463 1.00 22.34 170 ARG C O 1
ATOM 5955 N N . VAL C 1 171 ? 41.743 36.989 -9.020 1.00 18.34 171 VAL C N 1
ATOM 5956 C CA . VAL C 1 171 ? 43.059 37.358 -8.519 1.00 21.13 171 VAL C CA 1
ATOM 5957 C C . VAL C 1 171 ? 43.626 38.510 -9.348 1.00 20.70 171 VAL C C 1
ATOM 5958 O O . VAL C 1 171 ? 44.071 39.524 -8.798 1.00 17.05 171 VAL C O 1
ATOM 5962 N N . SER C 1 172 ? 43.551 38.406 -10.679 1.00 17.56 172 SER C N 1
ATOM 5963 C CA . SER C 1 172 ? 44.033 39.497 -11.533 1.00 20.14 172 SER C CA 1
ATOM 5964 C C . SER C 1 172 ? 43.281 40.788 -11.249 1.00 19.13 172 SER C C 1
ATOM 5965 O O . SER C 1 172 ? 43.854 41.886 -11.276 1.00 19.95 172 SER C O 1
ATOM 5968 N N . GLN C 1 173 ? 41.980 40.680 -10.994 1.00 20.64 173 GLN C N 1
ATOM 5969 C CA . GLN C 1 173 ? 41.223 41.872 -10.674 1.00 21.39 173 GLN C CA 1
ATOM 5970 C C . GLN C 1 173 ? 41.715 42.457 -9.361 1.00 21.58 173 GLN C C 1
ATOM 5971 O O . GLN C 1 173 ? 41.923 43.670 -9.261 1.00 17.09 173 GLN C O 1
ATOM 5977 N N . LEU C 1 174 ? 41.968 41.598 -8.363 1.00 19.11 174 LEU C N 1
ATOM 5978 C CA . LEU C 1 174 ? 42.459 42.093 -7.080 1.00 21.02 174 LEU C CA 1
ATOM 5979 C C . LEU C 1 174 ? 43.833 42.756 -7.229 1.00 21.40 174 LEU C C 1
ATOM 5980 O O . LEU C 1 174 ? 44.077 43.824 -6.651 1.00 20.82 174 LEU C O 1
ATOM 5985 N N . VAL C 1 175 ? 44.754 42.134 -7.981 1.00 21.42 175 VAL C N 1
ATOM 5986 C CA . VAL C 1 175 ? 46.082 42.749 -8.126 1.00 26.11 175 VAL C CA 1
ATOM 5987 C C . VAL C 1 175 ? 45.971 44.088 -8.854 1.00 20.56 175 VAL C C 1
ATOM 5988 O O . VAL C 1 175 ? 46.630 45.063 -8.482 1.00 23.59 175 VAL C O 1
ATOM 5992 N N . GLU C 1 176 ? 45.113 44.170 -9.876 1.00 21.13 176 GLU C N 1
ATOM 5993 C CA . GLU C 1 176 ? 44.893 45.448 -10.542 1.00 21.12 176 GLU C CA 1
ATOM 5994 C C . GLU C 1 176 ? 44.374 46.507 -9.566 1.00 27.46 176 GLU C C 1
ATOM 5995 O O . GLU C 1 176 ? 44.803 47.670 -9.613 1.00 18.11 176 GLU C O 1
ATOM 6001 N N . ALA C 1 177 ? 43.475 46.123 -8.651 1.00 21.85 177 ALA C N 1
ATOM 6002 C CA . ALA C 1 177 ? 42.786 47.114 -7.839 1.00 22.82 177 ALA C CA 1
ATOM 6003 C C . ALA C 1 177 ? 43.479 47.423 -6.519 1.00 21.72 177 ALA C C 1
ATOM 6004 O O . ALA C 1 177 ? 43.213 48.484 -5.948 1.00 29.09 177 ALA C O 1
ATOM 6006 N N . LEU C 1 178 ? 44.361 46.558 -6.024 1.00 24.38 178 LEU C N 1
ATOM 6007 C CA . LEU C 1 178 ? 44.863 46.684 -4.660 1.00 25.70 178 LEU C CA 1
ATOM 6008 C C . LEU C 1 178 ? 46.370 46.943 -4.626 1.00 33.98 178 LEU C C 1
ATOM 6009 O O . LEU C 1 178 ? 47.069 46.699 -5.616 1.00 34.17 178 LEU C O 1
ATOM 6014 N N . PRO C 1 179 ? 46.900 47.455 -3.489 1.00 38.77 179 PRO C N 1
ATOM 6015 C CA . PRO C 1 179 ? 48.279 48.010 -3.470 1.00 35.88 179 PRO C CA 1
ATOM 6016 C C . PRO C 1 179 ? 49.436 47.090 -3.834 1.00 40.31 179 PRO C C 1
ATOM 6017 O O . PRO C 1 179 ? 50.353 47.542 -4.531 1.00 47.82 179 PRO C O 1
ATOM 6021 N N . GLY C 1 180 ? 49.483 45.847 -3.379 1.00 40.16 180 GLY C N 1
ATOM 6022 C CA . GLY C 1 180 ? 50.615 44.980 -3.672 1.00 36.98 180 GLY C CA 1
ATOM 6023 C C . GLY C 1 180 ? 51.426 44.631 -2.440 1.00 39.86 180 GLY C C 1
ATOM 6024 O O . GLY C 1 180 ? 52.070 43.571 -2.409 1.00 33.52 180 GLY C O 1
ATOM 6025 N N . GLU C 1 181 ? 51.410 45.505 -1.425 1.00 33.59 181 GLU C N 1
ATOM 6026 C CA . GLU C 1 181 ? 51.607 45.022 -0.066 1.00 34.38 181 GLU C CA 1
ATOM 6027 C C . GLU C 1 181 ? 50.470 44.097 0.355 1.00 31.56 181 GLU C C 1
ATOM 6028 O O . GLU C 1 181 ? 50.655 43.259 1.251 1.00 30.54 181 GLU C O 1
ATOM 6034 N N . PHE C 1 182 ? 49.308 44.240 -0.276 1.00 24.67 182 PHE C N 1
ATOM 6035 C CA . PHE C 1 182 ? 48.158 43.383 -0.012 1.00 23.64 182 PHE C CA 1
ATOM 6036 C C . PHE C 1 182 ? 48.438 41.965 -0.520 1.00 24.00 182 PHE C C 1
ATOM 6037 O O . PHE C 1 182 ? 48.847 41.769 -1.668 1.00 22.79 182 PHE C O 1
ATOM 6045 N N . SER C 1 183 ? 48.206 40.974 0.330 1.00 22.04 183 SER C N 1
ATOM 6046 C CA . SER C 1 183 ? 48.609 39.601 0.067 1.00 23.14 183 SER C CA 1
ATOM 6047 C C . SER C 1 183 ? 47.404 38.772 -0.361 1.00 23.56 183 SER C C 1
ATOM 6048 O O . SER C 1 183 ? 46.499 38.525 0.440 1.00 21.65 183 SER C O 1
ATOM 6051 N N . ILE C 1 184 ? 47.410 38.287 -1.596 1.00 20.63 184 ILE C N 1
ATOM 6052 C CA . ILE C 1 184 ? 46.350 37.407 -2.075 1.00 22.04 184 ILE C CA 1
ATOM 6053 C C . ILE C 1 184 ? 46.840 35.985 -1.896 1.00 23.51 184 ILE C C 1
ATOM 6054 O O . ILE C 1 184 ? 47.890 35.614 -2.426 1.00 21.16 184 ILE C O 1
ATOM 6059 N N . LEU C 1 185 ? 46.095 35.192 -1.137 1.00 23.14 185 LEU C N 1
ATOM 6060 C CA . LEU C 1 185 ? 46.429 33.802 -0.865 1.00 17.01 185 LEU C CA 1
ATOM 6061 C C . LEU C 1 185 ? 45.389 32.907 -1.515 1.00 21.62 185 LEU C C 1
ATOM 6062 O O . LEU C 1 185 ? 44.186 33.195 -1.448 1.00 14.83 185 LEU C O 1
ATOM 6067 N N . SER C 1 186 ? 45.851 31.815 -2.113 1.00 15.08 186 SER C N 1
ATOM 6068 C CA . SER C 1 186 ? 44.922 30.807 -2.593 1.00 18.28 186 SER C CA 1
ATOM 6069 C C . SER C 1 186 ? 44.153 30.208 -1.418 1.00 17.64 186 SER C C 1
ATOM 6070 O O . SER C 1 186 ? 44.713 29.991 -0.349 1.00 17.39 186 SER C O 1
ATOM 6073 N N . GLY C 1 187 ? 42.860 29.968 -1.610 1.00 18.74 187 GLY C N 1
ATOM 6074 C CA . GLY C 1 187 ? 42.086 29.171 -0.683 1.00 18.34 187 GLY C CA 1
ATOM 6075 C C . GLY C 1 187 ? 41.724 27.781 -1.165 1.00 22.41 187 GLY C C 1
ATOM 6076 O O . GLY C 1 187 ? 40.932 27.093 -0.504 1.00 18.66 187 GLY C O 1
ATOM 6077 N N . ASP C 1 188 ? 42.309 27.314 -2.256 1.00 14.77 188 ASP C N 1
ATOM 6078 C CA . ASP C 1 188 ? 41.943 26.052 -2.885 1.00 19.76 188 ASP C CA 1
ATOM 6079 C C . ASP C 1 188 ? 43.235 25.445 -3.396 1.00 20.92 188 ASP C C 1
ATOM 6080 O O . ASP C 1 188 ? 43.932 26.062 -4.213 1.00 17.19 188 ASP C O 1
ATOM 6085 N N . ASP C 1 189 ? 43.585 24.277 -2.859 1.00 15.01 189 ASP C N 1
ATOM 6086 C CA . ASP C 1 189 ? 44.892 23.690 -3.151 1.00 20.36 189 ASP C CA 1
ATOM 6087 C C . ASP C 1 189 ? 45.104 23.511 -4.654 1.00 14.40 189 ASP C C 1
ATOM 6088 O O . ASP C 1 189 ? 46.199 23.746 -5.171 1.00 20.19 189 ASP C O 1
ATOM 6093 N N . ALA C 1 190 ? 44.060 23.127 -5.372 1.00 15.90 190 ALA C N 1
ATOM 6094 C CA . ALA C 1 190 ? 44.183 22.869 -6.796 1.00 20.27 190 ALA C CA 1
ATOM 6095 C C . ALA C 1 190 ? 44.449 24.138 -7.591 1.00 20.22 190 ALA C C 1
ATOM 6096 O O . ALA C 1 190 ? 44.995 24.058 -8.692 1.00 17.82 190 ALA C O 1
ATOM 6098 N N . LEU C 1 191 ? 44.130 25.311 -7.044 1.00 14.84 191 LEU C N 1
ATOM 6099 C CA . LEU C 1 191 ? 44.317 26.547 -7.776 1.00 18.02 191 LEU C CA 1
ATOM 6100 C C . LEU C 1 191 ? 45.523 27.370 -7.322 1.00 17.45 191 LEU C C 1
ATOM 6101 O O . LEU C 1 191 ? 45.732 28.464 -7.849 1.00 18.06 191 LEU C O 1
ATOM 6106 N N . THR C 1 192 ? 46.301 26.902 -6.344 1.00 20.26 192 THR C N 1
ATOM 6107 C CA . THR C 1 192 ? 47.420 27.706 -5.835 1.00 17.56 192 THR C CA 1
ATOM 6108 C C . THR C 1 192 ? 48.414 28.076 -6.936 1.00 18.05 192 THR C C 1
ATOM 6109 O O . THR C 1 192 ? 48.765 29.253 -7.102 1.00 17.40 192 THR C O 1
ATOM 6113 N N . LEU C 1 193 ? 48.887 27.090 -7.694 1.00 14.93 193 LEU C N 1
ATOM 6114 C CA . LEU C 1 193 ? 49.855 27.402 -8.744 1.00 17.22 193 LEU C CA 1
ATOM 6115 C C . LEU C 1 193 ? 49.284 28.391 -9.757 1.00 19.50 193 LEU C C 1
ATOM 6116 O O . LEU C 1 193 ? 49.983 29.364 -10.102 1.00 18.48 193 LEU C O 1
ATOM 6121 N N . PRO C 1 194 ? 48.068 28.213 -10.284 1.00 17.25 194 PRO C N 1
ATOM 6122 C CA . PRO C 1 194 ? 47.543 29.255 -11.182 1.00 18.13 194 PRO C CA 1
ATOM 6123 C C . PRO C 1 194 ? 47.371 30.605 -10.501 1.00 18.37 194 PRO C C 1
ATOM 6124 O O . PRO C 1 194 ? 47.611 31.628 -11.154 1.00 17.72 194 PRO C O 1
ATOM 6128 N N . PHE C 1 195 ? 47.013 30.645 -9.209 1.00 15.23 195 PHE C N 1
ATOM 6129 C CA . PHE C 1 195 ? 46.935 31.927 -8.498 1.00 17.49 195 PHE C CA 1
ATOM 6130 C C . PHE C 1 195 ? 48.307 32.578 -8.370 1.00 16.33 195 PHE C C 1
ATOM 6131 O O . PHE C 1 195 ? 48.455 33.786 -8.603 1.00 20.82 195 PHE C O 1
ATOM 6139 N N . LEU C 1 196 ? 49.317 31.805 -7.952 1.00 17.97 196 LEU C N 1
ATOM 6140 C CA . LEU C 1 196 ? 50.678 32.338 -7.888 1.00 19.52 196 LEU C CA 1
ATOM 6141 C C . LEU C 1 196 ? 51.094 32.917 -9.234 1.00 22.80 196 LEU C C 1
ATOM 6142 O O . LEU C 1 196 ? 51.732 33.971 -9.289 1.00 17.97 196 LEU C O 1
ATOM 6147 N N . SER C 1 197 ? 50.715 32.248 -10.338 1.00 18.44 197 SER C N 1
ATOM 6148 C CA . SER C 1 197 ? 51.207 32.679 -11.639 1.00 18.76 197 SER C CA 1
ATOM 6149 C C . SER C 1 197 ? 50.729 34.077 -11.985 1.00 18.94 197 SER C C 1
ATOM 6150 O O . SER C 1 197 ? 51.371 34.754 -12.794 1.00 18.04 197 SER C O 1
ATOM 6153 N N . VAL C 1 198 ? 49.601 34.517 -11.427 1.00 14.72 198 VAL C N 1
ATOM 6154 C CA . VAL C 1 198 ? 49.090 35.852 -11.712 1.00 19.54 198 VAL C CA 1
ATOM 6155 C C . VAL C 1 198 ? 49.179 36.794 -10.502 1.00 19.66 198 VAL C C 1
ATOM 6156 O O . VAL C 1 198 ? 48.574 37.868 -10.526 1.00 25.85 198 VAL C O 1
ATOM 6160 N N . GLY C 1 199 ? 49.926 36.447 -9.458 1.00 19.19 199 GLY C N 1
ATOM 6161 C CA . GLY C 1 199 ? 50.250 37.432 -8.426 1.00 22.22 199 GLY C CA 1
ATOM 6162 C C . GLY C 1 199 ? 49.846 37.096 -6.999 1.00 21.38 199 GLY C C 1
ATOM 6163 O O . GLY C 1 199 ? 50.083 37.925 -6.109 1.00 22.60 199 GLY C O 1
ATOM 6164 N N . ALA C 1 200 ? 49.176 35.975 -6.718 1.00 17.22 200 ALA C N 1
ATOM 6165 C CA . ALA C 1 200 ? 49.038 35.546 -5.332 1.00 17.11 200 ALA C CA 1
ATOM 6166 C C . ALA C 1 200 ? 50.427 35.202 -4.780 1.00 20.06 200 ALA C C 1
ATOM 6167 O O . ALA C 1 200 ? 51.383 35.033 -5.532 1.00 17.21 200 ALA C O 1
ATOM 6169 N N . VAL C 1 201 ? 50.544 35.132 -3.448 1.00 20.32 201 VAL C N 1
ATOM 6170 C CA . VAL C 1 201 ? 51.844 34.953 -2.797 1.00 17.53 201 VAL C CA 1
ATOM 6171 C C . VAL C 1 201 ? 51.825 33.788 -1.819 1.00 21.23 201 VAL C C 1
ATOM 6172 O O . VAL C 1 201 ? 52.735 33.635 -0.993 1.00 17.47 201 VAL C O 1
ATOM 6176 N N . GLY C 1 202 ? 50.784 32.969 -1.869 1.00 22.84 202 GLY C N 1
ATOM 6177 C CA . GLY C 1 202 ? 50.767 31.818 -0.985 1.00 21.27 202 GLY C CA 1
ATOM 6178 C C . GLY C 1 202 ? 49.411 31.147 -0.959 1.00 19.91 202 GLY C C 1
ATOM 6179 O O . GLY C 1 202 ? 48.580 31.356 -1.852 1.00 18.82 202 GLY C O 1
ATOM 6180 N N . VAL C 1 203 ? 49.214 30.327 0.074 1.00 17.86 203 VAL C N 1
ATOM 6181 C CA . VAL C 1 203 ? 48.046 29.457 0.157 1.00 17.56 203 VAL C CA 1
ATOM 6182 C C . VAL C 1 203 ? 47.649 29.276 1.623 1.00 16.85 203 VAL C C 1
ATOM 6183 O O . VAL C 1 203 ? 48.501 29.113 2.502 1.00 20.02 203 VAL C O 1
ATOM 6187 N N . VAL C 1 204 ? 46.346 29.300 1.882 1.00 14.76 204 VAL C N 1
ATOM 6188 C CA . VAL C 1 204 ? 45.796 28.711 3.097 1.00 16.91 204 VAL C CA 1
ATOM 6189 C C . VAL C 1 204 ? 45.349 27.302 2.715 1.00 20.43 204 VAL C C 1
ATOM 6190 O O . VAL C 1 204 ? 44.352 27.129 2.006 1.00 15.42 204 VAL C O 1
ATOM 6194 N N . SER C 1 205 ? 46.095 26.288 3.143 1.00 16.68 205 SER C N 1
ATOM 6195 C CA . SER C 1 205 ? 46.022 24.981 2.508 1.00 18.28 205 SER C CA 1
ATOM 6196 C C . SER C 1 205 ? 45.298 23.966 3.376 1.00 20.51 205 SER C C 1
ATOM 6197 O O . SER C 1 205 ? 45.397 23.992 4.607 1.00 20.73 205 SER C O 1
ATOM 6200 N N . VAL C 1 206 ? 44.557 23.083 2.721 1.00 19.59 206 VAL C N 1
ATOM 6201 C CA . VAL C 1 206 ? 44.064 21.872 3.380 1.00 20.11 206 VAL C CA 1
ATOM 6202 C C . VAL C 1 206 ? 45.044 20.714 3.225 1.00 15.98 206 VAL C C 1
ATOM 6203 O O . VAL C 1 206 ? 45.291 19.974 4.180 1.00 17.37 206 VAL C O 1
ATOM 6207 N N . ALA C 1 207 ? 45.600 20.533 2.014 1.00 17.51 207 ALA C N 1
ATOM 6208 C CA . ALA C 1 207 ? 46.458 19.376 1.736 1.00 20.37 207 ALA C CA 1
ATOM 6209 C C . ALA C 1 207 ? 47.717 19.360 2.607 1.00 18.27 207 ALA C C 1
ATOM 6210 O O . ALA C 1 207 ? 48.279 18.285 2.864 1.00 18.34 207 ALA C O 1
ATOM 6212 N N . SER C 1 208 ? 48.199 20.526 3.033 1.00 17.87 208 SER C N 1
ATOM 6213 C CA . SER C 1 208 ? 49.407 20.565 3.856 1.00 19.52 208 SER C CA 1
ATOM 6214 C C . SER C 1 208 ? 49.210 19.929 5.223 1.00 21.47 208 SER C C 1
ATOM 6215 O O . SER C 1 208 ? 50.203 19.685 5.922 1.00 20.46 208 SER C O 1
ATOM 6218 N N . ASN C 1 209 ? 47.959 19.678 5.621 1.00 19.72 209 ASN C N 1
ATOM 6219 C CA . ASN C 1 209 ? 47.692 18.850 6.796 1.00 17.73 209 ASN C CA 1
ATOM 6220 C C . ASN C 1 209 ? 48.349 17.486 6.639 1.00 22.23 209 ASN C C 1
ATOM 6221 O O . ASN C 1 209 ? 48.903 16.935 7.598 1.00 18.13 209 ASN C O 1
ATOM 6226 N N . LEU C 1 210 ? 48.318 16.943 5.420 1.00 17.14 210 LEU C N 1
ATOM 6227 C CA . LEU C 1 210 ? 48.852 15.624 5.101 1.00 18.99 210 LEU C CA 1
ATOM 6228 C C . LEU C 1 210 ? 50.291 15.691 4.585 1.00 22.85 210 LEU C C 1
ATOM 6229 O O . LEU C 1 210 ? 51.129 14.874 4.989 1.00 23.92 210 LEU C O 1
ATOM 6234 N N . PHE C 1 211 ? 50.590 16.652 3.707 1.00 18.80 211 PHE C N 1
ATOM 6235 C CA . PHE C 1 211 ? 51.886 16.749 3.023 1.00 21.75 211 PHE C CA 1
ATOM 6236 C C . PHE C 1 211 ? 52.461 18.154 3.162 1.00 17.17 211 PHE C C 1
ATOM 6237 O O . PHE C 1 211 ? 52.553 18.910 2.187 1.00 20.76 211 PHE C O 1
ATOM 6245 N N . PRO C 1 212 ? 52.888 18.526 4.370 1.00 22.00 212 PRO C N 1
ATOM 6246 C CA . PRO C 1 212 ? 53.352 19.914 4.578 1.00 17.83 212 PRO C CA 1
ATOM 6247 C C . PRO C 1 212 ? 54.571 20.299 3.742 1.00 20.85 212 PRO C C 1
ATOM 6248 O O . PRO C 1 212 ? 54.555 21.355 3.090 1.00 19.99 212 PRO C O 1
ATOM 6252 N N . ARG C 1 213 ? 55.620 19.471 3.721 1.00 20.61 213 ARG C N 1
ATOM 6253 C CA . ARG C 1 213 ? 56.813 19.829 2.950 1.00 25.77 213 ARG C CA 1
ATOM 6254 C C . ARG C 1 213 ? 56.515 19.839 1.449 1.00 22.71 213 ARG C C 1
ATOM 6255 O O . ARG C 1 213 ? 56.901 20.807 0.768 1.00 20.12 213 ARG C O 1
ATOM 6263 N N . PRO C 1 214 ? 55.836 18.836 0.871 1.00 23.40 214 PRO C N 1
ATOM 6264 C CA . PRO C 1 214 ? 55.512 18.929 -0.567 1.00 19.78 214 PRO C CA 1
ATOM 6265 C C . PRO C 1 214 ? 54.622 20.112 -0.937 1.00 21.44 214 PRO C C 1
ATOM 6266 O O . PRO C 1 214 ? 54.881 20.761 -1.953 1.00 20.75 214 PRO C O 1
ATOM 6270 N N . VAL C 1 215 ? 53.570 20.411 -0.167 1.00 20.32 215 VAL C N 1
ATOM 6271 C CA . VAL C 1 215 ? 52.729 21.563 -0.496 1.00 17.97 215 VAL C CA 1
ATOM 6272 C C . VAL C 1 215 ? 53.530 22.857 -0.362 1.00 22.02 215 VAL C C 1
ATOM 6273 O O . VAL C 1 215 ? 53.535 23.714 -1.259 1.00 23.67 215 VAL C O 1
ATOM 6277 N N . SER C 1 216 ? 54.272 22.982 0.734 1.00 20.80 216 SER C N 1
ATOM 6278 C CA . SER C 1 216 ? 55.098 24.161 0.984 1.00 19.33 216 SER C CA 1
ATOM 6279 C C . SER C 1 216 ? 56.169 24.363 -0.095 1.00 21.09 216 SER C C 1
ATOM 6280 O O . SER C 1 216 ? 56.495 25.502 -0.450 1.00 23.38 216 SER C O 1
ATOM 6283 N N . ALA C 1 217 ? 56.726 23.270 -0.624 1.00 19.94 217 ALA C N 1
ATOM 6284 C CA . ALA C 1 217 ? 57.707 23.357 -1.711 1.00 24.85 217 ALA C CA 1
ATOM 6285 C C . ALA C 1 217 ? 57.090 23.868 -3.014 1.00 21.15 217 ALA C C 1
ATOM 6286 O O . ALA C 1 217 ? 57.774 24.523 -3.800 1.00 19.94 217 ALA C O 1
ATOM 6288 N N . LEU C 1 218 ? 55.830 23.525 -3.291 1.00 23.70 218 LEU C N 1
ATOM 6289 C CA . LEU C 1 218 ? 55.171 24.020 -4.498 1.00 21.67 218 LEU C CA 1
ATOM 6290 C C . LEU C 1 218 ? 55.217 25.546 -4.551 1.00 20.06 218 LEU C C 1
ATOM 6291 O O . LEU C 1 218 ? 55.652 26.133 -5.553 1.00 22.52 218 LEU C O 1
ATOM 6296 N N . VAL C 1 219 ? 54.832 26.202 -3.451 1.00 20.02 219 VAL C N 1
ATOM 6297 C CA . VAL C 1 219 ? 54.806 27.659 -3.413 1.00 17.77 219 VAL C CA 1
ATOM 6298 C C . VAL C 1 219 ? 56.222 28.225 -3.527 1.00 22.04 219 VAL C C 1
ATOM 6299 O O . VAL C 1 219 ? 56.466 29.145 -4.319 1.00 22.55 219 VAL C O 1
ATOM 6303 N N . ARG C 1 220 ? 57.178 27.681 -2.756 1.00 16.44 220 ARG C N 1
ATOM 6304 C CA . ARG C 1 220 ? 58.560 28.175 -2.813 1.00 22.71 220 ARG C CA 1
ATOM 6305 C C . ARG C 1 220 ? 59.148 28.038 -4.212 1.00 20.83 220 ARG C C 1
ATOM 6306 O O . ARG C 1 220 ? 59.769 28.970 -4.724 1.00 22.57 220 ARG C O 1
ATOM 6314 N N . LEU C 1 221 ? 58.957 26.882 -4.846 1.00 23.28 221 LEU C N 1
ATOM 6315 C CA . LEU C 1 221 ? 59.470 26.674 -6.196 1.00 24.55 221 LEU C CA 1
ATOM 6316 C C . LEU C 1 221 ? 58.995 27.765 -7.150 1.00 25.01 221 LEU C C 1
ATOM 6317 O O . LEU C 1 221 ? 59.795 28.339 -7.897 1.00 21.61 221 LEU C O 1
ATOM 6322 N N . TYR C 1 222 ? 57.703 28.099 -7.117 1.00 23.47 222 TYR C N 1
ATOM 6323 C CA . TYR C 1 222 ? 57.234 29.150 -8.019 1.00 22.24 222 TYR C CA 1
ATOM 6324 C C . TYR C 1 222 ? 57.801 30.513 -7.632 1.00 24.18 222 TYR C C 1
ATOM 6325 O O . TYR C 1 222 ? 58.259 31.278 -8.495 1.00 22.41 222 TYR C O 1
ATOM 6334 N N . LEU C 1 223 ? 57.790 30.830 -6.335 1.00 21.63 223 LEU C N 1
ATOM 6335 C CA . LEU C 1 223 ? 58.188 32.158 -5.900 1.00 29.11 223 LEU C CA 1
ATOM 6336 C C . LEU C 1 223 ? 59.668 32.437 -6.154 1.00 28.73 223 LEU C C 1
ATOM 6337 O O . LEU C 1 223 ? 60.035 33.599 -6.349 1.00 27.02 223 LEU C O 1
ATOM 6342 N N . GLU C 1 224 ? 60.530 31.408 -6.183 1.00 26.34 224 GLU C N 1
ATOM 6343 C CA . GLU C 1 224 ? 61.935 31.615 -6.531 1.00 29.38 224 GLU C CA 1
ATOM 6344 C C . GLU C 1 224 ? 62.210 31.413 -8.020 1.00 29.36 224 GLU C C 1
ATOM 6345 O O . GLU C 1 224 ? 63.373 31.269 -8.423 1.00 32.00 224 GLU C O 1
ATOM 6351 N N . GLY C 1 225 ? 61.172 31.434 -8.849 1.00 25.87 225 GLY C N 1
ATOM 6352 C CA . GLY C 1 225 ? 61.362 31.404 -10.287 1.00 25.14 225 GLY C CA 1
ATOM 6353 C C . GLY C 1 225 ? 61.671 30.055 -10.905 1.00 27.64 225 GLY C C 1
ATOM 6354 O O . GLY C 1 225 ? 62.322 30.010 -11.953 1.00 21.29 225 GLY C O 1
ATOM 6355 N N . LYS C 1 226 ? 61.162 28.957 -10.333 1.00 21.69 226 LYS C N 1
ATOM 6356 C CA . LYS C 1 226 ? 61.310 27.614 -10.895 1.00 22.06 226 LYS C CA 1
ATOM 6357 C C . LYS C 1 226 ? 59.923 27.107 -11.283 1.00 26.27 226 LYS C C 1
ATOM 6358 O O . LYS C 1 226 ? 59.388 26.186 -10.653 1.00 24.33 226 LYS C O 1
ATOM 6364 N N . PRO C 1 227 ? 59.311 27.693 -12.317 1.00 24.44 227 PRO C N 1
ATOM 6365 C CA . PRO C 1 227 ? 57.913 27.361 -12.603 1.00 22.32 227 PRO C CA 1
ATOM 6366 C C . PRO C 1 227 ? 57.724 25.921 -13.059 1.00 23.78 227 PRO C C 1
ATOM 6367 O O . PRO C 1 227 ? 56.646 25.367 -12.830 1.00 21.97 227 PRO C O 1
ATOM 6371 N N . PHE C 1 228 ? 58.725 25.298 -13.700 1.00 22.11 228 PHE C N 1
ATOM 6372 C CA . PHE C 1 228 ? 58.533 23.952 -14.243 1.00 26.86 228 PHE C CA 1
ATOM 6373 C C . PHE C 1 228 ? 58.611 22.884 -13.160 1.00 26.38 228 PHE C C 1
ATOM 6374 O O . PHE C 1 228 ? 57.862 21.901 -13.192 1.00 20.50 228 PHE C O 1
ATOM 6382 N N . GLU C 1 229 ? 59.521 23.052 -12.204 1.00 21.30 229 GLU C N 1
ATOM 6383 C CA . GLU C 1 229 ? 59.525 22.170 -11.049 1.00 24.03 229 GLU C CA 1
ATOM 6384 C C . GLU C 1 229 ? 58.270 22.369 -10.206 1.00 21.93 229 GLU C C 1
ATOM 6385 O O . GLU C 1 229 ? 57.714 21.401 -9.677 1.00 23.78 229 GLU C O 1
ATOM 6391 N N . ALA C 1 230 ? 57.810 23.618 -10.064 1.00 19.13 230 ALA C N 1
ATOM 6392 C CA . ALA C 1 230 ? 56.534 23.845 -9.391 1.00 28.70 230 ALA C CA 1
ATOM 6393 C C . ALA C 1 230 ? 55.409 23.085 -10.090 1.00 18.89 230 ALA C C 1
ATOM 6394 O O . ALA C 1 230 ? 54.624 2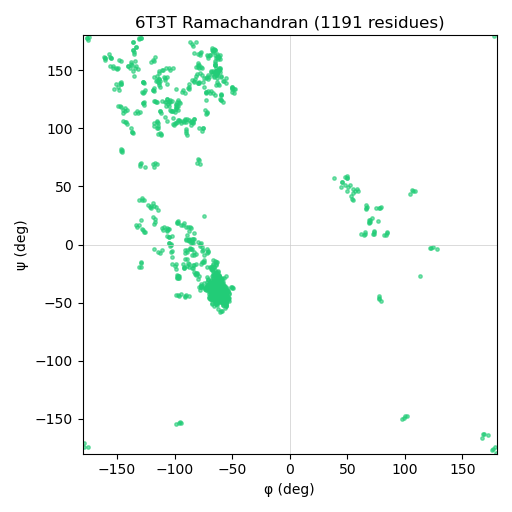2.387 -9.443 1.00 25.40 230 ALA C O 1
ATOM 6396 N N . ARG C 1 231 ? 55.336 23.180 -11.412 1.00 19.12 231 ARG C N 1
ATOM 6397 C CA . ARG C 1 231 ? 54.294 22.468 -12.156 1.00 22.79 231 ARG C CA 1
ATOM 6398 C C . ARG C 1 231 ? 54.389 20.953 -11.961 1.00 23.26 231 ARG C C 1
ATOM 6399 O O . ARG C 1 231 ? 53.371 20.256 -11.868 1.00 23.27 231 ARG C O 1
ATOM 6407 N N . GLN C 1 232 ? 55.610 20.431 -11.910 1.00 20.94 232 GLN C N 1
ATOM 6408 C CA . GLN C 1 232 ? 55.845 19.013 -11.678 1.00 23.33 232 GLN C CA 1
ATOM 6409 C C . GLN C 1 232 ? 55.205 18.565 -10.362 1.00 24.25 232 GLN C C 1
ATOM 6410 O O . GLN C 1 232 ? 54.411 17.619 -10.342 1.00 22.14 232 GLN C O 1
ATOM 6416 N N . LEU C 1 233 ? 55.476 19.301 -9.267 1.00 23.25 233 LEU C N 1
ATOM 6417 C CA . LEU C 1 233 ? 54.863 19.015 -7.972 1.00 20.39 233 LEU C CA 1
ATOM 6418 C C . LEU C 1 233 ? 53.356 19.222 -7.994 1.00 21.35 233 LEU C C 1
ATOM 6419 O O . LEU C 1 233 ? 52.624 18.493 -7.325 1.00 16.84 233 LEU C O 1
ATOM 6424 N N . HIS C 1 234 ? 52.875 20.261 -8.684 1.00 21.80 234 HIS C N 1
ATOM 6425 C CA . HIS C 1 234 ? 51.426 20.431 -8.831 1.00 20.63 234 HIS C CA 1
ATOM 6426 C C . HIS C 1 234 ? 50.782 19.201 -9.469 1.00 22.60 234 HIS C C 1
ATOM 6427 O O . HIS C 1 234 ? 49.723 18.738 -9.019 1.00 19.42 234 HIS C O 1
ATOM 6434 N N . GLN C 1 235 ? 51.401 18.665 -10.530 1.00 18.38 235 GLN C N 1
ATOM 6435 C CA . GLN C 1 235 ? 50.804 17.525 -11.222 1.00 23.35 235 GLN C CA 1
ATOM 6436 C C . GLN C 1 235 ? 50.851 16.286 -10.332 1.00 23.11 235 GLN C C 1
ATOM 6437 O O . GLN C 1 235 ? 49.861 15.555 -10.238 1.00 22.35 235 GLN C O 1
ATOM 6443 N N . THR C 1 236 ? 51.929 16.135 -9.554 1.00 21.78 236 THR C N 1
ATOM 6444 C CA . THR C 1 236 ? 52.049 15.031 -8.602 1.00 20.72 236 THR C CA 1
ATOM 6445 C C . THR C 1 236 ? 50.920 15.046 -7.564 1.00 26.29 236 THR C C 1
ATOM 6446 O O . THR C 1 236 ? 50.311 14.003 -7.271 1.00 23.03 236 THR C O 1
ATOM 6450 N N . LEU C 1 237 ? 50.613 16.225 -6.999 1.00 23.06 237 LEU C N 1
ATOM 6451 C CA . LEU C 1 237 ? 49.621 16.319 -5.929 1.00 21.20 237 LEU C CA 1
ATOM 6452 C C . LEU C 1 237 ? 48.206 16.571 -6.429 1.00 22.17 237 LEU C C 1
ATOM 6453 O O . LEU C 1 237 ? 47.270 16.481 -5.625 1.00 18.72 237 LEU C O 1
ATOM 6458 N N . TYR C 1 238 ? 48.031 16.926 -7.709 1.00 19.90 238 TYR C N 1
ATOM 6459 C CA . TYR C 1 238 ? 46.718 17.373 -8.173 1.00 20.04 238 TYR C CA 1
ATOM 6460 C C . TYR C 1 238 ? 45.604 16.364 -7.890 1.00 22.49 238 TYR C C 1
ATOM 6461 O O . TYR C 1 238 ? 44.512 16.789 -7.478 1.00 23.71 238 TYR C O 1
ATOM 6470 N N . PRO C 1 239 ? 45.764 15.064 -8.146 1.00 19.13 239 PRO C N 1
ATOM 6471 C CA . PRO C 1 239 ? 44.663 14.135 -7.831 1.00 21.55 239 PRO C CA 1
ATOM 6472 C C . PRO C 1 239 ? 44.319 14.105 -6.352 1.00 21.65 239 PRO C C 1
ATOM 6473 O O . PRO C 1 239 ? 43.156 13.911 -5.998 1.00 22.23 239 PRO C O 1
ATOM 6477 N N . LEU C 1 240 ? 45.306 14.284 -5.474 1.00 20.24 240 LEU C N 1
ATOM 6478 C CA . LEU C 1 240 ? 44.990 14.456 -4.063 1.00 22.68 240 LEU C CA 1
ATOM 6479 C C . LEU C 1 240 ? 44.200 15.744 -3.832 1.00 18.07 240 LEU C C 1
ATOM 6480 O O . LEU C 1 240 ? 43.224 15.751 -3.073 1.00 19.62 240 LEU C O 1
ATOM 6485 N N . PHE C 1 241 ? 44.623 16.849 -4.456 1.00 15.14 241 PHE C N 1
ATOM 6486 C CA . PHE C 1 241 ? 43.917 18.117 -4.287 1.00 20.23 241 PHE C CA 1
ATOM 6487 C C . PHE C 1 241 ? 42.437 17.952 -4.621 1.00 19.24 241 PHE C C 1
ATOM 6488 O O . PHE C 1 241 ? 41.561 18.391 -3.868 1.00 22.33 241 PHE C O 1
ATOM 6496 N N . ARG C 1 242 ? 42.154 17.252 -5.717 1.00 19.49 242 ARG C N 1
ATOM 6497 C CA . ARG C 1 242 ? 40.785 16.969 -6.149 1.00 19.44 242 ARG C CA 1
ATOM 6498 C C . ARG C 1 242 ? 40.034 16.103 -5.131 1.00 23.15 242 ARG C C 1
ATOM 6499 O O . ARG C 1 242 ? 38.940 16.463 -4.671 1.00 21.55 242 ARG C O 1
ATOM 6507 N N . ASP C 1 243 ? 40.615 14.966 -4.735 1.00 20.78 243 ASP C N 1
ATOM 6508 C CA . ASP C 1 243 ? 39.883 14.064 -3.851 1.00 17.62 243 ASP C CA 1
ATOM 6509 C C . ASP C 1 243 ? 39.799 14.554 -2.406 1.00 21.66 243 ASP C C 1
ATOM 6510 O O . ASP C 1 243 ? 38.978 14.025 -1.651 1.00 18.63 243 ASP C O 1
ATOM 6515 N N . LEU C 1 244 ? 40.584 15.561 -2.004 1.00 20.21 244 LEU C N 1
ATOM 6516 C CA . LEU C 1 244 ? 40.368 16.168 -0.693 1.00 18.52 244 LEU C CA 1
ATOM 6517 C C . LEU C 1 244 ? 39.095 17.009 -0.636 1.00 25.01 244 LEU C C 1
ATOM 6518 O O . LEU C 1 244 ? 38.734 17.497 0.444 1.00 21.45 244 LEU C O 1
ATOM 6523 N N . MET C 1 245 ? 38.427 17.212 -1.771 1.00 19.94 245 MET C N 1
ATOM 6524 C CA . MET C 1 245 ? 37.091 17.792 -1.810 1.00 25.35 245 MET C CA 1
ATOM 6525 C C . MET C 1 245 ? 36.103 16.797 -2.420 1.00 24.25 245 MET C C 1
ATOM 6526 O O . MET C 1 245 ? 35.099 17.195 -3.029 1.00 24.27 245 MET C O 1
ATOM 6531 N N . ILE C 1 246 ? 36.423 15.501 -2.358 1.00 18.79 246 ILE C N 1
ATOM 6532 C CA . ILE C 1 246 ? 35.517 14.517 -2.943 1.00 20.82 246 ILE C CA 1
ATOM 6533 C C . ILE C 1 246 ? 34.163 14.573 -2.243 1.00 22.59 246 ILE C C 1
ATOM 6534 O O . ILE C 1 246 ? 33.122 14.364 -2.871 1.00 22.84 246 ILE C O 1
ATOM 6539 N N . GLU C 1 247 ? 34.161 14.839 -0.934 1.00 19.02 247 GLU C N 1
ATOM 6540 C CA . GLU C 1 247 ? 33.006 15.356 -0.203 1.00 24.45 247 GLU C CA 1
ATOM 6541 C C . GLU C 1 247 ? 33.480 16.591 0.588 1.00 22.71 247 GLU C C 1
ATOM 6542 O O . GLU C 1 247 ? 34.657 16.978 0.528 1.00 19.33 247 GLU C O 1
ATOM 6548 N N . THR C 1 248 ? 32.563 17.245 1.299 1.00 19.64 248 THR C N 1
ATOM 6549 C CA . THR C 1 248 ? 32.875 18.541 1.892 1.00 20.10 248 THR C CA 1
ATOM 6550 C C . THR C 1 248 ? 34.054 18.444 2.872 1.00 18.55 248 THR C C 1
ATOM 6551 O O . THR C 1 248 ? 34.054 17.609 3.785 1.00 21.57 248 THR C O 1
ATOM 6555 N N . ASN C 1 249 ? 35.085 19.258 2.617 1.00 19.39 249 ASN C N 1
ATOM 6556 C CA . ASN C 1 249 ? 36.142 19.537 3.587 1.00 17.60 249 ASN C CA 1
ATOM 6557 C C . ASN C 1 249 ? 35.534 19.935 4.936 1.00 15.37 249 ASN C C 1
ATOM 6558 O O . ASN C 1 249 ? 34.603 20.744 4.970 1.00 19.54 249 ASN C O 1
ATOM 6563 N N . PRO C 1 250 ? 36.034 19.404 6.083 1.00 14.59 250 PRO C N 1
ATOM 6564 C CA . PRO C 1 250 ? 37.228 18.576 6.282 1.00 16.02 250 PRO C CA 1
ATOM 6565 C C . PRO C 1 250 ? 37.040 17.066 6.340 1.00 14.72 250 PRO C C 1
ATOM 6566 O O . PRO C 1 250 ? 37.937 16.437 6.871 1.00 17.94 250 PRO C O 1
ATOM 6570 N N . VAL C 1 251 ? 35.949 16.484 5.839 1.00 15.03 251 VAL C N 1
ATOM 6571 C CA . VAL C 1 251 ? 35.777 15.032 5.968 1.00 17.30 251 VAL C CA 1
ATOM 6572 C C . VAL C 1 251 ? 36.891 14.266 5.258 1.00 20.34 251 VAL C C 1
ATOM 6573 O O . VAL C 1 251 ? 37.479 13.365 5.880 1.00 16.82 251 VAL C O 1
ATOM 6577 N N . PRO C 1 252 ? 37.243 14.562 3.990 1.00 15.72 252 PRO C N 1
ATOM 6578 C CA . PRO C 1 252 ? 38.363 13.811 3.388 1.00 17.51 252 PRO C CA 1
ATOM 6579 C C . PRO C 1 252 ? 39.671 13.961 4.159 1.00 18.18 252 PRO C C 1
ATOM 6580 O O . PRO C 1 252 ? 40.325 12.950 4.454 1.00 16.45 252 PRO C O 1
ATOM 6584 N N . VAL C 1 253 ? 40.072 15.182 4.513 1.00 16.91 253 VAL C N 1
ATOM 6585 C CA . VAL C 1 253 ? 41.388 15.350 5.122 1.00 15.23 253 VAL C CA 1
ATOM 6586 C C . VAL C 1 253 ? 41.432 14.722 6.517 1.00 17.86 253 VAL C C 1
ATOM 6587 O O . VAL C 1 253 ? 42.464 14.171 6.937 1.00 14.79 253 VAL C O 1
ATOM 6591 N N . LYS C 1 254 ? 40.329 14.780 7.268 1.00 18.22 254 LYS C N 1
ATOM 6592 C CA . LYS C 1 254 ? 40.368 14.130 8.578 1.00 18.52 254 LYS C CA 1
ATOM 6593 C C . LYS C 1 254 ? 40.320 12.616 8.441 1.00 20.46 254 LYS C C 1
ATOM 6594 O O . LYS C 1 254 ? 41.014 11.898 9.175 1.00 22.26 254 LYS C O 1
ATOM 6600 N N . THR C 1 255 ? 39.526 12.115 7.492 1.00 17.56 255 THR C N 1
ATOM 6601 C CA . THR C 1 255 ? 39.540 10.689 7.196 1.00 23.28 255 THR C CA 1
ATOM 6602 C C . THR C 1 255 ? 40.937 10.252 6.792 1.00 17.55 255 THR C C 1
ATOM 6603 O O . THR C 1 255 ? 41.426 9.213 7.248 1.00 20.22 255 THR C O 1
ATOM 6607 N N . ALA C 1 256 ? 41.607 11.055 5.960 1.00 18.60 256 ALA C N 1
ATOM 6608 C CA . ALA C 1 256 ? 42.954 10.709 5.514 1.00 19.71 256 ALA C CA 1
ATOM 6609 C C . ALA C 1 256 ? 43.928 10.658 6.683 1.00 20.23 256 ALA C C 1
ATOM 6610 O O . ALA C 1 256 ? 44.762 9.748 6.770 1.00 18.48 256 ALA C O 1
ATOM 6612 N N . LEU C 1 257 ? 43.861 11.641 7.573 1.00 19.40 257 LEU C N 1
ATOM 6613 C CA . LEU C 1 257 ? 44.713 11.626 8.755 1.00 20.21 257 LEU C CA 1
ATOM 6614 C C . LEU C 1 257 ? 44.387 10.433 9.649 1.00 24.31 257 LEU C C 1
ATOM 6615 O O . LEU C 1 257 ? 45.286 9.879 10.294 1.00 21.63 257 LEU C O 1
ATOM 6620 N N . ALA C 1 258 ? 43.110 10.032 9.718 1.00 21.06 258 ALA C N 1
ATOM 6621 C CA . ALA C 1 258 ? 42.753 8.873 10.536 1.00 22.27 258 ALA C CA 1
ATOM 6622 C C . ALA C 1 258 ? 43.277 7.572 9.923 1.00 25.02 258 ALA C C 1
ATOM 6623 O O . ALA C 1 258 ? 43.610 6.634 10.654 1.00 26.55 258 ALA C O 1
ATOM 6625 N N . MET C 1 259 ? 43.315 7.476 8.584 1.00 28.75 259 MET C N 1
ATOM 6626 C CA . MET C 1 259 ? 43.928 6.309 7.944 1.00 28.91 259 MET C CA 1
ATOM 6627 C C . MET C 1 259 ? 45.426 6.252 8.235 1.00 27.05 259 MET C C 1
ATOM 6628 O O . MET C 1 259 ? 46.024 5.173 8.218 1.00 26.88 259 MET C O 1
ATOM 6633 N N . GLU C 1 260 ? 46.046 7.403 8.475 1.00 26.48 260 GLU C N 1
ATOM 6634 C CA . GLU C 1 260 ? 47.363 7.450 9.077 1.00 26.44 260 GLU C CA 1
ATOM 6635 C C . GLU C 1 260 ? 47.150 7.339 10.592 1.00 28.04 260 GLU C C 1
ATOM 6636 O O . GLU C 1 260 ? 46.040 7.492 11.087 1.00 40.12 260 GLU C O 1
ATOM 6642 N N . GLY C 1 261 ? 48.182 7.046 11.345 1.00 37.68 261 GLY C N 1
ATOM 6643 C CA . GLY C 1 261 ? 47.830 6.876 12.754 1.00 39.80 261 GLY C CA 1
ATOM 6644 C C . GLY C 1 261 ? 47.539 8.151 13.531 1.00 34.73 261 GLY C C 1
ATOM 6645 O O . GLY C 1 261 ? 47.658 8.142 14.757 1.00 32.77 261 GLY C O 1
ATOM 6646 N N . LEU C 1 262 ? 47.127 9.236 12.860 1.00 21.80 262 LEU C N 1
ATOM 6647 C CA . LEU C 1 262 ? 47.323 10.561 13.434 1.00 26.74 262 LEU C CA 1
ATOM 6648 C C . LEU C 1 262 ? 46.102 11.186 14.128 1.00 33.52 262 LEU C C 1
ATOM 6649 O O . LEU C 1 262 ? 46.287 12.109 14.933 1.00 34.12 262 LEU C O 1
ATOM 6654 N N . THR C 1 263 ? 44.876 10.723 13.881 1.00 24.62 263 THR C N 1
ATOM 6655 C CA . THR C 1 263 ? 43.740 11.261 14.622 1.00 16.11 263 THR C CA 1
ATOM 6656 C C . THR C 1 263 ? 42.630 10.216 14.624 1.00 22.04 263 THR C C 1
ATOM 6657 O O . THR C 1 263 ? 42.638 9.284 13.813 1.00 23.63 263 THR C O 1
ATOM 6661 N N . ASP C 1 264 ? 41.693 10.350 15.561 1.00 22.85 264 ASP C N 1
ATOM 6662 C CA . ASP C 1 264 ? 40.469 9.557 15.487 1.00 25.36 264 ASP C CA 1
ATOM 6663 C C . ASP C 1 264 ? 39.577 10.076 14.361 1.00 27.65 264 ASP C C 1
ATOM 6664 O O . ASP C 1 264 ? 39.484 11.288 14.135 1.00 22.69 264 ASP C O 1
ATOM 6669 N N . LEU C 1 265 ? 38.897 9.159 13.662 1.00 24.40 265 LEU C N 1
ATOM 6670 C CA . LEU C 1 265 ? 37.882 9.566 12.691 1.00 23.96 265 LEU C CA 1
ATOM 6671 C C . LEU C 1 265 ? 36.614 9.940 13.471 1.00 26.62 265 LEU C C 1
ATOM 6672 O O . LEU C 1 265 ? 35.604 9.235 13.476 1.00 25.76 265 LEU C O 1
ATOM 6677 N N . GLU C 1 266 ? 36.707 11.053 14.186 1.00 26.60 266 GLU C N 1
ATOM 6678 C CA . GLU C 1 266 ? 35.588 11.660 14.886 1.00 25.12 266 GLU C CA 1
ATOM 6679 C C . GLU C 1 266 ? 35.202 12.991 14.265 1.00 22.91 266 GLU C C 1
ATOM 6680 O O . GLU C 1 266 ? 35.960 13.966 14.336 1.00 21.69 266 GLU C O 1
ATOM 6686 N N . LEU C 1 267 ? 34.000 13.029 13.708 1.00 21.36 267 LEU C N 1
ATOM 6687 C CA . LEU C 1 267 ? 33.363 14.201 13.135 1.00 22.09 267 LEU C CA 1
ATOM 6688 C C . LEU C 1 267 ? 32.181 14.614 14.006 1.00 22.67 267 LEU C C 1
ATOM 6689 O O . LEU C 1 267 ? 31.604 13.789 14.721 1.00 28.51 267 LEU C O 1
ATOM 6694 N N . ARG C 1 268 ? 31.861 15.898 14.042 1.00 16.73 268 ARG C N 1
ATOM 6695 C CA . ARG C 1 268 ? 30.630 16.306 14.703 1.00 14.14 268 ARG C CA 1
ATOM 6696 C C . ARG C 1 268 ? 29.516 16.515 13.679 1.00 17.60 268 ARG C C 1
ATOM 6697 O O . ARG C 1 268 ? 29.732 17.155 12.640 1.00 17.16 268 ARG C O 1
ATOM 6705 N N . LEU C 1 269 ? 28.333 15.971 13.969 1.00 17.13 269 LEU C N 1
ATOM 6706 C CA . LEU C 1 269 ? 27.175 16.212 13.122 1.00 17.71 269 LEU C CA 1
ATOM 6707 C C . LEU C 1 269 ? 26.946 17.719 12.986 1.00 15.03 269 LEU C C 1
ATOM 6708 O O . LEU C 1 269 ? 26.978 18.448 13.989 1.00 17.86 269 LEU C O 1
ATOM 6713 N N . PRO C 1 270 ? 26.608 18.215 11.790 1.00 19.22 270 PRO C N 1
ATOM 6714 C CA . PRO C 1 270 ? 26.121 17.446 10.642 1.00 17.77 270 PRO C CA 1
ATOM 6715 C C . PRO C 1 270 ? 27.152 16.823 9.702 1.00 16.85 270 PRO C C 1
ATOM 6716 O O . PRO C 1 270 ? 26.699 16.181 8.753 1.00 13.88 270 PRO C O 1
ATOM 6720 N N . LEU C 1 271 ? 28.462 16.945 9.912 1.00 14.05 271 LEU C N 1
ATOM 6721 C CA . LEU C 1 271 ? 29.355 16.210 9.021 1.00 17.72 271 LEU C CA 1
ATOM 6722 C C . LEU C 1 271 ? 29.263 14.713 9.325 1.00 19.79 271 LEU C C 1
ATOM 6723 O O . LEU C 1 271 ? 29.034 14.308 10.468 1.00 17.78 271 LEU C O 1
ATOM 6728 N N . ALA C 1 272 ? 29.388 13.897 8.285 1.00 18.66 272 ALA C N 1
ATOM 6729 C CA . ALA C 1 272 ? 29.316 12.444 8.373 1.00 19.49 272 ALA C CA 1
ATOM 6730 C C . ALA C 1 272 ? 30.458 11.847 7.572 1.00 20.38 272 ALA C C 1
ATOM 6731 O O . ALA C 1 272 ? 31.004 12.505 6.685 1.00 19.96 272 ALA C O 1
ATOM 6733 N N . PRO C 1 273 ? 30.859 10.610 7.867 1.00 19.83 273 PRO C N 1
ATOM 6734 C CA . PRO C 1 273 ? 31.964 10.002 7.115 1.00 17.96 273 PRO C CA 1
ATOM 6735 C C . PRO C 1 273 ? 31.661 9.835 5.626 1.00 18.44 273 PRO C C 1
ATOM 6736 O O . PRO C 1 273 ? 30.509 9.834 5.177 1.00 18.10 273 PRO C O 1
ATOM 6740 N N . LEU C 1 274 ? 32.736 9.654 4.860 1.00 21.05 274 LEU C N 1
ATOM 6741 C CA . LEU C 1 274 ? 32.627 9.498 3.417 1.00 19.07 274 LEU C CA 1
ATOM 6742 C C . LEU C 1 274 ? 31.762 8.296 3.074 1.00 20.35 274 LEU C C 1
ATOM 6743 O O . LEU C 1 274 ? 31.796 7.268 3.751 1.00 22.27 274 LEU C O 1
ATOM 6748 N N . GLN C 1 275 ? 31.008 8.416 1.990 1.00 22.73 275 GLN C N 1
ATOM 6749 C CA . GLN C 1 275 ? 30.351 7.245 1.426 1.00 28.78 275 GLN C CA 1
ATOM 6750 C C . GLN C 1 275 ? 31.397 6.243 0.925 1.00 27.34 275 GLN C C 1
ATOM 6751 O O . GLN C 1 275 ? 32.523 6.619 0.586 1.00 24.75 275 GLN C O 1
ATOM 6757 N N . PRO C 1 276 ? 31.081 4.943 0.969 1.00 29.79 276 PRO C N 1
ATOM 6758 C CA . PRO C 1 276 ? 32.146 3.926 0.816 1.00 27.18 276 PRO C CA 1
ATOM 6759 C C . PRO C 1 276 ? 32.969 4.031 -0.459 1.00 24.57 276 PRO C C 1
ATOM 6760 O O . PRO C 1 276 ? 34.198 3.865 -0.391 1.00 22.77 276 PRO C O 1
ATOM 6764 N N . GLN C 1 277 ? 32.348 4.319 -1.608 1.00 22.87 277 GLN C N 1
ATOM 6765 C CA . GLN C 1 277 ? 33.104 4.429 -2.862 1.00 29.08 277 GLN C CA 1
ATOM 6766 C C . GLN C 1 277 ? 34.050 5.630 -2.874 1.00 25.67 277 GLN C C 1
ATOM 6767 O O . GLN C 1 277 ? 35.112 5.583 -3.507 1.00 25.16 277 GLN C O 1
ATOM 6773 N N . ASN C 1 278 ? 33.674 6.715 -2.205 1.00 27.37 278 ASN C N 1
ATOM 6774 C CA . ASN C 1 278 ? 34.552 7.861 -2.087 1.00 22.11 278 ASN C CA 1
ATOM 6775 C C . ASN C 1 278 ? 35.671 7.575 -1.105 1.00 22.27 278 ASN C C 1
ATOM 6776 O O . ASN C 1 278 ? 36.781 8.091 -1.277 1.00 21.36 278 ASN C O 1
ATOM 6781 N N . LEU C 1 279 ? 35.391 6.778 -0.061 1.00 18.12 279 LEU C N 1
ATOM 6782 C CA . LEU C 1 279 ? 36.454 6.352 0.842 1.00 19.06 279 LEU C CA 1
ATOM 6783 C C . LEU C 1 279 ? 37.537 5.587 0.088 1.00 22.58 279 LEU C C 1
ATOM 6784 O O . LEU C 1 279 ? 38.730 5.826 0.298 1.00 21.23 279 LEU C O 1
ATOM 6789 N N . GLU C 1 280 ? 37.130 4.667 -0.805 1.00 26.86 280 GLU C N 1
ATOM 6790 C CA . GLU C 1 280 ? 38.086 3.883 -1.594 1.00 25.77 280 GLU C CA 1
ATOM 6791 C C . GLU C 1 280 ? 38.888 4.741 -2.566 1.00 21.81 280 GLU C C 1
ATOM 6792 O O . GLU C 1 280 ? 40.081 4.494 -2.762 1.00 20.64 280 GLU C O 1
ATOM 6798 N N . LYS C 1 281 ? 38.236 5.684 -3.259 1.00 21.83 281 LYS C N 1
ATOM 6799 C CA . LYS C 1 281 ? 38.987 6.574 -4.138 1.00 24.83 281 LYS C CA 1
ATOM 6800 C C . LYS C 1 281 ? 40.062 7.309 -3.361 1.00 21.27 281 LYS C C 1
ATOM 6801 O O . LYS C 1 281 ? 41.221 7.330 -3.770 1.00 22.72 281 LYS C O 1
ATOM 6807 N N . LEU C 1 282 ? 39.690 7.895 -2.223 1.00 20.64 282 LEU C N 1
ATOM 6808 C CA . LEU C 1 282 ? 40.637 8.637 -1.392 1.00 19.03 282 LEU C CA 1
ATOM 6809 C C . LEU C 1 282 ? 41.788 7.750 -0.941 1.00 21.26 282 LEU C C 1
ATOM 6810 O O . LEU C 1 282 ? 42.961 8.142 -1.010 1.00 19.75 282 LEU C O 1
ATOM 6815 N N . LYS C 1 283 ? 41.463 6.549 -0.458 1.00 19.26 283 LYS C N 1
ATOM 6816 C CA . LYS C 1 283 ? 42.496 5.611 -0.025 1.00 21.43 283 LYS C CA 1
ATOM 6817 C C . LYS C 1 283 ? 43.514 5.363 -1.145 1.00 23.42 283 LYS C C 1
ATOM 6818 O O . LYS C 1 283 ? 44.732 5.420 -0.932 1.00 23.36 283 LYS C O 1
ATOM 6824 N N . THR C 1 284 ? 43.025 5.114 -2.351 1.00 18.91 284 THR C N 1
ATOM 6825 C CA . THR C 1 284 ? 43.902 4.879 -3.484 1.00 22.99 284 THR C CA 1
ATOM 6826 C C . THR C 1 284 ? 44.733 6.114 -3.817 1.00 24.87 284 THR C C 1
ATOM 6827 O O . THR C 1 284 ? 45.951 6.022 -3.976 1.00 23.43 284 THR C O 1
ATOM 6831 N N . THR C 1 285 ? 44.099 7.289 -3.880 1.00 20.20 285 THR C N 1
ATOM 6832 C CA . THR C 1 285 ? 44.845 8.510 -4.167 1.00 24.10 285 THR C CA 1
ATOM 6833 C C . THR C 1 285 ? 45.903 8.782 -3.106 1.00 23.94 285 THR C C 1
ATOM 6834 O O . THR C 1 285 ? 47.021 9.214 -3.435 1.00 23.60 285 THR C O 1
ATOM 6838 N N . LEU C 1 286 ? 45.572 8.543 -1.827 1.00 21.73 286 LEU C N 1
ATOM 6839 C CA . LEU C 1 286 ? 46.584 8.677 -0.791 1.00 24.31 286 LEU C CA 1
ATOM 6840 C C . LEU C 1 286 ? 47.805 7.844 -1.152 1.00 19.40 286 LEU C C 1
ATOM 6841 O O . LEU C 1 286 ? 48.935 8.334 -1.093 1.00 21.82 286 LEU C O 1
ATOM 6846 N N . SER C 1 287 ? 47.603 6.585 -1.525 1.00 25.20 287 SER C N 1
ATOM 6847 C CA . SER C 1 287 ? 48.749 5.715 -1.806 1.00 30.93 287 SER C CA 1
ATOM 6848 C C . SER C 1 287 ? 49.533 6.122 -3.066 1.00 23.46 287 SER C C 1
ATOM 6849 O O . SER C 1 287 ? 50.766 6.201 -3.021 1.00 27.58 287 SER C O 1
ATOM 6852 N N . ARG C 1 288 ? 48.854 6.406 -4.194 1.00 26.06 288 ARG C N 1
ATOM 6853 C CA . ARG C 1 288 ? 49.584 6.816 -5.401 1.00 25.77 288 ARG C CA 1
ATOM 6854 C C . ARG C 1 288 ? 50.370 8.101 -5.109 1.00 26.88 288 ARG C C 1
ATOM 6855 O O . ARG C 1 288 ? 51.487 8.299 -5.619 1.00 26.76 288 ARG C O 1
ATOM 6863 N N . THR C 1 289 ? 49.795 8.973 -4.264 1.00 22.31 289 THR C N 1
ATOM 6864 C CA . THR C 1 289 ? 50.458 10.221 -3.948 1.00 21.18 289 THR C CA 1
ATOM 6865 C C . THR C 1 289 ? 51.762 9.973 -3.211 1.00 22.98 289 THR C C 1
ATOM 6866 O O . THR C 1 289 ? 52.782 10.586 -3.547 1.00 23.35 289 THR C O 1
ATOM 6870 N N . LYS C 1 290 ? 51.772 9.048 -2.233 1.00 27.59 290 LYS C N 1
ATOM 6871 C CA . LYS C 1 290 ? 53.025 8.716 -1.543 1.00 27.23 290 LYS C CA 1
ATOM 6872 C C . LYS C 1 290 ? 54.044 8.096 -2.506 1.00 25.20 290 LYS C C 1
ATOM 6873 O O . LYS C 1 290 ? 55.219 8.477 -2.480 1.00 27.01 290 LYS C O 1
ATOM 6879 N N . GLU C 1 291 ? 53.599 7.199 -3.406 1.00 26.72 291 GLU C N 1
ATOM 6880 C CA . GLU C 1 291 ? 54.512 6.784 -4.460 1.00 30.76 291 GLU C CA 1
ATOM 6881 C C . GLU C 1 291 ? 55.023 7.909 -5.340 1.00 25.98 291 GLU C C 1
ATOM 6882 O O . GLU C 1 291 ? 56.233 8.011 -5.596 1.00 26.60 291 GLU C O 1
ATOM 6888 N N . LYS C 1 292 ? 54.143 8.758 -5.825 1.00 26.16 292 LYS C N 1
ATOM 6889 C CA . LYS C 1 292 ? 54.639 9.704 -6.810 1.00 23.35 292 LYS C CA 1
ATOM 6890 C C . LYS C 1 292 ? 55.600 10.681 -6.180 1.00 25.45 292 LYS C C 1
ATOM 6891 O O . LYS C 1 292 ? 56.613 11.041 -6.783 1.00 28.13 292 LYS C O 1
ATOM 6897 N N . LEU C 1 293 ? 55.313 11.074 -4.942 1.00 24.28 293 LEU C N 1
ATOM 6898 C CA . LEU C 1 293 ? 56.201 11.977 -4.234 1.00 26.30 293 LEU C CA 1
ATOM 6899 C C . LEU C 1 293 ? 57.583 11.367 -4.020 1.00 29.54 293 LEU C C 1
ATOM 6900 O O . LEU C 1 293 ? 58.590 12.086 -4.035 1.00 24.91 293 LEU C O 1
ATOM 6905 N N . ALA C 1 294 ? 57.651 10.050 -3.784 1.00 29.45 294 ALA C N 1
ATOM 6906 C CA . ALA C 1 294 ? 58.944 9.414 -3.526 1.00 27.18 294 ALA C CA 1
ATOM 6907 C C . ALA C 1 294 ? 59.863 9.502 -4.732 1.00 30.64 294 ALA C C 1
ATOM 6908 O O . ALA C 1 294 ? 61.089 9.457 -4.580 1.00 33.98 294 ALA C O 1
ATOM 6910 N N . LYS C 1 295 ? 59.289 9.550 -5.939 1.00 29.06 295 LYS C N 1
ATOM 6911 C CA . LYS C 1 295 ? 60.084 9.611 -7.159 1.00 27.20 295 LYS C CA 1
ATOM 6912 C C . LYS C 1 295 ? 60.536 11.016 -7.521 1.00 31.62 295 LYS C C 1
ATOM 6913 O O . LYS C 1 295 ? 61.456 11.144 -8.326 1.00 30.78 295 LYS C O 1
ATOM 6919 N N . VAL C 1 296 ? 59.921 12.065 -6.959 1.00 29.26 296 VAL C N 1
ATOM 6920 C CA . VAL C 1 296 ? 60.289 13.439 -7.288 1.00 29.01 296 VAL C CA 1
ATOM 6921 C C . VAL C 1 296 ? 60.836 14.138 -6.052 1.00 30.08 296 VAL C C 1
ATOM 6922 O O . VAL C 1 296 ? 60.721 15.360 -5.897 1.00 33.80 296 VAL C O 1
ATOM 6926 N N . GLU C 1 297 ? 61.493 13.358 -5.203 1.00 27.53 297 GLU C N 1
ATOM 6927 C CA . GLU C 1 297 ? 61.892 13.804 -3.879 1.00 27.26 297 GLU C CA 1
ATOM 6928 C C . GLU C 1 297 ? 62.842 14.993 -3.934 1.00 32.90 297 GLU C C 1
ATOM 6929 O O . GLU C 1 297 ? 62.858 15.814 -3.011 1.00 33.45 297 GLU C O 1
ATOM 6935 N N . HIS C 1 298 ? 63.608 15.137 -5.018 1.00 33.56 298 HIS C N 1
ATOM 6936 C CA . HIS C 1 298 ? 64.468 16.305 -5.143 1.00 30.44 298 HIS C CA 1
ATOM 6937 C C . HIS C 1 298 ? 63.677 17.599 -5.285 1.00 32.06 298 HIS C C 1
ATOM 6938 O O . HIS C 1 298 ? 64.227 18.678 -5.057 1.00 31.75 298 HIS C O 1
ATOM 6945 N N . LEU C 1 299 ? 62.397 17.528 -5.619 1.00 33.29 299 LEU C N 1
ATOM 6946 C CA . LEU C 1 299 ? 61.642 18.764 -5.770 1.00 28.57 299 LEU C CA 1
ATOM 6947 C C . LEU C 1 299 ? 61.209 19.360 -4.437 1.00 30.08 299 LEU C C 1
ATOM 6948 O O . LEU C 1 299 ? 60.992 20.574 -4.350 1.00 32.90 299 LEU C O 1
ATOM 6953 N N . TRP C 1 300 ? 61.038 18.533 -3.405 1.00 26.28 300 TRP C N 1
ATOM 6954 C CA . TRP C 1 300 ? 60.395 18.980 -2.180 1.00 26.95 300 TRP C CA 1
ATOM 6955 C C . TRP C 1 300 ? 61.142 18.642 -0.899 1.00 27.43 300 TRP C C 1
ATOM 6956 O O . TRP C 1 300 ? 60.889 19.296 0.116 1.00 35.31 300 TRP C O 1
ATOM 6967 N N . ALA C 1 301 ? 62.062 17.682 -0.906 1.00 30.19 301 ALA C N 1
ATOM 6968 C CA . ALA C 1 301 ? 62.694 17.254 0.339 1.00 33.05 301 ALA C CA 1
ATOM 6969 C C . ALA C 1 301 ? 63.791 18.206 0.791 1.00 28.18 301 ALA C C 1
ATOM 6970 O O . ALA C 1 301 ? 63.825 18.588 1.965 1.00 41.81 301 ALA C O 1
ATOM 6972 N N . LYS D 1 2 ? 55.432 20.455 -32.133 1.00 44.42 2 LYS D N 1
ATOM 6973 C CA . LYS D 1 2 ? 53.985 20.296 -31.979 1.00 46.11 2 LYS D CA 1
ATOM 6974 C C . LYS D 1 2 ? 53.265 21.594 -32.253 1.00 31.86 2 LYS D C 1
ATOM 6975 O O . LYS D 1 2 ? 53.595 22.361 -33.176 1.00 41.19 2 LYS D O 1
ATOM 6981 N N . ILE D 1 3 ? 52.207 21.766 -31.469 1.00 32.63 3 ILE D N 1
ATOM 6982 C CA . ILE D 1 3 ? 51.394 22.970 -31.456 1.00 32.51 3 ILE D CA 1
ATOM 6983 C C . ILE D 1 3 ? 51.705 23.677 -30.147 1.00 28.55 3 ILE D C 1
ATOM 6984 O O . ILE D 1 3 ? 51.327 23.193 -29.069 1.00 25.03 3 ILE D O 1
ATOM 6989 N N . GLN D 1 4 ? 52.392 24.811 -30.239 1.00 20.24 4 GLN D N 1
ATOM 6990 C CA . GLN D 1 4 ? 52.795 25.555 -29.060 1.00 21.56 4 GLN D CA 1
ATOM 6991 C C . GLN D 1 4 ? 52.938 27.022 -29.454 1.00 22.43 4 GLN D C 1
ATOM 6992 O O . GLN D 1 4 ? 53.185 27.330 -30.623 1.00 22.40 4 GLN D O 1
ATOM 6998 N N . GLY D 1 5 ? 52.764 27.925 -28.481 1.00 19.85 5 GLY D N 1
ATOM 6999 C CA . GLY D 1 5 ? 52.895 29.350 -28.746 1.00 22.42 5 GLY D CA 1
ATOM 7000 C C . GLY D 1 5 ? 51.571 30.077 -28.932 1.00 20.66 5 GLY D C 1
ATOM 7001 O O . GLY D 1 5 ? 50.573 29.704 -28.306 1.00 22.63 5 GLY D O 1
ATOM 7002 N N . THR D 1 6 ? 51.553 31.119 -29.780 1.00 17.95 6 THR D N 1
ATOM 7003 C CA . THR D 1 6 ? 50.425 32.040 -29.938 1.00 20.22 6 THR D CA 1
ATOM 7004 C C . THR D 1 6 ? 49.847 31.925 -31.345 1.00 20.50 6 THR D C 1
ATOM 7005 O O . THR D 1 6 ? 50.552 32.136 -32.339 1.00 18.81 6 THR D O 1
ATOM 7009 N N . TYR D 1 7 ? 48.561 31.620 -31.430 1.00 21.83 7 TYR D N 1
ATOM 7010 C CA . TYR D 1 7 ? 47.859 31.565 -32.702 1.00 15.94 7 TYR D CA 1
ATOM 7011 C C . TYR D 1 7 ? 46.744 32.597 -32.657 1.00 19.64 7 TYR D C 1
ATOM 7012 O O . TYR D 1 7 ? 46.028 32.697 -31.654 1.00 21.70 7 TYR D O 1
ATOM 7021 N N . THR D 1 8 ? 46.614 33.403 -33.703 1.00 18.60 8 THR D N 1
ATOM 7022 C CA . THR D 1 8 ? 45.667 34.507 -33.656 1.00 16.35 8 THR D CA 1
ATOM 7023 C C . THR D 1 8 ? 44.375 34.097 -34.358 1.00 19.89 8 THR D C 1
ATOM 7024 O O . THR D 1 8 ? 44.386 33.750 -35.551 1.00 17.06 8 THR D O 1
ATOM 7028 N N . ALA D 1 9 ? 43.276 34.097 -33.604 1.00 17.39 9 ALA D N 1
ATOM 7029 C CA . ALA D 1 9 ? 41.938 33.983 -34.173 1.00 17.37 9 ALA D CA 1
ATOM 7030 C C . ALA D 1 9 ? 41.605 35.326 -34.798 1.00 16.35 9 ALA D C 1
ATOM 7031 O O . ALA D 1 9 ? 41.263 36.270 -34.088 1.00 19.54 9 ALA D O 1
ATOM 7033 N N . ILE D 1 10 ? 41.744 35.431 -36.142 1.00 17.05 10 ILE D N 1
ATOM 7034 C CA . ILE D 1 10 ? 41.633 36.708 -36.840 1.00 19.12 10 ILE D CA 1
ATOM 7035 C C . ILE D 1 10 ? 40.175 37.089 -37.077 1.00 20.15 10 ILE D C 1
ATOM 7036 O O . ILE D 1 10 ? 39.318 36.233 -37.353 1.00 17.74 10 ILE D O 1
ATOM 7041 N N . ILE D 1 11 ? 39.895 38.393 -37.002 1.00 17.02 11 ILE D N 1
ATOM 7042 C CA . ILE D 1 11 ? 38.613 38.900 -37.498 1.00 19.97 11 ILE D CA 1
ATOM 7043 C C . ILE D 1 11 ? 38.495 38.601 -38.993 1.00 22.73 11 ILE D C 1
ATOM 7044 O O . ILE D 1 11 ? 39.484 38.316 -39.680 1.00 24.84 11 ILE D O 1
ATOM 7049 N N . SER D 1 12 ? 37.266 38.686 -39.506 1.00 23.79 12 SER D N 1
ATOM 7050 C CA . SER D 1 12 ? 37.044 38.696 -40.950 1.00 26.75 12 SER D CA 1
ATOM 7051 C C . SER D 1 12 ? 36.796 40.129 -41.388 1.00 27.22 12 SER D C 1
ATOM 7052 O O . SER D 1 12 ? 35.709 40.670 -41.133 1.00 29.66 12 SER D O 1
ATOM 7055 N N . PRO D 1 13 ? 37.763 40.808 -42.004 1.00 24.77 13 PRO D N 1
ATOM 7056 C CA . PRO D 1 13 ? 37.522 42.198 -42.385 1.00 33.22 13 PRO D CA 1
ATOM 7057 C C . PRO D 1 13 ? 36.557 42.244 -43.561 1.00 34.61 13 PRO D C 1
ATOM 7058 O O . PRO D 1 13 ? 36.822 41.680 -44.623 1.00 34.90 13 PRO D O 1
ATOM 7062 N N . PHE D 1 14 ? 35.469 42.975 -43.383 1.00 33.12 14 PHE D N 1
ATOM 7063 C CA . PHE D 1 14 ? 34.450 43.126 -44.407 1.00 41.75 14 PHE D CA 1
ATOM 7064 C C . PHE D 1 14 ? 34.490 44.549 -44.931 1.00 37.61 14 PHE D C 1
ATOM 7065 O O . PHE D 1 14 ? 34.821 45.485 -44.199 1.00 32.05 14 PHE D O 1
ATOM 7073 N N . HIS D 1 15 ? 34.128 44.710 -46.196 1.00 39.30 15 HIS D N 1
ATOM 7074 C CA . HIS D 1 15 ? 33.924 46.050 -46.718 1.00 40.83 15 HIS D CA 1
ATOM 7075 C C . HIS D 1 15 ? 32.822 46.028 -47.766 1.00 42.91 15 HIS D C 1
ATOM 7076 O O . HIS D 1 15 ? 32.926 45.319 -48.772 1.00 40.70 15 HIS D O 1
ATOM 7083 N N . ASN D 1 16 ? 31.753 46.780 -47.505 1.00 41.50 16 ASN D N 1
ATOM 7084 C CA . ASN D 1 16 ? 30.626 46.891 -48.422 1.00 46.02 16 ASN D CA 1
ATOM 7085 C C . ASN D 1 16 ? 30.036 45.517 -48.734 1.00 45.03 16 ASN D C 1
ATOM 7086 O O . ASN D 1 16 ? 29.761 45.178 -49.886 1.00 50.59 16 ASN D O 1
ATOM 7091 N N . GLY D 1 17 ? 29.837 44.720 -47.686 1.00 53.62 17 GLY D N 1
ATOM 7092 C CA . GLY D 1 17 ? 29.259 43.402 -47.863 1.00 53.14 17 GLY D CA 1
ATOM 7093 C C . GLY D 1 17 ? 30.176 42.381 -48.490 1.00 47.70 17 GLY D C 1
ATOM 7094 O O . GLY D 1 17 ? 29.704 41.308 -48.886 1.00 54.26 17 GLY D O 1
ATOM 7095 N N . GLN D 1 18 ? 31.469 42.675 -48.604 1.00 50.61 18 GLN D N 1
ATOM 7096 C CA . GLN D 1 18 ? 32.423 41.751 -49.202 1.00 48.93 18 GLN D CA 1
ATOM 7097 C C . GLN D 1 18 ? 33.684 41.673 -48.350 1.00 53.64 18 GLN D C 1
ATOM 7098 O O . GLN D 1 18 ? 33.921 42.498 -47.463 1.00 50.48 18 GLN D O 1
ATOM 7104 N N . ILE D 1 19 ? 34.476 40.634 -48.606 1.00 49.12 19 ILE D N 1
ATOM 7105 C CA . ILE D 1 19 ? 35.742 40.472 -47.902 1.00 46.73 19 ILE D CA 1
ATOM 7106 C C . ILE D 1 19 ? 36.695 41.610 -48.260 1.00 40.45 19 ILE D C 1
ATOM 7107 O O . ILE D 1 19 ? 36.930 41.905 -49.439 1.00 46.42 19 ILE D O 1
ATOM 7112 N N . ASP D 1 20 ? 37.250 42.265 -47.242 1.00 39.37 20 ASP D N 1
ATOM 7113 C CA . ASP D 1 20 ? 38.208 43.350 -47.473 1.00 39.50 20 ASP D CA 1
ATOM 7114 C C . ASP D 1 20 ? 39.573 42.681 -47.526 1.00 41.04 20 ASP D C 1
ATOM 7115 O O . ASP D 1 20 ? 40.250 42.484 -46.516 1.00 36.49 20 ASP D O 1
ATOM 7120 N N . ARG D 1 21 ? 39.994 42.362 -48.747 1.00 38.00 21 ARG D N 1
ATOM 7121 C CA . ARG D 1 21 ? 41.145 41.496 -48.952 1.00 37.69 21 ARG D CA 1
ATOM 7122 C C . ARG D 1 21 ? 42.456 42.230 -48.674 1.00 42.59 21 ARG D C 1
ATOM 7123 O O . ARG D 1 21 ? 43.406 41.633 -48.130 1.00 40.12 21 ARG D O 1
ATOM 7131 N N . LYS D 1 22 ? 42.530 43.514 -49.030 1.00 33.90 22 LYS D N 1
ATOM 7132 C CA . LYS D 1 22 ? 43.708 44.294 -48.705 1.00 40.35 22 LYS D CA 1
ATOM 7133 C C . LYS D 1 22 ? 43.870 44.493 -47.196 1.00 36.63 22 LYS D C 1
ATOM 7134 O O . LYS D 1 22 ? 44.986 44.500 -46.686 1.00 35.68 22 LYS D O 1
ATOM 7140 N N . ALA D 1 23 ? 42.770 44.702 -46.483 1.00 40.71 23 ALA D N 1
ATOM 7141 C CA . ALA D 1 23 ? 42.828 44.747 -45.025 1.00 33.24 23 ALA D CA 1
ATOM 7142 C C . ALA D 1 23 ? 43.260 43.400 -44.454 1.00 33.55 23 ALA D C 1
ATOM 7143 O O . ALA D 1 23 ? 44.013 43.336 -43.473 1.00 31.52 23 ALA D O 1
ATOM 7145 N N . LEU D 1 24 ? 42.765 42.308 -45.042 1.00 39.16 24 LEU D N 1
ATOM 7146 C CA . LEU D 1 24 ? 43.189 40.981 -44.610 1.00 32.75 24 LEU D CA 1
ATOM 7147 C C . LEU D 1 24 ? 44.690 40.816 -44.788 1.00 29.04 24 LEU D C 1
ATOM 7148 O O . LEU D 1 24 ? 45.380 40.337 -43.883 1.00 27.57 24 LEU D O 1
ATOM 7153 N N . GLU D 1 25 ? 45.217 41.235 -45.946 1.00 30.40 25 GLU D N 1
ATOM 7154 C CA . GLU D 1 25 ? 46.660 41.174 -46.171 1.00 34.66 25 GLU D CA 1
ATOM 7155 C C . GLU D 1 25 ? 47.411 41.944 -45.092 1.00 33.84 25 GLU D C 1
ATOM 7156 O O . GLU D 1 25 ? 48.417 41.461 -44.549 1.00 28.80 25 GLU D O 1
ATOM 7162 N N . ARG D 1 26 ? 46.961 43.170 -44.797 1.00 29.87 26 ARG D N 1
ATOM 7163 C CA . ARG D 1 26 ? 47.658 43.978 -43.807 1.00 27.91 26 ARG D CA 1
ATOM 7164 C C . ARG D 1 26 ? 47.624 43.301 -42.449 1.00 28.08 26 ARG D C 1
ATOM 7165 O O . ARG D 1 26 ? 48.645 43.215 -41.762 1.00 25.58 26 ARG D O 1
ATOM 7173 N N . LEU D 1 27 ? 46.448 42.812 -42.045 1.00 27.95 27 LEU D N 1
ATOM 7174 C CA . LEU D 1 27 ? 46.340 42.163 -40.742 1.00 24.39 27 LEU D CA 1
ATOM 7175 C C . LEU D 1 27 ? 47.240 40.940 -40.671 1.00 23.03 27 LEU D C 1
ATOM 7176 O O . LEU D 1 27 ? 47.963 40.753 -39.687 1.00 25.52 27 LEU D O 1
ATOM 7181 N N . LEU D 1 28 ? 47.261 40.129 -41.730 1.00 22.33 28 LEU D N 1
ATOM 7182 C CA . LEU D 1 28 ? 48.096 38.929 -41.721 1.00 25.12 28 LEU D CA 1
ATOM 7183 C C . LEU D 1 28 ? 49.585 39.268 -41.653 1.00 25.60 28 LEU D C 1
ATOM 7184 O O . LEU D 1 28 ? 50.334 38.644 -40.884 1.00 22.95 28 LEU D O 1
ATOM 7189 N N . GLU D 1 29 ? 50.036 40.259 -42.442 1.00 24.39 29 GLU D N 1
ATOM 7190 C CA . GLU D 1 29 ? 51.452 40.637 -42.413 1.00 26.45 29 GLU D CA 1
ATOM 7191 C C . GLU D 1 29 ? 51.870 41.121 -41.028 1.00 24.15 29 GLU D C 1
ATOM 7192 O O . GLU D 1 29 ? 52.973 40.796 -40.558 1.00 20.91 29 GLU D O 1
ATOM 7198 N N . HIS D 1 30 ? 51.012 41.922 -40.379 1.00 23.81 30 HIS D N 1
ATOM 7199 C CA . HIS D 1 30 ? 51.267 42.388 -39.015 1.00 19.99 30 HIS D CA 1
ATOM 7200 C C . HIS D 1 30 ? 51.397 41.229 -38.031 1.00 21.36 30 HIS D C 1
ATOM 7201 O O . HIS D 1 30 ? 52.149 41.328 -37.060 1.00 27.33 30 HIS D O 1
ATOM 7208 N N . GLN D 1 31 ? 50.642 40.148 -38.223 1.00 21.37 31 GLN D N 1
ATOM 7209 C CA . GLN D 1 31 ? 50.819 38.990 -37.353 1.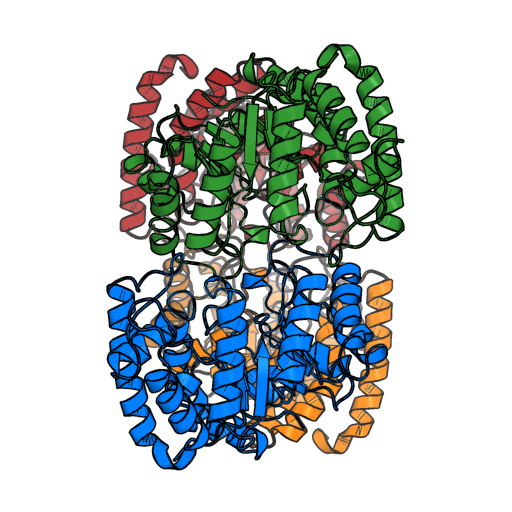00 23.41 31 GLN D CA 1
ATOM 7210 C C . GLN D 1 31 ? 52.181 38.348 -37.582 1.00 21.00 31 GLN D C 1
ATOM 7211 O O . GLN D 1 31 ? 52.943 38.148 -36.632 1.00 19.52 31 GLN D O 1
ATOM 7217 N N . ILE D 1 32 ? 52.505 38.056 -38.849 1.00 19.45 32 ILE D N 1
ATOM 7218 C CA . ILE D 1 32 ? 53.737 37.357 -39.216 1.00 18.53 32 ILE D CA 1
ATOM 7219 C C . ILE D 1 32 ? 54.956 38.137 -38.748 1.00 20.68 32 ILE D C 1
ATOM 7220 O O . ILE D 1 32 ? 55.951 37.564 -38.290 1.00 21.07 32 ILE D O 1
ATOM 7225 N N . GLU D 1 33 ? 54.872 39.458 -38.810 1.00 21.11 33 GLU D N 1
ATOM 7226 C CA . GLU D 1 33 ? 55.963 40.349 -38.434 1.00 23.66 33 GLU D CA 1
ATOM 7227 C C . GLU D 1 33 ? 56.155 40.444 -36.926 1.00 23.22 33 GLU D C 1
ATOM 7228 O O . GLU D 1 33 ? 57.157 40.998 -36.468 1.00 15.89 33 GLU D O 1
ATOM 7234 N N . ASN D 1 34 ? 55.239 39.892 -36.139 1.00 21.39 34 ASN D N 1
ATOM 7235 C CA . ASN D 1 34 ? 55.262 40.139 -34.707 1.00 19.54 34 ASN D CA 1
ATOM 7236 C C . ASN D 1 34 ? 55.254 38.841 -33.922 1.00 22.36 34 ASN D C 1
ATOM 7237 O O . ASN D 1 34 ? 54.604 38.729 -32.874 1.00 22.21 34 ASN D O 1
ATOM 7242 N N . ARG D 1 35 ? 55.978 37.837 -34.426 1.00 17.57 35 ARG D N 1
ATOM 7243 C CA . ARG D 1 35 ? 56.321 36.621 -33.688 1.00 21.04 35 ARG D CA 1
ATOM 7244 C C . ARG D 1 35 ? 55.095 35.766 -33.361 1.00 26.19 35 ARG D C 1
ATOM 7245 O O . ARG D 1 35 ? 55.065 35.086 -32.332 1.00 24.95 35 ARG D O 1
ATOM 7253 N N . ILE D 1 36 ? 54.068 35.788 -34.239 1.00 22.20 36 ILE D N 1
ATOM 7254 C CA . ILE D 1 36 ? 52.877 34.957 -34.093 1.00 21.79 36 ILE D CA 1
ATOM 7255 C C . ILE D 1 36 ? 53.148 33.607 -34.760 1.00 19.38 36 ILE D C 1
ATOM 7256 O O . ILE D 1 36 ? 53.718 33.544 -35.856 1.00 18.36 36 ILE D O 1
ATOM 7261 N N . ASP D 1 37 ? 52.774 32.512 -34.091 1.00 18.37 37 ASP D N 1
ATOM 7262 C CA . ASP D 1 37 ? 53.070 31.169 -34.600 1.00 19.99 37 ASP D CA 1
ATOM 7263 C C . ASP D 1 37 ? 52.089 30.681 -35.654 1.00 20.79 37 ASP D C 1
ATOM 7264 O O . ASP D 1 37 ? 52.429 29.802 -36.450 1.00 20.75 37 ASP D O 1
ATOM 7269 N N . GLY D 1 38 ? 50.871 31.191 -35.672 1.00 21.48 38 GLY D N 1
ATOM 7270 C CA . GLY D 1 38 ? 49.932 30.692 -36.664 1.00 21.86 38 GLY D CA 1
ATOM 7271 C C . GLY D 1 38 ? 48.658 31.490 -36.601 1.00 18.89 38 GLY D C 1
ATOM 7272 O O . GLY D 1 38 ? 48.508 32.413 -35.791 1.00 20.63 38 GLY D O 1
ATOM 7273 N N . ILE D 1 39 ? 47.745 31.135 -37.486 1.00 18.51 39 ILE D N 1
ATOM 7274 C CA . ILE D 1 39 ? 46.514 31.879 -37.700 1.00 13.20 39 ILE D CA 1
ATOM 7275 C C . ILE D 1 39 ? 45.341 30.916 -37.588 1.00 17.99 39 ILE D C 1
ATOM 7276 O O . ILE D 1 39 ? 45.416 29.770 -38.056 1.00 20.61 39 ILE D O 1
ATOM 7281 N N . VAL D 1 40 ? 44.264 31.366 -36.950 1.00 17.42 40 VAL D N 1
ATOM 7282 C CA . VAL D 1 40 ? 43.014 30.613 -37.004 1.00 17.45 40 VAL D CA 1
ATOM 7283 C C . VAL D 1 40 ? 42.005 31.435 -37.784 1.00 19.79 40 VAL D C 1
ATOM 7284 O O . VAL D 1 40 ? 41.370 32.341 -37.216 1.00 21.61 40 VAL D O 1
ATOM 7288 N N . PRO D 1 41 ? 41.855 31.187 -39.080 1.00 20.19 41 PRO D N 1
ATOM 7289 C CA . PRO D 1 41 ? 40.848 31.909 -39.850 1.00 24.61 41 PRO D CA 1
ATOM 7290 C C . PRO D 1 41 ? 39.465 31.351 -39.572 1.00 20.70 41 PRO D C 1
ATOM 7291 O O . PRO D 1 41 ? 39.308 30.190 -39.188 1.00 21.48 41 PRO D O 1
ATOM 7295 N N . VAL D 1 42 ? 38.469 32.222 -39.736 1.00 22.59 42 VAL D N 1
ATOM 7296 C CA . VAL D 1 42 ? 37.034 31.919 -39.725 1.00 23.27 42 VAL D CA 1
ATOM 7297 C C . VAL D 1 42 ? 36.580 31.045 -38.558 1.00 25.69 42 VAL D C 1
ATOM 7298 O O . VAL D 1 42 ? 35.910 30.028 -38.759 1.00 28.97 42 VAL D O 1
ATOM 7302 N N . GLY D 1 43 ? 36.936 31.435 -37.336 1.00 28.44 43 GLY D N 1
ATOM 7303 C CA . GLY D 1 43 ? 36.266 30.971 -36.136 1.00 27.09 43 GLY D CA 1
ATOM 7304 C C . GLY D 1 43 ? 35.182 31.936 -35.678 1.00 24.29 43 GLY D C 1
ATOM 7305 O O . GLY D 1 43 ? 34.591 32.667 -36.474 1.00 25.87 43 GLY D O 1
ATOM 7306 N N . THR D 1 44 ? 34.909 31.926 -34.373 1.00 26.74 44 THR D N 1
ATOM 7307 C CA . THR D 1 44 ? 33.950 32.870 -33.794 1.00 29.08 44 THR D CA 1
ATOM 7308 C C . THR D 1 44 ? 34.390 34.314 -34.016 1.00 23.11 44 THR D C 1
ATOM 7309 O O . THR D 1 44 ? 33.570 35.176 -34.357 1.00 22.33 44 THR D O 1
ATOM 7313 N N . THR D 1 45 ? 35.676 34.601 -33.791 1.00 22.27 45 THR D N 1
ATOM 7314 C CA . THR D 1 45 ? 36.185 35.966 -33.941 1.00 21.54 45 THR D CA 1
ATOM 7315 C C . THR D 1 45 ? 36.021 36.457 -35.359 1.00 23.06 45 THR D C 1
ATOM 7316 O O . THR D 1 45 ? 35.857 37.660 -35.588 1.00 22.86 45 THR D O 1
ATOM 7320 N N . GLY D 1 46 ? 36.058 35.543 -36.320 1.00 21.95 46 GLY D N 1
ATOM 7321 C CA . GLY D 1 46 ? 35.844 35.837 -37.708 1.00 22.46 46 GLY D CA 1
ATOM 7322 C C . GLY D 1 46 ? 34.403 35.787 -38.159 1.00 24.80 46 GLY D C 1
ATOM 7323 O O . GLY D 1 46 ? 34.172 35.702 -39.367 1.00 24.68 46 GLY D O 1
ATOM 7324 N N . GLU D 1 47 ? 33.439 35.782 -37.236 1.00 22.98 47 GLU D N 1
ATOM 7325 C CA . GLU D 1 47 ? 32.007 35.819 -37.569 1.00 22.66 47 GLU D CA 1
ATOM 7326 C C . GLU D 1 47 ? 31.590 34.718 -38.546 1.00 22.82 47 GLU D C 1
ATOM 7327 O O . GLU D 1 47 ? 30.717 34.912 -39.405 1.00 22.40 47 GLU D O 1
ATOM 7333 N N . SER D 1 48 ? 32.152 33.527 -38.364 1.00 20.02 48 SER D N 1
ATOM 7334 C CA . SER D 1 48 ? 31.733 32.400 -39.186 1.00 24.49 48 SER D CA 1
ATOM 7335 C C . SER D 1 48 ? 30.225 32.215 -39.238 1.00 22.61 48 SER D C 1
ATOM 7336 O O . SER D 1 48 ? 29.728 31.881 -40.326 1.00 27.21 48 SER D O 1
ATOM 7339 N N . PRO D 1 49 ? 29.439 32.433 -38.170 1.00 24.55 49 PRO D N 1
ATOM 7340 C CA . PRO D 1 49 ? 27.981 32.215 -38.311 1.00 20.89 49 PRO D CA 1
ATOM 7341 C C . PRO D 1 49 ? 27.339 33.061 -39.385 1.00 26.86 49 PRO D C 1
ATOM 7342 O O . PRO D 1 49 ? 26.321 32.649 -39.965 1.00 25.72 49 PRO D O 1
ATOM 7346 N N . THR D 1 50 ? 27.881 34.243 -39.658 1.00 23.70 50 THR D N 1
ATOM 7347 C CA . THR D 1 50 ? 27.264 35.150 -40.610 1.00 23.72 50 THR D CA 1
ATOM 7348 C C . THR D 1 50 ? 28.002 35.195 -41.947 1.00 21.74 50 THR D C 1
ATOM 7349 O O . THR D 1 50 ? 27.617 35.963 -42.829 1.00 29.66 50 THR D O 1
ATOM 7353 N N . LEU D 1 51 ? 29.003 34.345 -42.146 1.00 24.71 51 LEU D N 1
ATOM 7354 C CA . LEU D 1 51 ? 29.607 34.188 -43.464 1.00 23.70 51 LEU D CA 1
ATOM 7355 C C . LEU D 1 51 ? 28.782 33.218 -44.297 1.00 27.08 51 LEU D C 1
ATOM 7356 O O . LEU D 1 51 ? 28.309 32.199 -43.797 1.00 23.97 51 LEU D O 1
ATOM 7361 N N . SER D 1 52 ? 28.620 33.516 -45.580 1.00 29.36 52 SER D N 1
ATOM 7362 C CA . SER D 1 52 ? 28.078 32.480 -46.451 1.00 31.67 52 SER D CA 1
ATOM 7363 C C . SER D 1 52 ? 29.092 31.355 -46.588 1.00 36.75 52 SER D C 1
ATOM 7364 O O . SER D 1 52 ? 30.236 31.448 -46.136 1.00 37.79 52 SER D O 1
ATOM 7367 N N . TYR D 1 53 ? 28.651 30.248 -47.174 1.00 38.13 53 TYR D N 1
ATOM 7368 C CA . TYR D 1 53 ? 29.592 29.163 -47.433 1.00 40.88 53 TYR D CA 1
ATOM 7369 C C . TYR D 1 53 ? 30.719 29.639 -48.350 1.00 37.77 53 TYR D C 1
ATOM 7370 O O . TYR D 1 53 ? 31.889 29.318 -48.105 1.00 38.97 53 TYR D O 1
ATOM 7379 N N . GLU D 1 54 ? 30.396 30.415 -49.400 1.00 41.30 54 GLU D N 1
ATOM 7380 C CA . GLU D 1 54 ? 31.435 30.911 -50.306 1.00 40.14 54 GLU D CA 1
ATOM 7381 C C . GLU D 1 54 ? 32.483 31.719 -49.555 1.00 39.13 54 GLU D C 1
ATOM 7382 O O . GLU D 1 54 ? 33.688 31.555 -49.773 1.00 35.34 54 GLU D O 1
ATOM 7388 N N . GLU D 1 55 ? 32.032 32.613 -48.671 1.00 35.62 55 GLU D N 1
ATOM 7389 C CA . GLU D 1 55 ? 32.951 33.448 -47.916 1.00 28.69 55 GLU D CA 1
ATOM 7390 C C . GLU D 1 55 ? 33.806 32.633 -46.960 1.00 28.36 55 GLU D C 1
ATOM 7391 O O . GLU D 1 55 ? 34.998 32.914 -46.791 1.00 29.94 55 GLU D O 1
ATOM 7397 N N . HIS D 1 56 ? 33.209 31.634 -46.315 1.00 30.30 56 HIS D N 1
ATOM 7398 C CA . HIS D 1 56 ? 33.941 30.768 -45.405 1.00 26.89 56 HIS D CA 1
ATOM 7399 C C . HIS D 1 56 ? 35.136 30.136 -46.100 1.00 33.37 56 HIS D C 1
ATOM 7400 O O . HIS D 1 56 ? 36.256 30.174 -45.584 1.00 33.96 56 HIS D O 1
ATOM 7407 N N . ILE D 1 57 ? 34.919 29.555 -47.282 1.00 33.96 57 ILE D N 1
ATOM 7408 C CA . ILE D 1 57 ? 36.017 28.912 -48.001 1.00 34.38 57 ILE D CA 1
ATOM 7409 C C . ILE D 1 57 ? 36.992 29.951 -48.550 1.00 32.02 57 ILE D C 1
ATOM 7410 O O . ILE D 1 57 ? 38.211 29.753 -48.516 1.00 30.79 57 ILE D O 1
ATOM 7415 N N . GLU D 1 58 ? 36.476 31.073 -49.059 1.00 30.92 58 GLU D N 1
ATOM 7416 C CA . GLU D 1 58 ? 37.336 32.080 -49.680 1.00 34.30 58 GLU D CA 1
ATOM 7417 C C . GLU D 1 58 ? 38.269 32.733 -48.666 1.00 33.70 58 GLU D C 1
ATOM 7418 O O . GLU D 1 58 ? 39.426 33.057 -48.990 1.00 35.11 58 GLU D O 1
ATOM 7424 N N . LEU D 1 59 ? 37.788 32.941 -47.440 1.00 25.19 59 LEU D N 1
ATOM 7425 C CA . LEU D 1 59 ? 38.632 33.543 -46.411 1.00 29.65 59 LEU D CA 1
ATOM 7426 C C . LEU D 1 59 ? 39.818 32.640 -46.068 1.00 24.80 59 LEU D C 1
ATOM 7427 O O . LEU D 1 59 ? 40.934 33.125 -45.840 1.00 25.55 59 LEU D O 1
ATOM 7432 N N . VAL D 1 60 ? 39.591 31.326 -46.032 1.00 26.84 60 VAL D N 1
ATOM 7433 C CA . VAL D 1 60 ? 40.666 30.373 -45.791 1.00 24.35 60 VAL D CA 1
ATOM 7434 C C . VAL D 1 60 ? 41.633 30.337 -46.971 1.00 26.03 60 VAL D C 1
ATOM 7435 O O . VAL D 1 60 ? 42.846 30.203 -46.780 1.00 27.19 60 VAL D O 1
ATOM 7439 N N . ARG D 1 61 ? 41.124 30.438 -48.206 1.00 26.93 61 ARG D N 1
ATOM 7440 C CA . ARG D 1 61 ? 42.020 30.454 -49.363 1.00 26.58 61 ARG D CA 1
ATOM 7441 C C . ARG D 1 61 ? 42.909 31.683 -49.361 1.00 29.22 61 ARG D C 1
ATOM 7442 O O . ARG D 1 61 ? 44.123 31.572 -49.561 1.00 29.45 61 ARG D O 1
ATOM 7450 N N . LEU D 1 62 ? 42.318 32.865 -49.143 1.00 25.94 62 LEU D N 1
ATOM 7451 C CA . LEU D 1 62 ? 43.097 34.100 -49.118 1.00 26.90 62 LEU D CA 1
ATOM 7452 C C . LEU D 1 62 ? 44.120 34.074 -48.001 1.00 25.94 62 LEU D C 1
ATOM 7453 O O . LEU D 1 62 ? 45.271 34.470 -48.196 1.00 23.86 62 LEU D O 1
ATOM 7458 N N . THR D 1 63 ? 43.720 33.616 -46.815 1.00 24.40 63 THR D N 1
ATOM 7459 C CA . THR D 1 63 ? 44.691 33.488 -45.740 1.00 24.35 63 THR D CA 1
ATOM 7460 C C . THR D 1 63 ? 45.843 32.584 -46.176 1.00 24.98 63 THR D C 1
ATOM 7461 O O . THR D 1 63 ? 47.017 32.919 -45.983 1.00 24.38 63 THR D O 1
ATOM 7465 N N . ALA D 1 64 ? 45.526 31.437 -46.790 1.00 23.02 64 ALA D N 1
ATOM 7466 C CA . ALA D 1 64 ? 46.572 30.514 -47.223 1.00 21.14 64 ALA D CA 1
ATOM 7467 C C . ALA D 1 64 ? 47.449 31.142 -48.307 1.00 27.28 64 ALA D C 1
ATOM 7468 O O . ALA D 1 64 ? 48.685 31.085 -48.235 1.00 24.66 64 ALA D O 1
ATOM 7470 N N . GLU D 1 65 ? 46.825 31.774 -49.304 1.00 23.40 65 GLU D N 1
ATOM 7471 C CA . GLU D 1 65 ? 47.590 32.405 -50.375 1.00 26.31 65 GLU D CA 1
ATOM 7472 C C . GLU D 1 65 ? 48.482 33.517 -49.841 1.00 31.36 65 GLU D C 1
ATOM 7473 O O . GLU D 1 65 ? 49.631 33.650 -50.268 1.00 29.11 65 GLU D O 1
ATOM 7479 N N . ILE D 1 66 ? 47.967 34.336 -48.914 1.00 26.30 66 ILE D N 1
ATOM 7480 C CA . ILE D 1 66 ? 48.772 35.415 -48.345 1.00 29.64 66 ILE D CA 1
ATOM 7481 C C . ILE D 1 66 ? 49.914 34.854 -47.505 1.00 26.22 66 ILE D C 1
ATOM 7482 O O . ILE D 1 66 ? 51.051 35.334 -47.585 1.00 24.41 66 ILE D O 1
ATOM 7487 N N . VAL D 1 67 ? 49.636 33.839 -46.680 1.00 25.70 67 VAL D N 1
ATOM 7488 C CA . VAL D 1 67 ? 50.632 33.392 -45.706 1.00 24.10 67 VAL D CA 1
ATOM 7489 C C . VAL D 1 67 ? 51.807 32.687 -46.391 1.00 21.02 67 VAL D C 1
ATOM 7490 O O . VAL D 1 67 ? 52.966 32.867 -45.996 1.00 21.43 67 VAL D O 1
ATOM 7494 N N . GLU D 1 68 ? 51.534 31.931 -47.450 1.00 25.85 68 GLU D N 1
ATOM 7495 C CA . GLU D 1 68 ? 52.538 31.117 -48.170 1.00 27.25 68 GLU D CA 1
ATOM 7496 C C . GLU D 1 68 ? 53.436 30.330 -47.207 1.00 26.54 68 GLU D C 1
ATOM 7497 O O . GLU D 1 68 ? 54.668 30.408 -47.243 1.00 28.77 68 GLU D O 1
ATOM 7503 N N . LYS D 1 69 ? 52.802 29.565 -46.318 1.00 24.45 69 LYS D N 1
ATOM 7504 C CA . LYS D 1 69 ? 53.499 28.601 -45.476 1.00 23.93 69 LYS D CA 1
ATOM 7505 C C . LYS D 1 69 ? 54.523 29.244 -44.538 1.00 25.31 69 LYS D C 1
ATOM 7506 O O . LYS D 1 69 ? 55.317 28.525 -43.912 1.00 22.88 69 LYS D O 1
ATOM 7512 N N . ARG D 1 70 ? 54.554 30.576 -44.436 1.00 20.03 70 ARG D N 1
ATOM 7513 C CA . ARG D 1 70 ? 55.486 31.213 -43.512 1.00 21.49 70 ARG D CA 1
ATOM 7514 C C . ARG D 1 70 ? 55.111 30.916 -42.056 1.00 20.24 70 ARG D C 1
ATOM 7515 O O . ARG D 1 70 ? 55.993 30.729 -41.222 1.00 16.22 70 ARG D O 1
ATOM 7523 N N . ILE D 1 71 ? 53.818 30.886 -41.725 1.00 16.98 71 ILE D N 1
ATOM 7524 C CA . ILE D 1 71 ? 53.345 30.428 -40.415 1.00 19.38 71 ILE D CA 1
ATOM 7525 C C . ILE D 1 71 ? 52.129 29.513 -40.608 1.00 20.97 71 ILE D C 1
ATOM 7526 O O . ILE D 1 71 ? 51.627 29.328 -41.720 1.00 19.79 71 ILE D O 1
ATOM 7531 N N . LYS D 1 72 ? 51.669 28.917 -39.502 1.00 19.67 72 LYS D N 1
ATOM 7532 C CA . LYS D 1 72 ? 50.642 27.878 -39.549 1.00 18.50 72 LYS D CA 1
ATOM 7533 C C . LYS D 1 72 ? 49.243 28.446 -39.718 1.00 20.99 72 LYS D C 1
ATOM 7534 O O . LYS D 1 72 ? 48.952 29.580 -39.316 1.00 22.96 72 LYS D O 1
ATOM 7540 N N . ILE D 1 73 ? 48.368 27.640 -40.328 1.00 19.47 73 ILE D N 1
ATOM 7541 C CA . ILE D 1 73 ? 46.943 27.953 -40.454 1.00 15.27 73 ILE D CA 1
ATOM 7542 C C . ILE D 1 73 ? 46.148 26.762 -39.923 1.00 21.89 73 ILE D C 1
ATOM 7543 O O . ILE D 1 73 ? 46.318 25.627 -40.396 1.00 20.79 73 ILE D O 1
ATOM 7548 N N . PHE D 1 74 ? 45.309 27.009 -38.922 1.00 15.37 74 PHE D N 1
ATOM 7549 C CA . PHE D 1 74 ? 44.332 26.034 -38.450 1.00 19.57 74 PHE D CA 1
ATOM 7550 C C . PHE D 1 74 ? 42.958 26.640 -38.682 1.00 21.99 74 PHE D C 1
ATOM 7551 O O . PHE D 1 74 ? 42.523 27.517 -37.920 1.00 19.77 74 PHE D O 1
ATOM 7559 N N . ALA D 1 75 ? 42.259 26.154 -39.703 1.00 21.72 75 ALA D N 1
ATOM 7560 C CA . ALA D 1 75 ? 40.983 26.746 -40.083 1.00 22.35 75 ALA D CA 1
ATOM 7561 C C . ALA D 1 75 ? 39.866 26.272 -39.156 1.00 18.61 75 ALA D C 1
ATOM 7562 O O . ALA D 1 75 ? 39.837 25.116 -38.745 1.00 20.66 75 ALA D O 1
ATOM 7564 N N . GLY D 1 76 ? 38.980 27.197 -38.790 1.00 22.18 76 GLY D N 1
ATOM 7565 C CA . GLY D 1 76 ? 37.755 26.837 -38.100 1.00 25.42 76 GLY D CA 1
ATOM 7566 C C . GLY D 1 76 ? 36.794 26.188 -39.074 1.00 19.88 76 GLY D C 1
ATOM 7567 O O . GLY D 1 76 ? 36.381 26.824 -40.059 1.00 22.74 76 GLY D O 1
ATOM 7568 N N . THR D 1 77 ? 36.480 24.918 -38.863 1.00 18.00 77 THR D N 1
ATOM 7569 C CA . THR D 1 77 ? 35.609 24.183 -39.781 1.00 21.85 77 THR D CA 1
ATOM 7570 C C . THR D 1 77 ? 34.522 23.392 -39.046 1.00 25.37 77 THR D C 1
ATOM 7571 O O . THR D 1 77 ? 33.926 22.469 -39.627 1.00 22.84 77 THR D O 1
ATOM 7575 N N . GLY D 1 78 ? 34.271 23.716 -37.788 1.00 23.38 78 GLY D N 1
ATOM 7576 C CA . GLY D 1 78 ? 33.264 23.020 -37.025 1.00 20.20 78 GLY D CA 1
ATOM 7577 C C . GLY D 1 78 ? 31.867 23.492 -37.343 1.00 21.00 78 GLY D C 1
ATOM 7578 O O . GLY D 1 78 ? 31.667 24.551 -37.920 1.00 22.12 78 GLY D O 1
ATOM 7579 N N . SER D 1 79 ? 30.895 22.682 -36.929 1.00 20.31 79 SER D N 1
ATOM 7580 C CA . SER D 1 79 ? 29.486 22.919 -37.204 1.00 19.72 79 SER D CA 1
ATOM 7581 C C . SER D 1 79 ? 28.704 22.099 -36.190 1.00 22.00 79 SER D C 1
ATOM 7582 O O . SER D 1 79 ? 29.221 21.130 -35.630 1.00 19.83 79 SER D O 1
ATOM 7585 N N . ASN D 1 80 ? 27.452 22.470 -35.961 1.00 18.89 80 ASN D N 1
ATOM 7586 C CA . ASN D 1 80 ? 26.641 21.593 -35.136 1.00 21.64 80 ASN D CA 1
ATOM 7587 C C . ASN D 1 80 ? 25.959 20.507 -35.963 1.00 22.77 80 ASN D C 1
ATOM 7588 O O . ASN D 1 80 ? 25.225 19.682 -35.396 1.00 17.10 80 ASN D O 1
ATOM 7593 N N . SER D 1 81 ? 26.234 20.474 -37.275 1.00 17.16 81 SER D N 1
ATOM 7594 C CA . SER D 1 81 ? 25.959 19.336 -38.144 1.00 18.98 81 SER D CA 1
ATOM 7595 C C . SER D 1 81 ? 27.265 18.605 -38.477 1.00 21.24 81 SER D C 1
ATOM 7596 O O . SER D 1 81 ? 28.170 19.189 -39.096 1.00 19.74 81 SER D O 1
ATOM 7599 N N . THR D 1 82 ? 27.334 17.314 -38.116 1.00 20.28 82 THR D N 1
ATOM 7600 C CA . THR D 1 82 ? 28.533 16.512 -38.373 1.00 19.47 82 THR D CA 1
ATOM 7601 C C . THR D 1 82 ? 28.865 16.464 -39.863 1.00 24.06 82 THR D C 1
ATOM 7602 O O . THR D 1 82 ? 30.024 16.645 -40.271 1.00 19.75 82 THR D O 1
ATOM 7606 N N . ALA D 1 83 ? 27.848 16.230 -40.687 1.00 22.55 83 ALA D N 1
ATOM 7607 C CA . ALA D 1 83 ? 28.028 16.236 -42.135 1.00 19.71 83 ALA D CA 1
ATOM 7608 C C . ALA D 1 83 ? 28.575 17.579 -42.613 1.00 20.57 83 ALA D C 1
ATOM 7609 O O . ALA D 1 83 ? 29.480 17.628 -43.456 1.00 26.49 83 ALA D O 1
ATOM 7611 N N . GLU D 1 84 ? 28.059 18.685 -42.074 1.00 20.89 84 GLU D N 1
ATOM 7612 C CA . GLU D 1 84 ? 28.554 19.988 -42.508 1.00 19.59 84 GLU D CA 1
ATOM 7613 C C . GLU D 1 84 ? 29.986 20.212 -42.070 1.00 23.02 84 GLU D C 1
ATOM 7614 O O . GLU D 1 84 ? 30.777 20.812 -42.805 1.00 19.61 84 GLU D O 1
ATOM 7620 N N . ALA D 1 85 ? 30.332 19.761 -40.865 1.00 18.02 85 ALA D N 1
ATOM 7621 C CA . ALA D 1 85 ? 31.706 19.904 -40.406 1.00 20.04 85 ALA D CA 1
ATOM 7622 C C . ALA D 1 85 ? 32.665 19.103 -41.285 1.00 20.51 85 ALA D C 1
ATOM 7623 O O . ALA D 1 85 ? 33.759 19.575 -41.605 1.00 18.86 85 ALA D O 1
ATOM 7625 N N . ILE D 1 86 ? 32.269 17.890 -41.685 1.00 19.57 86 ILE D N 1
ATOM 7626 C CA . ILE D 1 86 ? 33.086 17.092 -42.596 1.00 18.17 86 ILE D CA 1
ATOM 7627 C C . ILE D 1 86 ? 33.310 17.843 -43.904 1.00 20.03 86 ILE D C 1
ATOM 7628 O O . ILE D 1 86 ? 34.435 17.914 -44.410 1.00 23.60 86 ILE D O 1
ATOM 7633 N N . HIS D 1 87 ? 32.262 18.456 -44.449 1.00 24.88 87 HIS D N 1
ATOM 7634 C CA . HIS D 1 87 ? 32.410 19.166 -45.718 1.00 27.97 87 HIS D CA 1
ATOM 7635 C C . HIS D 1 87 ? 33.315 20.400 -45.592 1.00 28.01 87 HIS D C 1
ATOM 7636 O O . HIS D 1 87 ? 34.215 20.596 -46.413 1.00 23.51 87 HIS D O 1
ATOM 7643 N N . LEU D 1 88 ? 33.112 21.238 -44.564 1.00 21.35 88 LEU D N 1
ATOM 7644 C CA . LEU D 1 88 ? 34.003 22.381 -44.372 1.00 20.76 88 LEU D CA 1
ATOM 7645 C C . LEU D 1 88 ? 35.444 21.936 -44.137 1.00 23.25 88 LEU D C 1
ATOM 7646 O O . LEU D 1 88 ? 36.387 22.559 -44.638 1.00 20.54 88 LEU D O 1
ATOM 7651 N N . THR D 1 89 ? 35.635 20.869 -43.361 1.00 20.04 89 THR D N 1
ATOM 7652 C CA . THR D 1 89 ? 36.985 20.408 -43.070 1.00 19.21 89 THR D CA 1
ATOM 7653 C C . THR D 1 89 ? 37.658 19.909 -44.333 1.00 23.39 89 THR D C 1
ATOM 7654 O O . THR D 1 89 ? 38.853 20.124 -44.557 1.00 19.72 89 THR D O 1
ATOM 7658 N N . LYS D 1 90 ? 36.914 19.217 -45.160 1.00 21.67 90 LYS D N 1
ATOM 7659 C CA . LYS D 1 90 ? 37.542 18.782 -46.379 1.00 26.45 90 LYS D CA 1
ATOM 7660 C C . LYS D 1 90 ? 37.854 19.952 -47.359 1.00 29.53 90 LYS D C 1
ATOM 7661 O O . LYS D 1 90 ? 38.866 19.899 -48.075 1.00 27.20 90 LYS D O 1
ATOM 7667 N N . GLU D 1 91 ? 37.028 21.010 -47.439 1.00 23.95 91 GLU D N 1
ATOM 7668 C CA . GLU D 1 91 ? 37.441 22.133 -48.290 1.00 26.44 91 GLU D CA 1
ATOM 7669 C C . GLU D 1 91 ? 38.747 22.769 -47.793 1.00 28.04 91 GLU D C 1
ATOM 7670 O O . GLU D 1 91 ? 39.595 23.154 -48.604 1.00 24.21 91 GLU D O 1
ATOM 7676 N N . ALA D 1 92 ? 38.937 22.875 -46.463 1.00 24.87 92 ALA D N 1
ATOM 7677 C CA . ALA D 1 92 ? 40.198 23.411 -45.940 1.00 23.61 92 ALA D CA 1
ATOM 7678 C C . ALA D 1 92 ? 41.377 22.522 -46.302 1.00 26.80 92 ALA D C 1
ATOM 7679 O O . ALA D 1 92 ? 42.471 23.016 -46.621 1.00 25.98 92 ALA D O 1
ATOM 7681 N N . GLU D 1 93 ? 41.196 21.204 -46.215 1.00 24.19 93 GLU D N 1
ATOM 7682 C CA . GLU D 1 93 ? 42.297 20.319 -46.576 1.00 28.17 93 GLU D CA 1
ATOM 7683 C C . GLU D 1 93 ? 42.719 20.549 -48.029 1.00 25.83 93 GLU D C 1
ATOM 7684 O O . GLU D 1 93 ? 43.916 20.595 -48.322 1.00 28.55 93 GLU D O 1
ATOM 7690 N N . LYS D 1 94 ? 41.773 20.732 -48.949 1.00 24.88 94 LYS D N 1
ATOM 7691 C CA . LYS D 1 94 ? 42.206 20.919 -50.343 1.00 28.49 94 LYS D CA 1
ATOM 7692 C C . LYS D 1 94 ? 42.904 22.262 -50.536 1.00 33.28 94 LYS D C 1
ATOM 7693 O O . LYS D 1 94 ? 43.753 22.402 -51.415 1.00 38.83 94 LYS D O 1
ATOM 7699 N N . ILE D 1 95 ? 42.479 23.294 -49.791 1.00 28.68 95 ILE D N 1
ATOM 7700 C CA . ILE D 1 95 ? 43.136 24.589 -49.890 1.00 26.23 95 ILE D CA 1
ATOM 7701 C C . ILE D 1 95 ? 44.575 24.449 -49.436 1.00 27.95 95 ILE D C 1
ATOM 7702 O O . ILE D 1 95 ? 45.472 25.122 -49.966 1.00 29.91 95 ILE D O 1
ATOM 7707 N N . GLY D 1 96 ? 44.824 23.600 -48.444 1.00 24.92 96 GLY D N 1
ATOM 7708 C CA . GLY D 1 96 ? 46.174 23.326 -47.994 1.00 26.21 96 GLY D CA 1
ATOM 7709 C C . GLY D 1 96 ? 46.565 23.934 -46.653 1.00 34.36 96 GLY D C 1
ATOM 7710 O O . GLY D 1 96 ? 47.647 24.516 -46.538 1.00 37.16 96 GLY D O 1
ATOM 7711 N N . VAL D 1 97 ? 45.714 23.812 -45.638 1.00 24.33 97 VAL D N 1
ATOM 7712 C CA . VAL D 1 97 ? 46.001 24.315 -44.291 1.00 27.40 97 VAL D CA 1
ATOM 7713 C C . VAL D 1 97 ? 46.826 23.298 -43.509 1.00 26.48 97 VAL D C 1
ATOM 7714 O O . VAL D 1 97 ? 47.019 22.170 -43.966 1.00 27.23 97 VAL D O 1
ATOM 7718 N N . ASP D 1 98 ? 47.333 23.689 -42.330 1.00 24.19 98 ASP D N 1
ATOM 7719 C CA . ASP D 1 98 ? 48.073 22.779 -41.463 1.00 22.52 98 ASP D CA 1
ATOM 7720 C C . ASP D 1 98 ? 47.165 22.009 -40.521 1.00 24.53 98 ASP D C 1
ATOM 7721 O O . ASP D 1 98 ? 47.614 21.026 -39.930 1.00 21.98 98 ASP D O 1
ATOM 7726 N N . GLY D 1 99 ? 45.929 22.455 -40.332 1.00 17.60 99 GLY D N 1
ATOM 7727 C CA . GLY D 1 99 ? 45.047 21.770 -39.405 1.00 25.03 99 GLY D CA 1
ATOM 7728 C C . GLY D 1 99 ? 43.706 22.464 -39.344 1.00 16.50 99 GLY D C 1
ATOM 7729 O O . GLY D 1 99 ? 43.445 23.412 -40.080 1.00 20.82 99 GLY D O 1
ATOM 7730 N N . VAL D 1 100 ? 42.824 21.929 -38.508 1.00 20.93 100 VAL D N 1
ATOM 7731 C CA . VAL D 1 100 ? 41.517 22.528 -38.305 1.00 19.38 100 VAL D CA 1
ATOM 7732 C C . VAL D 1 100 ? 41.176 22.554 -36.816 1.00 20.39 100 VAL D C 1
ATOM 7733 O O . VAL D 1 100 ? 41.611 21.715 -36.018 1.00 18.50 100 VAL D O 1
ATOM 7737 N N . LEU D 1 101 ? 40.400 23.565 -36.458 1.00 17.90 101 LEU D N 1
ATOM 7738 C CA . LEU D 1 101 ? 39.855 23.767 -35.133 1.00 21.45 101 LEU D CA 1
ATOM 7739 C C . LEU D 1 101 ? 38.362 23.430 -35.201 1.00 16.47 101 LEU D C 1
ATOM 7740 O O . LEU D 1 101 ? 37.644 23.954 -36.063 1.00 18.25 101 LEU D O 1
ATOM 7745 N N . LEU D 1 102 ? 37.914 22.517 -34.340 1.00 18.41 102 LEU D N 1
ATOM 7746 C CA . LEU D 1 102 ? 36.542 22.003 -34.351 1.00 18.90 102 LEU D CA 1
ATOM 7747 C C . LEU D 1 102 ? 35.805 22.384 -33.062 1.00 15.66 102 LEU D C 1
ATOM 7748 O O . LEU D 1 102 ? 35.949 21.721 -32.034 1.00 15.95 102 LEU D O 1
ATOM 7753 N N . VAL D 1 103 ? 34.969 23.423 -33.123 1.00 21.53 103 VAL D N 1
ATOM 7754 C CA . VAL D 1 103 ? 34.122 23.746 -31.985 1.00 19.49 103 VAL D CA 1
ATOM 7755 C C . VAL D 1 103 ? 33.142 22.601 -31.754 1.00 19.99 103 VAL D C 1
ATOM 7756 O O . VAL D 1 103 ? 32.771 21.867 -32.684 1.00 19.12 103 VAL D O 1
ATOM 7760 N N . SER D 1 104 ? 32.763 22.397 -30.500 1.00 18.62 104 SER D N 1
ATOM 7761 C CA . SER D 1 104 ? 31.752 21.383 -30.253 1.00 23.04 104 SER D CA 1
ATOM 7762 C C . SER D 1 104 ? 30.409 21.833 -30.827 1.00 20.76 104 SER D C 1
ATOM 7763 O O . SER D 1 104 ? 30.164 23.036 -30.989 1.00 19.81 104 SER D O 1
ATOM 7766 N N . PRO D 1 105 ? 29.579 20.886 -31.253 1.00 17.88 105 PRO D N 1
ATOM 7767 C CA . PRO D 1 105 ? 28.223 21.228 -31.684 1.00 16.97 105 PRO D CA 1
ATOM 7768 C C . PRO D 1 105 ? 27.550 22.122 -30.661 1.00 18.99 105 PRO D C 1
ATOM 7769 O O . PRO D 1 105 ? 27.706 21.943 -29.446 1.00 16.04 105 PRO D O 1
ATOM 7773 N N . TYR D 1 106 ? 26.924 23.171 -31.164 1.00 17.71 106 TYR D N 1
ATOM 7774 C CA . TYR D 1 106 ? 26.226 24.152 -30.357 1.00 16.99 106 TYR D CA 1
ATOM 7775 C C . TYR D 1 106 ? 24.728 23.954 -30.557 1.00 16.99 106 TYR D C 1
ATOM 7776 O O . TYR D 1 106 ? 24.296 23.420 -31.581 1.00 17.59 106 TYR D O 1
ATOM 7785 N N . TYR D 1 107 ? 23.955 24.317 -29.541 1.00 19.17 107 TYR D N 1
ATOM 7786 C CA . TYR D 1 107 ? 22.497 24.424 -29.635 1.00 19.73 107 TYR D CA 1
ATOM 7787 C C . TYR D 1 107 ? 21.757 23.088 -29.584 1.00 19.50 107 TYR D C 1
ATOM 7788 O O . TYR D 1 107 ? 20.709 23.014 -28.932 1.00 24.69 107 TYR D O 1
ATOM 7797 N N . ASN D 1 108 ? 22.212 22.056 -30.303 1.00 20.84 108 ASN D N 1
ATOM 7798 C CA . ASN D 1 108 ? 21.513 20.771 -30.213 1.00 16.28 108 ASN D CA 1
ATOM 7799 C C . ASN D 1 108 ? 21.994 19.915 -29.046 1.00 17.33 108 ASN D C 1
ATOM 7800 O O . ASN D 1 108 ? 21.425 18.842 -28.822 1.00 18.89 108 ASN D O 1
ATOM 7805 N N . ARG D 1 109 ? 23.003 20.362 -28.302 1.00 13.58 109 ARG D N 1
ATOM 7806 C CA . ARG D 1 109 ? 23.403 19.766 -27.030 1.00 19.59 109 ARG D CA 1
ATOM 7807 C C . ARG D 1 109 ? 23.550 18.234 -27.068 1.00 14.83 109 ARG D C 1
ATOM 7808 O O . ARG D 1 109 ? 22.916 17.522 -26.312 1.00 16.71 109 ARG D O 1
ATOM 7816 N N . PRO D 1 110 ? 24.402 17.708 -27.935 1.00 17.93 110 PRO D N 1
ATOM 7817 C CA . PRO D 1 110 ? 24.523 16.253 -27.989 1.00 18.57 110 PRO D CA 1
ATOM 7818 C C . PRO D 1 110 ? 25.089 15.686 -26.686 1.00 18.78 110 PRO D C 1
ATOM 7819 O O . PRO D 1 110 ? 25.752 16.369 -25.899 1.00 19.61 110 PRO D O 1
ATOM 7823 N N . SER D 1 111 ? 24.751 14.426 -26.434 1.00 16.66 111 SER D N 1
ATOM 7824 C CA . SER D 1 111 ? 25.341 13.685 -25.326 1.00 18.42 111 SER D CA 1
ATOM 7825 C C . SER D 1 111 ? 26.830 13.490 -25.563 1.00 16.97 111 SER D C 1
ATOM 7826 O O . SER D 1 111 ? 27.353 13.708 -26.659 1.00 16.86 111 SER D O 1
ATOM 7829 N N . GLN D 1 112 ? 27.513 13.055 -24.507 1.00 18.40 112 GLN D N 1
ATOM 7830 C CA . GLN D 1 112 ? 28.940 12.792 -24.612 1.00 18.51 112 GLN D CA 1
ATOM 7831 C C . GLN D 1 112 ? 29.222 11.726 -25.653 1.00 19.93 112 GLN D C 1
ATOM 7832 O O . GLN D 1 112 ? 30.175 11.845 -26.440 1.00 18.47 112 GLN D O 1
ATOM 7838 N N . GLU D 1 113 ? 28.382 10.687 -25.695 1.00 17.41 113 GLU D N 1
ATOM 7839 C CA . GLU D 1 113 ? 28.548 9.673 -26.726 1.00 21.09 113 GLU D CA 1
ATOM 7840 C C . GLU D 1 113 ? 28.358 10.280 -28.107 1.00 20.25 113 GLU D C 1
ATOM 7841 O O . GLU D 1 113 ? 29.106 9.952 -29.048 1.00 21.55 113 GLU D O 1
ATOM 7847 N N . GLY D 1 114 ? 27.389 11.203 -28.232 1.00 16.20 114 GLY D N 1
ATOM 7848 C CA . GLY D 1 114 ? 27.228 11.950 -29.474 1.00 19.70 114 GLY D CA 1
ATOM 7849 C C . GLY D 1 114 ? 28.458 12.752 -29.849 1.00 15.95 114 GLY D C 1
ATOM 7850 O O . GLY D 1 114 ? 28.854 12.783 -31.011 1.00 16.35 114 GLY D O 1
ATOM 7851 N N . LEU D 1 115 ? 29.070 13.429 -28.869 1.00 19.57 115 LEU D N 1
ATOM 7852 C CA . LEU D 1 115 ? 30.323 14.128 -29.124 1.00 18.99 115 LEU D CA 1
ATOM 7853 C C . LEU D 1 115 ? 31.403 13.151 -29.567 1.00 16.13 115 LEU D C 1
ATOM 7854 O O . LEU D 1 115 ? 32.204 13.454 -30.463 1.00 15.39 115 LEU D O 1
ATOM 7859 N N . PHE D 1 116 ? 31.451 11.979 -28.945 1.00 15.86 116 PHE D N 1
ATOM 7860 C CA . PHE D 1 116 ? 32.454 11.008 -29.350 1.00 19.51 116 PHE D CA 1
ATOM 7861 C C . PHE D 1 116 ? 32.319 10.663 -30.825 1.00 16.07 116 PHE D C 1
ATOM 7862 O O . PHE D 1 116 ? 33.299 10.721 -31.573 1.00 17.08 116 PHE D O 1
ATOM 7870 N N . ARG D 1 117 ? 31.107 10.321 -31.272 1.00 18.74 117 ARG D N 1
ATOM 7871 C CA . ARG D 1 117 ? 30.942 9.949 -32.676 1.00 21.59 117 ARG D CA 1
ATOM 7872 C C . ARG D 1 117 ? 31.106 11.152 -33.586 1.00 14.48 117 ARG D C 1
ATOM 7873 O O . ARG D 1 117 ? 31.676 11.029 -34.669 1.00 17.67 117 ARG D O 1
ATOM 7881 N N . HIS D 1 118 ? 30.643 12.327 -33.149 1.00 17.88 118 HIS D N 1
ATOM 7882 C CA . HIS D 1 118 ? 30.737 13.531 -33.977 1.00 13.30 118 HIS D CA 1
ATOM 7883 C C . HIS D 1 118 ? 32.189 13.845 -34.318 1.00 15.72 118 HIS D C 1
ATOM 7884 O O . HIS D 1 118 ? 32.565 13.905 -35.495 1.00 13.56 118 HIS D O 1
ATOM 7891 N N . PHE D 1 119 ? 33.037 14.025 -33.292 1.00 14.99 119 PHE D N 1
ATOM 7892 C CA . PHE D 1 119 ? 34.431 14.394 -33.544 1.00 14.84 119 PHE D CA 1
ATOM 7893 C C . PHE D 1 119 ? 35.202 13.246 -34.188 1.00 17.76 119 PHE D C 1
ATOM 7894 O O . PHE D 1 119 ? 36.091 13.488 -35.010 1.00 17.30 119 PHE D O 1
ATOM 7902 N N . SER D 1 120 ? 34.899 11.996 -33.812 1.00 15.52 120 SER D N 1
ATOM 7903 C CA . SER D 1 120 ? 35.571 10.863 -34.443 1.00 15.86 120 SER D CA 1
ATOM 7904 C C . SER D 1 120 ? 35.286 10.821 -35.944 1.00 17.35 120 SER D C 1
ATOM 7905 O O . SER D 1 120 ? 36.188 10.555 -36.745 1.00 17.14 120 SER D O 1
ATOM 7908 N N . ALA D 1 121 ? 34.034 11.089 -36.336 1.00 14.77 121 ALA D N 1
ATOM 7909 C CA . ALA D 1 121 ? 33.648 11.065 -37.741 1.00 18.76 121 ALA D CA 1
ATOM 7910 C C . ALA D 1 121 ? 34.386 12.129 -38.544 1.00 20.34 121 ALA D C 1
ATOM 7911 O O . ALA D 1 121 ? 34.808 11.876 -39.679 1.00 19.23 121 ALA D O 1
ATOM 7913 N N . ILE D 1 122 ? 34.539 13.327 -37.982 1.00 17.81 122 ILE D N 1
ATOM 7914 C CA . ILE D 1 122 ? 35.287 14.373 -38.672 1.00 17.99 122 ILE D CA 1
ATOM 7915 C C . ILE D 1 122 ? 36.773 14.013 -38.723 1.00 17.56 122 ILE D C 1
ATOM 7916 O O . ILE D 1 122 ? 37.433 14.212 -39.744 1.00 18.60 122 ILE D O 1
ATOM 7921 N N . ALA D 1 123 ? 37.326 13.510 -37.607 1.00 18.57 123 ALA D N 1
ATOM 7922 C CA . ALA D 1 123 ? 38.728 13.093 -37.592 1.00 20.45 123 ALA D CA 1
ATOM 7923 C C . ALA D 1 123 ? 39.000 12.007 -38.628 1.00 20.70 123 ALA D C 1
ATOM 7924 O O . ALA D 1 123 ? 39.997 12.071 -39.353 1.00 18.41 123 ALA D O 1
ATOM 7926 N N . ALA D 1 124 ? 38.109 11.020 -38.736 1.00 21.21 124 ALA D N 1
ATOM 7927 C CA . ALA D 1 124 ? 38.279 9.972 -39.740 1.00 23.40 124 ALA D CA 1
ATOM 7928 C C . ALA D 1 124 ? 38.215 10.509 -41.170 1.00 21.73 124 ALA D C 1
ATOM 7929 O O . ALA D 1 124 ? 38.848 9.930 -42.064 1.00 21.16 124 ALA D O 1
ATOM 7931 N N . SER D 1 125 ? 37.547 11.648 -41.399 1.00 21.57 125 SER D N 1
ATOM 7932 C CA . SER D 1 125 ? 37.346 12.122 -42.767 1.00 23.43 125 SER D CA 1
ATOM 7933 C C . SER D 1 125 ? 38.550 12.864 -43.352 1.00 27.17 125 SER D C 1
ATOM 7934 O O . SER D 1 125 ? 38.534 13.181 -44.548 1.00 17.78 125 SER D O 1
ATOM 7937 N N . THR D 1 126 ? 39.572 13.165 -42.554 1.00 18.93 126 THR D N 1
ATOM 7938 C CA . THR D 1 126 ? 40.673 14.004 -43.008 1.00 22.80 126 THR D CA 1
ATOM 7939 C C . THR D 1 126 ? 41.963 13.433 -42.450 1.00 18.02 126 THR D C 1
ATOM 7940 O O . THR D 1 126 ? 41.968 12.798 -41.394 1.00 20.28 126 THR D O 1
ATOM 7944 N N . SER D 1 127 ? 43.065 13.680 -43.139 1.00 24.08 127 SER D N 1
ATOM 7945 C CA . SER D 1 127 ? 44.360 13.362 -42.549 1.00 24.95 127 SER D CA 1
ATOM 7946 C C . SER D 1 127 ? 44.914 14.535 -41.740 1.00 24.28 127 SER D C 1
ATOM 7947 O O . SER D 1 127 ? 45.923 14.371 -41.047 1.00 22.97 127 SER D O 1
ATOM 7950 N N . LEU D 1 128 ? 44.226 15.681 -41.758 1.00 20.84 128 LEU D N 1
ATOM 7951 C CA . LEU D 1 128 ? 44.686 16.885 -41.081 1.00 23.33 128 LEU D CA 1
ATOM 7952 C C . LEU D 1 128 ? 44.737 16.695 -39.566 1.00 22.08 128 LEU D C 1
ATOM 7953 O O . LEU D 1 128 ? 43.931 15.952 -39.006 1.00 21.63 128 LEU D O 1
ATOM 7958 N N . PRO D 1 129 ? 45.692 17.348 -38.886 1.00 22.22 129 PRO D N 1
ATOM 7959 C CA . PRO D 1 129 ? 45.623 17.464 -37.422 1.00 26.07 129 PRO D CA 1
ATOM 7960 C C . PRO D 1 129 ? 44.366 18.206 -36.979 1.00 22.68 129 PRO D C 1
ATOM 7961 O O . PRO D 1 129 ? 43.872 19.104 -37.662 1.00 17.01 129 PRO D O 1
ATOM 7965 N N . ILE D 1 130 ? 43.853 17.830 -35.811 1.00 20.95 130 ILE D N 1
ATOM 7966 C CA . ILE D 1 130 ? 42.617 18.417 -35.305 1.00 21.99 130 ILE D CA 1
ATOM 7967 C C . ILE D 1 130 ? 42.825 18.919 -33.881 1.00 18.14 130 ILE D C 1
ATOM 7968 O O . ILE D 1 130 ? 43.376 18.210 -33.030 1.00 20.34 130 ILE D O 1
ATOM 7973 N N . LEU D 1 131 ? 42.404 20.150 -33.636 1.00 20.22 131 LEU D N 1
ATOM 7974 C CA . LEU D 1 131 ? 42.278 20.690 -32.288 1.00 20.46 131 LEU D CA 1
ATOM 7975 C C . LEU D 1 131 ? 40.804 20.710 -31.923 1.00 19.06 131 LEU D C 1
ATOM 7976 O O . LEU D 1 131 ? 39.990 21.280 -32.664 1.00 17.54 131 LEU D O 1
ATOM 7981 N N . LEU D 1 132 ? 40.454 20.069 -30.811 1.00 18.63 132 LEU D N 1
ATOM 7982 C CA . LEU D 1 132 ? 39.112 20.263 -30.296 1.00 17.83 132 LEU D CA 1
ATOM 7983 C C . LEU D 1 132 ? 38.989 21.682 -29.768 1.00 17.41 132 LEU D C 1
ATOM 7984 O O . LEU D 1 132 ? 39.990 22.359 -29.513 1.00 19.80 132 LEU D O 1
ATOM 7989 N N . TYR D 1 133 ? 37.741 22.129 -29.585 1.00 19.33 133 TYR D N 1
ATOM 7990 C CA . TYR D 1 133 ? 37.470 23.488 -29.113 1.00 19.46 133 TYR D CA 1
ATOM 7991 C C . TYR D 1 133 ? 36.284 23.439 -28.146 1.00 19.45 133 TYR D C 1
ATOM 7992 O O . TYR D 1 133 ? 35.123 23.347 -28.565 1.00 18.02 133 TYR D O 1
ATOM 8001 N N . ASN D 1 134 ? 36.579 23.539 -26.858 1.00 16.87 134 ASN D N 1
ATOM 8002 C CA . ASN D 1 134 ? 35.572 23.457 -25.803 1.00 22.24 134 ASN D CA 1
ATOM 8003 C C . ASN D 1 134 ? 35.171 24.871 -25.379 1.00 18.29 134 ASN D C 1
ATOM 8004 O O . ASN D 1 134 ? 36.003 25.620 -24.869 1.00 18.45 134 ASN D O 1
ATOM 8009 N N . ILE D 1 135 ? 33.911 25.246 -25.598 1.00 23.39 135 ILE D N 1
ATOM 8010 C CA . ILE D 1 135 ? 33.432 26.543 -25.107 1.00 20.52 135 ILE D CA 1
ATOM 8011 C C . ILE D 1 135 ? 31.960 26.424 -24.705 1.00 23.30 135 ILE D C 1
ATOM 8012 O O . ILE D 1 135 ? 31.050 26.834 -25.451 1.00 19.83 135 ILE D O 1
ATOM 8017 N N . PRO D 1 136 ? 31.690 25.877 -23.510 1.00 19.24 136 PRO D N 1
ATOM 8018 C CA . PRO D 1 136 ? 30.300 25.603 -23.117 1.00 21.03 136 PRO D CA 1
ATOM 8019 C C . PRO D 1 136 ? 29.445 26.841 -23.035 1.00 22.62 136 PRO D C 1
ATOM 8020 O O . PRO D 1 136 ? 28.254 26.786 -23.372 1.00 17.80 136 PRO D O 1
ATOM 8024 N N . SER D 1 137 ? 30.035 27.973 -22.653 1.00 18.07 137 SER D N 1
ATOM 8025 C CA . SER D 1 137 ? 29.250 29.187 -22.536 1.00 22.44 137 SER D CA 1
ATOM 8026 C C . SER D 1 137 ? 28.583 29.548 -23.860 1.00 23.15 137 SER D C 1
ATOM 8027 O O . SER D 1 137 ? 27.499 30.141 -23.859 1.00 23.84 137 SER D O 1
ATOM 8030 N N . ARG D 1 138 ? 29.182 29.174 -24.995 1.00 17.40 138 ARG D N 1
ATOM 8031 C CA . ARG D 1 138 ? 28.549 29.444 -26.285 1.00 21.19 138 ARG D CA 1
ATOM 8032 C C . ARG D 1 138 ? 27.769 28.257 -26.845 1.00 21.79 138 ARG D C 1
ATOM 8033 O O . ARG D 1 138 ? 26.822 28.467 -27.604 1.00 18.66 138 ARG D O 1
ATOM 8041 N N . CYS D 1 139 ? 28.134 27.017 -26.504 1.00 20.46 139 CYS D N 1
ATOM 8042 C CA . CYS D 1 139 ? 27.541 25.852 -27.153 1.00 17.95 139 CYS D CA 1
ATOM 8043 C C . CYS D 1 139 ? 26.407 25.223 -26.357 1.00 18.29 139 CYS D C 1
ATOM 8044 O O . CYS D 1 139 ? 25.496 24.636 -26.954 1.00 17.15 139 CYS D O 1
ATOM 8047 N N . GLY D 1 140 ? 26.427 25.360 -25.037 1.00 16.78 140 GLY D N 1
ATOM 8048 C CA . GLY D 1 140 ? 25.483 24.669 -24.185 1.00 18.26 140 GLY D CA 1
ATOM 8049 C C . GLY D 1 140 ? 25.896 23.262 -23.842 1.00 18.26 140 GLY D C 1
ATOM 8050 O O . GLY D 1 140 ? 25.078 22.490 -23.313 1.00 14.87 140 GLY D O 1
ATOM 8051 N N . VAL D 1 141 ? 27.133 22.885 -24.153 1.00 16.74 141 VAL D N 1
ATOM 8052 C CA . VAL D 1 141 ? 27.607 21.538 -23.876 1.00 14.93 141 VAL D CA 1
ATOM 8053 C C . VAL D 1 141 ? 29.102 21.610 -23.617 1.00 19.56 141 VAL D C 1
ATOM 8054 O O . VAL D 1 141 ? 29.802 22.478 -24.137 1.00 18.23 141 VAL D O 1
ATOM 8058 N N . ASP D 1 142 ? 29.591 20.686 -22.808 1.00 17.27 142 ASP D N 1
ATOM 8059 C CA . ASP D 1 142 ? 30.993 20.624 -22.430 1.00 17.10 142 ASP D CA 1
ATOM 8060 C C . ASP D 1 142 ? 31.580 19.338 -23.017 1.00 20.27 142 ASP D C 1
ATOM 8061 O O . ASP D 1 142 ? 30.891 18.317 -23.089 1.00 18.22 142 ASP D O 1
ATOM 8066 N N . ILE D 1 143 ? 32.807 19.390 -23.527 1.00 15.74 143 ILE D N 1
ATOM 8067 C CA . ILE D 1 143 ? 33.462 18.141 -23.905 1.00 17.21 143 ILE D CA 1
ATOM 8068 C C . ILE D 1 143 ? 34.102 17.611 -22.637 1.00 20.37 143 ILE D C 1
ATOM 8069 O O . ILE D 1 143 ? 35.107 18.158 -22.177 1.00 18.88 143 ILE D O 1
ATOM 8074 N N 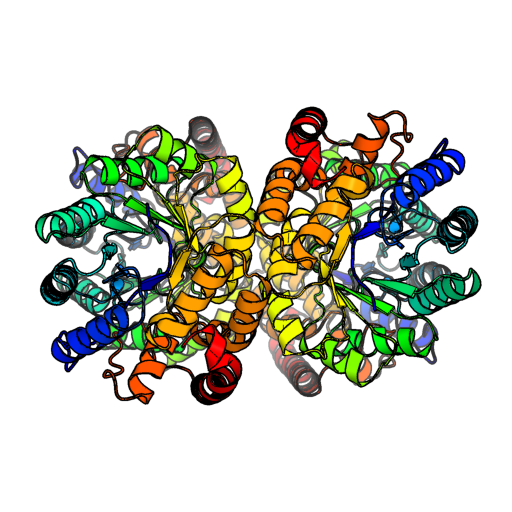. ALA D 1 144 ? 33.509 16.566 -22.065 1.00 18.74 144 ALA D N 1
ATOM 8075 C CA . ALA D 1 144 ? 34.004 16.000 -20.821 1.00 21.65 144 ALA D CA 1
ATOM 8076 C C . ALA D 1 144 ? 35.424 15.487 -21.015 1.00 21.99 144 ALA D C 1
ATOM 8077 O O . ALA D 1 144 ? 35.802 15.073 -22.111 1.00 17.68 144 ALA D O 1
ATOM 8079 N N . VAL D 1 145 ? 36.205 15.519 -19.927 1.00 18.08 145 VAL D N 1
ATOM 8080 C CA . VAL D 1 145 ? 37.592 15.046 -19.959 1.00 19.28 145 VAL D CA 1
ATOM 8081 C C . VAL D 1 145 ? 37.667 13.599 -20.436 1.00 18.42 145 VAL D C 1
ATOM 8082 O O . VAL D 1 145 ? 38.534 13.238 -21.236 1.00 18.37 145 VAL D O 1
ATOM 8086 N N . ASP D 1 146 ? 36.801 12.735 -19.913 1.00 19.54 146 ASP D N 1
ATOM 8087 C CA . ASP D 1 146 ? 36.822 11.346 -20.351 1.00 21.65 146 ASP D CA 1
ATOM 8088 C C . ASP D 1 146 ? 36.514 11.239 -21.837 1.00 22.00 146 ASP D C 1
ATOM 8089 O O . ASP D 1 146 ? 37.005 10.325 -22.505 1.00 22.63 146 ASP D O 1
ATOM 8094 N N . THR D 1 147 ? 35.705 12.160 -22.366 1.00 19.48 147 THR D N 1
ATOM 8095 C CA . THR D 1 147 ? 35.385 12.151 -23.793 1.00 19.68 147 THR D CA 1
ATOM 8096 C C . THR D 1 147 ? 36.595 12.534 -24.632 1.00 18.76 147 THR D C 1
ATOM 8097 O O . THR D 1 147 ? 36.881 11.887 -25.649 1.00 13.09 147 THR D O 1
ATOM 8101 N N . VAL D 1 148 ? 37.317 13.596 -24.222 1.00 19.54 148 VAL D N 1
ATOM 8102 C CA . VAL D 1 148 ? 38.584 13.936 -24.868 1.00 20.20 148 VAL D CA 1
ATOM 8103 C C . VAL D 1 148 ? 39.533 12.741 -24.831 1.00 20.03 148 VAL D C 1
ATOM 8104 O O . VAL D 1 148 ? 40.232 12.439 -25.813 1.00 18.37 148 VAL D O 1
ATOM 8108 N N . LYS D 1 149 ? 39.589 12.058 -23.685 1.00 17.01 149 LYS D N 1
ATOM 8109 C CA . LYS D 1 149 ? 40.514 10.948 -23.545 1.00 18.25 149 LYS D CA 1
ATOM 8110 C C . LYS D 1 149 ? 40.158 9.826 -24.517 1.00 21.54 149 LYS D C 1
ATOM 8111 O O . LYS D 1 149 ? 41.046 9.243 -25.150 1.00 18.48 149 LYS D O 1
ATOM 8117 N N . ARG D 1 150 ? 38.862 9.505 -24.636 1.00 20.51 150 ARG D N 1
ATOM 8118 C CA . ARG D 1 150 ? 38.413 8.479 -25.582 1.00 23.48 150 ARG D CA 1
ATOM 8119 C C . ARG D 1 150 ? 38.659 8.890 -27.028 1.00 20.17 150 ARG D C 1
ATOM 8120 O O . ARG D 1 150 ? 39.050 8.058 -27.861 1.00 19.73 150 ARG D O 1
ATOM 8128 N N . LEU D 1 151 ? 38.388 10.155 -27.356 1.00 13.61 151 LEU D N 1
ATOM 8129 C CA . LEU D 1 151 ? 38.584 10.627 -28.726 1.00 17.79 151 LEU D CA 1
ATOM 8130 C C . LEU D 1 151 ? 40.041 10.492 -29.167 1.00 20.74 151 LEU D C 1
ATOM 8131 O O . LEU D 1 151 ? 40.321 10.048 -30.288 1.00 21.34 151 LEU D O 1
ATOM 8136 N N . VAL D 1 152 ? 40.981 10.834 -28.284 1.00 19.84 152 VAL D N 1
ATOM 8137 C CA . VAL D 1 152 ? 42.393 10.779 -28.627 1.00 20.76 152 VAL D CA 1
ATOM 8138 C C . VAL D 1 152 ? 42.887 9.333 -28.712 1.00 21.70 152 VAL D C 1
ATOM 8139 O O . VAL D 1 152 ? 43.703 8.997 -29.572 1.00 22.02 152 VAL D O 1
ATOM 8143 N N . GLU D 1 153 ? 42.394 8.459 -27.832 1.00 19.57 153 GLU D N 1
ATOM 8144 C CA . GLU D 1 153 ? 42.725 7.034 -27.901 1.00 23.48 153 GLU D CA 1
ATOM 8145 C C . GLU D 1 153 ? 42.400 6.444 -29.273 1.00 25.17 153 GLU D C 1
ATOM 8146 O O . GLU D 1 153 ? 43.147 5.595 -29.796 1.00 21.63 153 GLU D O 1
ATOM 8152 N N . LYS D 1 154 ? 41.284 6.871 -29.862 1.00 23.69 154 LYS D N 1
ATOM 8153 C CA . LYS D 1 154 ? 40.759 6.292 -31.089 1.00 24.74 154 LYS D CA 1
ATOM 8154 C C . LYS D 1 154 ? 41.008 7.142 -32.330 1.00 21.86 154 LYS D C 1
ATOM 8155 O O . LYS D 1 154 ? 40.688 6.693 -33.441 1.00 20.98 154 LYS D O 1
ATOM 8161 N N . ASN D 1 155 ? 41.546 8.350 -32.179 1.00 16.91 155 ASN D N 1
ATOM 8162 C CA . ASN D 1 155 ? 41.768 9.247 -33.324 1.00 21.77 155 ASN D CA 1
ATOM 8163 C C . ASN D 1 155 ? 43.157 9.868 -33.184 1.00 21.11 155 ASN D C 1
ATOM 8164 O O . ASN D 1 155 ? 43.319 10.894 -32.525 1.00 19.40 155 ASN D O 1
ATOM 8169 N N . LYS D 1 156 ? 44.144 9.266 -33.853 1.00 23.43 156 LYS D N 1
ATOM 8170 C CA . LYS D 1 156 ? 45.519 9.737 -33.758 1.00 23.26 156 LYS D CA 1
ATOM 8171 C C . LYS D 1 156 ? 45.688 11.154 -34.288 1.00 19.90 156 LYS D C 1
ATOM 8172 O O . LYS D 1 156 ? 46.639 11.835 -33.908 1.00 23.80 156 LYS D O 1
ATOM 8178 N N . ASN D 1 157 ? 44.806 11.634 -35.143 1.00 22.03 157 ASN D N 1
ATOM 8179 C CA . ASN D 1 157 ? 45.001 13.000 -35.607 1.00 19.29 157 ASN D CA 1
ATOM 8180 C C . ASN D 1 157 ? 44.361 14.048 -34.695 1.00 19.28 157 ASN D C 1
ATOM 8181 O O . ASN D 1 157 ? 44.452 15.234 -34.996 1.00 22.06 157 ASN D O 1
ATOM 8186 N N . ILE D 1 158 ? 43.782 13.670 -33.557 1.00 23.51 158 ILE D N 1
ATOM 8187 C CA . ILE D 1 158 ? 43.292 14.661 -32.594 1.00 23.64 158 ILE D CA 1
ATOM 8188 C C . ILE D 1 158 ? 44.441 14.979 -31.639 1.00 21.01 158 ILE D C 1
ATOM 8189 O O . ILE D 1 158 ? 44.795 14.167 -30.784 1.00 22.31 158 ILE D O 1
ATOM 8194 N N . VAL D 1 159 ? 45.013 16.177 -31.778 1.00 21.11 159 VAL D N 1
ATOM 8195 C CA . VAL D 1 159 ? 46.326 16.477 -31.211 1.00 22.58 159 VAL D CA 1
ATOM 8196 C C . VAL D 1 159 ? 46.302 17.525 -30.102 1.00 21.68 159 VAL D C 1
ATOM 8197 O O . VAL D 1 159 ? 47.348 17.748 -29.468 1.00 23.79 159 VAL D O 1
ATOM 8201 N N . GLY D 1 160 ? 45.171 18.163 -29.837 1.00 20.72 160 GLY D N 1
ATOM 8202 C CA . GLY D 1 160 ? 45.115 19.148 -28.774 1.00 19.14 160 GLY D CA 1
ATOM 8203 C C . GLY D 1 160 ? 43.718 19.714 -28.635 1.00 20.32 160 GLY D C 1
ATOM 8204 O O . GLY D 1 160 ? 42.758 19.207 -29.222 1.00 17.67 160 GLY D O 1
ATOM 8205 N N . ILE D 1 161 ? 43.602 20.761 -27.822 1.00 17.43 161 ILE D N 1
ATOM 8206 C CA . ILE D 1 161 ? 42.304 21.377 -27.587 1.00 16.80 161 ILE D CA 1
ATOM 8207 C C . ILE D 1 161 ? 42.496 22.860 -27.281 1.00 16.69 161 ILE D C 1
ATOM 8208 O O . ILE D 1 161 ? 43.431 23.247 -26.578 1.00 18.61 161 ILE D O 1
ATOM 8213 N N . LYS D 1 162 ? 41.622 23.694 -27.847 1.00 18.52 162 LYS D N 1
ATOM 8214 C CA . LYS D 1 162 ? 41.443 25.080 -27.402 1.00 16.79 162 LYS D CA 1
ATOM 8215 C C . LYS D 1 162 ? 40.447 25.029 -26.247 1.00 20.42 162 LYS D C 1
ATOM 8216 O O . LYS D 1 162 ? 39.237 24.890 -26.459 1.00 19.89 162 LYS D O 1
ATOM 8222 N N . GLU D 1 163 ? 40.957 25.152 -25.019 1.00 17.33 163 GLU D N 1
ATOM 8223 C CA . GLU D 1 163 ? 40.144 25.011 -23.815 1.00 16.15 163 GLU D CA 1
ATOM 8224 C C . GLU D 1 163 ? 39.621 26.382 -23.411 1.00 18.76 163 GLU D C 1
ATOM 8225 O O . GLU D 1 163 ? 40.379 27.230 -22.942 1.00 22.01 163 GLU D O 1
ATOM 8231 N N . ALA D 1 164 ? 38.339 26.625 -23.662 1.00 20.56 164 ALA D N 1
ATOM 8232 C CA . ALA D 1 164 ? 37.705 27.887 -23.313 1.00 18.58 164 ALA D CA 1
ATOM 8233 C C . ALA D 1 164 ? 36.545 27.643 -22.365 1.00 20.50 164 ALA D C 1
ATOM 8234 O O . ALA D 1 164 ? 35.564 28.379 -22.377 1.00 21.53 164 ALA D O 1
ATOM 8236 N N . GLY D 1 165 ? 36.656 26.605 -21.531 1.00 26.00 165 GLY D N 1
ATOM 8237 C CA . GLY D 1 165 ? 35.635 26.379 -20.526 1.00 27.44 165 GLY D CA 1
ATOM 8238 C C . GLY D 1 165 ? 35.735 27.286 -19.328 1.00 25.40 165 GLY D C 1
ATOM 8239 O O . GLY D 1 165 ? 34.882 27.225 -18.445 1.00 21.63 165 GLY D O 1
ATOM 8240 N N . GLY D 1 166 ? 36.734 28.163 -19.288 1.00 28.28 166 GLY D N 1
ATOM 8241 C CA . GLY D 1 166 ? 36.863 29.079 -18.173 1.00 27.66 166 GLY D CA 1
ATOM 8242 C C . GLY D 1 166 ? 37.264 28.453 -16.858 1.00 31.65 166 GLY D C 1
ATOM 8243 O O . GLY D 1 166 ? 37.049 29.062 -15.803 1.00 29.46 166 GLY D O 1
ATOM 8244 N N . SER D 1 167 ? 37.862 27.265 -16.886 1.00 24.58 167 SER D N 1
ATOM 8245 C CA . SER D 1 167 ? 38.211 26.530 -15.676 1.00 25.23 167 SER D CA 1
ATOM 8246 C C . SER D 1 167 ? 39.666 26.089 -15.756 1.00 23.23 167 SER D C 1
ATOM 8247 O O . SER D 1 167 ? 40.011 25.228 -16.576 1.00 23.13 167 SER D O 1
ATOM 8250 N N . VAL D 1 168 ? 40.511 26.633 -14.873 1.00 22.73 168 VAL D N 1
ATOM 8251 C CA . VAL D 1 168 ? 41.909 26.213 -14.899 1.00 22.59 168 VAL D CA 1
ATOM 8252 C C . VAL D 1 168 ? 42.025 24.773 -14.453 1.00 24.16 168 VAL D C 1
ATOM 8253 O O . VAL D 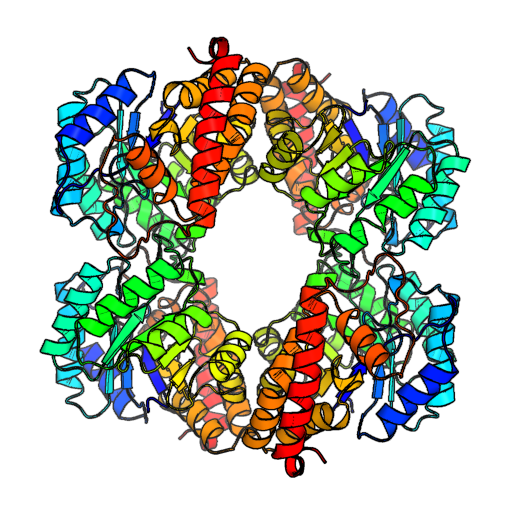1 168 ? 42.910 24.034 -14.908 1.00 20.39 168 VAL D O 1
ATOM 8257 N N . ASP D 1 169 ? 41.127 24.355 -13.561 1.00 19.66 169 ASP D N 1
ATOM 8258 C CA . ASP D 1 169 ? 41.107 22.991 -13.056 1.00 22.45 169 ASP D CA 1
ATOM 8259 C C . ASP D 1 169 ? 40.948 21.983 -14.182 1.00 25.22 169 ASP D C 1
ATOM 8260 O O . ASP D 1 169 ? 41.502 20.878 -14.134 1.00 18.57 169 ASP D O 1
ATOM 8265 N N . ARG D 1 170 ? 40.155 22.340 -15.188 1.00 23.27 170 ARG D N 1
ATOM 8266 C CA . ARG D 1 170 ? 40.008 21.489 -16.354 1.00 24.01 170 ARG D CA 1
ATOM 8267 C C . ARG D 1 170 ? 41.364 21.224 -17.013 1.00 19.96 170 ARG D C 1
ATOM 8268 O O . ARG D 1 170 ? 41.628 20.107 -17.473 1.00 19.87 170 ARG D O 1
ATOM 8276 N N . VAL D 1 171 ? 42.261 22.215 -17.027 1.00 19.67 171 VAL D N 1
ATOM 8277 C CA . VAL D 1 171 ? 43.576 21.981 -17.632 1.00 21.57 171 VAL D CA 1
ATOM 8278 C C . VAL D 1 171 ? 44.335 20.914 -16.854 1.00 21.15 171 VAL D C 1
ATOM 8279 O O . VAL D 1 171 ? 44.915 19.980 -17.435 1.00 18.60 171 VAL D O 1
ATOM 8283 N N . SER D 1 172 ? 44.342 21.034 -15.524 1.00 23.86 172 SER D N 1
ATOM 8284 C CA . SER D 1 172 ? 45.028 20.047 -14.698 1.00 22.85 172 SER D CA 1
ATOM 8285 C C . SER D 1 172 ? 44.449 18.653 -14.911 1.00 20.55 172 SER D C 1
ATOM 8286 O O . SER D 1 172 ? 45.196 17.672 -14.993 1.00 24.84 172 SER D O 1
ATOM 8289 N N . GLN D 1 173 ? 43.126 18.555 -15.031 1.00 18.69 173 GLN D N 1
ATOM 8290 C CA . GLN D 1 173 ? 42.488 17.268 -15.290 1.00 23.01 173 GLN D CA 1
ATOM 8291 C C . GLN D 1 173 ? 42.889 16.733 -16.660 1.00 22.26 173 GLN D C 1
ATOM 8292 O O . GLN D 1 173 ? 43.174 15.538 -16.811 1.00 22.71 173 GLN D O 1
ATOM 8298 N N . LEU D 1 174 ? 42.938 17.615 -17.660 1.00 21.63 174 LEU D N 1
ATOM 8299 C CA . LEU D 1 174 ? 43.338 17.206 -19.001 1.00 18.86 174 LEU D CA 1
ATOM 8300 C C . LEU D 1 174 ? 44.766 16.668 -19.001 1.00 19.25 174 LEU D C 1
ATOM 8301 O O . LEU D 1 174 ? 45.026 15.587 -19.542 1.00 22.99 174 LEU D O 1
ATOM 8306 N N . VAL D 1 175 ? 45.690 17.367 -18.329 1.00 23.65 175 VAL D N 1
ATOM 8307 C CA . VAL D 1 175 ? 47.086 16.920 -18.257 1.00 23.27 175 VAL D CA 1
ATOM 8308 C C . VAL D 1 175 ? 47.179 15.564 -17.561 1.00 23.60 175 VAL D C 1
ATOM 8309 O O . VAL D 1 175 ? 47.908 14.667 -18.002 1.00 24.19 175 VAL D O 1
ATOM 8313 N N . GLU D 1 176 ? 46.419 15.387 -16.484 1.00 21.99 176 GLU D N 1
ATOM 8314 C CA . GLU D 1 176 ? 46.359 14.100 -15.799 1.00 21.91 176 GLU D CA 1
ATOM 8315 C C . GLU D 1 176 ? 45.880 12.977 -16.726 1.00 27.35 176 GLU D C 1
ATOM 8316 O O . GLU D 1 176 ? 46.367 11.846 -16.651 1.00 27.68 176 GLU D O 1
ATOM 8322 N N . ALA D 1 177 ? 44.895 13.247 -17.572 1.00 28.76 177 ALA D N 1
ATOM 8323 C CA . ALA D 1 177 ? 44.269 12.152 -18.296 1.00 30.92 177 ALA D CA 1
ATOM 8324 C C . ALA D 1 177 ? 44.905 11.868 -19.654 1.00 27.85 177 ALA D C 1
ATOM 8325 O O . ALA D 1 177 ? 44.733 10.760 -20.172 1.00 25.76 177 ALA D O 1
ATOM 8327 N N . LEU D 1 178 ? 45.635 12.813 -20.241 1.00 26.64 178 LEU D N 1
ATOM 8328 C CA . LEU D 1 178 ? 46.061 12.693 -21.629 1.00 26.69 178 LEU D CA 1
ATOM 8329 C C . LEU D 1 178 ? 47.577 12.716 -21.800 1.00 32.29 178 LEU D C 1
ATOM 8330 O O . LEU D 1 178 ? 48.300 13.300 -20.982 1.00 30.66 178 LEU D O 1
ATOM 8335 N N . PRO D 1 179 ? 48.082 12.152 -22.908 1.00 38.09 179 PRO D N 1
ATOM 8336 C CA . PRO D 1 179 ? 49.536 12.105 -23.124 1.00 40.61 179 PRO D CA 1
ATOM 8337 C C . PRO D 1 179 ? 50.101 13.509 -23.202 1.00 36.49 179 PRO D C 1
ATOM 8338 O O . PRO D 1 179 ? 49.407 14.456 -23.571 1.00 35.88 179 PRO D O 1
ATOM 8342 N N . GLY D 1 180 ? 51.371 13.641 -22.816 1.00 39.52 180 GLY D N 1
ATOM 8343 C CA . GLY D 1 180 ? 51.997 14.952 -22.841 1.00 45.52 180 GLY D CA 1
ATOM 8344 C C . GLY D 1 180 ? 52.055 15.558 -24.231 1.00 39.11 180 GLY D C 1
ATOM 8345 O O . GLY D 1 180 ? 52.089 16.782 -24.372 1.00 35.69 180 GLY D O 1
ATOM 8346 N N . GLU D 1 181 ? 52.080 14.709 -25.271 1.00 34.15 181 GLU D N 1
ATOM 8347 C CA . GLU D 1 181 ? 52.104 15.176 -26.656 1.00 35.88 181 GLU D CA 1
ATOM 8348 C C . GLU D 1 181 ? 50.854 15.975 -27.021 1.00 35.14 181 GLU D C 1
ATOM 8349 O O . GLU D 1 181 ? 50.897 16.799 -27.953 1.00 34.88 181 GLU D O 1
ATOM 8351 N N . PHE D 1 182 ? 49.760 15.756 -26.297 1.00 26.18 182 PHE D N 1
ATOM 8352 C CA . PHE D 1 182 ? 48.512 16.489 -26.480 1.00 29.15 182 PHE D CA 1
ATOM 8353 C C . PHE D 1 182 ? 48.705 17.949 -26.083 1.00 26.55 182 PHE D C 1
ATOM 8354 O O . PHE D 1 182 ? 49.219 18.235 -24.998 1.00 28.89 182 PHE D O 1
ATOM 8362 N N . SER D 1 183 ? 48.289 18.880 -26.952 1.00 20.13 183 SER D N 1
ATOM 8363 C CA . SER D 1 183 ? 48.550 20.307 -26.744 1.00 20.82 183 SER D CA 1
ATOM 8364 C C . SER D 1 183 ? 47.282 20.994 -26.227 1.00 24.83 183 SER D C 1
ATOM 8365 O O . SER D 1 183 ? 46.283 21.107 -26.942 1.00 20.30 183 SER D O 1
ATOM 8368 N N . ILE D 1 184 ? 47.320 21.488 -25.004 1.00 20.85 184 ILE D N 1
ATOM 8369 C CA . ILE D 1 184 ? 46.200 22.242 -24.473 1.00 17.38 184 ILE D CA 1
ATOM 8370 C C . ILE D 1 184 ? 46.529 23.712 -24.692 1.00 14.42 184 ILE D C 1
ATOM 8371 O O . ILE D 1 184 ? 47.601 24.179 -24.305 1.00 18.21 184 ILE D O 1
ATOM 8376 N N . LEU D 1 185 ? 45.656 24.409 -25.387 1.00 15.56 185 LEU D N 1
ATOM 8377 C CA . LEU D 1 185 ? 45.809 25.832 -25.665 1.00 19.87 185 LEU D CA 1
ATOM 8378 C C . LEU D 1 185 ? 44.732 26.598 -24.917 1.00 15.28 185 LEU D C 1
ATOM 8379 O O . LEU D 1 185 ? 43.557 26.202 -24.915 1.00 17.83 185 LEU D O 1
ATOM 8384 N N . SER D 1 186 ? 45.123 27.699 -24.295 1.00 17.99 186 SER D N 1
ATOM 8385 C CA . SER D 1 186 ? 44.116 28.594 -23.738 1.00 19.77 186 SER D CA 1
ATOM 8386 C C . SER D 1 186 ? 43.236 29.118 -24.859 1.00 15.55 186 SER D C 1
ATOM 8387 O O . SER D 1 186 ? 43.723 29.474 -25.937 1.00 16.57 186 SER D O 1
ATOM 8390 N N . GLY D 1 187 ? 41.932 29.153 -24.598 1.00 17.32 187 GLY D N 1
ATOM 8391 C CA . GLY D 1 187 ? 40.989 29.852 -25.442 1.00 17.41 187 GLY D CA 1
ATOM 8392 C C . GLY D 1 187 ? 40.503 31.154 -24.854 1.00 20.37 187 GLY D C 1
ATOM 8393 O O . GLY D 1 187 ? 39.529 31.718 -25.366 1.00 23.46 187 GLY D O 1
ATOM 8394 N N . ASP D 1 188 ? 41.145 31.666 -23.802 1.00 19.99 188 ASP D N 1
ATOM 8395 C CA . ASP D 1 188 ? 40.713 32.872 -23.102 1.00 18.46 188 ASP D CA 1
ATOM 8396 C C . ASP D 1 188 ? 41.971 33.639 -22.724 1.00 18.52 188 ASP D C 1
ATOM 8397 O O . ASP D 1 188 ? 42.811 33.119 -21.985 1.00 17.15 188 ASP D O 1
ATOM 8402 N N . ASP D 1 189 ? 42.133 34.841 -23.284 1.00 20.92 189 ASP D N 1
ATOM 8403 C CA . ASP D 1 189 ? 43.382 35.584 -23.097 1.00 20.04 189 ASP D CA 1
ATOM 8404 C C . ASP D 1 189 ? 43.688 35.818 -21.619 1.00 21.38 189 ASP D C 1
ATOM 8405 O O . ASP D 1 189 ? 44.845 35.704 -21.185 1.00 14.79 189 ASP D O 1
ATOM 8410 N N . ALA D 1 190 ? 42.659 36.123 -20.827 1.00 17.77 190 ALA D N 1
ATOM 8411 C CA . ALA D 1 190 ? 42.892 36.445 -19.426 1.00 20.28 190 ALA D CA 1
ATOM 8412 C C . ALA D 1 190 ? 43.371 35.239 -18.626 1.00 19.16 190 ALA D C 1
ATOM 8413 O O . ALA D 1 190 ? 43.964 35.416 -17.566 1.00 21.44 190 ALA D O 1
ATOM 8415 N N . LEU D 1 191 ? 43.152 34.026 -19.126 1.00 17.80 191 LEU D N 1
ATOM 8416 C CA . LEU D 1 191 ? 43.521 32.796 -18.448 1.00 18.08 191 LEU D CA 1
ATOM 8417 C C . LEU D 1 191 ? 44.770 32.159 -19.013 1.00 20.01 191 LEU D C 1
ATOM 8418 O O . LEU D 1 191 ? 45.178 31.112 -18.513 1.00 15.36 191 LEU D O 1
ATOM 8423 N N . THR D 1 192 ? 45.393 32.765 -20.030 1.00 16.17 192 THR D N 1
ATOM 8424 C CA . THR D 1 192 ? 46.531 32.117 -20.666 1.00 15.92 192 THR D CA 1
ATOM 8425 C C . THR D 1 192 ? 47.626 31.791 -19.657 1.00 14.40 192 THR D C 1
ATOM 8426 O O . THR D 1 192 ? 48.041 30.637 -19.547 1.00 17.64 192 THR D O 1
ATOM 8430 N N . LEU D 1 193 ? 48.094 32.784 -18.897 1.00 15.19 193 LEU D N 1
ATOM 8431 C CA . LEU D 1 193 ? 49.187 32.521 -17.960 1.00 17.10 193 LEU D CA 1
ATOM 8432 C C . LEU D 1 193 ? 48.826 31.450 -16.938 1.00 21.48 193 LEU D C 1
ATOM 8433 O O . LEU D 1 193 ? 49.633 30.527 -16.745 1.00 23.09 193 LEU D O 1
ATOM 8438 N N . PRO D 1 194 ? 47.674 31.488 -16.259 1.00 15.87 194 PRO D N 1
ATOM 8439 C CA . PRO D 1 194 ? 47.386 30.391 -15.325 1.00 18.07 194 PRO D CA 1
ATOM 8440 C C . PRO D 1 194 ? 47.264 29.045 -16.013 1.00 17.57 194 PRO D C 1
ATOM 8441 O O . PRO D 1 194 ? 47.666 28.033 -15.418 1.00 16.39 194 PRO D O 1
ATOM 8445 N N . PHE D 1 195 ? 46.771 29.011 -17.256 1.00 16.92 195 PHE D N 1
ATOM 8446 C CA . PHE D 1 195 ? 46.728 27.756 -18.010 1.00 21.06 195 PHE D CA 1
ATOM 8447 C C . PHE D 1 195 ? 48.139 27.217 -18.225 1.00 19.28 195 PHE D C 1
ATOM 8448 O O . PHE D 1 195 ? 48.417 26.041 -17.965 1.00 18.38 195 PHE D O 1
ATOM 8456 N N . LEU D 1 196 ? 49.045 28.084 -18.683 1.00 15.43 196 LEU D N 1
ATOM 8457 C CA . LEU D 1 196 ? 50.450 27.725 -18.871 1.00 17.61 196 LEU D CA 1
ATOM 8458 C C . LEU D 1 196 ? 51.075 27.189 -17.585 1.00 22.55 196 LEU D C 1
ATOM 8459 O O . LEU D 1 196 ? 51.877 26.253 -17.622 1.00 15.34 196 LEU D O 1
ATOM 8464 N N . SER D 1 197 ? 50.764 27.805 -16.435 1.00 20.68 197 SER D N 1
ATOM 8465 C CA . SER D 1 197 ? 51.441 27.404 -15.209 1.00 17.60 197 SER D CA 1
ATOM 8466 C C . SER D 1 197 ? 51.128 25.958 -14.834 1.00 19.71 197 SER D C 1
ATOM 8467 O O . SER D 1 197 ? 51.954 25.303 -14.194 1.00 18.62 197 SER D O 1
ATOM 8470 N N . VAL D 1 198 ? 49.972 25.426 -15.244 1.00 18.46 198 VAL D N 1
ATOM 8471 C CA . VAL D 1 198 ? 49.651 24.038 -14.943 1.00 17.28 198 VAL D CA 1
ATOM 8472 C C . VAL D 1 198 ? 49.754 23.142 -16.175 1.00 22.13 198 VAL D C 1
ATOM 8473 O O . VAL D 1 198 ? 49.346 21.983 -16.117 1.00 19.83 198 VAL D O 1
ATOM 8477 N N . GLY D 1 199 ? 50.346 23.617 -17.270 1.00 19.74 199 GLY D N 1
ATOM 8478 C CA . GLY D 1 199 ? 50.735 22.704 -18.342 1.00 25.55 199 GLY D CA 1
ATOM 8479 C C . GLY D 1 199 ? 50.196 23.000 -19.735 1.00 21.18 199 GLY D C 1
ATOM 8480 O O . GLY D 1 199 ? 50.516 22.250 -20.670 1.00 18.80 199 GLY D O 1
ATOM 8481 N N . ALA D 1 200 ? 49.379 24.026 -19.934 1.00 16.53 200 ALA D N 1
ATOM 8482 C CA . ALA D 1 200 ? 49.041 24.420 -21.291 1.00 20.25 200 ALA D CA 1
ATOM 8483 C C . ALA D 1 200 ? 50.308 24.898 -21.999 1.00 16.96 200 ALA D C 1
ATOM 8484 O O . ALA D 1 200 ? 51.305 25.240 -21.367 1.00 18.49 200 ALA D O 1
ATOM 8486 N N . VAL D 1 201 ? 50.273 24.906 -23.329 1.00 19.79 201 VAL D N 1
ATOM 8487 C CA . VAL D 1 201 ? 51.492 25.191 -24.077 1.00 19.44 201 VAL D CA 1
ATOM 8488 C C . VAL D 1 201 ? 51.288 26.327 -25.065 1.00 17.08 201 VAL D C 1
ATOM 8489 O O . VAL D 1 201 ? 52.156 26.587 -25.909 1.00 18.80 201 VAL D O 1
ATOM 8493 N N . GLY D 1 202 ? 50.164 27.026 -24.965 1.00 17.21 202 GLY D N 1
ATOM 8494 C CA . GLY D 1 202 ? 49.967 28.176 -25.832 1.00 16.03 202 GLY D CA 1
ATOM 8495 C C . GLY D 1 202 ? 48.564 28.738 -25.713 1.00 18.17 202 GLY D C 1
ATOM 8496 O O . GLY D 1 202 ? 47.864 28.478 -24.734 1.00 19.05 202 GLY D O 1
ATOM 8497 N N . VAL D 1 203 ? 48.197 29.558 -26.703 1.00 17.08 203 VAL D N 1
ATOM 8498 C CA . VAL D 1 203 ? 46.947 30.305 -26.703 1.00 22.84 203 VAL D CA 1
ATOM 8499 C C . VAL D 1 203 ? 46.435 30.435 -28.133 1.00 17.88 203 VAL D C 1
ATOM 8500 O O . VAL D 1 203 ? 47.199 30.686 -29.070 1.00 21.81 203 VAL D O 1
ATOM 8504 N N . VAL D 1 204 ? 45.132 30.257 -28.293 1.00 19.79 204 VAL D N 1
ATOM 8505 C CA . VAL D 1 204 ? 44.398 30.776 -29.438 1.00 15.79 204 VAL D CA 1
ATOM 8506 C C . VAL D 1 204 ? 43.759 32.072 -28.954 1.00 19.79 204 VAL D C 1
ATOM 8507 O O . VAL D 1 204 ? 42.775 32.035 -28.205 1.00 19.07 204 VAL D O 1
ATOM 8511 N N . SER D 1 205 ? 44.317 33.199 -29.399 1.00 14.13 205 SER D N 1
ATOM 8512 C CA . SER D 1 205 ? 44.173 34.506 -28.762 1.00 18.21 205 SER D CA 1
ATOM 8513 C C . SER D 1 205 ? 43.298 35.412 -29.603 1.00 18.81 205 SER D C 1
ATOM 8514 O O . SER D 1 205 ? 43.342 35.366 -30.843 1.00 22.57 205 SER D O 1
ATOM 8517 N N . VAL D 1 206 ? 42.507 36.230 -28.926 1.00 14.31 206 VAL D N 1
ATOM 8518 C CA . VAL D 1 206 ? 41.813 37.334 -29.569 1.00 16.90 206 VAL D CA 1
ATOM 8519 C C . VAL D 1 206 ? 42.645 38.609 -29.525 1.00 18.25 206 VAL D C 1
ATOM 8520 O O . VAL D 1 206 ? 42.747 39.325 -30.527 1.00 14.59 206 VAL D O 1
ATOM 8524 N N . ALA D 1 207 ? 43.236 38.883 -28.357 1.00 15.73 207 ALA D N 1
ATOM 8525 C CA . ALA D 1 207 ? 43.979 40.116 -28.138 1.00 19.33 207 ALA D CA 1
ATOM 8526 C C . ALA D 1 207 ? 45.183 40.239 -29.077 1.00 16.74 207 ALA D C 1
ATOM 8527 O O . ALA D 1 207 ? 45.638 41.357 -29.342 1.00 18.99 207 ALA D O 1
ATOM 8529 N N . SER D 1 208 ? 45.736 39.115 -29.559 1.00 15.78 208 SER D N 1
ATOM 8530 C CA . SER D 1 208 ? 46.883 39.229 -30.461 1.00 19.13 208 SER D CA 1
ATOM 8531 C C . SER D 1 208 ? 46.524 39.907 -31.781 1.00 18.22 208 SER D C 1
ATOM 8532 O O . SER D 1 208 ? 47.437 40.329 -32.500 1.00 20.21 208 SER D O 1
ATOM 8535 N N . ASN D 1 209 ? 45.227 40.044 -32.097 1.00 16.54 209 ASN D N 1
ATOM 8536 C CA . ASN D 1 209 ? 44.804 40.869 -33.227 1.00 19.17 209 ASN D CA 1
ATOM 8537 C C . ASN D 1 209 ? 45.319 42.287 -33.082 1.00 17.67 209 ASN D C 1
ATOM 8538 O O . ASN D 1 209 ? 45.630 42.937 -34.079 1.00 19.21 209 ASN D O 1
ATOM 8543 N N . LEU D 1 210 ? 45.364 42.799 -31.846 1.00 23.44 210 LEU D N 1
ATOM 8544 C CA . LEU D 1 210 ? 45.773 44.161 -31.529 1.00 24.57 210 LEU D CA 1
ATOM 8545 C C . LEU D 1 210 ? 47.227 44.273 -31.102 1.00 20.91 210 LEU D C 1
ATOM 8546 O O . LEU D 1 210 ? 47.910 45.230 -31.477 1.00 23.84 210 LEU D O 1
ATOM 8551 N N . PHE D 1 211 ? 47.693 43.362 -30.257 1.00 19.92 211 PHE D N 1
ATOM 8552 C CA . PHE D 1 211 ? 49.033 43.421 -29.678 1.00 22.09 211 PHE D CA 1
ATOM 8553 C C . PHE D 1 211 ? 49.695 42.063 -29.870 1.00 20.41 211 PHE D C 1
ATOM 8554 O O . PHE D 1 211 ? 49.953 41.337 -28.900 1.00 18.52 211 PHE D O 1
ATOM 8562 N N . PRO D 1 212 ? 50.001 41.696 -31.116 1.00 18.55 212 PRO D N 1
ATOM 8563 C CA . PRO D 1 212 ? 50.572 40.367 -31.346 1.00 18.55 212 PRO D CA 1
ATOM 8564 C C . PRO D 1 212 ? 51.870 40.130 -30.597 1.00 19.39 212 PRO D C 1
ATOM 8565 O O . PRO D 1 212 ? 52.066 39.052 -30.022 1.00 17.93 212 PRO D O 1
ATOM 8569 N N . ARG D 1 213 ? 52.793 41.094 -30.618 1.00 16.62 213 ARG D N 1
ATOM 8570 C CA . ARG D 1 213 ? 54.078 40.859 -29.959 1.00 18.39 213 ARG D CA 1
ATOM 8571 C C . ARG D 1 213 ? 53.966 40.792 -28.449 1.00 17.86 213 ARG D C 1
ATOM 8572 O O . ARG D 1 213 ? 54.570 39.886 -27.854 1.00 22.16 213 ARG D O 1
ATOM 8580 N N . PRO D 1 214 ? 53.270 41.696 -27.764 1.00 21.14 214 PRO D N 1
ATOM 8581 C CA . PRO D 1 214 ? 53.134 41.506 -26.303 1.00 18.68 214 PRO D CA 1
ATOM 8582 C C . PRO D 1 214 ? 52.438 40.202 -25.939 1.00 18.13 214 PRO D C 1
ATOM 8583 O O . PRO D 1 214 ? 52.885 39.501 -25.027 1.00 18.36 214 PRO D O 1
ATOM 8587 N N . VAL D 1 215 ? 51.364 39.835 -26.637 1.00 21.37 215 VAL D N 1
ATOM 8588 C CA . VAL D 1 215 ? 50.664 38.598 -26.291 1.00 16.79 215 VAL D CA 1
ATOM 8589 C C . VAL D 1 215 ? 51.559 37.383 -26.528 1.00 19.73 215 VAL D C 1
ATOM 8590 O O . VAL D 1 215 ? 51.655 36.482 -25.682 1.00 19.95 215 VAL D O 1
ATOM 8594 N N . SER D 1 216 ? 52.208 37.319 -27.688 1.00 18.20 216 SER D N 1
ATOM 8595 C CA . SER D 1 216 ? 53.094 36.191 -27.922 1.00 22.20 216 SER D CA 1
ATOM 8596 C C . SER D 1 216 ? 54.298 36.218 -26.980 1.00 21.98 216 SER D C 1
ATOM 8597 O O . SER D 1 216 ? 54.803 35.163 -26.600 1.00 19.94 216 SER D O 1
ATOM 8600 N N . ALA D 1 217 ? 54.779 37.399 -26.599 1.00 21.46 217 ALA D N 1
ATOM 8601 C CA . ALA D 1 217 ? 55.855 37.444 -25.614 1.00 23.75 217 ALA D CA 1
ATOM 8602 C C . ALA D 1 217 ? 55.387 36.903 -24.259 1.00 21.12 217 ALA D C 1
ATOM 8603 O O . ALA D 1 217 ? 56.159 36.268 -23.534 1.00 17.08 217 ALA D O 1
ATOM 8605 N N . LEU D 1 218 ? 54.128 37.154 -23.892 1.00 20.42 218 LEU D N 1
ATOM 8606 C CA . LEU D 1 218 ? 53.633 36.614 -22.629 1.00 22.66 218 LEU D CA 1
ATOM 8607 C C . LEU D 1 218 ? 53.867 35.114 -22.568 1.00 17.79 218 LEU D C 1
ATOM 8608 O O . LEU D 1 218 ? 54.403 34.600 -21.586 1.00 21.58 218 LEU D O 1
ATOM 8613 N N . VAL D 1 219 ? 53.509 34.399 -23.640 1.00 19.87 219 VAL D N 1
ATOM 8614 C CA . VAL D 1 219 ? 53.638 32.948 -23.649 1.00 19.57 219 VAL D CA 1
ATOM 8615 C C . VAL D 1 219 ? 55.108 32.525 -23.648 1.00 19.42 219 VAL D C 1
ATOM 8616 O O . VAL D 1 219 ? 55.518 31.642 -22.882 1.00 18.57 219 VAL D O 1
ATOM 8620 N N . ARG D 1 220 ? 55.912 33.137 -24.513 1.00 16.98 220 ARG D N 1
ATOM 8621 C CA . ARG D 1 220 ? 57.324 32.771 -24.625 1.00 20.44 220 ARG D CA 1
ATOM 8622 C C . ARG D 1 220 ? 58.057 32.943 -23.296 1.00 20.04 220 ARG D C 1
ATOM 8623 O O . ARG D 1 220 ? 58.867 32.095 -22.909 1.00 21.71 220 ARG D O 1
ATOM 8631 N N . LEU D 1 221 ? 57.840 34.075 -22.624 1.00 21.24 221 LEU D N 1
ATOM 8632 C CA . LEU D 1 221 ? 58.493 34.319 -21.344 1.00 21.86 221 LEU D CA 1
ATOM 8633 C C . LEU D 1 221 ? 58.196 33.199 -20.356 1.00 23.87 221 LEU D C 1
ATOM 8634 O O . LEU D 1 221 ? 59.099 32.704 -19.673 1.00 22.13 221 LEU D O 1
ATOM 8639 N N . TYR D 1 222 ? 56.930 32.778 -20.261 1.00 20.44 222 TYR D N 1
ATOM 8640 C CA . TYR D 1 222 ? 56.656 31.690 -19.340 1.00 21.95 222 TYR D CA 1
ATOM 8641 C C . TYR D 1 222 ? 57.340 30.412 -19.823 1.00 24.35 222 TYR D C 1
ATOM 8642 O O . TYR D 1 222 ? 57.944 29.683 -19.027 1.00 25.32 222 TYR D O 1
ATOM 8651 N N . LEU D 1 223 ? 57.252 30.131 -21.125 1.00 20.78 223 LEU D N 1
ATOM 8652 C CA . LEU D 1 223 ? 57.788 28.883 -21.653 1.00 25.04 223 LEU D CA 1
ATOM 8653 C C . LEU D 1 223 ? 59.297 28.819 -21.535 1.00 25.02 223 LEU D C 1
ATOM 8654 O O . LEU D 1 223 ? 59.847 27.731 -21.361 1.00 26.62 223 LEU D O 1
ATOM 8659 N N . GLU D 1 224 ? 59.990 29.952 -21.575 1.00 20.93 224 GLU D N 1
ATOM 8660 C CA . GLU D 1 224 ? 61.425 29.898 -21.375 1.00 29.70 224 GLU D CA 1
ATOM 8661 C C . GLU D 1 224 ? 61.803 30.076 -19.911 1.00 30.38 224 GLU D C 1
ATOM 8662 O O . GLU D 1 224 ? 62.959 30.380 -19.610 1.00 31.99 224 GLU D O 1
ATOM 8668 N N . GLY D 1 225 ? 60.851 29.866 -18.999 1.00 27.41 225 GLY D N 1
ATOM 8669 C CA . GLY D 1 225 ? 61.154 29.839 -17.582 1.00 26.31 225 GLY D CA 1
ATOM 8670 C C . GLY D 1 225 ? 61.359 31.179 -16.922 1.00 29.64 225 GLY D C 1
ATOM 8671 O O . GLY D 1 225 ? 62.106 31.260 -15.940 1.00 25.68 225 GLY D O 1
ATOM 8672 N N . LYS D 1 226 ? 60.685 32.231 -17.397 1.00 23.84 226 LYS D N 1
ATOM 8673 C CA . LYS D 1 226 ? 60.778 33.562 -16.800 1.00 23.88 226 LYS D CA 1
ATOM 8674 C C . LYS D 1 226 ? 59.409 33.976 -16.260 1.00 26.90 226 LYS D C 1
ATOM 8675 O O . LYS D 1 226 ? 58.783 34.905 -16.789 1.00 23.05 226 LYS D O 1
ATOM 8681 N N . PRO D 1 227 ? 58.935 33.338 -15.179 1.00 22.90 227 PRO D N 1
ATOM 8682 C CA . PRO D 1 227 ? 57.536 33.546 -14.757 1.00 26.59 227 PRO D CA 1
ATOM 8683 C C . PRO D 1 227 ? 57.206 34.962 -14.324 1.00 23.76 227 PRO D C 1
ATOM 8684 O O . PRO D 1 227 ? 56.062 35.408 -14.502 1.00 20.81 227 PRO D O 1
ATOM 8688 N N . PHE D 1 228 ? 58.162 35.680 -13.749 1.00 24.72 228 PHE D N 1
ATOM 8689 C CA . PHE D 1 228 ? 57.848 36.989 -13.189 1.00 26.84 228 PHE D CA 1
ATOM 8690 C C . PHE D 1 228 ? 57.722 38.026 -14.283 1.00 23.29 228 PHE D C 1
ATOM 8691 O O . PHE D 1 228 ? 56.874 38.920 -14.202 1.00 20.18 228 PHE D O 1
ATOM 8699 N N . GLU D 1 229 ? 58.542 37.906 -15.325 1.00 24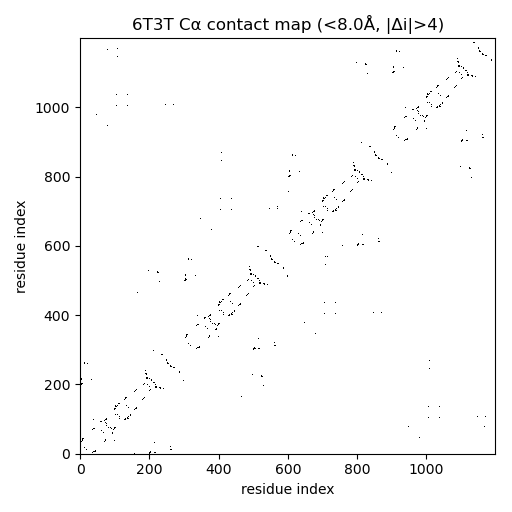.51 229 GLU D N 1
ATOM 8700 C CA . GLU D 1 229 ? 58.359 38.753 -16.492 1.00 24.42 229 GLU D CA 1
ATOM 8701 C C . GLU D 1 229 ? 57.036 38.459 -17.190 1.00 22.73 229 GLU D C 1
ATOM 8702 O O . GLU D 1 229 ? 56.307 39.389 -17.544 1.00 24.82 229 GLU D O 1
ATOM 8708 N N . ALA D 1 230 ? 56.678 37.183 -17.335 1.00 18.87 230 ALA D N 1
ATOM 8709 C CA . ALA D 1 230 ? 55.367 36.844 -17.884 1.00 21.62 230 ALA D CA 1
ATOM 8710 C C . ALA D 1 230 ? 54.252 37.464 -17.040 1.00 19.36 230 ALA D C 1
ATOM 8711 O O . ALA D 1 230 ? 53.300 38.048 -17.573 1.00 19.78 230 ALA D O 1
ATOM 8713 N N . ARG D 1 231 ? 54.360 37.376 -15.723 1.00 21.41 231 ARG D N 1
ATOM 8714 C CA . ARG D 1 231 ? 53.332 37.983 -14.884 1.00 24.64 231 ARG D CA 1
ATOM 8715 C C . ARG D 1 231 ? 53.242 39.493 -15.125 1.00 27.01 231 ARG D C 1
ATOM 8716 O O . ARG D 1 231 ? 52.143 40.062 -15.200 1.00 24.78 231 ARG D O 1
ATOM 8724 N N . GLN D 1 232 ? 54.387 40.160 -15.269 1.00 21.72 232 GLN D N 1
ATOM 8725 C CA . GLN D 1 232 ? 54.374 41.598 -15.534 1.00 26.33 232 GLN D CA 1
ATOM 8726 C C . GLN D 1 232 ? 53.590 41.907 -16.795 1.00 22.57 232 GLN D C 1
ATOM 8727 O O . GLN D 1 232 ? 52.749 42.818 -16.825 1.00 21.71 232 GLN D O 1
ATOM 8733 N N . LEU D 1 233 ? 53.867 41.156 -17.852 1.00 18.74 233 LEU D N 1
ATOM 8734 C CA . LEU D 1 233 ? 53.146 41.349 -19.098 1.00 22.41 233 LEU D CA 1
ATOM 8735 C C . LEU D 1 233 ? 51.676 41.015 -18.919 1.00 18.83 233 LEU D C 1
ATOM 8736 O O . LEU D 1 233 ? 50.800 41.742 -19.405 1.00 20.03 233 LEU D O 1
ATOM 8741 N N . HIS D 1 234 ? 51.380 39.961 -18.166 1.00 19.41 234 HIS D N 1
ATOM 8742 C CA . HIS D 1 234 ? 49.979 39.623 -17.921 1.00 21.19 234 HIS D CA 1
ATOM 8743 C C . HIS D 1 234 ? 49.225 40.778 -17.254 1.00 20.96 234 HIS D C 1
ATOM 8744 O O . HIS D 1 234 ? 48.128 41.152 -17.678 1.00 20.23 234 HIS D O 1
ATOM 8751 N N . GLN D 1 235 ? 49.797 41.364 -16.210 1.00 19.12 235 GLN D N 1
ATOM 8752 C CA . GLN D 1 235 ? 49.073 42.412 -15.499 1.00 19.91 235 GLN D CA 1
ATOM 8753 C C . GLN D 1 235 ? 48.976 43.684 -16.330 1.00 21.88 235 GLN D C 1
ATOM 8754 O O . GLN D 1 235 ? 48.000 44.432 -16.203 1.00 22.89 235 GLN D O 1
ATOM 8760 N N . THR D 1 236 ? 49.967 43.934 -17.193 1.00 22.31 236 THR D N 1
ATOM 8761 C CA . THR D 1 236 ? 49.890 45.048 -18.136 1.00 18.07 236 THR D CA 1
ATOM 8762 C C . THR D 1 236 ? 48.681 44.907 -19.057 1.00 20.78 236 THR D C 1
ATOM 8763 O O . THR D 1 236 ? 48.012 45.899 -19.384 1.00 19.75 236 THR D O 1
ATOM 8767 N N . LEU D 1 237 ? 48.425 43.686 -19.536 1.00 15.41 237 LEU D N 1
ATOM 8768 C CA . LEU D 1 237 ? 47.390 43.413 -20.514 1.00 17.56 237 LEU D CA 1
ATOM 8769 C C . LEU D 1 237 ? 46.053 43.014 -19.905 1.00 20.02 237 LEU D C 1
ATOM 8770 O O . LEU D 1 237 ? 45.046 43.009 -20.625 1.00 16.22 237 LEU D O 1
ATOM 8775 N N . TYR D 1 238 ? 46.021 42.629 -18.629 1.00 19.32 238 TYR D N 1
ATOM 8776 C CA . TYR D 1 238 ? 44.802 42.005 -18.111 1.00 21.70 238 TYR D CA 1
ATOM 8777 C C . TYR D 1 238 ? 43.576 42.880 -18.315 1.00 17.83 238 TYR D C 1
ATOM 8778 O O . TYR D 1 238 ? 42.547 42.359 -18.778 1.00 20.31 238 TYR D O 1
ATOM 8787 N N . PRO D 1 239 ? 43.598 44.182 -18.026 1.00 18.79 239 PRO D N 1
ATOM 8788 C CA . PRO D 1 239 ? 42.385 44.972 -18.267 1.00 19.87 239 PRO D CA 1
ATOM 8789 C C . PRO D 1 239 ? 41.940 44.970 -19.715 1.00 18.83 239 PRO D C 1
ATOM 8790 O O . PRO D 1 239 ? 40.733 45.041 -19.974 1.00 18.31 239 PRO D O 1
ATOM 8794 N N . LEU D 1 240 ? 42.873 44.925 -20.669 1.00 16.15 240 LEU D N 1
ATOM 8795 C CA . LEU D 1 240 ? 42.477 44.746 -22.060 1.00 17.05 240 LEU D CA 1
ATOM 8796 C C . LEU D 1 240 ? 41.830 43.376 -22.273 1.00 18.29 240 LEU D C 1
ATOM 8797 O O . LEU D 1 240 ? 40.799 43.256 -22.950 1.00 16.98 240 LEU D O 1
ATOM 8802 N N . PHE D 1 241 ? 42.450 42.325 -21.734 1.00 19.59 241 PHE D N 1
ATOM 8803 C CA . PHE D 1 241 ? 41.875 40.991 -21.852 1.00 23.51 241 PHE D CA 1
ATOM 8804 C C . PHE D 1 241 ? 40.439 40.997 -21.356 1.00 21.64 241 PHE D C 1
ATOM 8805 O O . PHE D 1 241 ? 39.541 40.455 -22.003 1.00 22.84 241 PHE D O 1
ATOM 8813 N N . ARG D 1 242 ? 40.215 41.646 -20.206 1.00 21.88 242 ARG D N 1
ATOM 8814 C CA . ARG D 1 242 ? 38.888 41.734 -19.606 1.00 22.27 242 ARG D CA 1
ATOM 8815 C C . ARG D 1 242 ? 37.927 42.483 -20.516 1.00 19.57 242 ARG D C 1
ATOM 8816 O O . ARG D 1 242 ? 36.829 42.000 -20.795 1.00 18.08 242 ARG D O 1
ATOM 8824 N N . ASP D 1 243 ? 38.321 43.673 -20.986 1.00 18.59 243 ASP D N 1
ATOM 8825 C CA . ASP D 1 243 ? 37.425 44.512 -21.771 1.00 18.40 243 ASP D CA 1
ATOM 8826 C C . ASP D 1 243 ? 37.242 44.039 -23.219 1.00 18.69 243 ASP D C 1
ATOM 8827 O O . ASP D 1 243 ? 36.278 44.454 -23.863 1.00 20.59 243 ASP D O 1
ATOM 8832 N N . LEU D 1 244 ? 38.089 43.144 -23.729 1.00 21.25 244 LEU D N 1
ATOM 8833 C CA . LEU D 1 244 ? 37.820 42.533 -25.032 1.00 19.08 244 LEU D CA 1
ATOM 8834 C C . LEU D 1 244 ? 36.658 41.550 -24.972 1.00 23.03 244 LEU D C 1
ATOM 8835 O O . LEU D 1 244 ? 36.235 41.037 -26.019 1.00 18.97 244 LEU D O 1
ATOM 8840 N N . MET D 1 245 ? 36.139 41.283 -23.775 1.00 20.85 245 MET D N 1
ATOM 8841 C CA . MET D 1 245 ? 34.911 40.525 -23.581 1.00 22.31 245 MET D CA 1
ATOM 8842 C C . MET D 1 245 ? 33.822 41.365 -22.922 1.00 23.52 245 MET D C 1
ATOM 8843 O O . MET D 1 245 ? 32.915 40.800 -22.292 1.00 24.04 245 MET D O 1
ATOM 8848 N N . ILE D 1 246 ? 33.912 42.701 -23.008 1.00 21.75 246 ILE D N 1
ATOM 8849 C CA . ILE D 1 246 ? 32.933 43.550 -22.334 1.00 23.24 246 ILE D CA 1
ATOM 8850 C C . ILE D 1 246 ? 31.536 43.308 -22.905 1.00 26.00 246 ILE D C 1
ATOM 8851 O O . ILE D 1 246 ? 30.537 43.331 -22.174 1.00 22.44 246 ILE D O 1
ATOM 8856 N N . GLU D 1 247 ? 31.450 43.062 -24.213 1.00 18.74 247 GLU D N 1
ATOM 8857 C CA . GLU D 1 247 ? 30.315 42.427 -24.858 1.00 20.30 247 GLU D CA 1
ATOM 8858 C C . GLU D 1 247 ? 30.902 41.298 -25.695 1.00 23.55 247 GLU D C 1
ATOM 8859 O O . GLU D 1 247 ? 32.127 41.116 -25.726 1.00 20.21 247 GLU D O 1
ATOM 8865 N N . THR D 1 248 ? 30.033 40.525 -26.350 1.00 17.41 248 THR D N 1
ATOM 8866 C CA . THR D 1 248 ? 30.446 39.273 -26.978 1.00 20.91 248 THR D CA 1
ATOM 8867 C C . THR D 1 248 ? 31.517 39.487 -28.046 1.00 19.24 248 THR D C 1
ATOM 8868 O O . THR D 1 248 ? 31.343 40.310 -28.963 1.00 16.09 248 THR D O 1
ATOM 8872 N N . ASN D 1 249 ? 32.646 38.785 -27.883 1.00 17.94 249 ASN D N 1
ATOM 8873 C CA . ASN D 1 249 ? 33.652 38.679 -28.936 1.00 19.73 249 ASN D CA 1
ATOM 8874 C C . ASN D 1 249 ? 32.966 38.259 -30.236 1.00 18.91 249 ASN D C 1
ATOM 8875 O O . ASN D 1 249 ? 32.165 37.316 -30.220 1.00 21.39 249 ASN D O 1
ATOM 8880 N N . PRO D 1 250 ? 33.281 38.893 -31.388 1.00 16.40 250 PRO D N 1
ATOM 8881 C CA . PRO D 1 250 ? 34.326 39.885 -31.677 1.00 17.56 250 PRO D CA 1
ATOM 8882 C C . PRO D 1 250 ? 33.903 41.353 -31.680 1.00 18.80 250 PRO D C 1
ATOM 8883 O O . PRO D 1 250 ? 34.641 42.128 -32.274 1.00 20.36 250 PRO D O 1
ATOM 8887 N N . VAL D 1 251 ? 32.774 41.755 -31.094 1.00 18.51 251 VAL D N 1
ATOM 8888 C CA . VAL D 1 251 ? 32.400 43.167 -31.154 1.00 17.92 251 VAL D CA 1
ATOM 8889 C C . VAL D 1 251 ? 33.486 44.055 -30.552 1.00 21.94 251 VAL D C 1
ATOM 8890 O O . VAL D 1 251 ? 33.873 45.043 -31.201 1.00 21.38 251 VAL D O 1
ATOM 8894 N N . PRO D 1 252 ? 34.027 43.772 -29.357 1.00 19.13 252 PRO D N 1
ATOM 8895 C CA . PRO D 1 252 ? 35.103 44.641 -28.832 1.00 19.71 252 PRO D CA 1
ATOM 8896 C C . PRO D 1 252 ? 36.354 44.661 -29.709 1.00 19.16 252 PRO D C 1
ATOM 8897 O O . PRO D 1 252 ? 36.853 45.747 -30.043 1.00 19.18 252 PRO D O 1
ATOM 8901 N N . VAL D 1 253 ? 36.861 43.495 -30.122 1.00 20.47 253 VAL D N 1
ATOM 8902 C CA . VAL D 1 253 ? 38.124 43.488 -30.861 1.00 20.27 253 VAL D CA 1
ATOM 8903 C C . VAL D 1 253 ? 37.952 44.170 -32.210 1.00 22.44 253 VAL D C 1
ATOM 8904 O O . VAL D 1 253 ? 38.835 44.915 -32.663 1.00 20.67 253 VAL D O 1
ATOM 8908 N N . LYS D 1 254 ? 36.794 43.980 -32.851 1.00 16.87 254 LYS D N 1
ATOM 8909 C CA . LYS D 1 254 ? 36.577 44.610 -34.145 1.00 23.65 254 LYS D CA 1
ATOM 8910 C C . LYS D 1 254 ? 36.350 46.117 -33.991 1.00 25.14 254 LYS D C 1
ATOM 8911 O O . LYS D 1 254 ? 36.795 46.919 -34.825 1.00 21.27 254 LYS D O 1
ATOM 8917 N N . THR D 1 255 ? 35.666 46.520 -32.924 1.00 22.31 255 THR D N 1
ATOM 8918 C CA . THR D 1 255 ? 35.561 47.939 -32.607 1.00 25.60 255 THR D CA 1
ATOM 8919 C C . THR D 1 255 ? 36.939 48.547 -32.355 1.00 27.37 255 THR D C 1
ATOM 8920 O O . THR D 1 255 ? 37.268 49.609 -32.894 1.00 27.51 255 THR D O 1
ATOM 8924 N N . ALA D 1 256 ? 37.788 47.853 -31.601 1.00 26.19 256 ALA D N 1
ATOM 8925 C CA . ALA D 1 256 ? 39.121 48.386 -31.337 1.00 27.48 256 ALA D CA 1
ATOM 8926 C C . ALA D 1 256 ? 39.914 48.535 -32.633 1.00 31.07 256 ALA D C 1
ATOM 8927 O O . ALA D 1 256 ? 40.539 49.576 -32.874 1.00 25.00 256 ALA D O 1
ATOM 8929 N N . LEU D 1 257 ? 39.859 47.517 -33.496 1.00 26.84 257 LEU D N 1
ATOM 8930 C CA . LEU D 1 257 ? 40.586 47.569 -34.753 1.00 24.12 257 LEU D CA 1
ATOM 8931 C C . LEU D 1 257 ? 40.056 48.670 -35.661 1.00 25.72 257 LEU D C 1
ATOM 8932 O O . LEU D 1 257 ? 40.820 49.275 -36.423 1.00 27.52 257 LEU D O 1
ATOM 8937 N N . ALA D 1 258 ? 38.750 48.913 -35.634 1.00 25.54 258 ALA D N 1
ATOM 8938 C CA . ALA D 1 258 ? 38.203 49.992 -36.451 1.00 29.08 258 ALA D CA 1
ATOM 8939 C C . ALA D 1 258 ? 38.641 51.352 -35.936 1.00 29.30 258 ALA D C 1
ATOM 8940 O O . ALA D 1 258 ? 38.922 52.260 -36.724 1.00 33.31 258 ALA D O 1
ATOM 8942 N N . MET D 1 259 ? 38.701 51.517 -34.614 1.00 30.62 259 MET D N 1
ATOM 8943 C CA . MET D 1 259 ? 39.155 52.782 -34.058 1.00 30.06 259 MET D CA 1
ATOM 8944 C C . MET D 1 259 ? 40.615 53.051 -34.382 1.00 32.18 259 MET D C 1
ATOM 8945 O O . MET D 1 259 ? 41.033 54.209 -34.437 1.00 31.21 259 MET D O 1
ATOM 8950 N N . GLU D 1 260 ? 41.402 52.008 -34.599 1.00 33.18 260 GLU D N 1
ATOM 8951 C CA . GLU D 1 260 ? 42.764 52.174 -35.067 1.00 33.67 260 GLU D CA 1
ATOM 8952 C C . GLU D 1 260 ? 42.854 52.337 -36.583 1.00 37.86 260 GLU D C 1
ATOM 8953 O O . GLU D 1 260 ? 43.960 52.302 -37.129 1.00 41.90 260 GLU D O 1
ATOM 8959 N N . GLY D 1 261 ? 41.726 52.507 -37.269 1.00 37.71 261 GLY D N 1
ATOM 8960 C CA . GLY D 1 261 ? 41.710 52.662 -38.709 1.00 34.22 261 GLY D CA 1
ATOM 8961 C C . GLY D 1 261 ? 42.090 51.441 -39.515 1.00 37.20 261 GLY D C 1
ATOM 8962 O O . GLY D 1 261 ? 42.407 51.576 -40.699 1.00 40.24 261 GLY D O 1
ATOM 8963 N N . LEU D 1 262 ? 42.001 50.235 -38.947 1.00 38.50 262 LEU D N 1
ATOM 8964 C CA . LEU D 1 262 ? 42.562 49.075 -39.630 1.00 32.36 262 LEU D CA 1
ATOM 8965 C C . LEU D 1 262 ? 41.535 48.250 -40.401 1.00 37.18 262 LEU D C 1
ATOM 8966 O O . LEU D 1 262 ? 41.926 47.537 -41.332 1.00 44.12 262 LEU D O 1
ATOM 8971 N N . THR D 1 263 ? 40.244 48.356 -40.073 1.00 34.39 263 THR D N 1
ATOM 8972 C CA . THR D 1 263 ? 39.168 47.712 -40.827 1.00 35.71 263 THR D CA 1
ATOM 8973 C C . THR D 1 263 ? 37.891 48.502 -40.596 1.00 32.93 263 THR D C 1
ATOM 8974 O O . THR D 1 263 ? 37.771 49.252 -39.627 1.00 34.31 263 THR D O 1
ATOM 8978 N N . ASP D 1 264 ? 36.929 48.312 -41.494 1.00 37.66 264 ASP D N 1
ATOM 8979 C CA . ASP D 1 264 ? 35.591 48.826 -41.252 1.00 40.32 264 ASP D CA 1
ATOM 8980 C C . ASP D 1 264 ? 34.894 47.968 -40.204 1.00 40.64 264 ASP D C 1
ATOM 8981 O O . ASP D 1 264 ? 34.931 46.736 -40.272 1.00 41.55 264 ASP D O 1
ATOM 8986 N N . LEU D 1 265 ? 34.223 48.622 -39.251 1.00 39.38 265 LEU D N 1
ATOM 8987 C CA . LEU D 1 265 ? 33.386 47.909 -38.290 1.00 33.42 265 LEU D CA 1
ATOM 8988 C C . LEU D 1 265 ? 32.062 47.584 -38.972 1.00 39.39 265 LEU D C 1
ATOM 8989 O O . LEU D 1 265 ? 31.012 48.179 -38.707 1.00 42.44 265 LEU D O 1
ATOM 8994 N N . GLU D 1 266 ? 32.122 46.619 -39.876 1.00 33.68 266 GLU D N 1
ATOM 899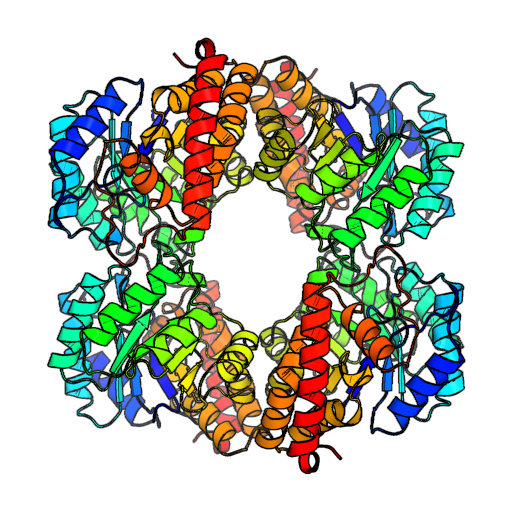5 C CA . GLU D 1 266 ? 30.915 46.110 -40.501 1.00 34.94 266 GLU D CA 1
ATOM 8996 C C . GLU D 1 266 ? 30.612 44.800 -39.791 1.00 37.55 266 GLU D C 1
ATOM 8997 O O . GLU D 1 266 ? 31.289 43.788 -40.010 1.00 36.16 266 GLU D O 1
ATOM 9003 N N . LEU D 1 267 ? 29.558 44.815 -38.984 1.00 33.39 267 LEU D N 1
ATOM 9004 C CA . LEU D 1 267 ? 29.108 43.638 -38.276 1.00 31.44 267 LEU D CA 1
ATOM 9005 C C . LEU D 1 267 ? 27.838 43.168 -38.941 1.00 27.72 267 LEU D C 1
ATOM 9006 O O . LEU D 1 267 ? 26.947 43.962 -39.240 1.00 28.36 267 LEU D O 1
ATOM 9011 N N . ARG D 1 268 ? 27.732 41.878 -39.111 1.00 27.05 268 ARG D N 1
ATOM 9012 C CA . ARG D 1 268 ? 26.517 41.328 -39.651 1.00 26.96 268 ARG D CA 1
ATOM 9013 C C . ARG D 1 268 ? 25.631 41.005 -38.474 1.00 21.01 268 ARG D C 1
ATOM 9014 O O . ARG D 1 268 ? 26.087 40.400 -37.495 1.00 20.47 268 ARG D O 1
ATOM 9022 N N . LEU D 1 269 ? 24.404 41.458 -38.557 1.00 17.22 269 LEU D N 1
ATOM 9023 C CA . LEU D 1 269 ? 23.424 41.093 -37.551 1.00 23.24 269 LEU D CA 1
ATOM 9024 C C . LEU D 1 269 ? 23.344 39.568 -37.462 1.00 23.92 269 LEU D C 1
ATOM 9025 O O . LEU D 1 269 ? 23.437 38.869 -38.489 1.00 21.69 269 LEU D O 1
ATOM 9030 N N . PRO D 1 270 ? 23.157 39.012 -36.268 1.00 20.97 270 PRO D N 1
ATOM 9031 C CA . PRO D 1 270 ? 22.673 39.658 -35.043 1.00 17.41 270 PRO D CA 1
ATOM 9032 C C . PRO D 1 270 ? 23.707 40.379 -34.160 1.00 18.46 270 PRO D C 1
ATOM 9033 O O . PRO D 1 270 ? 23.329 40.887 -33.089 1.00 22.80 270 PRO D O 1
ATOM 9037 N N . LEU D 1 271 ? 24.968 40.471 -34.571 1.00 20.90 271 LEU D N 1
ATOM 9038 C CA . LEU D 1 271 ? 25.918 41.215 -33.753 1.00 20.78 271 LEU D CA 1
ATOM 9039 C C . LEU D 1 271 ? 25.625 42.705 -33.827 1.00 22.07 271 LEU D C 1
ATOM 9040 O O . LEU D 1 271 ? 25.267 43.236 -34.876 1.00 21.69 271 LEU D O 1
ATOM 9045 N N . ALA D 1 272 ? 25.797 43.396 -32.709 1.00 20.62 272 ALA D N 1
ATOM 9046 C CA . ALA D 1 272 ? 25.465 44.813 -32.697 1.00 22.57 272 ALA D CA 1
ATOM 9047 C C . ALA D 1 272 ? 26.597 45.576 -32.024 1.00 19.45 272 ALA D C 1
ATOM 9048 O O . ALA D 1 272 ? 27.320 45.005 -31.204 1.00 21.07 272 ALA D O 1
ATOM 9050 N N . PRO D 1 273 ? 26.789 46.850 -32.357 1.00 22.99 273 PRO D N 1
ATOM 9051 C CA . PRO D 1 273 ? 27.888 47.615 -31.740 1.00 20.04 273 PRO D CA 1
ATOM 9052 C C . PRO D 1 273 ? 27.699 47.758 -30.241 1.00 21.03 273 PRO D C 1
ATOM 9053 O O . PRO D 1 273 ? 26.591 47.634 -29.716 1.00 21.60 273 PRO D O 1
ATOM 9057 N N . LEU D 1 274 ? 28.800 48.076 -29.554 1.00 25.35 274 LEU D N 1
ATOM 9058 C CA . LEU D 1 274 ? 28.799 48.160 -28.098 1.00 22.98 274 LEU D CA 1
ATOM 9059 C C . LEU D 1 274 ? 27.815 49.217 -27.606 1.00 25.20 274 LEU D C 1
ATOM 9060 O O . LEU D 1 274 ? 27.503 50.176 -28.307 1.00 23.62 274 LEU D O 1
ATOM 9065 N N . GLN D 1 275 ? 27.298 49.011 -26.401 1.00 24.83 275 GLN D N 1
ATOM 9066 C CA . GLN D 1 275 ? 26.616 50.086 -25.699 1.00 29.98 275 GLN D CA 1
ATOM 9067 C C . GLN D 1 275 ? 27.601 51.222 -25.419 1.00 29.83 275 GLN D C 1
ATOM 9068 O O . GLN D 1 275 ? 28.764 50.969 -25.082 1.00 26.03 275 GLN D O 1
ATOM 9074 N N . PRO D 1 276 ? 27.162 52.483 -25.496 1.00 36.01 276 PRO D N 1
ATOM 9075 C CA . PRO D 1 276 ? 28.133 53.600 -25.477 1.00 28.70 276 PRO D CA 1
ATOM 9076 C C . PRO D 1 276 ? 29.018 53.640 -24.236 1.00 25.05 276 PRO D C 1
ATOM 9077 O O . PRO D 1 276 ? 30.194 54.015 -24.335 1.00 30.60 276 PRO D O 1
ATOM 9081 N N . GLN D 1 277 ? 28.500 53.266 -23.067 1.00 25.51 277 GLN D N 1
ATOM 9082 C CA . GLN D 1 277 ? 29.346 53.225 -21.874 1.00 29.61 277 GLN D CA 1
ATOM 9083 C C . GLN D 1 277 ? 30.434 52.154 -21.994 1.00 31.34 277 GLN D C 1
ATOM 9084 O O . GLN D 1 277 ? 31.533 52.311 -21.445 1.00 31.36 277 GLN D O 1
ATOM 9090 N N . ASN D 1 278 ? 30.148 51.065 -22.697 1.00 28.09 278 ASN D N 1
ATOM 9091 C CA . ASN D 1 278 ? 31.143 50.026 -22.896 1.00 28.96 278 ASN D CA 1
ATOM 9092 C C . ASN D 1 278 ? 32.159 50.421 -23.957 1.00 26.93 278 ASN D C 1
ATOM 9093 O O . ASN D 1 278 ? 33.347 50.101 -23.816 1.00 24.85 278 ASN D O 1
ATOM 9098 N N . LEU D 1 279 ? 31.719 51.133 -24.995 1.00 25.45 279 LEU D N 1
ATOM 9099 C CA . LEU D 1 279 ? 32.668 51.723 -25.931 1.00 27.72 279 LEU D CA 1
ATOM 9100 C C . LEU D 1 279 ? 33.619 52.666 -25.206 1.00 28.25 279 LEU D C 1
ATOM 9101 O O . LEU D 1 279 ? 34.816 52.695 -25.512 1.00 27.78 279 LEU D O 1
ATOM 9106 N N . GLU D 1 280 ? 33.104 53.456 -24.251 1.00 32.32 280 GLU D N 1
ATOM 9107 C CA . GLU D 1 280 ? 33.983 54.350 -23.497 1.00 29.20 280 GLU D CA 1
ATOM 9108 C C . GLU D 1 280 ? 34.991 53.571 -22.663 1.00 30.60 280 GLU D C 1
ATOM 9109 O O . GLU D 1 280 ? 36.172 53.932 -22.635 1.00 27.96 280 GLU D O 1
ATOM 9115 N N . LYS D 1 281 ? 34.547 52.512 -21.967 1.00 25.46 281 LYS D N 1
ATOM 9116 C CA . LYS D 1 281 ? 35.474 51.677 -21.196 1.00 29.15 281 LYS D CA 1
ATOM 9117 C C . LYS D 1 281 ? 36.579 51.100 -22.082 1.00 24.08 281 LYS D C 1
ATOM 9118 O O . LYS D 1 281 ? 37.764 51.166 -21.741 1.00 21.49 281 LYS D O 1
ATOM 9124 N N . LEU D 1 282 ? 36.202 50.509 -23.214 1.00 22.60 282 LEU D N 1
ATOM 9125 C CA . LEU D 1 282 ? 37.192 49.937 -24.125 1.00 20.81 282 LEU D CA 1
ATOM 9126 C C . LEU D 1 282 ? 38.194 50.985 -24.606 1.00 22.38 282 LEU D C 1
ATOM 9127 O O . LEU D 1 282 ? 39.404 50.743 -24.602 1.00 21.72 282 LEU D O 1
ATOM 9132 N N . LYS D 1 283 ? 37.703 52.156 -25.033 1.00 27.41 283 LYS D N 1
ATOM 9133 C CA . LYS D 1 283 ? 38.582 53.200 -25.557 1.00 26.12 283 LYS D CA 1
ATOM 9134 C C . LYS D 1 283 ? 39.662 53.566 -24.553 1.00 22.09 283 LYS D C 1
ATOM 9135 O O . LYS D 1 283 ? 40.855 53.577 -24.879 1.00 28.86 283 LYS D O 1
ATOM 9141 N N . THR D 1 284 ? 39.258 53.849 -23.320 1.00 24.40 284 THR D N 1
ATOM 9142 C CA . THR D 1 284 ? 40.222 54.223 -22.298 1.00 25.59 284 THR D CA 1
ATOM 9143 C C . THR D 1 284 ? 41.163 53.068 -21.987 1.00 24.93 284 THR D C 1
ATOM 9144 O O . THR D 1 284 ? 42.362 53.284 -21.777 1.00 24.28 284 THR D O 1
ATOM 9148 N N . THR D 1 285 ? 40.634 51.837 -21.897 1.00 25.58 285 THR D N 1
ATOM 9149 C CA . THR D 1 285 ? 41.519 50.702 -21.633 1.00 25.46 285 THR D CA 1
ATOM 9150 C C . THR D 1 285 ? 42.524 50.541 -22.760 1.00 18.19 285 THR D C 1
ATOM 9151 O O . THR D 1 285 ? 43.695 50.250 -22.515 1.00 21.46 285 THR D O 1
ATOM 9155 N N . LEU D 1 286 ? 42.079 50.734 -24.002 1.00 21.32 286 LEU D N 1
ATOM 9156 C CA . LEU D 1 286 ? 42.979 50.708 -25.150 1.00 24.64 286 LEU D CA 1
ATOM 9157 C C . LEU D 1 286 ? 44.135 51.698 -24.984 1.00 26.78 286 LEU D C 1
ATOM 9158 O O . LEU D 1 286 ? 45.298 51.340 -25.188 1.00 24.32 286 LEU D O 1
ATOM 9163 N N . SER D 1 287 ? 43.823 52.964 -24.665 1.00 30.22 287 SER D N 1
ATOM 9164 C CA . SER D 1 287 ? 44.865 53.981 -24.491 1.00 22.80 287 SER D CA 1
ATOM 9165 C C . SER D 1 287 ? 45.773 53.636 -23.322 1.00 27.39 287 SER D C 1
ATOM 9166 O O . SER D 1 287 ? 47.000 53.758 -23.416 1.00 29.35 287 SER D O 1
ATOM 9169 N N . ARG D 1 288 ? 45.182 53.240 -22.193 1.00 22.72 288 ARG D N 1
ATOM 9170 C CA . ARG D 1 288 ? 45.976 52.850 -21.034 1.00 23.94 288 ARG D CA 1
ATOM 9171 C C . ARG D 1 288 ? 46.893 51.668 -21.351 1.00 27.34 288 ARG D C 1
ATOM 9172 O O . ARG D 1 288 ? 48.032 51.601 -20.850 1.00 21.68 288 ARG D O 1
ATOM 9180 N N . THR D 1 289 ? 46.407 50.717 -22.161 1.00 22.38 289 THR D N 1
ATOM 9181 C CA . THR D 1 289 ? 47.201 49.531 -22.482 1.00 24.82 289 THR D CA 1
ATOM 9182 C C . THR D 1 289 ? 48.448 49.930 -23.259 1.00 25.61 289 THR D C 1
ATOM 9183 O O . THR D 1 289 ? 49.566 49.532 -22.918 1.00 19.66 289 THR D O 1
ATOM 9187 N N . LYS D 1 290 ? 48.276 50.785 -24.258 1.00 29.26 290 LYS D N 1
ATOM 9188 C CA . LYS D 1 290 ? 49.421 51.267 -25.012 1.00 31.09 290 LYS D CA 1
ATOM 9189 C C . LYS D 1 290 ? 50.401 51.989 -24.089 1.00 28.89 290 LYS D C 1
ATOM 9190 O O . LYS D 1 290 ? 51.607 51.729 -24.138 1.00 28.32 290 LYS D O 1
ATOM 9196 N N . GLU D 1 291 ? 49.884 52.819 -23.173 1.00 31.61 291 GLU D N 1
ATOM 9197 C CA . GLU D 1 291 ? 50.741 53.555 -22.242 1.00 26.80 291 GLU D CA 1
ATOM 9198 C C . GLU D 1 291 ? 51.533 52.607 -21.356 1.00 27.00 291 GLU D C 1
ATOM 9199 O O . GLU D 1 291 ? 52.744 52.787 -21.152 1.00 31.36 291 GLU D O 1
ATOM 9205 N N . LYS D 1 292 ? 50.860 51.596 -20.807 1.00 22.13 292 LYS D N 1
ATOM 9206 C CA . LYS D 1 292 ? 51.521 50.626 -19.943 1.00 23.27 292 LYS D CA 1
ATOM 9207 C C . LYS D 1 292 ? 52.485 49.737 -20.724 1.00 24.41 292 LYS D C 1
ATOM 9208 O O . LYS D 1 292 ? 53.531 49.332 -20.205 1.00 25.11 292 LYS D O 1
ATOM 9214 N N . LEU D 1 293 ? 52.131 49.373 -21.953 1.00 24.50 293 LEU D N 1
ATOM 9215 C CA . LEU D 1 293 ? 53.037 48.543 -22.735 1.00 27.47 293 LEU D CA 1
ATOM 9216 C C . LEU D 1 293 ? 54.372 49.227 -22.930 1.00 26.76 293 LEU D C 1
ATOM 9217 O O . LEU D 1 293 ? 55.412 48.562 -22.929 1.00 24.43 293 LEU D O 1
ATOM 9222 N N . ALA D 1 294 ? 54.360 50.558 -23.028 1.00 30.76 294 ALA D N 1
ATOM 9223 C CA . ALA D 1 294 ? 55.587 51.305 -23.259 1.00 32.30 294 ALA D CA 1
ATOM 9224 C C . ALA D 1 294 ? 56.590 51.100 -22.138 1.00 31.31 294 ALA D C 1
ATOM 9225 O O . ALA D 1 294 ? 57.789 50.951 -22.400 1.00 33.08 294 ALA D O 1
ATOM 9227 N N . LYS D 1 295 ? 56.118 50.986 -20.894 1.00 30.61 295 LYS D N 1
ATOM 9228 C CA . LYS D 1 295 ? 57.058 50.936 -19.783 1.00 26.44 295 LYS D CA 1
ATOM 9229 C C . LYS D 1 295 ? 57.653 49.558 -19.563 1.00 29.88 295 LYS D C 1
ATOM 9230 O O . LYS D 1 295 ? 58.674 49.459 -18.882 1.00 38.45 295 LYS D O 1
ATOM 9236 N N . VAL D 1 296 ? 57.057 48.503 -20.119 1.00 28.93 296 VAL D N 1
ATOM 9237 C CA . VAL D 1 296 ? 57.617 47.161 -20.009 1.00 27.83 296 VAL D CA 1
ATOM 9238 C C . VAL D 1 296 ? 58.032 46.721 -21.407 1.00 31.32 296 VAL D C 1
ATOM 9239 O O . VAL D 1 296 ? 58.023 45.527 -21.742 1.00 26.57 296 VAL D O 1
ATOM 9243 N N . GLU D 1 297 ? 58.402 47.696 -22.241 1.00 27.98 297 GLU D N 1
ATOM 9244 C CA . GLU D 1 297 ? 58.695 47.386 -23.633 1.00 27.54 297 GLU D CA 1
ATOM 9245 C C . GLU D 1 297 ? 59.893 46.456 -23.730 1.00 26.80 297 GLU D C 1
ATOM 9246 O O . GLU D 1 297 ? 59.979 45.641 -24.655 1.00 28.26 297 GLU D O 1
ATOM 9252 N N . HIS D 1 298 ? 60.788 46.503 -22.748 1.00 27.27 298 HIS D N 1
ATOM 9253 C CA . HIS D 1 298 ? 61.905 45.577 -22.765 1.00 28.81 298 HIS D CA 1
ATOM 9254 C C . HIS D 1 298 ? 61.458 44.122 -22.635 1.00 28.33 298 HIS D C 1
ATOM 9255 O O . HIS D 1 298 ? 62.240 43.219 -22.939 1.00 25.58 298 HIS D O 1
ATOM 9262 N N . LEU D 1 299 ? 60.225 43.872 -22.188 1.00 23.68 299 LEU D N 1
ATOM 9263 C CA . LEU D 1 299 ? 59.757 42.500 -22.036 1.00 25.24 299 LEU D CA 1
ATOM 9264 C C . LEU D 1 299 ? 59.283 41.882 -23.343 1.00 26.00 299 LEU D C 1
ATOM 9265 O O . LEU D 1 299 ? 59.288 40.653 -23.476 1.00 30.62 299 LEU D O 1
ATOM 9270 N N . TRP D 1 300 ? 58.841 42.696 -24.294 1.00 21.68 300 TRP D N 1
ATOM 9271 C CA . TRP D 1 300 ? 58.155 42.195 -25.458 1.00 23.96 300 TRP D CA 1
ATOM 9272 C C . TRP D 1 300 ? 58.740 42.721 -26.748 1.00 24.08 300 TRP D C 1
ATOM 9273 O O . TRP D 1 300 ? 58.431 42.170 -27.801 1.00 27.59 300 TRP D O 1
ATOM 9284 N N . ALA D 1 301 ? 59.565 43.760 -26.703 1.00 28.52 301 ALA D N 1
ATOM 9285 C CA . ALA D 1 301 ? 60.107 44.354 -27.919 1.00 31.82 301 ALA D CA 1
ATOM 9286 C C . ALA D 1 301 ? 61.205 43.472 -28.481 1.00 27.01 301 ALA D C 1
ATOM 9287 O O . ALA D 1 301 ? 60.965 42.708 -29.411 1.00 39.67 301 ALA D O 1
#

Foldseek 3Di:
DDFFEEEAAAQFDDPRAGDLVLLLVLLVVLLVQPHQYYEYLDVLNVVVPADPVSLLVRLLSSCVSCVVSHAYAYEQEELDLVSSLVSQVSSVVSPGQHYEYEQAADVADDLVVSLVSLLVSLVSDPHAYEYEAACVGRVYGNDLVSVLVSCVRRVSDAEYAYRPPDLVSLLSNPVRHDLRRAYAHAQLLCRLSNVVNRHRYYHDHCCSPVVQLSRLLNVCVVVPNSVLSVLSSVLCNLVSVLCVVDPHPQLSLLVCVVVVSHDSDDDPVDDHDDVVSSVSSVVSVVSSVVSCVVSVVSGD/DDFFEEEAAAQFDDPHAGDLVLVLVLLVVLLVQQHQYYEYQDVQNVVVPADPVRLLVRLLSSCVSCVPSHAYAYEQAELDLVSSLVSQVSNVVSPGQAYEYEQRADVADDLVVSLCSLLVSLVSDPHAYAYEADCVGRVYGNDLVSLLVSVVRRVRDAEYAYAPVDLVVLLSNPVRHPLRRAYAHAQLLCRLVNVVNRHRYYHDHCCSPVVQLSRLLRVCVVVPNSVLSVVSSVLCVLVSVLCVVDPHPQLSLLVCVVVVSHPSDDDPPDDHDDPVSVVSSVVSVVSSVVSCVVSVVRGD/DDFFEEEAAAQFDDPRAGDLVLVLVLLVVQLVQQHQYYEYLDVLNVVVPDDPVSLLVRLLSSCVSCVPSHAYAYAQAELDLVRSLVSQVSSVVSPGQHYEYEQAADVADDLVVSLCSLLSNLVSDPHAYEYEAACVGGVYGNDLVSLLVSCVNRVRDAEYAYHPPDLVRLLSNVVRHDLSRAYAHAALLCRLVNVVNRHRYYHDHCCSPVVQLSRLLNVCVVVPNSVLSVLSSVLCVLVSVLCVVDPHPQLSLLVCVVPVRHPSDDDPPDDHDDPVSSVSSVVSVVSSVVVCVVSVVSGD/DDFFEEEADAQFDDPNHGPLVLVLVLLVVLLVQPHQYYEYQDVLHVVVPDDPVRLLVRLLSSCVSCVVSHAYAYEQEELDLVSSLVSQVSNVVSPGQHYEYEHRADVADDLVVSLCSVLSSLVSDVHAYAYEAACVGRVYGNDLVSLLSNCVRRVSDAEYADRPPDLVVLLSNPVRDDLRYAYAHAALLCRLSNVVNRHRYYHDHCCSPVVQLSRLLRVCVVVPNSVLSVLSSVLCNLVSVLCVVDPHPQLSLLVCVVVVSHDSDDDPPDDHDDVVSVVSSVVSVVSSVVSCVVSVVSGD

InterPro domains:
  IPR002220 DapA-like [PF00701] (3-287)
  IPR002220 DapA-like [PIRSF001365] (1-291)
  IPR002220 DapA-like [PR00146] (35-56)
  IPR002220 DapA-like [PR00146] (71-89)
  IPR002220 DapA-like [PR00146] (103-119)
  IPR002220 DapA-like [PR00146] (128-145)
  IPR002220 DapA-like [PTHR12128] (2-291)
  IPR002220 DapA-like [SM01130] (2-290)
  IPR005263 4-hydroxy-tetrahydrodipicolinate synthase, DapA [MF_00418] (2-288)
  IPR005263 4-hydroxy-tetrahydrodipicolinate synthase, DapA [TIGR00674] (6-287)
  IPR005263 4-hydroxy-tetrahydrodipicolinate synthase, DapA [cd00950] (3-286)
  IPR013785 Aldolase-type TIM barrel [G3DSA:3.20.20.70] (1-290)
  IPR020624 Schiff base-forming aldolase, conserved site [PS00665] (38-55)

Organism: Methylacidiphilum fumariolicum (strain SolV) (NCBI:txid1156937)

Secondary structure (DSSP, 8-state):
---EEEEE----EETTEE-HHHHHHHHHHHHTTT--EEE-SSTTTTGGGS-HHHHHHHHHHHHHHHTTSSEEEEE---SSHHHHHHHHHHHHHHT-SEEEEEPPPSS---HHHHHHHHHHHHHH-SS-EEEEE-HHHHS----HHHHHHHHHH-TTEEEEEE-SS-HHHHHHHHHHS-TTSEEEESSGGGHHHHHHTT--EEEESGGGT-HHHHHHHHHHHHTT-HHHHHHHHHHHHHHHHHTTSSSTTHHHHHHHHHTTSS-----TT--PPPHHHHHHHHHHHHHHHHHHHHTHHHH-/---EEEEE----EETTEE-HHHHHHHHHHHHTTT--EEE-SSTTTTGGGS-HHHHHHHHHHHHHHHTTSSEEEEE---SSHHHHHHHHHHHHHHT-SEEEEEPP-SS---HHHHHHHHHHHHHH-SS-EEEEE-HHHHS----HHHHHHHHHH-TTEEEEEE-SS-HHHHHHHHHHS-TTSEEEESSGGGHHHHHHTT--EEEESGGGT-HHHHHHHHHHHHTT-HHHHHHHHHHHHHHHHHTTSSSTTHHHHHHHHHTTSS-----TT--PPPHHHHHHHHHHHHHHHHHHHHTGGGT-/---EEEEE----EETTEE-HHHHHHHHHHHHTTT--EEE-SSTTTTGGGS-HHHHHHHHHHHHHHHTTSSEEEEE---SSHHHHHHHHHHHHHHT-SEEEEEPPPSS---HHHHHHHHHHHHHT-SS-EEEEE-HHHHS----HHHHHHHHHH-TTEEEEEE-SS-HHHHHHHHHHS-SSSEEEESSGGGHHHHHHTT--EEEESGGGT-HHHHHHHHHHHHTT-HHHHHHHHHHHHHHHHHTTSSSTTHHHHHHHHHTTTS-----TT--PPPHHHHHHHHHHHHHHHHHHHHTGGGT-/---EEEEE----EETTEE-HHHHHHHHHHHHTTT--EEE-SSTTTTGGGS-HHHHHHHHHHHHHHHTTSSEEEEE---SSHHHHHHHHHHHHHHT-SEEEEEPP-SS---HHHHHHHHHHHHHT-SS-EEEEE-HHHHS----HHHHHHHHHH-TTEEEEEE-SS-HHHHHHHHHHS-TTSEEEESSGGGHHHHHHTT--EEEESGGGT-HHHHHHHHHHHHTT-HHHHHHHHHHHHHHHHHTTSSSTTHHHHHHHHHTTSS-----TT--PPPHHHHHHHHHHHHHHHHHHHHTHHHH-

Sequence (1200 aa):
KIQGTYTAIISPFHNGQIDRKALERLLEHQIENRIDGIVPVGTTGESPTLSYEEHIELVRLTAEIVEKRIKIFAGTGSNSTAEAIHLTKEAEKIGVDGVLLVSPYYNRPSQEGLFRHFSAIAASTSLPILLYNIPSRCGVDIAVDTVKRLVEKNKNIVGIKEAGGSVDRVSQLVEALPGEFSILSGDDALTLPFLSVGAVGVVSVASNLFPRPVSALVRLYLEGKPFEARQLHQTLYPLFRDLMIETNPVPVKTALAMEGLTDLELRLPLAPLQPQNLEKLKTTLSRTKEKLAKVEHLWAKIQGTYTAIISPFHNGQIDRKALERLLEHQIENRIDGIVPVGTTGESPTLSYEEHIELVRLTAEIVEKRIKIFAGTGSNSTAEAIHLTKEAEKIGVDGVLLVSPYYNRPSQEGLFRHFSAIAASTSLPILLYNIPSRCGVDIAVDTVKRLVEKNKNIVGIKEAGGSVDRVSQLVEALPGEFSILSGDDALTLPFLSVGAVGVVSVASNLFPRPVSALVRLYLEGKPFEARQLHQTLYPLFRDLMIETNPVPVKTALAMEGLTDLELRLPLAPLQPQNLEKLKTTLSRTKEKLAKVEHLWAKIQGTYTAIISPFHNGQIDRKALERLLEHQIENRIDGIVPVGTTGESPTLSYEEHIELVRLTAEIVEKRIKIFAGTGSNSTAEAIHLTKEAEKIGVDGVLLVSPYYNRPSQEGLFRRHFSAIAASTSLPILLYNIPSRCGVDIAVDTVKRLVEKNKNIVGIKEAGGSVDRVSQLVEALPGEFSILSGDDALTLPFLSVGAVGVVSVASNLFPRPVSALVRLYLEGKPFEARQLHQTLYPLFRDLMIETNPVPVKTALAMEGLTDLELRLPLAPLQPQNLEKLKTTLSRTKEKLAKVEHLWAKIQGTYTAIISPFHNGQIDRKALERLLEHQIENRIDGIVPVGTTGESPTLSYEEHIELVRLTAEIVEKRIKIFAGTGSNSTAEAIHLTKEAEKIGVDGVLLVSPYYNRPSQEGLFRHFSAIAASTSLPILLYNIPSRCGVDIAVDTVKRLVEKNKNIVGIKEAGGSVDRVSQLVEALPGEFSILSGDDALTLPFLSVGAVGVVSVASNLFPRPVSALVRLYLEGKPFEARQLHQTLYPLFRDLMIETNPVPVKTALAMEGLTDLELRLPLAPLQPQNLEKLKTTLSRTKEKLAKVEHLWA